Protein AF-0000000072310057 (afdb_homodimer)

pLDDT: mean 86.93, std 17.1, range [19.73, 98.56]

Structure (mmCIF, N/CA/C/O backbone):
data_AF-0000000072310057-model_v1
#
loop_
_entity.id
_entity.type
_entity.pdbx_description
1 polymer 'N-lysine methyltransferase SETD6'
#
loop_
_atom_site.group_PDB
_atom_site.id
_atom_site.type_symbol
_atom_site.label_atom_id
_atom_site.label_alt_id
_atom_site.label_comp_id
_atom_site.label_asym_id
_atom_site.label_entity_id
_atom_site.label_seq_id
_atom_site.pdbx_PDB_ins_code
_atom_site.Cartn_x
_atom_site.Cartn_y
_atom_site.Cartn_z
_atom_site.occupancy
_atom_site.B_iso_or_equiv
_atom_site.auth_seq_id
_atom_site.auth_comp_id
_atom_site.auth_asym_id
_atom_site.auth_atom_id
_atom_site.pdbx_PDB_model_num
ATOM 1 N N . PRO A 1 1 ? -32.375 -7.129 -2.977 1 19.73 1 PRO A N 1
ATOM 2 C CA . PRO A 1 1 ? -31.422 -7.512 -1.944 1 19.73 1 PRO A CA 1
ATOM 3 C C . PRO A 1 1 ? -30.016 -6.977 -2.221 1 19.73 1 PRO A C 1
ATOM 5 O O . PRO A 1 1 ? -29.453 -7.227 -3.291 1 19.73 1 PRO A O 1
ATOM 8 N N . LYS A 1 2 ? -29.766 -5.742 -1.771 1 23.11 2 LYS A N 1
ATOM 9 C CA . LYS A 1 2 ? -28.75 -4.738 -2.084 1 23.11 2 LYS A CA 1
ATOM 10 C C . LYS A 1 2 ? -27.344 -5.254 -1.766 1 23.11 2 LYS A C 1
ATOM 12 O O . LYS A 1 2 ? -27.062 -5.641 -0.629 1 23.11 2 LYS A O 1
ATOM 17 N N . PRO A 1 3 ? -26.797 -5.988 -2.811 1 21.7 3 PRO A N 1
ATOM 18 C CA . PRO A 1 3 ? -25.578 -6.797 -2.672 1 21.7 3 PRO A CA 1
ATOM 19 C C . PRO A 1 3 ? -24.406 -6.012 -2.1 1 21.7 3 PRO A C 1
ATOM 21 O O . PRO A 1 3 ? -24.125 -4.902 -2.557 1 21.7 3 PRO A O 1
ATOM 24 N N . ASN A 1 4 ? -24.469 -6.02 -0.766 1 23.2 4 ASN A N 1
ATOM 25 C CA . ASN A 1 4 ? -23.516 -5.461 0.189 1 23.2 4 ASN A CA 1
ATOM 26 C C . ASN A 1 4 ? -22.078 -5.633 -0.288 1 23.2 4 ASN A C 1
ATOM 28 O O . ASN A 1 4 ? -21.594 -6.758 -0.411 1 23.2 4 ASN A O 1
ATOM 32 N N . GLU A 1 5 ? -21.828 -4.902 -1.228 1 26.34 5 GLU A N 1
ATOM 33 C CA . GLU A 1 5 ? -20.656 -4.809 -2.09 1 26.34 5 GLU A CA 1
ATOM 34 C C . GLU A 1 5 ? -19.375 -4.664 -1.27 1 26.34 5 GLU A C 1
ATOM 36 O O . GLU A 1 5 ? -18.969 -3.547 -0.944 1 26.34 5 GLU A O 1
ATOM 41 N N . CYS A 1 6 ? -19.391 -5.441 -0.151 1 25.72 6 CYS A N 1
ATOM 42 C CA . CYS A 1 6 ? -18.203 -5.359 0.691 1 25.72 6 CYS A CA 1
ATOM 43 C C . CYS A 1 6 ? -16.953 -5.738 -0.093 1 25.72 6 CYS A C 1
ATOM 45 O O . CYS A 1 6 ? -16.797 -6.887 -0.506 1 25.72 6 CYS A O 1
ATOM 47 N N . LYS A 1 7 ? -16.531 -4.906 -0.886 1 30.92 7 LYS A N 1
ATOM 48 C CA . LYS A 1 7 ? -15.305 -4.988 -1.668 1 30.92 7 LYS A CA 1
ATOM 49 C C . LYS A 1 7 ? -14.125 -5.422 -0.799 1 30.92 7 LYS A C 1
ATOM 51 O O . LYS A 1 7 ? -13.68 -4.672 0.072 1 30.92 7 LYS A O 1
ATOM 56 N N . GLN A 1 8 ? -14.172 -6.715 -0.368 1 29.89 8 GLN A N 1
ATOM 57 C CA . GLN A 1 8 ? -13.25 -7.246 0.624 1 29.89 8 GLN A CA 1
ATOM 58 C C . GLN A 1 8 ? -11.812 -7.234 0.098 1 29.89 8 GLN A C 1
ATOM 60 O O . GLN A 1 8 ? -11.523 -7.832 -0.938 1 29.89 8 GLN A O 1
ATOM 65 N N . THR A 1 9 ? -11.117 -6.129 0.197 1 35.19 9 THR A N 1
ATOM 66 C CA . THR A 1 9 ? -9.68 -5.918 0.135 1 35.19 9 THR A CA 1
ATOM 67 C C . THR A 1 9 ? -8.93 -7.156 0.617 1 35.19 9 THR A C 1
ATOM 69 O O . THR A 1 9 ? -9.469 -7.961 1.378 1 35.19 9 THR A O 1
ATOM 72 N N . ARG A 1 10 ? -7.859 -7.48 0.001 1 41.72 10 ARG A N 1
ATOM 73 C CA . ARG A 1 10 ? -6.941 -8.484 0.532 1 41.72 10 ARG A CA 1
ATOM 74 C C . ARG A 1 10 ? -6.953 -8.484 2.057 1 41.72 10 ARG A C 1
ATOM 76 O O . ARG A 1 10 ? -6.555 -7.496 2.684 1 41.72 10 ARG A O 1
ATOM 83 N N . ILE A 1 11 ? -7.938 -9.125 2.596 1 43.62 11 ILE A N 1
ATOM 84 C CA . ILE A 1 11 ? -8.016 -9.141 4.051 1 43.62 11 ILE A CA 1
ATOM 85 C C . ILE A 1 11 ? -6.777 -9.812 4.629 1 43.62 11 ILE A C 1
ATOM 87 O O . ILE A 1 11 ? -6.633 -11.039 4.551 1 43.62 11 ILE A O 1
ATOM 91 N N . LYS A 1 12 ? -5.477 -9.164 4.367 1 53.28 12 LYS A N 1
ATOM 92 C CA . LYS A 1 12 ? -4.383 -9.68 5.188 1 53.28 12 LYS A CA 1
ATOM 93 C C . LYS A 1 12 ? -4.781 -9.734 6.66 1 53.28 12 LYS A C 1
ATOM 95 O O . LYS A 1 12 ? -5.57 -8.914 7.125 1 53.28 12 LYS A O 1
ATOM 100 N N . HIS A 1 13 ? -4.57 -10.922 7.105 1 62.12 13 HIS A N 1
ATOM 101 C CA . HIS A 1 13 ? -4.832 -11.055 8.539 1 62.12 13 HIS A CA 1
ATOM 102 C C . HIS A 1 13 ? -4.164 -9.938 9.328 1 62.12 13 HIS A C 1
ATOM 104 O O . HIS A 1 13 ? -3.045 -9.531 9.008 1 62.12 13 HIS A O 1
ATOM 110 N N . PRO A 1 14 ? -4.941 -9.328 10.055 1 66.06 14 PRO A N 1
ATOM 111 C CA . PRO A 1 14 ? -4.32 -8.32 10.922 1 66.06 14 PRO A CA 1
ATOM 112 C C . PRO A 1 14 ? -3.08 -8.844 11.641 1 66.06 14 PRO A C 1
ATOM 114 O O . PRO A 1 14 ? -3.055 -10 12.078 1 66.06 14 PRO A O 1
ATOM 117 N N . GLY A 1 15 ? -2.045 -8.156 11.5 1 71.12 15 GLY A N 1
ATOM 118 C CA . GLY A 1 15 ? -0.821 -8.477 12.219 1 71.12 15 GLY A CA 1
ATOM 119 C C . GLY A 1 15 ? 0.2 -9.203 11.359 1 71.12 15 GLY A C 1
ATOM 120 O O . GLY A 1 15 ? 1.272 -9.57 11.844 1 71.12 15 GLY A O 1
ATOM 121 N N . GLU A 1 16 ? -0.183 -9.336 10.164 1 75.12 16 GLU A N 1
ATOM 122 C CA . GLU A 1 16 ? 0.761 -10.008 9.273 1 75.12 16 GLU A CA 1
ATOM 123 C C . GLU A 1 16 ? 1.939 -9.094 8.938 1 75.12 16 GLU A C 1
ATOM 125 O O . GLU A 1 16 ? 1.753 -7.918 8.633 1 75.12 16 GLU A O 1
ATOM 130 N N . LEU A 1 17 ? 3.152 -9.766 9.102 1 79.81 17 LEU A N 1
ATOM 131 C CA . LEU A 1 17 ? 4.359 -9 8.812 1 79.81 17 LEU A CA 1
ATOM 132 C C . LEU A 1 17 ? 4.523 -8.789 7.309 1 79.81 17 LEU A C 1
ATOM 134 O O . LEU A 1 17 ? 4.5 -9.758 6.539 1 79.81 17 LEU A O 1
ATOM 138 N N . LEU A 1 18 ? 4.641 -7.523 6.938 1 79 18 LEU A N 1
ATOM 139 C CA . LEU A 1 18 ? 4.914 -7.184 5.543 1 79 18 LEU A CA 1
ATOM 140 C C . LEU A 1 18 ? 6.414 -7.133 5.281 1 79 18 LEU A C 1
ATOM 142 O O . LEU A 1 18 ? 6.91 -7.766 4.348 1 79 18 LEU A O 1
ATOM 146 N N . PHE A 1 19 ? 7.094 -6.395 6.129 1 83.75 19 PHE A N 1
ATOM 147 C CA . PHE A 1 19 ? 8.547 -6.305 6.074 1 83.75 19 PHE A CA 1
ATOM 148 C C . PHE A 1 19 ? 9.102 -5.746 7.379 1 83.75 19 PHE A C 1
ATOM 150 O O . PHE A 1 19 ? 8.344 -5.273 8.227 1 83.75 19 PHE A O 1
ATOM 157 N N . SER A 1 20 ? 10.328 -5.906 7.52 1 86.75 20 SER A N 1
ATOM 158 C CA . SER A 1 20 ? 11.016 -5.34 8.68 1 86.75 20 SER A CA 1
ATOM 159 C C . SER A 1 20 ? 12.25 -4.555 8.258 1 86.75 20 SER A C 1
ATOM 161 O O . SER A 1 20 ? 12.891 -4.887 7.262 1 86.75 20 SER A O 1
ATOM 163 N N . VAL A 1 21 ? 12.477 -3.471 9.031 1 89.56 21 VAL A N 1
ATOM 164 C CA . VAL A 1 21 ? 13.648 -2.641 8.797 1 89.56 21 VAL A CA 1
ATOM 165 C C . VAL A 1 21 ? 14.547 -2.666 10.031 1 89.56 21 VAL A C 1
ATOM 167 O O . VAL A 1 21 ? 14.172 -2.166 11.094 1 89.56 21 VAL A O 1
ATOM 170 N N . PRO A 1 22 ? 15.758 -3.252 9.875 1 90.19 22 PRO A N 1
ATOM 171 C CA . PRO A 1 22 ? 16.672 -3.178 11.016 1 90.19 22 PRO A CA 1
ATOM 172 C C . PRO A 1 22 ? 16.984 -1.742 11.43 1 90.19 22 PRO A C 1
ATOM 174 O O . PRO A 1 22 ? 17.094 -0.86 10.57 1 90.19 22 PRO A O 1
ATOM 177 N N . ARG A 1 23 ? 17.094 -1.488 12.664 1 92.12 23 ARG A N 1
ATOM 178 C CA . ARG A 1 23 ? 17.328 -0.134 13.156 1 92.12 23 ARG A CA 1
ATOM 179 C C . ARG A 1 23 ? 18.609 0.458 12.562 1 92.12 23 ARG A C 1
ATOM 181 O O . ARG A 1 23 ? 18.719 1.676 12.406 1 92.12 23 ARG A O 1
ATOM 188 N N . SER A 1 24 ? 19.547 -0.391 12.195 1 88.94 24 SER A N 1
ATOM 189 C CA . SER A 1 24 ? 20.781 0.069 11.562 1 88.94 24 SER A CA 1
ATOM 190 C C . SER A 1 24 ? 20.516 0.61 10.164 1 88.94 24 SER A C 1
ATOM 192 O O . SER A 1 24 ? 21.359 1.312 9.594 1 88.94 24 SER A O 1
ATOM 194 N N . ALA A 1 25 ? 19.344 0.285 9.625 1 89 25 ALA A N 1
ATOM 195 C CA . ALA A 1 25 ? 19.016 0.704 8.266 1 89 25 ALA A CA 1
ATOM 196 C C . ALA A 1 25 ? 18.094 1.919 8.273 1 89 25 ALA A C 1
ATOM 198 O O . ALA A 1 25 ? 17.656 2.377 7.219 1 89 25 ALA A O 1
ATOM 199 N N . LEU A 1 26 ? 17.875 2.482 9.469 1 93.75 26 LEU A N 1
ATOM 200 C CA . LEU A 1 26 ? 17.125 3.732 9.586 1 93.75 26 LEU A CA 1
ATOM 201 C C . LEU A 1 26 ? 18.031 4.93 9.32 1 93.75 26 LEU A C 1
ATOM 203 O O . LEU A 1 26 ? 19.25 4.863 9.547 1 93.75 26 LEU A O 1
ATOM 207 N N . LEU A 1 27 ? 17.469 5.934 8.727 1 96.19 27 LEU A N 1
ATOM 208 C CA . LEU A 1 27 ? 18.234 7.16 8.547 1 96.19 27 LEU A CA 1
ATOM 209 C C . LEU A 1 27 ? 17.844 8.195 9.602 1 96.19 27 LEU A C 1
ATOM 211 O O . LEU A 1 27 ? 16.719 8.688 9.625 1 96.19 27 LEU A O 1
ATOM 215 N N . SER A 1 28 ? 18.734 8.406 10.5 1 96.69 28 SER A N 1
ATOM 216 C CA . SER A 1 28 ? 18.594 9.336 11.609 1 96.69 28 SER A CA 1
ATOM 217 C C . SER A 1 28 ? 19.922 9.992 11.969 1 96.69 28 SER A C 1
ATOM 219 O O . SER A 1 28 ? 20.953 9.664 11.391 1 96.69 28 SER A O 1
ATOM 221 N N . GLN A 1 29 ? 19.844 10.906 12.93 1 96.81 29 GLN A N 1
ATOM 222 C CA . GLN A 1 29 ? 21.062 11.562 13.406 1 96.81 29 GLN A CA 1
ATOM 223 C C . GLN A 1 29 ? 22 10.57 14.086 1 96.81 29 GLN A C 1
ATOM 225 O O . GLN A 1 29 ? 23.188 10.836 14.258 1 96.81 29 GLN A O 1
ATOM 230 N N . HIS A 1 30 ? 21.469 9.359 14.352 1 95.38 30 HIS A N 1
ATOM 231 C CA . HIS A 1 30 ? 22.25 8.383 15.102 1 95.38 30 HIS A CA 1
ATOM 232 C C . HIS A 1 30 ? 22.828 7.316 14.172 1 95.38 30 HIS A C 1
ATOM 234 O O . HIS A 1 30 ? 23.688 6.531 14.586 1 95.38 30 HIS A O 1
ATOM 240 N N . THR A 1 31 ? 22.359 7.266 12.945 1 95.25 31 THR A N 1
ATOM 241 C CA . THR A 1 31 ? 22.766 6.176 12.062 1 95.25 31 THR A CA 1
ATOM 242 C C . THR A 1 31 ? 23.453 6.719 10.812 1 95.25 31 THR A C 1
ATOM 244 O O . THR A 1 31 ? 23.953 5.945 9.992 1 95.25 31 THR A O 1
ATOM 247 N N . CYS A 1 32 ? 23.562 8.008 10.672 1 96.12 32 CYS A N 1
ATOM 248 C CA . CYS A 1 32 ? 24.172 8.617 9.5 1 96.12 32 CYS A CA 1
ATOM 249 C C . CYS A 1 32 ? 25.703 8.625 9.625 1 96.12 32 CYS A C 1
ATOM 251 O O . CYS A 1 32 ? 26.234 8.281 10.68 1 96.12 32 CYS A O 1
ATOM 253 N N . ALA A 1 33 ? 26.406 9.008 8.594 1 96.25 33 ALA A N 1
ATOM 254 C CA . ALA A 1 33 ? 27.859 8.969 8.539 1 96.25 33 ALA A CA 1
ATOM 255 C C . ALA A 1 33 ? 28.484 10 9.484 1 96.25 33 ALA A C 1
ATOM 257 O O . ALA A 1 33 ? 29.578 9.789 10.008 1 96.25 33 ALA A O 1
ATOM 258 N N . ILE A 1 34 ? 27.797 11.109 9.758 1 97.69 34 ILE A N 1
ATOM 259 C CA . ILE A 1 34 ? 28.359 12.18 10.57 1 97.69 34 ILE A CA 1
ATOM 260 C C . ILE A 1 34 ? 27.75 12.148 11.969 1 97.69 34 ILE A C 1
ATOM 262 O O . ILE A 1 34 ? 27.609 13.188 12.617 1 97.69 34 ILE A O 1
ATOM 266 N N . ARG A 1 35 ? 27.328 11.016 12.398 1 97.5 35 ARG A N 1
ATOM 267 C CA . ARG A 1 35 ? 26.625 10.867 13.672 1 97.5 35 ARG A CA 1
ATOM 268 C C . ARG A 1 35 ? 27.484 11.383 14.82 1 97.5 35 ARG A C 1
ATOM 270 O O . ARG A 1 35 ? 26.969 11.977 15.773 1 97.5 35 ARG A O 1
ATOM 277 N N . ALA A 1 36 ? 28.812 11.164 14.773 1 97.69 36 ALA A N 1
ATOM 278 C CA . ALA A 1 36 ? 29.703 11.625 15.836 1 97.69 36 ALA A CA 1
ATOM 279 C C . ALA A 1 36 ? 29.719 13.148 15.914 1 97.69 36 ALA A C 1
ATOM 281 O O . ALA A 1 36 ? 29.672 13.727 17 1 97.69 36 ALA A O 1
ATOM 282 N N . LEU A 1 37 ? 29.781 13.711 14.781 1 97.94 37 LEU A N 1
ATOM 283 C CA . LEU A 1 37 ? 29.781 15.172 14.711 1 97.94 37 LEU A CA 1
ATOM 284 C C . LEU A 1 37 ? 28.484 15.742 15.273 1 97.94 37 LEU A C 1
ATOM 286 O O . LEU A 1 37 ? 28.516 16.719 16.031 1 97.94 37 LEU A O 1
ATOM 290 N N . LEU A 1 38 ? 27.375 15.18 14.922 1 97.88 38 LEU A N 1
ATOM 291 C CA . LEU A 1 38 ? 26.062 15.648 15.383 1 97.88 38 LEU A CA 1
ATOM 292 C C . LEU A 1 38 ? 25.922 15.445 16.891 1 97.88 38 LEU A C 1
ATOM 294 O O . LEU A 1 38 ? 25.328 16.281 17.578 1 97.88 38 LEU A O 1
ATOM 298 N N . HIS A 1 39 ? 26.484 14.359 17.328 1 96.81 39 HIS A N 1
ATOM 299 C CA . HIS A 1 39 ? 26.453 14.094 18.75 1 96.81 39 HIS A CA 1
ATOM 300 C C . HIS A 1 39 ? 27.234 15.148 19.531 1 96.81 39 HIS A C 1
ATOM 302 O O . HIS A 1 39 ? 26.75 15.664 20.547 1 96.81 39 HIS A O 1
ATOM 308 N N . ASP A 1 40 ? 28.328 15.438 19.109 1 97.06 40 ASP A N 1
ATOM 309 C CA . ASP A 1 40 ? 29.188 16.406 19.766 1 97.06 40 ASP A CA 1
ATOM 310 C C . ASP A 1 40 ? 28.578 17.797 19.734 1 97.06 40 ASP A C 1
ATOM 312 O O . ASP A 1 40 ? 28.781 18.594 20.656 1 97.06 40 ASP A O 1
ATOM 316 N N . ALA A 1 41 ? 27.797 18.094 18.734 1 96.88 41 ALA A N 1
ATOM 317 C CA . ALA A 1 41 ? 27.25 19.438 18.531 1 96.88 41 ALA A CA 1
ATOM 318 C C . ALA A 1 41 ? 25.812 19.531 19.031 1 96.88 41 ALA A C 1
ATOM 320 O O . ALA A 1 41 ? 25.078 20.453 18.656 1 96.88 41 ALA A O 1
ATOM 321 N N . GLN A 1 42 ? 25.359 18.656 19.781 1 94.25 42 GLN A N 1
ATOM 322 C CA . GLN A 1 42 ? 23.953 18.516 20.172 1 94.25 42 GLN A CA 1
ATOM 323 C C . GLN A 1 42 ? 23.422 19.797 20.781 1 94.25 42 GLN A C 1
ATOM 325 O O . GLN A 1 42 ? 22.297 20.203 20.5 1 94.25 42 GLN A O 1
ATOM 330 N N . GLU A 1 43 ? 24.172 20.469 21.578 1 93.69 43 GLU A N 1
ATOM 331 C CA . GLU A 1 43 ? 23.75 21.688 22.25 1 93.69 43 GLU A CA 1
ATOM 332 C C . GLU A 1 43 ? 23.578 22.844 21.266 1 93.69 43 GLU A C 1
ATOM 334 O O . GLU A 1 43 ? 22.609 23.594 21.344 1 93.69 43 GLU A O 1
ATOM 339 N N . SER A 1 44 ? 24.5 22.938 20.375 1 94.56 44 SER A N 1
ATOM 340 C CA . SER A 1 44 ? 24.484 24.031 19.422 1 94.56 44 SER A CA 1
ATOM 341 C C . SER A 1 44 ? 23.406 23.828 18.359 1 94.56 44 SER A C 1
ATOM 343 O O . SER A 1 44 ? 23 24.766 17.672 1 94.56 44 SER A O 1
ATOM 345 N N . LEU A 1 45 ? 22.922 22.625 18.25 1 96.06 45 LEU A N 1
ATOM 346 C CA . LEU A 1 45 ? 21.969 22.297 17.188 1 96.06 45 LEU A CA 1
ATOM 347 C C . LEU A 1 45 ? 20.531 22.297 17.734 1 96.06 45 LEU A C 1
ATOM 349 O O . LEU A 1 45 ? 19.594 21.969 17.016 1 96.06 45 LEU A O 1
ATOM 353 N N . GLN A 1 46 ? 20.391 22.688 18.922 1 93.5 46 GLN A N 1
ATOM 354 C CA . GLN A 1 46 ? 19.047 22.766 19.5 1 93.5 46 GLN A CA 1
ATOM 355 C C . GLN A 1 46 ? 18.188 23.781 18.766 1 93.5 46 GLN A C 1
ATOM 357 O O . GLN A 1 46 ? 18.656 24.875 18.422 1 93.5 46 GLN A O 1
ATOM 362 N N . SER A 1 47 ? 17.031 23.391 18.422 1 92.88 47 SER A N 1
ATOM 363 C CA . SER A 1 47 ? 16.062 24.234 17.75 1 92.88 47 SER A CA 1
ATOM 364 C C . SER A 1 47 ? 14.648 23.953 18.234 1 92.88 47 SER A C 1
ATOM 366 O O . SER A 1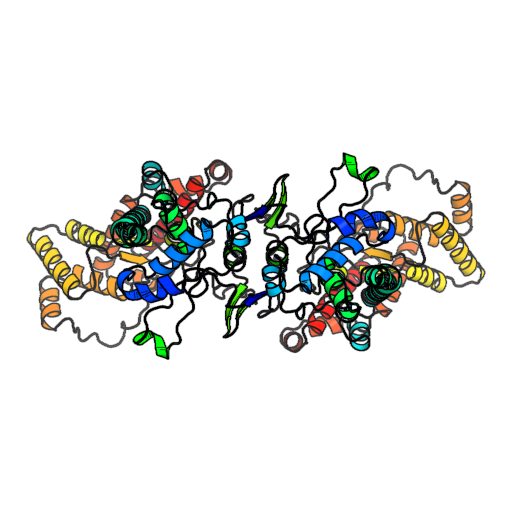 47 ? 14.398 22.938 18.891 1 92.88 47 SER A O 1
ATOM 368 N N . GLN A 1 48 ? 13.719 24.875 17.906 1 88.38 48 GLN A N 1
ATOM 369 C CA . GLN A 1 48 ? 12.32 24.719 18.297 1 88.38 48 GLN A CA 1
ATOM 370 C C . GLN A 1 48 ? 11.688 23.5 17.641 1 88.38 48 GLN A C 1
ATOM 372 O O . GLN A 1 48 ? 10.883 22.797 18.25 1 88.38 48 GLN A O 1
ATOM 377 N N . SER A 1 49 ? 12.031 23.188 16.438 1 91.31 49 SER A N 1
ATOM 378 C CA . SER A 1 49 ? 11.461 22.062 15.711 1 91.31 49 SER A CA 1
ATOM 379 C C . SER A 1 49 ? 12.016 20.734 16.219 1 91.31 49 SER A C 1
ATOM 381 O O . SER A 1 49 ? 11.352 19.703 16.109 1 91.31 49 SER A O 1
ATOM 383 N N . GLY A 1 50 ? 13.203 20.75 16.672 1 93.44 50 GLY A N 1
ATOM 384 C CA . GLY A 1 50 ? 13.898 19.531 17.047 1 93.44 50 GLY A CA 1
ATOM 385 C C . GLY A 1 50 ? 14.359 18.719 15.867 1 93.44 50 GLY A C 1
ATOM 386 O O . GLY A 1 50 ? 14.812 17.578 16.031 1 93.44 50 GLY A O 1
ATOM 387 N N . TRP A 1 51 ? 14.344 19.234 14.609 1 96.56 51 TRP A N 1
ATOM 388 C CA . TRP A 1 51 ? 14.578 18.469 13.398 1 96.56 51 TRP A CA 1
ATOM 389 C C . TRP A 1 51 ? 15.984 18.703 12.867 1 96.56 51 TRP A C 1
ATOM 391 O O . TRP A 1 51 ? 16.469 17.953 12.008 1 96.56 51 TRP A O 1
ATOM 401 N N . VAL A 1 52 ? 16.672 19.688 13.406 1 97.81 52 VAL A N 1
ATOM 402 C CA . VAL A 1 52 ? 17.891 20.188 12.805 1 97.81 52 VAL A CA 1
ATOM 403 C C . VAL A 1 52 ? 18.906 19.062 12.68 1 97.81 52 VAL A C 1
ATOM 405 O O . VAL A 1 52 ? 19.516 18.875 11.625 1 97.81 52 VAL A O 1
ATOM 408 N N . PRO A 1 53 ? 19.109 18.203 13.695 1 97.81 53 PRO A N 1
ATOM 409 C CA . PRO A 1 53 ? 20.094 17.141 13.555 1 97.81 53 PRO A CA 1
ATOM 410 C C . PRO A 1 53 ? 19.75 16.172 12.414 1 97.81 53 PRO A C 1
ATOM 412 O O . PRO A 1 53 ? 20.625 15.797 11.641 1 97.81 53 PRO A O 1
ATOM 415 N N . LEU A 1 54 ? 18.5 15.781 12.312 1 98.06 54 LEU A N 1
ATOM 416 C CA . LEU A 1 54 ? 18.094 14.906 11.219 1 98.06 54 LEU A CA 1
ATOM 417 C C . LEU A 1 54 ? 18.281 15.594 9.867 1 98.06 54 LEU A C 1
ATOM 419 O O . LEU A 1 54 ? 18.75 14.984 8.914 1 98.06 54 LEU A O 1
ATOM 423 N N . LEU A 1 55 ? 17.953 16.844 9.812 1 98.56 55 LEU A N 1
ATOM 424 C CA . LEU A 1 55 ? 18.047 17.578 8.555 1 98.56 55 LEU A CA 1
ATOM 425 C C . LEU A 1 55 ? 19.5 17.703 8.109 1 98.56 55 LEU A C 1
ATOM 427 O O . LEU A 1 55 ? 19.797 17.625 6.918 1 98.56 55 LEU A O 1
ATOM 431 N N . LEU A 1 56 ? 20.391 17.891 9.07 1 98.56 56 LEU A N 1
ATOM 432 C CA . LEU A 1 56 ? 21.812 17.906 8.75 1 98.56 56 LEU A CA 1
ATOM 433 C C . LEU A 1 56 ? 22.297 16.547 8.25 1 98.56 56 LEU A C 1
ATOM 435 O O . LEU A 1 56 ? 23.078 16.469 7.301 1 98.56 56 LEU A O 1
ATOM 439 N N . ALA A 1 57 ? 21.828 15.539 8.898 1 98.38 57 ALA A N 1
ATOM 440 C CA . ALA A 1 57 ? 22.125 14.188 8.438 1 98.38 57 ALA A CA 1
ATOM 441 C C . ALA A 1 57 ? 21.672 13.984 6.992 1 98.38 57 ALA A C 1
ATOM 443 O O . ALA A 1 57 ? 22.422 13.453 6.168 1 98.38 57 ALA A O 1
ATOM 444 N N . LEU A 1 58 ? 20.469 14.438 6.684 1 98.12 58 LEU A N 1
ATOM 445 C CA . LEU A 1 58 ? 19.891 14.289 5.352 1 98.12 58 LEU A CA 1
ATOM 446 C C . LEU A 1 58 ? 20.672 15.102 4.328 1 98.12 58 LEU A C 1
ATOM 448 O O . LEU A 1 58 ? 20.938 14.633 3.221 1 98.12 58 LEU A O 1
ATOM 452 N N . LEU A 1 59 ? 21.031 16.328 4.699 1 98.06 59 LEU A N 1
ATOM 453 C CA . LEU A 1 59 ? 21.828 17.172 3.809 1 98.06 59 LEU A CA 1
ATOM 454 C C . LEU A 1 59 ? 23.125 16.469 3.416 1 98.06 59 LEU A C 1
ATOM 456 O O . LEU A 1 59 ? 23.484 16.422 2.236 1 98.06 59 LEU A O 1
ATOM 460 N N . HIS A 1 60 ? 23.734 15.922 4.395 1 98.19 60 HIS A N 1
ATOM 461 C CA . HIS A 1 60 ? 25.031 15.273 4.164 1 98.19 60 HIS A CA 1
ATOM 462 C C . HIS A 1 60 ? 24.859 14.008 3.324 1 98.19 60 HIS A C 1
ATOM 464 O O . HIS A 1 60 ? 25.547 13.844 2.311 1 98.19 60 HIS A O 1
ATOM 470 N N . GLU A 1 61 ? 23.938 13.133 3.723 1 97 61 GLU A N 1
ATOM 471 C CA . GLU A 1 61 ? 23.766 11.844 3.055 1 97 61 GLU A CA 1
ATOM 472 C C . GLU A 1 61 ? 23.281 12.023 1.621 1 97 61 GLU A C 1
ATOM 474 O O . GLU A 1 61 ? 23.719 11.312 0.716 1 97 61 GLU A O 1
ATOM 479 N N . TYR A 1 62 ? 22.438 13 1.432 1 95.81 62 TYR A N 1
ATOM 480 C CA . TYR A 1 62 ? 21.828 13.219 0.121 1 95.81 62 TYR A CA 1
ATOM 481 C C . TYR A 1 62 ? 22.875 13.703 -0.882 1 95.81 62 TYR A C 1
ATOM 483 O O . TYR A 1 62 ? 22.812 13.367 -2.066 1 95.81 62 TYR A O 1
ATOM 491 N N . THR A 1 63 ? 23.859 14.438 -0.442 1 95.56 63 THR A N 1
ATOM 492 C CA . THR A 1 63 ? 24.797 15.062 -1.364 1 95.56 63 THR A CA 1
ATOM 493 C C . THR A 1 63 ? 26.109 14.273 -1.415 1 95.56 63 THR A C 1
ATOM 495 O O . THR A 1 63 ? 27.062 14.672 -2.1 1 95.56 63 THR A O 1
ATOM 498 N N . THR A 1 64 ? 26.172 13.211 -0.692 1 94 64 THR A N 1
ATOM 499 C CA . THR A 1 64 ? 27.344 12.359 -0.707 1 94 64 THR A CA 1
ATOM 500 C C . THR A 1 64 ? 27.156 11.18 -1.658 1 94 64 THR A C 1
ATOM 502 O O . THR A 1 64 ? 26.312 10.312 -1.419 1 94 64 THR A O 1
ATOM 505 N N . SER A 1 65 ? 27.922 11.102 -2.646 1 88.31 65 SER A N 1
ATOM 506 C CA . SER A 1 65 ? 27.766 10.117 -3.711 1 88.31 65 SER A CA 1
ATOM 507 C C . SER A 1 65 ? 28 8.703 -3.186 1 88.31 65 SER A C 1
ATOM 509 O O . SER A 1 65 ? 27.422 7.742 -3.705 1 88.31 65 SER A O 1
ATOM 511 N N . THR A 1 66 ? 28.797 8.562 -2.148 1 87.56 66 THR A N 1
ATOM 512 C CA . THR A 1 66 ? 29.141 7.242 -1.631 1 87.56 66 THR A CA 1
ATOM 513 C C . THR A 1 66 ? 28.234 6.871 -0.454 1 87.56 66 THR A C 1
ATOM 515 O O . THR A 1 66 ? 28.5 5.891 0.243 1 87.56 66 THR A O 1
ATOM 518 N N . SER A 1 67 ? 27.234 7.711 -0.303 1 90.38 67 SER A N 1
ATOM 519 C CA . SER A 1 67 ? 26.328 7.441 0.82 1 90.38 67 SER A CA 1
ATOM 520 C C . SER A 1 67 ? 25.656 6.082 0.679 1 90.38 67 SER A C 1
ATOM 522 O O . SER A 1 67 ? 25.219 5.711 -0.412 1 90.38 67 SER A O 1
ATOM 524 N N . ARG A 1 68 ? 25.578 5.352 1.803 1 86.5 68 ARG A N 1
ATOM 525 C CA . ARG A 1 68 ? 24.875 4.074 1.798 1 86.5 68 ARG A CA 1
ATOM 526 C C . ARG A 1 68 ? 23.375 4.273 1.559 1 86.5 68 ARG A C 1
ATOM 528 O O . ARG A 1 68 ? 22.656 3.316 1.261 1 86.5 68 ARG A O 1
ATOM 535 N N . TRP A 1 69 ? 22.922 5.559 1.641 1 90.19 69 TRP A N 1
ATOM 536 C CA . TRP A 1 69 ? 21.5 5.844 1.482 1 90.19 69 TRP A CA 1
ATOM 537 C C . TRP A 1 69 ? 21.188 6.332 0.07 1 90.19 69 TRP A C 1
ATOM 539 O O . TRP A 1 69 ? 20.062 6.746 -0.222 1 90.19 69 TRP A O 1
ATOM 549 N N . GLN A 1 70 ? 22.125 6.211 -0.818 1 86.31 70 GLN A N 1
ATOM 550 C CA . GLN A 1 70 ? 21.906 6.66 -2.191 1 86.31 70 GLN A CA 1
ATOM 551 C C . GLN A 1 70 ? 20.75 5.922 -2.846 1 86.31 70 GLN A C 1
ATOM 553 O O . GLN A 1 70 ? 19.906 6.535 -3.494 1 86.31 70 GLN A O 1
ATOM 558 N N . PRO A 1 71 ? 20.641 4.617 -2.639 1 82.25 71 PRO A N 1
ATOM 559 C CA . PRO A 1 71 ? 19.484 3.922 -3.225 1 82.25 71 PRO A CA 1
ATOM 560 C C . PRO A 1 71 ? 18.156 4.406 -2.658 1 82.25 71 PRO A C 1
ATOM 562 O O . PRO A 1 71 ? 17.172 4.492 -3.389 1 82.25 71 PRO A O 1
ATOM 565 N N . TYR A 1 72 ? 18.203 4.734 -1.455 1 88.5 72 TYR A N 1
ATOM 566 C CA . TYR A 1 72 ? 17 5.254 -0.808 1 88.5 72 TYR A CA 1
ATOM 567 C C . TYR A 1 72 ? 16.578 6.59 -1.414 1 88.5 72 TYR A C 1
ATOM 569 O O . TYR A 1 72 ? 15.422 6.773 -1.795 1 88.5 72 TYR A O 1
ATOM 577 N N . PHE A 1 73 ? 17.547 7.453 -1.631 1 89.81 73 PHE A N 1
ATOM 578 C CA . PHE A 1 73 ? 17.25 8.789 -2.137 1 89.81 73 PHE A CA 1
ATOM 579 C C . PHE A 1 73 ? 16.875 8.734 -3.611 1 89.81 73 PHE A C 1
ATOM 581 O O . PHE A 1 73 ? 16.109 9.578 -4.09 1 89.81 73 PHE A O 1
ATOM 588 N N . SER A 1 74 ? 17.344 7.723 -4.266 1 83.5 74 SER A N 1
ATOM 589 C CA . SER A 1 74 ? 17.062 7.594 -5.691 1 83.5 74 SER A CA 1
ATOM 590 C C . SER A 1 74 ? 15.586 7.301 -5.941 1 83.5 74 SER A C 1
ATOM 592 O O . SER A 1 74 ? 15.078 7.516 -7.047 1 83.5 74 SER A O 1
ATOM 594 N N . LEU A 1 75 ? 14.914 6.832 -4.914 1 84.12 75 LEU A N 1
ATOM 595 C CA . LEU A 1 75 ? 13.492 6.539 -5.035 1 84.12 75 LEU A CA 1
ATOM 596 C C . LEU A 1 75 ? 12.68 7.824 -5.145 1 84.12 75 LEU A C 1
ATOM 598 O O . LEU A 1 75 ? 11.547 7.812 -5.637 1 84.12 75 LEU A O 1
ATOM 602 N N . TRP A 1 76 ? 13.141 9 -4.691 1 83.06 76 TRP A N 1
ATOM 603 C CA . TRP A 1 76 ? 12.383 10.234 -4.539 1 83.06 76 TRP A CA 1
ATOM 604 C C . TRP A 1 76 ? 12.703 11.219 -5.656 1 83.06 76 TRP A C 1
ATOM 606 O O . TRP A 1 76 ? 12.266 12.367 -5.625 1 83.06 76 TRP A O 1
ATOM 616 N N . GLN A 1 77 ? 13.023 10.891 -6.781 1 75.56 77 GLN A N 1
ATOM 617 C CA . GLN A 1 77 ? 13.297 11.68 -7.977 1 75.56 77 GLN A CA 1
ATOM 618 C C . GLN A 1 77 ? 13.664 13.117 -7.609 1 75.56 77 GLN A C 1
ATOM 620 O O . GLN A 1 77 ? 13.031 14.062 -8.086 1 75.56 77 GLN A O 1
ATOM 625 N N . ASP A 1 78 ? 14.633 13.469 -6.84 1 77.5 78 ASP A N 1
ATOM 626 C CA . ASP A 1 78 ? 15.133 14.781 -6.445 1 77.5 78 ASP A CA 1
ATOM 627 C C . ASP A 1 78 ? 14.055 15.594 -5.738 1 77.5 78 ASP A C 1
ATOM 629 O O . ASP A 1 78 ? 13.945 16.812 -5.945 1 77.5 78 ASP A O 1
ATOM 633 N N . PHE A 1 79 ? 13.117 15 -5.18 1 80.81 79 PHE A N 1
ATOM 634 C CA . PHE A 1 79 ? 12.055 15.562 -4.355 1 80.81 79 PHE A CA 1
ATOM 635 C C . PHE A 1 79 ? 11.102 16.406 -5.195 1 80.81 79 PHE A C 1
ATOM 637 O O . PHE A 1 79 ? 10.391 17.266 -4.668 1 80.81 79 PHE A O 1
ATOM 644 N N . SER A 1 80 ? 11.117 16.203 -6.516 1 76.5 80 SER A N 1
ATOM 645 C CA . SER A 1 80 ? 10.305 17 -7.43 1 76.5 80 SER A CA 1
ATOM 646 C C . SER A 1 80 ? 8.828 16.672 -7.277 1 76.5 80 SER A C 1
ATOM 648 O O . SER A 1 80 ? 7.969 17.453 -7.68 1 76.5 80 SER A O 1
ATOM 650 N N . SER A 1 81 ? 8.547 15.602 -6.66 1 75.44 81 SER A N 1
ATOM 651 C CA . SER A 1 81 ? 7.152 15.172 -6.543 1 75.44 81 SER A CA 1
ATOM 652 C C . SER A 1 81 ? 6.48 15.805 -5.328 1 75.44 81 SER A C 1
ATOM 654 O O . SER A 1 81 ? 5.254 15.773 -5.207 1 75.44 81 SER A O 1
ATOM 656 N N . LEU A 1 82 ? 7.289 16.391 -4.473 1 83.19 82 LEU A N 1
ATOM 657 C CA . LEU A 1 82 ? 6.719 17.078 -3.312 1 83.19 82 LEU A CA 1
ATOM 658 C C . LEU A 1 82 ? 6.027 18.359 -3.725 1 83.19 82 LEU A C 1
ATOM 660 O O . LEU A 1 82 ? 6.656 19.25 -4.297 1 83.19 82 LEU A O 1
ATOM 664 N N . ASP A 1 83 ? 4.707 18.406 -3.498 1 87.31 83 ASP A N 1
ATOM 665 C CA . ASP A 1 83 ? 3.994 19.625 -3.902 1 87.31 83 ASP A CA 1
ATOM 666 C C . ASP A 1 83 ? 3.17 20.188 -2.746 1 87.31 83 ASP A C 1
ATOM 668 O O . ASP A 1 83 ? 1.967 20.406 -2.889 1 87.31 83 ASP A O 1
ATOM 672 N N . HIS A 1 84 ? 3.887 20.359 -1.668 1 94.44 84 HIS A N 1
ATOM 673 C CA . HIS A 1 84 ? 3.301 21.078 -0.537 1 94.44 84 HIS A CA 1
ATOM 674 C C . HIS A 1 84 ? 2.971 22.516 -0.904 1 94.44 84 HIS A C 1
ATOM 676 O O . HIS A 1 84 ? 3.635 23.109 -1.755 1 94.44 84 HIS A O 1
ATOM 682 N N . PRO A 1 85 ? 2.012 23.078 -0.183 1 97.88 85 PRO A N 1
ATOM 683 C CA . PRO A 1 85 ? 1.667 24.484 -0.449 1 97.88 85 PRO A CA 1
ATOM 684 C C . PRO A 1 85 ? 2.859 25.422 -0.296 1 97.88 85 PRO A C 1
ATOM 686 O O . PRO A 1 85 ? 2.898 26.484 -0.922 1 97.88 85 PRO A O 1
ATOM 689 N N . MET A 1 86 ? 3.838 25.078 0.456 1 97.5 86 MET A N 1
ATOM 690 C CA . MET A 1 86 ? 5.004 25.938 0.632 1 97.5 86 MET A CA 1
ATOM 691 C C . MET A 1 86 ? 5.785 26.062 -0.67 1 97.5 86 MET A C 1
ATOM 693 O O . MET A 1 86 ? 6.582 27 -0.831 1 97.5 86 MET A O 1
ATOM 697 N N . PHE A 1 87 ? 5.574 25.188 -1.609 1 96.5 87 PHE A N 1
ATOM 698 C CA . PHE A 1 87 ? 6.285 25.234 -2.881 1 96.5 87 PHE A CA 1
ATOM 699 C C . PHE A 1 87 ? 5.445 25.922 -3.947 1 96.5 87 PHE A C 1
ATOM 701 O O . PHE A 1 87 ? 5.922 26.172 -5.059 1 96.5 87 PHE A O 1
ATOM 708 N N . TRP A 1 88 ? 4.188 26.219 -3.652 1 97.06 88 TRP A N 1
ATOM 709 C CA . TRP A 1 88 ? 3.338 26.938 -4.598 1 97.06 88 TRP A CA 1
ATOM 710 C C . TRP A 1 88 ? 3.771 28.391 -4.723 1 97.06 88 TRP A C 1
ATOM 712 O O . TRP A 1 88 ? 4.215 29 -3.746 1 97.06 88 TRP A O 1
ATOM 722 N N . PRO A 1 89 ? 3.6 28.906 -5.957 1 96.5 89 PRO A N 1
ATOM 723 C CA . PRO A 1 89 ? 3.748 30.359 -6.008 1 96.5 89 PRO A CA 1
ATOM 724 C C . PRO A 1 89 ? 2.814 31.094 -5.039 1 96.5 89 PRO A C 1
ATOM 726 O O . PRO A 1 89 ? 1.65 30.703 -4.898 1 96.5 89 PRO A O 1
ATOM 729 N N . GLU A 1 90 ? 3.318 32.094 -4.391 1 96.31 90 GLU A N 1
ATOM 730 C CA . GLU A 1 90 ? 2.584 32.781 -3.332 1 96.31 90 GLU A CA 1
ATOM 731 C C . GLU A 1 90 ? 1.213 33.25 -3.822 1 96.31 90 GLU A C 1
ATOM 733 O O . GLU A 1 90 ? 0.215 33.094 -3.113 1 96.31 90 GLU A O 1
ATOM 738 N N . GLU A 1 91 ? 1.146 33.781 -4.98 1 96.88 91 GLU A N 1
ATOM 739 C CA . GLU A 1 91 ? -0.109 34.281 -5.531 1 96.88 91 GLU A CA 1
ATOM 740 C C . GLU A 1 91 ? -1.123 33.156 -5.703 1 96.88 91 GLU A C 1
ATOM 742 O O . GLU A 1 91 ? -2.301 33.312 -5.383 1 96.88 91 GLU A O 1
ATOM 747 N N . GLU A 1 92 ? -0.643 32.094 -6.191 1 97.31 92 GLU A N 1
ATOM 748 C CA . GLU A 1 92 ? -1.511 30.922 -6.387 1 97.31 92 GLU A CA 1
ATOM 749 C C . GLU A 1 92 ? -1.991 30.359 -5.051 1 97.31 92 GLU A C 1
ATOM 751 O O . GLU A 1 92 ? -3.172 30.031 -4.895 1 97.31 92 GLU A O 1
ATOM 756 N N . ARG A 1 93 ? -1.123 30.281 -4.125 1 97.81 93 ARG A N 1
ATOM 757 C CA . ARG A 1 93 ? -1.439 29.781 -2.793 1 97.81 93 ARG A CA 1
ATOM 758 C C . ARG A 1 93 ? -2.512 30.625 -2.121 1 97.81 93 ARG A C 1
ATOM 760 O O . ARG A 1 93 ? -3.484 30.094 -1.583 1 97.81 93 ARG A O 1
ATOM 767 N N . THR A 1 94 ? -2.355 31.938 -2.209 1 96.5 94 THR A N 1
ATOM 768 C CA . THR A 1 94 ? -3.299 32.875 -1.596 1 96.5 94 THR A CA 1
ATOM 769 C C . THR A 1 94 ? -4.656 32.781 -2.289 1 96.5 94 THR A C 1
ATOM 771 O O . THR A 1 94 ? -5.695 32.781 -1.628 1 96.5 94 THR A O 1
ATOM 774 N N . LYS A 1 95 ? -4.59 32.719 -3.537 1 96.62 95 LYS A N 1
ATOM 775 C CA . LYS A 1 95 ? -5.82 32.656 -4.316 1 96.62 95 LYS A CA 1
ATOM 776 C C . LYS A 1 95 ? -6.605 31.391 -4.031 1 96.62 95 LYS A C 1
ATOM 778 O O . LYS A 1 95 ? -7.816 31.422 -3.82 1 96.62 95 LYS A O 1
ATOM 783 N N . LEU A 1 96 ? -5.934 30.312 -4.004 1 97.69 96 LEU A N 1
ATOM 784 C CA . LEU A 1 96 ? -6.602 29.016 -3.939 1 97.69 96 LEU A CA 1
ATOM 785 C C . LEU A 1 96 ? -6.941 28.656 -2.5 1 97.69 96 LEU A C 1
ATOM 787 O O . LEU A 1 96 ? -7.891 27.906 -2.252 1 97.69 96 LEU A O 1
ATOM 791 N N . LEU A 1 97 ? -6.184 29.234 -1.501 1 98.5 97 LEU A N 1
ATOM 792 C CA . LEU A 1 97 ? -6.32 28.703 -0.151 1 98.5 97 LEU A CA 1
ATOM 793 C C . LEU A 1 97 ? -6.711 29.797 0.833 1 98.5 97 LEU A C 1
ATOM 795 O O . LEU A 1 97 ? -6.613 29.609 2.049 1 98.5 97 LEU A O 1
ATOM 799 N N . GLN A 1 98 ? -7.199 30.906 0.315 1 97.75 98 GLN A N 1
ATOM 800 C CA . GLN A 1 98 ? -7.633 32 1.173 1 97.75 98 GLN A CA 1
ATOM 801 C C . GLN A 1 98 ? -8.711 31.547 2.152 1 97.75 98 GLN A C 1
ATOM 803 O O . GLN A 1 98 ? -9.664 30.875 1.761 1 97.75 98 GLN A O 1
ATOM 808 N N . GLY A 1 99 ? -8.484 31.891 3.404 1 96.88 99 GLY A N 1
ATOM 809 C CA . GLY A 1 99 ? -9.5 31.594 4.41 1 96.88 99 GLY A CA 1
ATOM 810 C C . GLY A 1 99 ? -9.328 30.234 5.062 1 96.88 99 GLY A C 1
ATOM 811 O O . GLY A 1 99 ? -9.945 29.953 6.09 1 96.88 99 GLY A O 1
ATOM 812 N N . THR A 1 100 ? -8.43 29.375 4.578 1 98.06 100 THR A N 1
ATOM 813 C CA . THR A 1 100 ? -8.336 27.984 5.027 1 98.06 100 THR A CA 1
ATOM 814 C C . THR A 1 100 ? -7.387 27.859 6.219 1 98.06 100 THR A C 1
ATOM 816 O O . THR A 1 100 ? -7.363 26.828 6.895 1 98.06 100 THR A O 1
ATOM 819 N N . GLY A 1 101 ? -6.633 28.875 6.477 1 96.94 101 GLY A N 1
ATOM 820 C CA . GLY A 1 101 ? -5.613 28.828 7.516 1 96.94 101 GLY A CA 1
ATOM 821 C C . GLY A 1 101 ? -4.277 28.312 7.016 1 96.94 101 GLY A C 1
ATOM 822 O O . GLY A 1 101 ? -3.26 28.453 7.691 1 96.94 101 GLY A O 1
ATOM 823 N N . ILE A 1 102 ? -4.219 27.766 5.754 1 98.25 102 ILE A N 1
ATOM 824 C CA . ILE A 1 102 ? -3.012 27.141 5.23 1 98.25 102 ILE A CA 1
ATOM 825 C C . ILE A 1 102 ? -1.989 28.219 4.863 1 98.25 102 ILE A C 1
ATOM 827 O O . ILE A 1 102 ? -0.806 28.094 5.188 1 98.25 102 ILE A O 1
ATOM 831 N N . PRO A 1 103 ? -2.432 29.359 4.219 1 97.94 103 PRO A N 1
ATOM 832 C CA . PRO A 1 103 ? -1.442 30.391 3.883 1 97.94 103 PRO A CA 1
ATOM 833 C C . PRO A 1 103 ? -0.689 30.906 5.105 1 97.94 103 PRO A C 1
ATOM 835 O O . PRO A 1 103 ? 0.533 31.062 5.062 1 97.94 103 PRO A O 1
ATOM 838 N N . GLU A 1 104 ? -1.395 31.094 6.215 1 96.19 104 GLU A N 1
ATOM 839 C CA . GLU A 1 104 ? -0.768 31.562 7.445 1 96.19 104 GLU A CA 1
ATOM 840 C C . GLU A 1 104 ? 0.202 30.531 8 1 96.19 104 GLU A C 1
ATOM 842 O O . GLU A 1 104 ? 1.291 30.875 8.469 1 96.19 104 GLU A O 1
ATOM 847 N N . ALA A 1 105 ? -0.213 29.328 7.961 1 96.88 105 ALA A N 1
ATOM 848 C CA . ALA A 1 105 ? 0.646 28.25 8.438 1 96.88 105 ALA A CA 1
ATOM 849 C C . ALA A 1 105 ? 1.919 28.141 7.602 1 96.88 105 ALA A C 1
ATOM 851 O O . ALA A 1 105 ? 3.014 27.984 8.148 1 96.88 105 ALA A O 1
ATOM 852 N N . VAL A 1 106 ? 1.757 28.25 6.305 1 98.12 106 VAL A N 1
ATOM 853 C CA . VAL A 1 106 ? 2.885 28.172 5.379 1 98.12 106 VAL A CA 1
ATOM 854 C C . VAL A 1 106 ? 3.85 29.312 5.637 1 98.12 106 VAL A C 1
ATOM 856 O O . VAL A 1 106 ? 5.066 29.125 5.668 1 98.12 106 VAL A O 1
ATOM 859 N N . ASP A 1 107 ? 3.301 30.484 5.836 1 97.56 107 ASP A N 1
ATOM 860 C CA . ASP A 1 107 ? 4.137 31.656 6.113 1 97.56 107 ASP A CA 1
ATOM 861 C C . ASP A 1 107 ? 4.977 31.438 7.371 1 97.56 107 ASP A C 1
ATOM 863 O O . ASP A 1 107 ? 6.164 31.766 7.398 1 97.56 107 ASP A O 1
ATOM 867 N N . LYS A 1 108 ? 4.32 30.938 8.328 1 96.19 108 LYS A N 1
ATOM 868 C CA . LYS A 1 108 ? 5.027 30.656 9.578 1 96.19 108 LYS A CA 1
ATOM 869 C C . LYS A 1 108 ? 6.133 29.625 9.359 1 96.19 108 LYS A C 1
ATOM 871 O O . LYS A 1 108 ? 7.246 29.781 9.859 1 96.19 108 LYS A O 1
ATOM 876 N N . ASP A 1 109 ? 5.867 28.594 8.641 1 97.31 109 ASP A N 1
ATOM 877 C CA . ASP A 1 109 ? 6.848 27.562 8.336 1 97.31 109 ASP A CA 1
ATOM 878 C C . ASP A 1 109 ? 8.047 28.141 7.586 1 97.31 109 ASP A C 1
ATOM 880 O O . ASP A 1 109 ? 9.195 27.859 7.926 1 97.31 109 ASP A O 1
ATOM 884 N N . LEU A 1 110 ? 7.723 28.922 6.555 1 98 110 LEU A N 1
ATOM 885 C CA . LEU A 1 110 ? 8.781 29.484 5.723 1 98 110 LEU A CA 1
ATOM 886 C C . LEU A 1 110 ? 9.688 30.391 6.543 1 98 110 LEU A C 1
ATOM 888 O O . LEU A 1 110 ? 10.906 30.375 6.383 1 98 110 LEU A O 1
ATOM 892 N N . ALA A 1 111 ? 9.078 31.141 7.422 1 97.69 111 ALA A N 1
ATOM 893 C CA . ALA A 1 111 ? 9.852 32.031 8.297 1 97.69 111 ALA A CA 1
ATOM 894 C C . ALA A 1 111 ? 10.742 31.203 9.234 1 97.69 111 ALA A C 1
ATOM 896 O O . ALA A 1 111 ? 11.922 31.531 9.422 1 97.69 111 ALA A O 1
ATOM 897 N N . ASN A 1 112 ? 10.203 30.203 9.789 1 97.19 112 ASN A N 1
ATOM 898 C CA . ASN A 1 112 ? 10.953 29.344 10.695 1 97.19 112 ASN A CA 1
ATOM 899 C C . ASN A 1 112 ? 12.094 28.641 9.977 1 97.19 112 ASN A C 1
ATOM 901 O O . ASN A 1 112 ? 13.195 28.5 10.516 1 97.19 112 ASN A O 1
ATOM 905 N N . ILE A 1 113 ? 11.82 28.156 8.805 1 98.06 113 ILE A N 1
ATOM 906 C CA . ILE A 1 113 ? 12.812 27.453 7.992 1 98.06 113 ILE A CA 1
ATOM 907 C C . ILE A 1 113 ? 13.977 28.406 7.688 1 98.06 113 ILE A C 1
ATOM 909 O O . ILE A 1 113 ? 15.141 28.031 7.855 1 98.06 113 ILE A O 1
ATOM 913 N N . GLN A 1 114 ? 13.641 29.625 7.277 1 98 114 GLN A N 1
ATOM 914 C CA . GLN A 1 114 ? 14.656 30.625 6.98 1 98 114 GLN A CA 1
ATOM 915 C C . GLN A 1 114 ? 15.492 30.953 8.219 1 98 114 GLN A C 1
ATOM 917 O O . GLN A 1 114 ? 16.719 31.031 8.141 1 98 114 GLN A O 1
ATOM 922 N N . LEU A 1 115 ? 14.82 31.094 9.281 1 97.56 115 LEU A N 1
ATOM 923 C CA . LEU A 1 115 ? 15.5 31.438 10.531 1 97.56 115 LEU A CA 1
ATOM 924 C C . LEU A 1 115 ? 16.438 30.312 10.969 1 97.56 115 LEU A C 1
ATOM 926 O O . LEU A 1 115 ? 17.578 30.562 11.328 1 97.56 115 LEU A O 1
ATOM 930 N N . GLU A 1 116 ? 15.961 29.109 10.93 1 97.38 116 GLU A N 1
ATOM 931 C CA . GLU A 1 116 ? 16.766 27.969 11.344 1 97.38 116 GLU A CA 1
ATOM 932 C C . GLU A 1 116 ? 17.969 27.781 10.422 1 97.38 11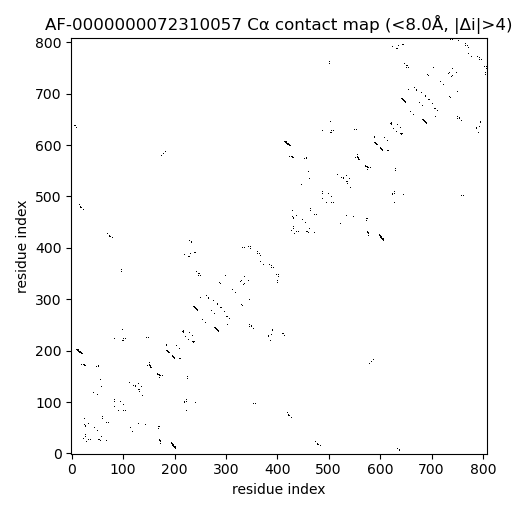6 GLU A C 1
ATOM 934 O O . GLU A 1 116 ? 19.078 27.5 10.883 1 97.38 116 GLU A O 1
ATOM 939 N N . TYR A 1 117 ? 17.734 27.953 9.156 1 98.19 117 TYR A N 1
ATOM 940 C CA . TYR A 1 117 ? 18.828 27.812 8.195 1 98.19 117 TYR A CA 1
ATOM 941 C C . TYR A 1 117 ? 19.906 28.859 8.43 1 98.19 117 TYR A C 1
ATOM 943 O O . TYR A 1 117 ? 21.094 28.531 8.5 1 98.19 117 TYR A O 1
ATOM 951 N N . SER A 1 118 ? 19.516 30.109 8.648 1 97.94 118 SER A N 1
ATOM 952 C CA . SER A 1 118 ? 20.453 31.219 8.742 1 97.94 118 SER A CA 1
ATOM 953 C C . SER A 1 118 ? 21.141 31.25 10.109 1 97.94 118 SER A C 1
ATOM 955 O O . SER A 1 118 ? 22.297 31.641 10.227 1 97.94 118 SER A O 1
ATOM 957 N N . SER A 1 119 ? 20.438 30.766 11.133 1 97.69 119 SER A N 1
ATOM 958 C CA . SER A 1 119 ? 20.953 30.969 12.484 1 97.69 119 SER A CA 1
ATOM 959 C C . SER A 1 119 ? 21.656 29.719 13.008 1 97.69 119 SER A C 1
ATOM 961 O O . SER A 1 119 ? 22.484 29.812 13.914 1 97.69 119 SER A O 1
ATOM 963 N N . ILE A 1 120 ? 21.297 28.609 12.453 1 98.06 120 ILE A N 1
ATOM 964 C CA . ILE A 1 120 ? 21.859 27.391 13.008 1 98.06 120 ILE A CA 1
ATOM 965 C C . ILE A 1 120 ? 22.609 26.625 11.93 1 98.06 120 ILE A C 1
ATOM 967 O O . ILE A 1 120 ? 23.812 26.375 12.07 1 98.06 120 ILE A O 1
ATOM 971 N N . ILE A 1 121 ? 22 26.344 10.797 1 98.19 121 ILE A N 1
ATOM 972 C CA . ILE A 1 121 ? 22.531 25.438 9.766 1 98.19 121 ILE A CA 1
ATOM 973 C C . ILE A 1 121 ? 23.75 26.078 9.109 1 98.19 121 ILE A C 1
ATOM 975 O O . ILE A 1 121 ? 24.828 25.469 9.078 1 98.19 121 ILE A O 1
ATOM 979 N N . LEU A 1 122 ? 23.547 27.297 8.664 1 97.88 122 LEU A N 1
ATOM 980 C CA . LEU A 1 122 ? 24.594 27.969 7.906 1 97.88 122 LEU A CA 1
ATOM 981 C C . LEU A 1 122 ? 25.828 28.172 8.766 1 97.88 122 LEU A C 1
ATOM 983 O O . LEU A 1 122 ? 26.953 27.844 8.344 1 97.88 122 LEU A O 1
ATOM 987 N N . PRO A 1 123 ? 25.703 28.688 9.992 1 97.62 123 PRO A N 1
ATOM 988 C CA . PRO A 1 123 ? 26.875 28.812 10.852 1 97.62 123 PRO A CA 1
ATOM 989 C C . PRO A 1 123 ? 27.562 27.469 11.117 1 97.62 123 PRO A C 1
ATOM 991 O O . PRO A 1 123 ? 28.781 27.391 11.141 1 97.62 123 PRO A O 1
ATOM 994 N N . PHE A 1 124 ? 26.781 26.453 11.312 1 98.06 124 PHE A N 1
ATOM 995 C CA . PHE A 1 124 ? 27.328 25.125 11.547 1 98.06 124 PHE A CA 1
ATOM 996 C C . PHE A 1 124 ? 28.125 24.641 10.336 1 98.06 124 PHE A C 1
ATOM 998 O O . PHE A 1 124 ? 29.203 24.078 10.484 1 98.06 124 PHE A O 1
ATOM 1005 N N . MET A 1 125 ? 27.594 24.844 9.164 1 97.62 125 MET A N 1
ATOM 1006 C CA . MET A 1 125 ? 28.266 24.453 7.93 1 97.62 125 MET A CA 1
ATOM 1007 C C . MET A 1 125 ? 29.609 25.188 7.785 1 97.62 125 MET A C 1
ATOM 1009 O O . MET A 1 125 ? 30.609 24.578 7.422 1 97.62 125 MET A O 1
ATOM 1013 N N . LYS A 1 126 ? 29.562 26.438 8.07 1 97.12 126 LYS A N 1
ATOM 1014 C CA . LYS A 1 126 ? 30.766 27.25 7.934 1 97.12 126 LYS A CA 1
ATOM 1015 C C . LYS A 1 126 ? 31.859 26.797 8.906 1 97.12 126 LYS A C 1
ATOM 1017 O O . LYS A 1 126 ? 33.031 26.906 8.602 1 97.12 126 LYS A O 1
ATOM 1022 N N . SER A 1 127 ? 31.438 26.266 9.969 1 97.12 127 SER A N 1
ATOM 1023 C CA . SER A 1 127 ? 32.375 25.781 10.969 1 97.12 127 SER A CA 1
ATOM 1024 C C . SER A 1 127 ? 32.906 24.406 10.594 1 97.12 127 SER A C 1
ATOM 1026 O O . SER A 1 127 ? 33.906 23.938 11.156 1 97.12 127 SER A O 1
ATOM 1028 N N . HIS A 1 128 ? 32.281 23.734 9.68 1 97.75 128 HIS A N 1
ATOM 1029 C CA . HIS A 1 128 ? 32.688 22.406 9.242 1 97.75 128 HIS A CA 1
ATOM 1030 C C . HIS A 1 128 ? 32.75 22.328 7.723 1 97.75 128 HIS A C 1
ATOM 1032 O O . HIS A 1 128 ? 32.094 21.5 7.109 1 97.75 128 HIS A O 1
ATOM 1038 N N . PRO A 1 129 ? 33.688 23.047 7.125 1 96.88 129 PRO A N 1
ATOM 1039 C CA . PRO A 1 129 ? 33.781 23.156 5.664 1 96.88 129 PRO A CA 1
ATOM 1040 C C . PRO A 1 129 ? 34.219 21.844 4.996 1 96.88 129 PRO A C 1
ATOM 1042 O O . PRO A 1 129 ? 34.031 21.688 3.787 1 96.88 129 PRO A O 1
ATOM 1045 N N . ASP A 1 130 ? 34.719 20.922 5.73 1 96.62 130 ASP A N 1
ATOM 1046 C CA . ASP A 1 130 ? 35.156 19.641 5.18 1 96.62 130 ASP A CA 1
ATOM 1047 C C . ASP A 1 130 ? 33.938 18.703 4.977 1 96.62 130 ASP A C 1
ATOM 1049 O O . ASP A 1 130 ? 34.031 17.734 4.227 1 96.62 130 ASP A O 1
ATOM 1053 N N . ILE A 1 131 ? 32.844 19.062 5.574 1 97.12 131 ILE A N 1
ATOM 1054 C CA . ILE A 1 131 ? 31.688 18.172 5.578 1 97.12 131 ILE A CA 1
ATOM 1055 C C . ILE A 1 131 ? 30.547 18.797 4.77 1 97.12 131 ILE A C 1
ATOM 1057 O O . ILE A 1 131 ? 29.844 18.094 4.039 1 97.12 131 ILE A O 1
ATOM 1061 N N . PHE A 1 132 ? 30.453 20.062 4.926 1 97.94 132 PHE A N 1
ATOM 1062 C CA . PHE A 1 132 ? 29.328 20.75 4.305 1 97.94 132 PHE A CA 1
ATOM 1063 C C . PHE A 1 132 ? 29.812 21.844 3.361 1 97.94 132 PHE A C 1
ATOM 1065 O O . PHE A 1 132 ? 30.891 22.406 3.549 1 97.94 132 PHE A O 1
ATOM 1072 N N . ASP A 1 133 ? 29.047 22.078 2.336 1 97.69 133 ASP A N 1
ATOM 1073 C CA . ASP A 1 133 ? 29.266 23.125 1.349 1 97.69 133 ASP A CA 1
ATOM 1074 C C . ASP A 1 133 ? 28 23.969 1.152 1 97.69 133 ASP A C 1
ATOM 1076 O O . ASP A 1 133 ? 27.031 23.516 0.527 1 97.69 133 ASP A O 1
ATOM 1080 N N . PRO A 1 134 ? 28.016 25.188 1.605 1 96.19 134 PRO A N 1
ATOM 1081 C CA . PRO A 1 134 ? 26.828 26.047 1.506 1 96.19 134 PRO A CA 1
ATOM 1082 C C . PRO A 1 134 ? 26.359 26.234 0.066 1 96.19 134 PRO A C 1
ATOM 1084 O O . PRO A 1 134 ? 25.203 26.578 -0.167 1 96.19 134 PRO A O 1
ATOM 1087 N N . GLU A 1 135 ? 27.203 26.016 -0.882 1 96.69 135 GLU A N 1
ATOM 1088 C CA . GLU A 1 135 ? 26.812 26.125 -2.283 1 96.69 135 GLU A CA 1
ATOM 1089 C C . GLU A 1 135 ? 25.969 24.922 -2.709 1 96.69 135 GLU A C 1
ATOM 1091 O O . GLU A 1 135 ? 25.141 25.031 -3.617 1 96.69 135 GLU A O 1
ATOM 1096 N N . LEU A 1 136 ? 26.219 23.828 -2.078 1 96.5 136 LEU A N 1
ATOM 1097 C CA . LEU A 1 136 ? 25.469 22.594 -2.342 1 96.5 136 LEU A CA 1
ATOM 1098 C C . LEU A 1 136 ? 24.266 22.484 -1.411 1 96.5 136 LEU A C 1
ATOM 1100 O O . LEU A 1 136 ? 23.203 22.031 -1.826 1 96.5 136 LEU A O 1
ATOM 1104 N N . HIS A 1 137 ? 24.547 22.828 -0.193 1 97.94 137 HIS A N 1
ATOM 1105 C CA . HIS A 1 137 ? 23.547 22.719 0.853 1 97.94 137 HIS A CA 1
ATOM 1106 C C . HIS A 1 137 ? 22.797 24.031 1.05 1 97.94 137 HIS A C 1
ATOM 1108 O O . HIS A 1 137 ? 22.859 24.625 2.125 1 97.94 137 HIS A O 1
ATOM 1114 N N . THR A 1 138 ? 21.969 24.344 0.03 1 97.62 138 THR A N 1
ATOM 1115 C CA . THR A 1 138 ? 21.297 25.641 -0.06 1 97.62 138 THR A CA 1
ATOM 1116 C C . THR A 1 138 ? 20.031 25.641 0.791 1 97.62 138 THR A C 1
ATOM 1118 O O . THR A 1 138 ? 19.578 24.594 1.253 1 97.62 138 THR A O 1
ATOM 1121 N N . LEU A 1 139 ? 19.531 26.859 0.968 1 97.88 139 LEU A N 1
ATOM 1122 C CA . LEU A 1 139 ? 18.25 27.031 1.639 1 97.88 139 LEU A CA 1
ATOM 1123 C C . LEU A 1 139 ? 17.141 26.281 0.901 1 97.88 139 LEU A C 1
ATOM 1125 O O . LEU A 1 139 ? 16.25 25.703 1.529 1 97.88 139 LEU A O 1
ATOM 1129 N N . GLU A 1 140 ? 17.219 26.25 -0.405 1 96.19 140 GLU A N 1
ATOM 1130 C CA . GLU A 1 140 ? 16.219 25.562 -1.217 1 96.19 140 GLU A CA 1
ATOM 1131 C C . GLU A 1 140 ? 16.234 24.062 -0.958 1 96.19 140 GLU A C 1
ATOM 1133 O O . GLU A 1 140 ? 15.18 23.453 -0.789 1 96.19 140 GLU A O 1
ATOM 1138 N N . LEU A 1 141 ? 17.422 23.516 -0.932 1 96.62 141 LEU A N 1
ATOM 1139 C CA . LEU A 1 141 ? 17.516 22.094 -0.624 1 96.62 141 LEU A CA 1
ATOM 1140 C C . LEU A 1 141 ? 17.031 21.797 0.794 1 96.62 141 LEU A C 1
ATOM 1142 O O . LEU A 1 141 ? 16.328 20.812 1.027 1 96.62 141 LEU A O 1
ATOM 1146 N N . TYR A 1 142 ? 17.438 22.703 1.716 1 97.62 142 TYR A N 1
ATOM 1147 C CA . TYR A 1 142 ? 17 22.562 3.1 1 97.62 142 TYR A CA 1
ATOM 1148 C C . TYR A 1 142 ? 15.484 22.547 3.195 1 97.62 142 TYR A C 1
ATOM 1150 O O . TYR A 1 142 ? 14.906 21.703 3.887 1 97.62 142 TYR A O 1
ATOM 1158 N N . LYS A 1 143 ? 14.82 23.422 2.5 1 97 143 LYS A N 1
ATOM 1159 C CA . LYS A 1 143 ? 13.367 23.5 2.469 1 97 143 LYS A CA 1
ATOM 1160 C C . LYS A 1 143 ? 12.758 22.203 1.938 1 97 143 LYS A C 1
ATOM 1162 O O . LYS A 1 143 ? 11.773 21.703 2.49 1 97 143 LYS A O 1
ATOM 1167 N N . GLN A 1 144 ? 13.32 21.656 0.944 1 96.31 144 GLN A N 1
ATOM 1168 C CA . GLN A 1 144 ? 12.859 20.406 0.375 1 96.31 144 GLN A CA 1
ATOM 1169 C C . GLN A 1 144 ? 12.977 19.266 1.387 1 96.31 144 GLN A C 1
ATOM 1171 O O . GLN A 1 144 ? 12.07 18.438 1.515 1 96.31 144 GLN A O 1
ATOM 1176 N N . LEU A 1 145 ? 14.062 19.266 2.074 1 97.31 145 LEU A N 1
ATOM 1177 C CA . LEU A 1 145 ? 14.297 18.203 3.051 1 97.31 145 LEU A CA 1
ATOM 1178 C C . LEU A 1 145 ? 13.359 18.359 4.246 1 97.31 145 LEU A C 1
ATOM 1180 O O . LEU A 1 145 ? 12.93 17.359 4.832 1 97.31 145 LEU A O 1
ATOM 1184 N N . VAL A 1 146 ? 13.047 19.609 4.594 1 97.19 146 VAL A N 1
ATOM 1185 C CA . VAL A 1 146 ? 12.062 19.844 5.645 1 97.19 146 VAL A CA 1
ATOM 1186 C C . VAL A 1 146 ? 10.711 19.266 5.227 1 97.19 146 VAL A C 1
ATOM 1188 O O . VAL A 1 146 ? 10.062 18.562 6.008 1 97.19 146 VAL A O 1
ATOM 1191 N N . ALA A 1 147 ? 10.281 19.547 4.031 1 95.5 147 ALA A N 1
ATOM 1192 C CA . ALA A 1 147 ? 9.023 19.016 3.52 1 95.5 147 ALA A CA 1
ATOM 1193 C C . ALA A 1 147 ? 9.039 17.484 3.492 1 95.5 147 ALA A C 1
ATOM 1195 O O . ALA A 1 147 ? 8.039 16.844 3.801 1 95.5 147 ALA A O 1
ATOM 1196 N N . PHE A 1 148 ? 10.18 16.938 3.148 1 94.44 148 PHE A N 1
ATOM 1197 C CA . PHE A 1 148 ? 10.375 15.492 3.107 1 94.44 148 PHE A CA 1
ATOM 1198 C C . PHE A 1 148 ? 10.195 14.883 4.492 1 94.44 148 PHE A C 1
ATOM 1200 O O . PHE A 1 148 ? 9.477 13.898 4.652 1 94.44 148 PHE A O 1
ATOM 1207 N N . VAL A 1 149 ? 10.82 15.484 5.441 1 95 149 VAL A N 1
ATOM 1208 C CA . VAL A 1 149 ? 10.711 15.008 6.816 1 95 149 VAL A CA 1
ATOM 1209 C C . VAL A 1 149 ? 9.273 15.172 7.312 1 95 149 VAL A C 1
ATOM 1211 O O . VAL A 1 149 ? 8.727 14.258 7.941 1 95 149 VAL A O 1
ATOM 1214 N N . MET A 1 150 ? 8.727 16.234 6.965 1 92.62 150 MET A N 1
ATOM 1215 C CA . MET A 1 150 ? 7.355 16.516 7.395 1 92.62 150 MET A CA 1
ATOM 1216 C C . MET A 1 150 ? 6.398 15.445 6.891 1 92.62 150 MET A C 1
ATOM 1218 O O . MET A 1 150 ? 5.551 14.961 7.645 1 92.62 150 MET A O 1
ATOM 1222 N N . ALA A 1 151 ? 6.57 15.047 5.73 1 89.69 151 ALA A N 1
ATOM 1223 C CA . ALA A 1 151 ? 5.594 14.188 5.066 1 89.69 151 ALA A CA 1
ATOM 1224 C C . ALA A 1 151 ? 5.91 12.711 5.293 1 89.69 151 ALA A C 1
ATOM 1226 O O . ALA A 1 151 ? 5.008 11.875 5.328 1 89.69 151 ALA A O 1
ATOM 1227 N N . TYR A 1 152 ? 7.215 12.422 5.547 1 89.25 152 TYR A N 1
ATOM 1228 C CA . TYR A 1 152 ? 7.547 11.016 5.348 1 89.25 152 TYR A CA 1
ATOM 1229 C C . TYR A 1 152 ? 8.305 10.461 6.547 1 89.25 152 TYR A C 1
ATOM 1231 O O . TYR A 1 152 ? 8.609 9.273 6.602 1 89.25 152 TYR A O 1
ATOM 1239 N N . SER A 1 153 ? 8.594 11.25 7.504 1 92.88 153 SER A N 1
ATOM 1240 C CA . SER A 1 153 ? 9.328 10.758 8.664 1 92.88 153 SER A CA 1
ATOM 1241 C C . SER A 1 153 ? 8.398 10.062 9.648 1 92.88 153 SER A C 1
ATOM 1243 O O . SER A 1 153 ? 7.172 10.156 9.531 1 92.88 153 SER A O 1
ATOM 1245 N N . PHE A 1 154 ? 9.008 9.297 10.555 1 90.5 154 PHE A N 1
ATOM 1246 C CA . PHE A 1 154 ? 8.305 8.633 11.648 1 90.5 154 PHE A CA 1
ATOM 1247 C C . PHE A 1 154 ? 8.883 9.055 13 1 90.5 154 PHE A C 1
ATOM 1249 O O . PHE A 1 154 ? 10.07 9.383 13.094 1 90.5 154 PHE A O 1
ATOM 1256 N N . GLN A 1 155 ? 7.98 9.078 13.898 1 90.06 155 GLN A N 1
ATOM 1257 C CA . GLN A 1 155 ? 8.398 9.398 15.258 1 90.06 155 GLN A CA 1
ATOM 1258 C C . GLN A 1 155 ? 7.988 8.289 16.234 1 90.06 155 GLN A C 1
ATOM 1260 O O . GLN A 1 155 ? 6.801 7.992 16.375 1 90.06 155 GLN A O 1
ATOM 1265 N N . GLU A 1 156 ? 8.977 7.766 16.859 1 88.69 156 GLU A N 1
ATOM 1266 C CA . GLU A 1 156 ? 8.695 6.715 17.828 1 88.69 156 GLU A CA 1
ATOM 1267 C C . GLU A 1 156 ? 7.977 7.273 19.062 1 88.69 156 GLU A C 1
ATOM 1269 O O . GLU A 1 156 ? 8.43 8.258 19.656 1 88.69 156 GLU A O 1
ATOM 1274 N N . PRO A 1 157 ? 6.871 6.668 19.406 1 85.75 157 PRO A N 1
ATOM 1275 C CA . PRO A 1 157 ? 6.145 7.152 20.594 1 85.75 157 PRO A CA 1
ATOM 1276 C C . PRO A 1 157 ? 6.902 6.906 21.891 1 85.75 157 PRO A C 1
ATOM 1278 O O . PRO A 1 157 ? 7.66 5.938 22 1 85.75 157 PRO A O 1
ATOM 1281 N N . LEU A 1 158 ? 6.691 7.863 22.75 1 82.69 158 LEU A N 1
ATOM 1282 C CA . LEU A 1 158 ? 7.262 7.691 24.078 1 82.69 158 LEU A CA 1
ATOM 1283 C C . LEU A 1 158 ? 6.367 6.809 24.938 1 82.69 158 LEU A C 1
ATOM 1285 O O . LEU A 1 158 ? 5.145 6.832 24.797 1 82.69 158 LEU A O 1
ATOM 1289 N N . GLU A 1 159 ? 7.141 6 25.672 1 75.88 159 GLU A N 1
ATOM 1290 C CA . GLU A 1 159 ? 6.348 5.305 26.688 1 75.88 159 GLU A CA 1
ATOM 1291 C C . GLU A 1 159 ? 5.703 6.289 27.656 1 75.88 159 GLU A C 1
ATOM 1293 O O . GLU A 1 159 ? 6.254 7.359 27.922 1 75.88 159 GLU A O 1
ATOM 1298 N N . GLU A 1 160 ? 4.484 5.973 28.031 1 69.12 160 GLU A N 1
ATOM 1299 C CA . GLU A 1 160 ? 3.701 6.848 28.891 1 69.12 160 GLU A CA 1
ATOM 1300 C C . GLU A 1 160 ? 4.531 7.336 30.078 1 69.12 160 GLU A C 1
ATOM 1302 O O . GLU A 1 160 ? 4.449 8.508 30.453 1 69.12 160 GLU A O 1
ATOM 1307 N N . GLU A 1 161 ? 5.34 6.488 30.562 1 70.69 161 GLU A N 1
ATOM 1308 C CA . GLU A 1 161 ? 6.105 6.84 31.766 1 70.69 161 GLU A CA 1
ATOM 1309 C C . GLU A 1 161 ? 7.16 7.895 31.453 1 70.69 161 GLU A C 1
ATOM 1311 O O . GLU A 1 161 ? 7.535 8.688 32.312 1 70.69 161 GLU A O 1
ATOM 1316 N N . ASP A 1 162 ? 7.535 7.992 30.266 1 71.31 162 ASP A N 1
ATOM 1317 C CA . ASP A 1 162 ? 8.664 8.844 29.891 1 71.31 162 ASP A CA 1
ATOM 1318 C C . ASP A 1 162 ? 8.18 10.18 29.328 1 71.31 162 ASP A C 1
ATOM 1320 O O . ASP A 1 162 ? 8.977 11.102 29.141 1 71.31 162 ASP A O 1
ATOM 1324 N N . GLU A 1 163 ? 6.926 10.375 29.078 1 68.81 163 GLU A N 1
ATOM 1325 C CA . GLU A 1 163 ? 6.379 11.531 28.375 1 68.81 163 GLU A CA 1
ATOM 1326 C C . GLU A 1 163 ? 6.625 12.812 29.156 1 68.81 163 GLU A C 1
ATOM 1328 O O . GLU A 1 163 ? 6.84 13.875 28.578 1 68.81 163 GLU A O 1
ATOM 1333 N N . ASP A 1 164 ? 6.715 12.695 30.438 1 68.19 164 ASP A N 1
ATOM 1334 C CA . ASP A 1 164 ? 6.812 13.906 31.25 1 68.19 164 ASP A CA 1
ATOM 1335 C C . ASP A 1 164 ? 8.266 14.367 31.375 1 68.19 164 ASP A C 1
ATOM 1337 O O . ASP A 1 164 ? 8.539 15.562 31.484 1 68.19 164 ASP A O 1
ATOM 1341 N N . GLU A 1 165 ? 9.242 13.438 31.297 1 69.69 165 GLU A N 1
ATOM 1342 C CA . GLU A 1 165 ? 10.633 13.773 31.594 1 69.69 165 GLU A CA 1
ATOM 1343 C C . GLU A 1 165 ? 11.438 13.969 30.312 1 69.69 165 GLU A C 1
ATOM 1345 O O . GLU A 1 165 ? 12.359 14.781 30.266 1 69.69 165 GLU A O 1
ATOM 1350 N N . LYS A 1 166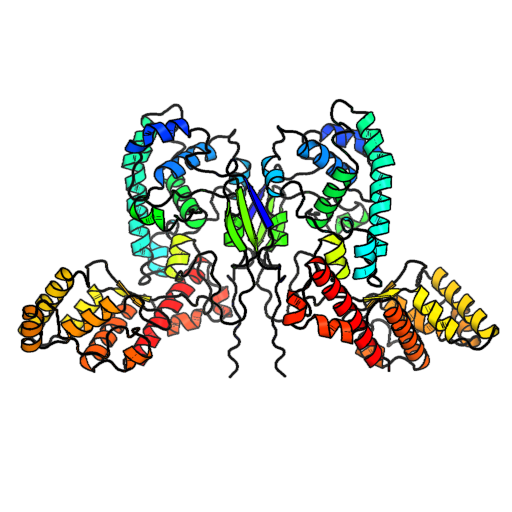 ? 10.883 13.219 29.391 1 73.12 166 LYS A N 1
ATOM 1351 C CA . LYS A 1 166 ? 11.703 13.227 28.188 1 73.12 166 LYS A CA 1
ATOM 1352 C C . LYS A 1 166 ? 10.984 13.914 27.031 1 73.12 166 LYS A C 1
ATOM 1354 O O . LYS A 1 166 ? 9.773 13.766 26.875 1 73.12 166 LYS A O 1
ATOM 1359 N N . GLY A 1 167 ? 11.5 14.883 26.406 1 76.25 167 GLY A N 1
ATOM 1360 C CA . GLY A 1 167 ? 10.938 15.445 25.188 1 76.25 167 GLY A CA 1
ATOM 1361 C C . GLY A 1 167 ? 10.68 14.406 24.109 1 76.25 167 GLY A C 1
ATOM 1362 O O . GLY A 1 167 ? 11.047 13.242 24.266 1 76.25 167 GLY A O 1
ATOM 1363 N N . PRO A 1 168 ? 9.945 14.797 23.109 1 82.06 168 PRO A N 1
ATOM 1364 C CA . PRO A 1 168 ? 9.633 13.844 22.047 1 82.06 168 PRO A CA 1
ATOM 1365 C C . PRO A 1 168 ? 10.883 13.289 21.359 1 82.06 168 PRO A C 1
ATOM 1367 O O . PRO A 1 168 ? 11.898 13.984 21.281 1 82.06 168 PRO A O 1
ATOM 1370 N N . ASN A 1 169 ? 10.781 12.078 20.984 1 87.19 169 ASN A N 1
ATOM 1371 C CA . ASN A 1 169 ? 11.852 11.484 20.188 1 87.19 169 ASN A CA 1
ATOM 1372 C C . ASN A 1 169 ? 12.008 12.188 18.844 1 87.19 169 ASN A C 1
ATOM 1374 O O . ASN A 1 169 ? 11.031 12.656 18.266 1 87.19 169 ASN A O 1
ATOM 1378 N N . PRO A 1 170 ? 13.219 12.305 18.422 1 90.81 170 PRO A N 1
ATOM 1379 C CA . PRO A 1 170 ? 13.414 12.898 17.094 1 90.81 170 PRO A CA 1
ATOM 1380 C C . PRO A 1 170 ? 12.82 12.055 15.977 1 90.81 170 PRO A C 1
ATOM 1382 O O . PRO A 1 170 ? 12.703 10.828 16.125 1 90.81 170 PRO A O 1
ATOM 1385 N N . PRO A 1 171 ? 12.469 12.711 14.945 1 94.38 171 PRO A N 1
ATOM 1386 C CA . PRO A 1 171 ? 11.977 11.961 13.789 1 94.38 171 PRO A CA 1
ATOM 1387 C C . PRO A 1 171 ? 13.07 11.172 13.078 1 94.38 171 PRO A C 1
ATOM 1389 O O . PRO A 1 171 ? 14.258 11.469 13.25 1 94.38 171 PRO A O 1
ATOM 1392 N N . MET A 1 172 ? 12.703 10.172 12.383 1 95.81 172 MET A N 1
ATOM 1393 C CA . MET A 1 172 ? 13.617 9.344 11.594 1 95.81 172 MET A CA 1
ATOM 1394 C C . MET A 1 172 ? 12.984 8.945 10.266 1 95.81 172 MET A C 1
ATOM 1396 O O . MET A 1 172 ? 11.758 8.883 10.156 1 95.81 172 MET A O 1
ATOM 1400 N N . MET A 1 173 ? 13.82 8.773 9.242 1 95 173 MET A N 1
ATOM 1401 C CA . MET A 1 173 ? 13.359 8.219 7.973 1 95 173 MET A CA 1
ATOM 1402 C C . MET A 1 173 ? 13.406 6.699 7.992 1 95 173 MET A C 1
ATOM 1404 O O . MET A 1 173 ? 14.406 6.109 8.414 1 95 173 MET A O 1
ATOM 1408 N N . VAL A 1 174 ? 12.305 6.133 7.625 1 91.75 174 VAL A N 1
ATOM 1409 C CA . VAL A 1 174 ? 12.211 4.68 7.594 1 91.75 174 VAL A CA 1
ATOM 1410 C C . VAL A 1 174 ? 12.016 4.207 6.152 1 91.75 174 VAL A C 1
ATOM 1412 O O . VAL A 1 174 ? 10.883 4.125 5.672 1 91.75 174 VAL A O 1
ATOM 1415 N N . PRO A 1 175 ? 13.086 3.807 5.531 1 89 175 PRO A N 1
ATOM 1416 C CA . PRO A 1 175 ? 12.984 3.406 4.125 1 89 175 PRO A CA 1
ATOM 1417 C C . PRO A 1 175 ? 11.875 2.381 3.883 1 89 175 PRO A C 1
ATOM 1419 O O . PRO A 1 175 ? 11.711 1.45 4.676 1 89 175 PRO A O 1
ATOM 1422 N N . VAL A 1 176 ? 11.148 2.572 2.867 1 83.62 176 VAL A N 1
ATOM 1423 C CA . VAL A 1 176 ? 10.062 1.73 2.379 1 83.62 176 VAL A CA 1
ATOM 1424 C C . VAL A 1 176 ? 8.781 2.037 3.152 1 83.62 176 VAL A C 1
ATOM 1426 O O . VAL A 1 176 ? 7.707 2.186 2.561 1 83.62 176 VAL A O 1
ATOM 1429 N N . ALA A 1 177 ? 8.914 2.145 4.477 1 85.06 177 ALA A N 1
ATOM 1430 C CA . ALA A 1 177 ? 7.73 2.447 5.277 1 85.06 177 ALA A CA 1
ATOM 1431 C C . ALA A 1 177 ? 7.16 3.816 4.918 1 85.06 177 ALA A C 1
ATOM 1433 O O . ALA A 1 177 ? 5.941 4.012 4.941 1 85.06 177 ALA A O 1
ATOM 1434 N N . ASP A 1 178 ? 7.988 4.664 4.688 1 84.44 178 ASP A N 1
ATOM 1435 C CA . ASP A 1 178 ? 7.582 6.027 4.367 1 84.44 178 ASP A CA 1
ATOM 1436 C C . ASP A 1 178 ? 6.77 6.07 3.074 1 84.44 178 ASP A C 1
ATOM 1438 O O . ASP A 1 178 ? 5.773 6.785 2.984 1 84.44 178 ASP A O 1
ATOM 1442 N N . ILE A 1 179 ? 7.18 5.27 2.143 1 78.62 179 ILE A N 1
ATOM 1443 C CA . ILE A 1 179 ? 6.477 5.199 0.866 1 78.62 179 ILE A CA 1
ATOM 1444 C C . ILE A 1 179 ? 5.137 4.488 1.052 1 78.62 179 ILE A C 1
ATOM 1446 O O . ILE A 1 179 ? 4.113 4.938 0.533 1 78.62 179 ILE A O 1
ATOM 1450 N N . LEU A 1 180 ? 5.219 3.416 1.78 1 76.06 180 LEU A N 1
ATOM 1451 C CA . LEU A 1 180 ? 4.023 2.611 1.996 1 76.06 180 LEU A CA 1
ATOM 1452 C C . LEU A 1 180 ? 2.953 3.412 2.729 1 76.06 180 LEU A C 1
ATOM 1454 O O . LEU A 1 180 ? 1.761 3.271 2.441 1 76.06 180 LEU A O 1
ATOM 1458 N N . ASN A 1 181 ? 3.352 4.125 3.686 1 69.38 181 ASN A N 1
ATOM 1459 C CA . ASN A 1 181 ? 2.418 4.934 4.461 1 69.38 181 ASN A CA 1
ATOM 1460 C C . ASN A 1 181 ? 1.638 5.898 3.568 1 69.38 181 ASN A C 1
ATOM 1462 O O . ASN A 1 181 ? 0.481 6.215 3.854 1 69.38 181 ASN A O 1
ATOM 1466 N N . HIS A 1 182 ? 2.232 6.246 2.658 1 66.31 182 HIS A N 1
ATOM 1467 C CA . HIS A 1 182 ? 1.617 7.195 1.739 1 66.31 182 HIS A CA 1
ATOM 1468 C C . HIS A 1 182 ? 0.614 6.504 0.822 1 66.31 182 HIS A C 1
ATOM 1470 O O . HIS A 1 182 ? -0.361 7.121 0.385 1 66.31 182 HIS A O 1
ATOM 1476 N N . VAL A 1 183 ? 0.805 5.223 0.61 1 63.28 183 VAL A N 1
ATOM 1477 C CA . VAL A 1 183 ? 0.014 4.527 -0.4 1 63.28 183 VAL A CA 1
ATOM 1478 C C . VAL A 1 183 ? -1.047 3.664 0.279 1 63.28 183 VAL A C 1
ATOM 1480 O O . VAL A 1 183 ? -2.154 3.506 -0.242 1 63.28 183 VAL A O 1
ATOM 1483 N N . ALA A 1 184 ? -0.687 2.928 1.38 1 58.28 184 ALA A N 1
ATOM 1484 C CA . ALA A 1 184 ? -1.453 1.813 1.932 1 58.28 184 ALA A CA 1
ATOM 1485 C C . ALA A 1 184 ? -2.707 2.311 2.645 1 58.28 184 ALA A C 1
ATOM 1487 O O . ALA A 1 184 ? -3.582 1.518 3.002 1 58.28 184 ALA A O 1
ATOM 1488 N N . ASN A 1 185 ? -3.41 3.029 2.145 1 57.34 185 ASN A N 1
ATOM 1489 C CA . ASN A 1 185 ? -4.711 3.461 2.643 1 57.34 185 ASN A CA 1
ATOM 1490 C C . ASN A 1 185 ? -4.977 2.932 4.047 1 57.34 185 ASN A C 1
ATOM 1492 O O . ASN A 1 185 ? -6.02 2.318 4.297 1 57.34 185 ASN A O 1
ATOM 1496 N N . HIS A 1 186 ? -4.164 2.916 4.965 1 56.28 186 HIS A N 1
ATOM 1497 C CA . HIS A 1 186 ? -4.434 2.631 6.371 1 56.28 186 HIS A CA 1
ATOM 1498 C C . HIS A 1 186 ? -4.391 1.131 6.645 1 56.28 186 HIS A C 1
ATOM 1500 O O . HIS A 1 186 ? -4.855 0.674 7.691 1 56.28 186 HIS A O 1
ATOM 1506 N N . ASN A 1 187 ? -3.92 0.402 5.816 1 62.78 187 ASN A N 1
ATOM 1507 C CA . ASN A 1 187 ? -3.959 -1.044 6.008 1 62.78 187 ASN A CA 1
ATOM 1508 C C . ASN A 1 187 ? -2.641 -1.572 6.566 1 62.78 187 ASN A C 1
ATOM 1510 O O . ASN A 1 187 ? -2.41 -2.781 6.586 1 62.78 187 ASN A O 1
ATOM 1514 N N . ALA A 1 188 ? -1.88 -0.651 7.043 1 72.38 188 ALA A N 1
ATOM 1515 C CA . ALA A 1 188 ? -0.602 -1.083 7.602 1 72.38 188 ALA A CA 1
ATOM 1516 C C . ALA A 1 188 ? -0.149 -0.148 8.719 1 72.38 188 ALA A C 1
ATOM 1518 O O . ALA A 1 188 ? -0.529 1.024 8.75 1 72.38 188 ALA A O 1
ATOM 1519 N N . SER A 1 189 ? 0.532 -0.685 9.703 1 79.44 189 SER A N 1
ATOM 1520 C CA . SER A 1 189 ? 1.076 0.091 10.812 1 79.44 189 SER A CA 1
ATOM 1521 C C . SER A 1 189 ? 2.529 -0.282 11.086 1 79.44 189 SER A C 1
ATOM 1523 O O . SER A 1 189 ? 2.941 -1.417 10.836 1 79.44 189 SER A O 1
ATOM 1525 N N . LEU A 1 190 ? 3.217 0.683 11.586 1 86 190 LEU A N 1
ATOM 1526 C CA . LEU A 1 190 ? 4.625 0.477 11.914 1 86 190 LEU A CA 1
ATOM 1527 C C . LEU A 1 190 ? 4.801 0.194 13.406 1 86 190 LEU A C 1
ATOM 1529 O O . LEU A 1 190 ? 4.379 0.992 14.242 1 86 190 LEU A O 1
ATOM 1533 N N . GLU A 1 191 ? 5.32 -0.907 13.719 1 88.5 191 GLU A N 1
ATOM 1534 C CA . GLU A 1 191 ? 5.645 -1.273 15.094 1 88.5 191 GLU A CA 1
ATOM 1535 C C . GLU A 1 191 ? 7.125 -1.043 15.391 1 88.5 191 GLU A C 1
ATOM 1537 O O . GLU A 1 191 ? 7.984 -1.355 14.562 1 88.5 191 GLU A O 1
ATOM 1542 N N . TYR A 1 192 ? 7.352 -0.554 16.594 1 91.56 192 TYR A N 1
ATOM 1543 C CA . TYR A 1 192 ? 8.711 -0.226 17 1 91.56 192 TYR A CA 1
ATOM 1544 C C . TYR A 1 192 ? 9.273 -1.29 17.938 1 91.56 192 TYR A C 1
ATOM 1546 O O . TYR A 1 192 ? 9.148 -1.183 19.156 1 91.56 192 TYR A O 1
ATOM 1554 N N . ALA A 1 193 ? 9.961 -2.229 17.328 1 89.94 193 ALA A N 1
ATOM 1555 C CA . ALA A 1 193 ? 10.617 -3.271 18.109 1 89.94 193 ALA A CA 1
ATOM 1556 C C . ALA A 1 193 ? 12.055 -2.885 18.453 1 89.94 193 ALA A C 1
ATOM 1558 O O . ALA A 1 193 ? 12.625 -1.99 17.812 1 89.94 193 ALA A O 1
ATOM 1559 N N . PRO A 1 194 ? 12.688 -3.494 19.406 1 90.56 194 PRO A N 1
ATOM 1560 C CA . PRO A 1 194 ? 14.023 -3.113 19.875 1 90.56 194 PRO A CA 1
ATOM 1561 C C . PRO A 1 194 ? 15.086 -3.229 18.781 1 90.56 194 PRO A C 1
ATOM 1563 O O . PRO A 1 194 ? 15.977 -2.379 18.703 1 90.56 194 PRO A O 1
ATOM 1566 N N . ARG A 1 195 ? 15.016 -4.199 17.906 1 90 195 ARG A N 1
ATOM 1567 C CA . ARG A 1 195 ? 16.094 -4.426 16.953 1 90 195 ARG A CA 1
ATOM 1568 C C . ARG A 1 195 ? 15.664 -4.004 15.547 1 90 195 ARG A C 1
ATOM 1570 O O . ARG A 1 195 ? 16.5 -3.855 14.656 1 90 195 ARG A O 1
ATOM 1577 N N . CYS A 1 196 ? 14.398 -3.83 15.391 1 90.94 196 CYS A N 1
ATOM 1578 C CA . CYS A 1 196 ? 13.898 -3.486 14.062 1 90.94 196 CYS A CA 1
ATOM 1579 C C . CYS A 1 196 ? 12.531 -2.828 14.156 1 90.94 196 CYS A C 1
ATOM 1581 O O . CYS A 1 196 ? 11.914 -2.812 15.219 1 90.94 196 CYS A O 1
ATOM 1583 N N . LEU A 1 197 ? 12.172 -2.154 13.094 1 91.75 197 LEU A N 1
ATOM 1584 C CA . LEU A 1 197 ? 10.797 -1.697 12.906 1 91.75 197 LEU A CA 1
ATOM 1585 C C . LEU A 1 197 ? 10.023 -2.648 12 1 91.75 197 LEU A C 1
ATOM 1587 O O . LEU A 1 197 ? 10.531 -3.062 10.953 1 91.75 197 LEU A O 1
ATOM 1591 N N . ARG A 1 198 ? 8.844 -2.965 12.461 1 88 198 ARG A N 1
ATOM 1592 C CA . ARG A 1 198 ? 8.055 -3.969 11.758 1 88 198 ARG A CA 1
ATOM 1593 C C . ARG A 1 198 ? 6.801 -3.352 11.141 1 88 198 ARG A C 1
ATOM 1595 O O . ARG A 1 198 ? 5.988 -2.756 11.852 1 88 198 ARG A O 1
ATOM 1602 N N . MET A 1 199 ? 6.715 -3.459 9.789 1 85 199 MET A N 1
ATOM 1603 C CA . MET A 1 199 ? 5.477 -3.07 9.117 1 85 199 MET A CA 1
ATOM 1604 C C . MET A 1 199 ? 4.492 -4.234 9.078 1 85 199 MET A C 1
ATOM 1606 O O . MET A 1 199 ? 4.801 -5.297 8.539 1 85 199 MET A O 1
ATOM 1610 N N . VAL A 1 200 ? 3.348 -3.994 9.703 1 81.06 200 VAL A N 1
ATOM 1611 C CA . VAL A 1 200 ? 2.385 -5.086 9.812 1 81.06 200 VAL A CA 1
ATOM 1612 C C . VAL A 1 200 ? 1.028 -4.633 9.281 1 81.06 200 VAL A C 1
ATOM 1614 O O . VAL A 1 200 ? 0.715 -3.439 9.289 1 81.06 200 VAL A O 1
ATOM 1617 N N . THR A 1 201 ? 0.288 -5.629 8.727 1 75.5 201 THR A N 1
ATOM 1618 C CA . THR A 1 201 ? -1.054 -5.32 8.242 1 75.5 201 THR A CA 1
ATOM 1619 C C . THR A 1 201 ? -2.002 -5.062 9.414 1 75.5 201 THR A C 1
ATOM 1621 O O . THR A 1 201 ? -1.827 -5.629 10.5 1 75.5 201 THR A O 1
ATOM 1624 N N . THR A 1 202 ? -2.822 -4.145 9.172 1 69.19 202 THR A N 1
ATOM 1625 C CA . THR A 1 202 ? -3.84 -3.869 10.18 1 69.19 202 THR A CA 1
ATOM 1626 C C . THR A 1 202 ? -5.223 -4.266 9.672 1 69.19 202 THR A C 1
ATOM 1628 O O . THR A 1 202 ? -5.41 -4.484 8.477 1 69.19 202 THR A O 1
ATOM 1631 N N . GLN A 1 203 ? -6.082 -4.902 10.555 1 56.81 203 GLN A N 1
ATOM 1632 C CA . GLN A 1 203 ? -7.438 -5.32 10.219 1 56.81 203 GLN A CA 1
ATOM 1633 C C . GLN A 1 203 ? -8.211 -4.195 9.539 1 56.81 203 GLN A C 1
ATOM 1635 O O . GLN A 1 203 ? -8.078 -3.029 9.914 1 56.81 203 GLN A O 1
ATOM 1640 N N . PRO A 1 204 ? -8.742 -4.684 8.227 1 50.28 204 PRO A N 1
ATOM 1641 C CA . PRO A 1 204 ? -9.719 -3.703 7.75 1 50.28 204 PRO A CA 1
ATOM 1642 C C . PRO A 1 204 ? -10.766 -3.346 8.805 1 50.28 204 PRO A C 1
ATOM 1644 O O . PRO A 1 204 ? -11.195 -4.211 9.562 1 50.28 204 PRO A O 1
ATOM 1647 N N . ILE A 1 205 ? -10.648 -2.287 9.445 1 43.81 205 ILE A N 1
ATOM 1648 C CA . ILE A 1 205 ? -11.672 -1.907 10.406 1 43.81 205 ILE A CA 1
ATOM 1649 C C . ILE A 1 205 ? -13.055 -2.074 9.781 1 43.81 205 ILE A C 1
ATOM 1651 O O . ILE A 1 205 ? -13.273 -1.68 8.633 1 43.81 205 ILE A O 1
ATOM 1655 N N . SER A 1 206 ? -13.773 -3.051 10.172 1 38.91 206 SER A N 1
ATOM 1656 C CA . SER A 1 206 ? -15.18 -3.131 9.812 1 38.91 206 SER A CA 1
ATOM 1657 C C . SER A 1 206 ? -15.766 -1.748 9.547 1 38.91 206 SER A C 1
ATOM 1659 O O . SER A 1 206 ? -15.234 -0.741 10.016 1 38.91 206 SER A O 1
ATOM 1661 N N . LYS A 1 207 ? -16.797 -1.659 8.781 1 35.31 207 LYS A N 1
ATOM 1662 C CA . LYS A 1 207 ? -17.75 -0.566 8.648 1 35.31 207 LYS A CA 1
ATOM 1663 C C . LYS A 1 207 ? -18.125 0.018 10.008 1 35.31 207 LYS A C 1
ATOM 1665 O O . LYS A 1 207 ? -18.562 -0.707 10.898 1 35.31 207 LYS A O 1
ATOM 1670 N N . GLY A 1 208 ? -17.656 1.347 10.43 1 37.53 208 GLY A N 1
ATOM 1671 C CA . GLY A 1 208 ? -17.891 2.17 11.602 1 37.53 208 GLY A CA 1
ATOM 1672 C C . GLY A 1 208 ? -16.656 2.367 12.461 1 37.53 208 GLY A C 1
ATOM 1673 O O . GLY A 1 208 ? -16.672 3.135 13.422 1 37.53 208 GLY A O 1
ATOM 1674 N N . GLN A 1 209 ? -15.93 1.321 12.492 1 38.91 209 GLN A N 1
ATOM 1675 C CA . GLN A 1 209 ? -14.797 1.532 13.391 1 38.91 209 GLN A CA 1
ATOM 1676 C C . GLN A 1 209 ? -13.727 2.393 12.727 1 38.91 209 GLN A C 1
ATOM 1678 O O . GLN A 1 209 ? -13.508 2.307 11.516 1 38.91 209 GLN A O 1
ATOM 1683 N N . GLU A 1 210 ? -13.258 3.396 13.406 1 36.72 210 GLU A N 1
ATOM 1684 C CA . GLU A 1 210 ? -12.32 4.48 13.117 1 36.72 210 GLU A CA 1
ATOM 1685 C C . GLU A 1 210 ? -11.109 3.969 12.344 1 36.72 210 GLU A C 1
ATOM 1687 O O . GLU A 1 210 ? -10.477 2.996 12.75 1 36.72 210 GLU A O 1
ATOM 1692 N N . ILE A 1 211 ? -11.266 4 11.172 1 40.56 211 ILE A N 1
ATOM 1693 C CA . ILE A 1 211 ? -10.102 3.756 10.328 1 40.56 211 ILE A CA 1
ATOM 1694 C C . ILE A 1 211 ? -8.914 4.566 10.836 1 40.56 211 ILE A C 1
ATOM 1696 O O . ILE A 1 211 ? -8.992 5.793 10.945 1 40.56 211 ILE A O 1
ATOM 1700 N N . PHE A 1 212 ? -8.188 4.074 11.742 1 40 212 PHE A N 1
ATOM 1701 C CA . PHE A 1 212 ? -6.984 4.832 12.062 1 40 212 PHE A CA 1
ATOM 1702 C C . PHE A 1 212 ? -6.168 5.105 10.812 1 40 212 PHE A C 1
ATOM 1704 O O . PHE A 1 212 ? -5.863 4.184 10.047 1 40 212 PHE A O 1
ATOM 1711 N N . ASN A 1 213 ? -6.461 6.195 10.211 1 46.12 213 ASN A N 1
ATOM 1712 C CA . ASN A 1 213 ? -5.566 6.684 9.172 1 46.12 213 ASN A CA 1
ATOM 1713 C C . ASN A 1 213 ? -4.117 6.723 9.648 1 46.12 213 ASN A C 1
ATOM 1715 O O . ASN A 1 213 ? -3.859 6.898 10.844 1 46.12 213 ASN A O 1
ATOM 1719 N N . THR A 1 214 ? -3.254 6.117 8.922 1 53.81 214 THR A N 1
ATOM 1720 C CA . THR A 1 214 ? -1.826 6.172 9.219 1 53.81 214 THR A CA 1
ATOM 1721 C C . THR A 1 214 ? -1.43 7.559 9.711 1 53.81 214 THR A C 1
ATOM 1723 O O . THR A 1 214 ? -0.507 7.691 10.523 1 53.81 214 THR A O 1
ATOM 1726 N N . TYR A 1 215 ? -2.232 8.625 9.195 1 61.44 215 TYR A N 1
ATOM 1727 C CA . TYR A 1 215 ? -1.816 9.969 9.562 1 61.44 215 TYR A CA 1
ATOM 1728 C C . TYR A 1 215 ? -2.5 10.422 10.852 1 61.44 215 TYR A C 1
ATOM 1730 O O . TYR A 1 215 ? -2.279 11.547 11.312 1 61.44 215 TYR A O 1
ATOM 1738 N N . GLY A 1 216 ? -3.32 9.57 11.391 1 67.19 216 GLY A N 1
ATOM 1739 C CA . GLY A 1 216 ? -4.074 9.984 12.562 1 67.19 216 GLY A CA 1
ATOM 1740 C C . GLY A 1 216 ? -5.363 10.703 12.219 1 67.19 216 GLY A C 1
ATOM 1741 O O . GLY A 1 216 ? -6 10.398 11.211 1 67.19 216 GLY A O 1
ATOM 1742 N N . GLN A 1 217 ? -5.816 11.578 13.133 1 80.56 217 GLN A N 1
ATOM 1743 C CA . GLN A 1 217 ? -7.055 12.328 12.961 1 80.56 217 GLN A CA 1
ATOM 1744 C C . GLN A 1 217 ? -6.773 13.734 12.445 1 80.56 217 GLN A C 1
ATOM 1746 O O . GLN A 1 217 ? -6.918 14.711 13.18 1 80.56 217 GLN A O 1
ATOM 1751 N N . MET A 1 218 ? -6.434 13.75 11.125 1 87.75 218 MET A N 1
ATOM 1752 C CA . MET A 1 218 ? -6.051 15.039 10.57 1 87.75 218 MET A CA 1
ATOM 1753 C C . MET A 1 218 ? -7.133 15.578 9.633 1 87.75 218 MET A C 1
ATOM 1755 O O . MET A 1 218 ? -7.738 14.812 8.875 1 87.75 218 MET A O 1
ATOM 1759 N N . ALA A 1 219 ? -7.363 16.859 9.766 1 94 219 ALA A N 1
ATOM 1760 C CA . ALA A 1 219 ? -8.25 17.547 8.836 1 94 219 ALA A CA 1
ATOM 1761 C C . ALA A 1 219 ? -7.566 17.781 7.488 1 94 219 ALA A C 1
ATOM 1763 O O . ALA A 1 219 ? -6.336 17.719 7.395 1 94 219 ALA A O 1
ATOM 1764 N N . ASN A 1 220 ? -8.344 18.078 6.449 1 94.19 220 ASN A N 1
ATOM 1765 C CA . ASN A 1 220 ? -7.809 18.266 5.105 1 94.19 220 ASN A CA 1
ATOM 1766 C C . ASN A 1 220 ? -6.816 19.422 5.047 1 94.19 220 ASN A C 1
ATOM 1768 O O . ASN A 1 220 ? -5.848 19.375 4.289 1 94.19 220 ASN A O 1
ATOM 1772 N N . TRP A 1 221 ? -7.098 20.484 5.832 1 97 221 TRP A N 1
ATOM 1773 C CA . TRP A 1 221 ? -6.141 21.594 5.773 1 97 221 TRP A CA 1
ATOM 1774 C C . TRP A 1 221 ? -4.785 21.156 6.32 1 97 221 TRP A C 1
ATOM 1776 O O . TRP A 1 221 ? -3.742 21.578 5.812 1 97 221 TRP A O 1
ATOM 1786 N N . GLN A 1 222 ? -4.777 20.281 7.27 1 95.44 222 GLN A N 1
ATOM 1787 C CA . GLN A 1 222 ? -3.527 19.75 7.816 1 95.44 222 GLN A CA 1
ATOM 1788 C C . GLN A 1 222 ? -2.85 18.812 6.832 1 95.44 222 GLN A C 1
ATOM 1790 O O . GLN A 1 222 ? -1.634 18.875 6.637 1 95.44 222 GLN A O 1
ATOM 1795 N N . LEU A 1 223 ? -3.652 17.922 6.262 1 91.44 223 LEU A N 1
ATOM 1796 C CA . LEU A 1 223 ? -3.125 16.969 5.293 1 91.44 223 LEU A CA 1
ATOM 1797 C C . LEU A 1 223 ? -2.449 17.703 4.133 1 91.44 223 LEU A C 1
ATOM 1799 O O . LEU A 1 223 ? -1.325 17.359 3.752 1 91.44 223 LEU A O 1
ATOM 1803 N N . LEU A 1 224 ? -3.146 18.703 3.639 1 95.06 224 LEU A N 1
ATOM 1804 C CA . LEU A 1 224 ? -2.578 19.438 2.51 1 95.06 224 LEU A CA 1
ATOM 1805 C C . LEU A 1 224 ? -1.321 20.188 2.928 1 95.06 224 LEU A C 1
ATOM 1807 O O . LEU A 1 224 ? -0.318 20.172 2.209 1 95.06 224 LEU A O 1
ATOM 1811 N N . HIS A 1 225 ? -1.38 20.75 4.062 1 96.81 225 HIS A N 1
ATOM 1812 C CA . HIS A 1 225 ? -0.272 21.547 4.578 1 96.81 225 HIS A CA 1
ATOM 1813 C C . HIS A 1 225 ? 0.955 20.688 4.84 1 96.81 225 HIS A C 1
ATOM 1815 O O . HIS A 1 225 ? 2.062 21.031 4.426 1 96.81 225 HIS A O 1
ATOM 1821 N N . MET A 1 226 ? 0.736 19.562 5.453 1 92.5 226 MET A N 1
ATOM 1822 C CA . MET A 1 226 ? 1.848 18.781 5.992 1 92.5 226 MET A CA 1
ATOM 1823 C C . MET A 1 226 ? 2.291 17.719 4.996 1 92.5 226 MET A C 1
ATOM 1825 O O . MET A 1 226 ? 3.469 17.359 4.949 1 92.5 226 MET A O 1
ATOM 1829 N N . TYR A 1 227 ? 1.364 17.281 4.156 1 87.44 227 TYR A N 1
ATOM 1830 C CA . TYR A 1 227 ? 1.667 16.109 3.338 1 87.44 227 TYR A CA 1
ATOM 1831 C C . TYR A 1 227 ? 1.496 16.422 1.857 1 87.44 227 TYR A C 1
ATOM 1833 O O . TYR A 1 227 ? 1.938 15.656 1 1 87.44 227 TYR A O 1
ATOM 1841 N N . GLY A 1 228 ? 0.815 17.484 1.527 1 89.44 228 GLY A N 1
ATOM 1842 C CA . GLY A 1 228 ? 0.718 17.922 0.141 1 89.44 228 GLY A CA 1
ATOM 1843 C C . GLY A 1 228 ? -0.498 17.359 -0.573 1 89.44 228 GLY A C 1
ATOM 1844 O O . GLY A 1 228 ? -0.588 17.422 -1.801 1 89.44 228 GLY A O 1
ATOM 1845 N N . PHE A 1 229 ? -1.46 16.812 0.212 1 86.88 229 PHE A N 1
ATOM 1846 C CA . PHE A 1 229 ? -2.674 16.312 -0.418 1 86.88 229 PHE A CA 1
ATOM 1847 C C . PHE A 1 229 ? -3.877 16.484 0.5 1 86.88 229 PHE A C 1
ATOM 1849 O O . PHE A 1 229 ? -3.719 16.75 1.692 1 86.88 229 PHE A O 1
ATOM 1856 N N . ALA A 1 230 ? -5.047 16.422 -0.15 1 90.56 230 ALA A N 1
ATOM 1857 C CA . ALA A 1 230 ? -6.312 16.406 0.584 1 90.56 230 ALA A CA 1
ATOM 1858 C C . ALA A 1 230 ? -7.172 15.219 0.179 1 90.56 230 ALA A C 1
ATOM 1860 O O . ALA A 1 230 ? -7.105 14.75 -0.962 1 90.56 230 ALA A O 1
ATOM 1861 N N . GLU A 1 231 ? -7.914 14.727 1.107 1 84.94 231 GLU A N 1
ATOM 1862 C CA . GLU A 1 231 ? -8.859 13.656 0.792 1 84.94 231 GLU A CA 1
ATOM 1863 C C . GLU A 1 231 ? -10.109 14.211 0.114 1 84.94 231 GLU A C 1
ATOM 1865 O O . GLU A 1 231 ? -10.695 15.195 0.579 1 84.94 231 GLU A O 1
ATOM 1870 N N . PRO A 1 232 ? -10.492 13.555 -0.916 1 85.38 232 PRO A N 1
ATOM 1871 C CA . PRO A 1 232 ? -11.711 14.016 -1.586 1 85.38 232 PRO A CA 1
ATOM 1872 C C . PRO A 1 232 ? -12.945 13.938 -0.689 1 85.38 232 PRO A C 1
ATOM 1874 O O . PRO A 1 232 ? -13.078 13 0.1 1 85.38 232 PRO A O 1
ATOM 1877 N N . TYR A 1 233 ? -13.797 14.969 -0.827 1 85.12 233 TYR A N 1
ATOM 1878 C CA . TYR A 1 233 ? -15.062 14.961 -0.106 1 85.12 233 TYR A CA 1
ATOM 1879 C C . TYR A 1 233 ? -15.945 13.812 -0.568 1 85.12 233 TYR A C 1
ATOM 1881 O O . TYR A 1 233 ? -16.062 13.555 -1.769 1 85.12 233 TYR A O 1
ATOM 1889 N N . PRO A 1 234 ? -16.625 13.094 0.334 1 82.94 234 PRO A N 1
ATOM 1890 C CA . PRO A 1 234 ? -16.703 13.258 1.787 1 82.94 234 PRO A CA 1
ATOM 1891 C C . PRO A 1 234 ? -15.812 12.266 2.541 1 82.94 234 PRO A C 1
ATOM 1893 O O . PRO A 1 234 ? -16.188 11.773 3.604 1 82.94 234 PRO A O 1
ATOM 1896 N N . GLY A 1 235 ? -14.703 12.023 1.972 1 76.56 235 GLY A N 1
ATOM 1897 C CA . GLY A 1 235 ? -13.883 10.922 2.443 1 76.56 235 GLY A CA 1
ATOM 1898 C C . GLY A 1 235 ? -13.203 11.203 3.773 1 76.56 235 GLY A C 1
ATOM 1899 O O . GLY A 1 235 ? -12.875 10.281 4.52 1 76.56 235 GLY A O 1
ATOM 1900 N N . ASN A 1 236 ? -12.992 12.445 4.199 1 84.88 236 ASN A N 1
ATOM 1901 C CA . ASN A 1 236 ? -12.305 12.766 5.445 1 84.88 236 ASN A CA 1
ATOM 1902 C C . ASN A 1 236 ? -13.289 12.969 6.594 1 84.88 236 ASN A C 1
ATOM 1904 O O . ASN A 1 236 ? -13.844 14.062 6.754 1 84.88 236 ASN A O 1
ATOM 1908 N N . THR A 1 237 ? -13.391 12.055 7.445 1 85.25 237 THR A N 1
ATOM 1909 C CA . THR A 1 237 ? -14.336 12.117 8.555 1 85.25 237 THR A CA 1
ATOM 1910 C C . THR A 1 237 ? -13.766 12.938 9.703 1 85.25 237 THR A C 1
ATOM 1912 O O . THR A 1 237 ? -14.492 13.305 10.633 1 85.25 237 THR A O 1
ATOM 1915 N N . ASN A 1 238 ? -12.516 13.273 9.609 1 89 238 ASN A N 1
ATOM 1916 C CA . ASN A 1 238 ? -11.867 14.039 10.672 1 89 238 ASN A CA 1
ATOM 1917 C C . ASN A 1 238 ? -11.727 15.508 10.297 1 89 238 ASN A C 1
ATOM 1919 O O . ASN A 1 238 ? -11.023 16.266 10.969 1 89 238 ASN A O 1
ATOM 1923 N N . ASP A 1 239 ? -12.359 15.844 9.281 1 93.5 239 ASP A N 1
ATOM 1924 C CA . ASP A 1 239 ? -12.219 17.219 8.797 1 93.5 239 ASP A CA 1
ATOM 1925 C C . ASP A 1 239 ? -12.727 18.219 9.828 1 93.5 239 ASP A C 1
ATOM 1927 O O . ASP A 1 239 ? -13.594 17.891 10.641 1 93.5 239 ASP A O 1
ATOM 1931 N N . THR A 1 240 ? -12.094 19.391 9.828 1 96.94 240 THR A N 1
ATOM 1932 C CA . THR A 1 240 ? -12.453 20.453 10.766 1 96.94 240 THR A CA 1
ATOM 1933 C C . THR A 1 240 ? -12.453 21.812 10.078 1 96.94 240 THR A C 1
ATOM 1935 O O . THR A 1 240 ? -11.891 21.953 8.992 1 96.94 240 THR A O 1
ATOM 1938 N N . ALA A 1 241 ? -13.156 22.703 10.633 1 97.94 241 ALA A N 1
ATOM 1939 C CA . ALA A 1 241 ? -13.102 24.125 10.281 1 97.94 241 ALA A CA 1
ATOM 1940 C C . ALA A 1 241 ? -12.781 24.984 11.5 1 97.94 241 ALA A C 1
ATOM 1942 O O . ALA A 1 241 ? -13.273 24.719 12.602 1 97.94 241 ALA A O 1
ATOM 1943 N N . ASP A 1 242 ? -12 26 11.258 1 97.75 242 ASP A N 1
ATOM 1944 C CA . ASP A 1 242 ? -11.586 26.875 12.359 1 97.75 242 ASP A CA 1
ATOM 1945 C C . ASP A 1 242 ? -12.344 28.203 12.32 1 97.75 242 ASP A C 1
ATOM 1947 O O . ASP A 1 242 ? -12.57 28.766 11.25 1 97.75 242 ASP A O 1
ATOM 1951 N N . ILE A 1 243 ? -12.805 28.625 13.43 1 98.12 243 ILE A N 1
ATOM 1952 C CA . ILE A 1 243 ? -13.203 30 13.641 1 98.12 243 ILE A CA 1
ATOM 1953 C C . ILE A 1 243 ? -12.156 30.719 14.484 1 98.12 243 ILE A C 1
ATOM 1955 O O . ILE A 1 243 ? -11.961 30.391 15.656 1 98.12 243 ILE A O 1
ATOM 1959 N N . GLN A 1 244 ? -11.578 31.672 13.891 1 97.88 244 GLN A N 1
ATOM 1960 C CA . GLN A 1 244 ? -10.578 32.406 14.664 1 97.88 244 GLN A CA 1
ATOM 1961 C C . GLN A 1 244 ? -11.203 33.062 15.891 1 97.88 244 GLN A C 1
ATOM 1963 O O . GLN A 1 244 ? -12.297 33.625 15.812 1 97.88 244 GLN A O 1
ATOM 1968 N N . MET A 1 245 ? -10.531 32.969 17 1 98.12 245 MET A N 1
ATOM 1969 C CA . MET A 1 245 ? -11.062 33.531 18.234 1 98.12 245 MET A CA 1
ATOM 1970 C C . MET A 1 245 ? -11.289 35.031 18.094 1 98.12 245 MET A C 1
ATOM 1972 O O . MET A 1 245 ? -12.297 35.562 18.578 1 98.12 245 MET A O 1
ATOM 1976 N N . VAL A 1 246 ? -10.445 35.719 17.391 1 97.69 246 VAL A N 1
ATOM 1977 C CA . VAL A 1 246 ? -10.562 37.156 17.188 1 97.69 246 VAL A CA 1
ATOM 1978 C C . VAL A 1 246 ? -11.805 37.469 16.359 1 97.69 246 VAL A C 1
ATOM 1980 O O . VAL A 1 246 ? -12.367 38.562 16.469 1 97.69 246 VAL A O 1
ATOM 1983 N N . THR A 1 247 ? -12.18 36.562 15.531 1 98.06 247 THR A N 1
ATOM 1984 C CA . THR A 1 247 ? -13.391 36.75 14.742 1 98.06 247 THR A CA 1
ATOM 1985 C C . THR A 1 247 ? -14.625 36.781 15.641 1 98.06 247 THR A C 1
ATOM 1987 O O . THR A 1 247 ? -15.57 37.531 15.383 1 98.06 247 THR A O 1
ATOM 1990 N N . VAL A 1 248 ? -14.648 35.969 16.672 1 98.25 248 VAL A N 1
ATOM 1991 C CA . VAL A 1 248 ? -15.742 35.969 17.625 1 98.25 248 VAL A CA 1
ATOM 1992 C C . VAL A 1 248 ? -15.773 37.312 18.375 1 98.25 248 VAL A C 1
ATOM 1994 O O . VAL A 1 248 ? -16.844 37.844 18.625 1 98.25 248 VAL A O 1
ATOM 1997 N N . ARG A 1 249 ? -14.641 37.812 18.703 1 98.19 249 ARG A N 1
ATOM 1998 C CA . ARG A 1 249 ? -14.555 39.125 19.328 1 98.19 249 ARG A CA 1
ATOM 1999 C C . ARG A 1 249 ? -15.148 40.188 18.406 1 98.19 249 ARG A C 1
ATOM 2001 O O . ARG A 1 249 ? -15.914 41.062 18.859 1 98.19 249 ARG A O 1
ATOM 2008 N N . LYS A 1 250 ? -14.719 40.125 17.172 1 97.88 250 LYS A N 1
ATOM 2009 C CA . LYS A 1 250 ? -15.211 41.062 16.188 1 97.88 250 LYS A CA 1
ATOM 2010 C C . LYS A 1 250 ? -16.734 41 16.094 1 97.88 250 LYS A C 1
ATOM 2012 O O . LYS A 1 250 ? -17.391 42.031 16.016 1 97.88 250 LYS A O 1
ATOM 2017 N N . ALA A 1 251 ? -17.25 39.812 16.016 1 98 251 ALA A N 1
ATOM 2018 C CA . ALA A 1 251 ? -18.703 39.656 15.961 1 98 251 ALA A CA 1
ATOM 2019 C C . ALA A 1 251 ? -19.375 40.25 17.188 1 98 251 ALA A C 1
ATOM 2021 O O . ALA A 1 251 ? -20.406 40.906 17.078 1 98 251 ALA A O 1
ATOM 2022 N N . ALA A 1 252 ? -18.844 40.031 18.391 1 98.06 252 ALA A N 1
ATOM 2023 C CA . ALA A 1 252 ? -19.391 40.562 19.625 1 98.06 252 ALA A CA 1
ATOM 2024 C C . ALA A 1 252 ? -19.375 42.094 19.609 1 98.06 252 ALA A C 1
ATOM 2026 O O . ALA A 1 252 ? -20.344 42.719 20.047 1 98.06 252 ALA A O 1
ATOM 2027 N N . LEU A 1 253 ? -18.328 42.625 19.109 1 97.69 253 LEU A N 1
ATOM 2028 C CA . LEU A 1 253 ? -18.188 44.094 19.031 1 97.69 253 LEU A CA 1
ATOM 2029 C C . LEU A 1 253 ? -19.203 44.688 18.047 1 97.69 253 LEU A C 1
ATOM 2031 O O . LEU A 1 253 ? -19.75 45.75 18.281 1 97.69 253 LEU A O 1
ATOM 2035 N N . GLN A 1 254 ? -19.359 43.969 16.984 1 96.12 254 GLN A N 1
ATOM 2036 C CA . GLN A 1 254 ? -20.312 44.406 15.984 1 96.12 254 GLN A CA 1
ATOM 2037 C C . GLN A 1 254 ? -21.75 44.375 16.531 1 96.12 254 GLN A C 1
ATOM 2039 O O . GLN A 1 254 ? -22.578 45.188 16.125 1 96.12 254 GLN A O 1
ATOM 2044 N N . ARG A 1 255 ? -22.031 43.469 17.375 1 94.25 255 ARG A N 1
ATOM 2045 C CA . ARG A 1 255 ? -23.359 43.344 17.953 1 94.25 255 ARG A CA 1
ATOM 2046 C C . ARG A 1 255 ? -23.594 44.375 19.031 1 94.25 255 ARG A C 1
ATOM 2048 O O . ARG A 1 255 ? -24.75 44.719 19.344 1 94.25 255 ARG A O 1
ATOM 2055 N N . ALA A 1 256 ? -22.484 44.938 19.562 1 94.06 256 ALA A N 1
ATOM 2056 C CA . ALA A 1 256 ? -22.594 46 20.578 1 94.06 256 ALA A CA 1
ATOM 2057 C C . ALA A 1 256 ? -23.109 47.281 19.969 1 94.06 256 ALA A C 1
ATOM 2059 O O . ALA A 1 256 ? -22.5 47.844 19.047 1 94.06 256 ALA A O 1
ATOM 2060 N N . LYS A 1 257 ? -24.188 47.812 20.438 1 90.44 257 LYS A N 1
ATOM 2061 C CA . LYS A 1 257 ? -24.875 48.969 19.844 1 90.44 257 LYS A CA 1
ATOM 2062 C C . LYS A 1 257 ? -24.406 50.25 20.484 1 90.44 257 LYS A C 1
ATOM 2064 O O . LYS A 1 257 ? -24.625 51.344 19.938 1 90.44 257 LYS A O 1
ATOM 2069 N N . SER A 1 258 ? -23.875 50.25 21.719 1 94.19 258 SER A N 1
ATOM 2070 C CA . SER A 1 258 ? -23.438 51.438 22.438 1 94.19 258 SER A CA 1
ATOM 2071 C C . SER A 1 258 ? -21.953 51.344 22.797 1 94.19 258 SER A C 1
ATOM 2073 O O . SER A 1 258 ? -21.375 50.281 22.766 1 94.19 258 SER A O 1
ATOM 2075 N N . LYS A 1 259 ? -21.406 52.531 23.062 1 94.5 259 LYS A N 1
ATOM 2076 C CA . LYS A 1 259 ? -20.016 52.594 23.5 1 94.5 259 LYS A CA 1
ATOM 2077 C C . LYS A 1 259 ? -19.812 51.812 24.797 1 94.5 259 LYS A C 1
ATOM 2079 O O . LYS A 1 259 ? -18.766 51.219 25 1 94.5 259 LYS A O 1
ATOM 2084 N N . ALA A 1 260 ? -20.812 51.906 25.594 1 93.44 260 ALA A N 1
ATOM 2085 C CA . ALA A 1 260 ? -20.75 51.188 26.875 1 93.44 260 ALA A CA 1
ATOM 2086 C C . ALA A 1 260 ? -20.688 49.688 26.672 1 93.44 260 ALA A C 1
ATOM 2088 O O . ALA A 1 260 ? -19.953 49 27.359 1 93.44 260 ALA A O 1
ATOM 2089 N N . GLN A 1 261 ? -21.484 49.25 25.719 1 94.62 261 GLN A N 1
ATOM 2090 C CA . GLN A 1 261 ? -21.5 47.844 25.406 1 94.62 261 GLN A CA 1
ATOM 2091 C C . GLN A 1 261 ? -20.188 47.375 24.781 1 94.62 261 GLN A C 1
ATOM 2093 O O . GLN A 1 261 ? -19.703 46.281 25.047 1 94.62 261 GLN A O 1
ATOM 2098 N N . GLN A 1 262 ? -19.594 48.188 23.953 1 96.94 262 GLN A N 1
ATOM 2099 C CA . GLN A 1 262 ? -18.312 47.906 23.344 1 96.94 262 GLN A CA 1
ATOM 2100 C C . GLN A 1 262 ? -17.203 47.812 24.406 1 96.94 262 GLN A C 1
ATOM 2102 O O . GLN A 1 262 ? -16.344 46.938 24.312 1 96.94 262 GLN A O 1
ATOM 2107 N N . GLN A 1 263 ? -17.328 48.688 25.328 1 96.75 263 GLN A N 1
ATOM 2108 C CA . GLN A 1 263 ? -16.359 48.656 26.422 1 96.75 263 GLN A CA 1
ATOM 2109 C C . GLN A 1 263 ? -16.516 47.375 27.25 1 96.75 263 GLN A C 1
ATOM 2111 O O . GLN A 1 263 ? -15.523 46.812 27.703 1 96.75 263 GLN A O 1
ATOM 2116 N N . LEU A 1 264 ? -17.734 46.969 27.438 1 97 264 LEU A N 1
ATOM 2117 C CA . LEU A 1 264 ? -17.984 45.75 28.172 1 97 264 LEU A CA 1
ATOM 2118 C C . LEU A 1 264 ? -17.391 44.562 27.453 1 97 264 LEU A C 1
ATOM 2120 O O . LEU A 1 264 ? -16.75 43.688 28.078 1 97 264 LEU A O 1
ATOM 2124 N N . VAL A 1 265 ? -17.594 44.469 26.141 1 97.69 265 VAL A N 1
ATOM 2125 C CA . VAL A 1 265 ? -17.047 43.375 25.328 1 97.69 265 VAL A CA 1
ATOM 2126 C C . VAL A 1 265 ? -15.523 43.375 25.469 1 97.69 265 VAL A C 1
ATOM 2128 O O . VAL A 1 265 ? -14.922 42.281 25.594 1 97.69 265 VAL A O 1
ATOM 2131 N N . ALA A 1 266 ? -14.883 44.5 25.438 1 97.31 266 ALA A N 1
ATOM 2132 C CA . ALA A 1 266 ? -13.43 44.625 25.562 1 97.31 266 ALA A CA 1
ATOM 2133 C C . ALA A 1 266 ? -12.961 44.062 26.906 1 97.31 266 ALA A C 1
ATOM 2135 O O . ALA A 1 266 ? -11.953 43.375 26.984 1 97.31 266 ALA A O 1
ATOM 2136 N N . GLU A 1 267 ? -13.695 44.438 27.938 1 96.75 267 GLU A N 1
ATOM 2137 C CA . GLU A 1 267 ? -13.352 43.969 29.281 1 96.75 267 GLU A CA 1
ATOM 2138 C C . GLU A 1 267 ? -13.539 42.469 29.406 1 96.75 267 GLU A C 1
ATOM 2140 O O . GLU A 1 267 ? -12.719 41.781 30.031 1 96.75 267 GLU A O 1
ATOM 2145 N N . GLN A 1 268 ? -14.625 42 28.875 1 97.38 268 GLN A N 1
ATOM 2146 C CA . GLN A 1 268 ? -14.898 40.594 28.875 1 97.38 268 GLN A CA 1
ATOM 2147 C C . GLN A 1 268 ? -13.82 39.812 28.125 1 97.38 268 GLN A C 1
ATOM 2149 O O . GLN A 1 268 ? -13.367 38.75 28.594 1 97.38 268 GLN A O 1
ATOM 2154 N N . TRP A 1 269 ? -13.414 40.312 26.969 1 97.44 269 TRP A N 1
ATOM 2155 C CA . TRP A 1 269 ? -12.367 39.688 26.188 1 97.44 269 TRP A CA 1
ATOM 2156 C C . TRP A 1 269 ? -11.047 39.625 26.953 1 97.44 269 TRP A C 1
ATOM 2158 O O . TRP A 1 269 ? -10.344 38.625 26.938 1 97.44 269 TRP A O 1
ATOM 2168 N N . ASP A 1 270 ? -10.719 40.719 27.562 1 96.81 270 ASP A N 1
ATOM 2169 C CA . ASP A 1 270 ? -9.5 40.781 28.359 1 96.81 270 ASP A CA 1
ATOM 2170 C C . ASP A 1 270 ? -9.516 39.719 29.469 1 96.81 270 ASP A C 1
ATOM 2172 O O . ASP A 1 270 ? -8.5 39.094 29.766 1 96.81 270 ASP A O 1
ATOM 2176 N N . PHE A 1 271 ? -10.641 39.656 30.078 1 95.88 271 PHE A N 1
ATOM 2177 C CA . PHE A 1 271 ? -10.812 38.656 31.125 1 95.88 271 PHE A CA 1
ATOM 2178 C C . PHE A 1 271 ? -10.594 37.25 30.578 1 95.88 271 PHE A C 1
ATOM 2180 O O . PHE A 1 271 ? -9.914 36.438 31.203 1 95.88 271 PHE A O 1
ATOM 2187 N N . LEU A 1 272 ? -11.164 36.969 29.453 1 97.38 272 LEU A N 1
ATOM 2188 C CA . LEU A 1 272 ? -11.008 35.688 28.797 1 97.38 272 LEU A CA 1
ATOM 2189 C C . LEU A 1 272 ? -9.539 35.406 28.469 1 97.38 272 LEU A C 1
ATOM 2191 O O . LEU A 1 272 ? -9.07 34.281 28.594 1 97.38 272 LEU A O 1
ATOM 2195 N N . CYS A 1 273 ? -8.805 36.375 28.016 1 96.88 273 CYS A N 1
ATOM 2196 C CA . CYS A 1 273 ? -7.375 36.25 27.734 1 96.88 273 CYS A CA 1
ATOM 2197 C C . CYS A 1 273 ? -6.609 35.875 29.016 1 96.88 273 CYS A C 1
ATOM 2199 O O . CYS A 1 273 ? -5.715 35.031 28.969 1 96.88 273 CYS A O 1
ATOM 2201 N N . GLN A 1 274 ? -6.969 36.5 30.078 1 94.81 274 GLN A N 1
ATOM 2202 C CA . GLN A 1 274 ? -6.328 36.25 31.359 1 94.81 274 GLN A CA 1
ATOM 2203 C C . GLN A 1 274 ? -6.555 34.781 31.797 1 94.81 274 GLN A C 1
ATOM 2205 O O . GLN A 1 274 ? -5.672 34.156 32.375 1 94.81 274 GLN A O 1
ATOM 2210 N N . LEU A 1 275 ? -7.781 34.344 31.469 1 94.06 275 LEU A N 1
ATOM 2211 C CA . LEU A 1 275 ? -8.109 32.969 31.797 1 94.06 275 LEU A CA 1
ATOM 2212 C C . LEU A 1 275 ? -7.453 32 30.812 1 94.06 275 LEU A C 1
ATOM 2214 O O . LEU A 1 275 ? -7.57 30.781 30.953 1 94.06 275 LEU A O 1
ATOM 2218 N N . GLU A 1 276 ? -6.863 32.5 29.734 1 94.88 276 GLU A N 1
ATOM 2219 C CA . GLU A 1 276 ? -6.199 31.719 28.688 1 94.88 276 GLU A CA 1
ATOM 2220 C C . GLU A 1 276 ? -7.203 30.875 27.891 1 94.88 276 GLU A C 1
ATOM 2222 O O . GLU A 1 276 ? -6.898 29.75 27.5 1 94.88 276 GLU A O 1
ATOM 2227 N N . MET A 1 277 ? -8.43 31.406 27.812 1 94.81 277 MET A N 1
ATOM 2228 C CA . MET A 1 277 ? -9.469 30.75 27.031 1 94.81 277 MET A CA 1
ATOM 2229 C C . MET A 1 277 ? -9.414 31.188 25.562 1 94.81 277 MET A C 1
ATOM 2231 O O . MET A 1 277 ? -9.836 30.453 24.672 1 94.81 277 MET A O 1
ATOM 2235 N N . VAL A 1 278 ? -8.93 32.375 25.375 1 96.94 278 VAL A N 1
ATOM 2236 C CA . VAL A 1 278 ? -8.805 32.906 24.031 1 96.94 278 VAL A CA 1
ATOM 2237 C C . VAL A 1 278 ? -7.434 33.562 23.859 1 96.94 278 VAL A C 1
ATOM 2239 O O . VAL A 1 278 ? -6.715 33.781 24.828 1 96.94 278 VAL A O 1
ATOM 2242 N N . GLY A 1 279 ? -7.078 33.719 22.625 1 94.88 279 GLY A N 1
ATOM 2243 C CA . GLY A 1 279 ? -5.84 34.406 22.266 1 94.88 279 GLY A CA 1
ATOM 2244 C C . GLY A 1 279 ? -5.875 34.969 20.859 1 94.88 279 GLY A C 1
ATOM 2245 O O . GLY A 1 279 ? -6.777 34.688 20.078 1 94.88 279 GLY A O 1
ATOM 2246 N N . GLU A 1 280 ? -4.848 35.75 20.594 1 92.38 280 GLU A N 1
ATOM 2247 C CA . GLU A 1 280 ? -4.793 36.469 19.312 1 92.38 280 GLU A CA 1
ATOM 2248 C C . GLU A 1 280 ? -4.609 35.469 18.156 1 92.38 280 GLU A C 1
ATOM 2250 O O . GLU A 1 280 ? -5.105 35.719 17.047 1 92.38 280 GLU A O 1
ATOM 2255 N N . GLU A 1 281 ? -3.953 34.406 18.406 1 91.81 281 GLU A N 1
ATOM 2256 C CA . GLU A 1 281 ? -3.664 33.438 17.344 1 91.81 281 GLU A CA 1
ATOM 2257 C C . GLU A 1 281 ? -4.473 32.156 17.516 1 91.81 281 GLU A C 1
ATOM 2259 O O . GLU A 1 281 ? -4.262 31.203 16.781 1 91.81 281 GLU A O 1
ATOM 2264 N N . GLY A 1 282 ? -5.371 32.188 18.391 1 95.06 282 GLY A N 1
ATOM 2265 C CA . GLY A 1 282 ? -6.129 30.969 18.672 1 95.06 282 GLY A CA 1
ATOM 2266 C C . GLY A 1 282 ? -7.328 30.797 17.766 1 95.06 282 GLY A C 1
ATOM 2267 O O . GLY A 1 282 ? -7.789 31.75 17.141 1 95.06 282 GLY A O 1
ATOM 2268 N N . ALA A 1 283 ? -7.777 29.531 17.719 1 97.31 283 ALA A N 1
ATOM 2269 C CA . ALA A 1 283 ? -8.961 29.219 16.938 1 97.31 283 ALA A CA 1
ATOM 2270 C C . ALA A 1 283 ? -9.867 28.234 17.672 1 97.31 283 ALA A C 1
ATOM 2272 O O . ALA A 1 283 ? -9.391 27.438 18.484 1 97.31 283 ALA A O 1
ATOM 2273 N N . PHE A 1 284 ? -11.148 28.406 17.531 1 97.69 284 PHE A N 1
ATOM 2274 C CA . PHE A 1 284 ? -12.094 27.359 17.891 1 97.69 284 PHE A CA 1
ATOM 2275 C C . PHE A 1 284 ? -12.227 26.328 16.781 1 97.69 284 PHE A C 1
ATOM 2277 O O . PHE A 1 284 ? -12.531 26.688 15.641 1 97.69 284 PHE A O 1
ATOM 2284 N N . VAL A 1 285 ? -11.984 25.078 17.094 1 97.56 285 VAL A N 1
ATOM 2285 C CA . VAL A 1 285 ? -11.93 24.031 16.094 1 97.56 285 VAL A CA 1
ATOM 2286 C C . VAL A 1 285 ? -13.242 23.25 16.078 1 97.56 285 VAL A C 1
ATOM 2288 O O . VAL A 1 285 ? -13.617 22.625 17.078 1 97.56 285 VAL A O 1
ATOM 2291 N N . LEU A 1 286 ? -13.891 23.312 14.891 1 97.06 286 LEU A N 1
ATOM 2292 C CA . LEU A 1 286 ? -15.188 22.672 14.727 1 97.06 286 LEU A CA 1
ATOM 2293 C C . LEU A 1 286 ? -15.086 21.422 13.859 1 97.06 286 LEU A C 1
ATOM 2295 O O . LEU A 1 286 ? -14.578 21.484 12.734 1 97.06 286 LEU A O 1
ATOM 2299 N N . GLY A 1 287 ? -15.555 20.312 14.352 1 94.69 287 GLY A N 1
ATOM 2300 C CA . GLY A 1 287 ? -15.656 19.094 13.57 1 94.69 287 GLY A CA 1
ATOM 2301 C C . GLY A 1 287 ? -17.062 18.844 13.047 1 94.69 287 GLY A C 1
ATOM 2302 O O . GLY A 1 287 ? -17.938 19.688 13.18 1 94.69 287 GLY A O 1
ATOM 2303 N N . TRP A 1 288 ? -17.25 17.703 12.453 1 91.56 288 TRP A N 1
ATOM 2304 C CA . TRP A 1 288 ? -18.531 17.344 11.883 1 91.56 288 TRP A CA 1
ATOM 2305 C C . TRP A 1 288 ? -19.578 17.156 12.977 1 91.56 288 TRP A C 1
ATOM 2307 O O . TRP A 1 288 ? -20.734 17.562 12.82 1 91.56 288 TRP A O 1
ATOM 2317 N N . ASP A 1 289 ? -19.078 16.562 14.039 1 90.62 289 ASP A N 1
ATOM 2318 C CA . ASP A 1 289 ? -20.094 16.125 15.008 1 90.62 289 ASP A CA 1
ATOM 2319 C C . ASP A 1 289 ? -19.953 16.875 16.328 1 90.62 289 ASP A C 1
ATOM 2321 O O . ASP A 1 289 ? -20.859 16.875 17.156 1 90.62 289 ASP A O 1
ATOM 2325 N N . GLU A 1 290 ? -18.797 17.484 16.453 1 91.25 290 GLU A N 1
ATOM 2326 C CA . GLU A 1 290 ? -18.547 18.141 17.734 1 91.25 290 GLU A CA 1
ATOM 2327 C C . GLU A 1 290 ? -17.5 19.25 17.594 1 91.25 290 GLU A C 1
ATOM 2329 O O . GLU A 1 290 ? -16.797 19.328 16.578 1 91.25 290 GLU A O 1
ATOM 2334 N N . VAL A 1 291 ? -17.562 20.109 18.625 1 94.19 291 VAL A N 1
ATOM 2335 C CA . VAL A 1 291 ? -16.484 21.094 18.75 1 94.19 291 VAL A CA 1
ATOM 2336 C C . VAL A 1 291 ? -15.312 20.484 19.516 1 94.19 291 VAL A C 1
ATOM 2338 O O . VAL A 1 291 ? -15.484 19.969 20.625 1 94.19 291 VAL A O 1
ATOM 2341 N N . LEU A 1 292 ? -14.164 20.594 18.938 1 93.75 292 LEU A N 1
ATOM 2342 C CA . LEU A 1 292 ? -13 19.984 19.547 1 93.75 292 LEU A CA 1
ATOM 2343 C C . LEU A 1 292 ? -12.461 20.859 20.672 1 93.75 292 LEU A C 1
ATOM 2345 O O . LEU A 1 292 ? -11.906 20.344 21.656 1 93.75 292 LEU A O 1
ATOM 2349 N N . THR A 1 293 ? -12.625 22.156 20.531 1 95.44 293 THR A N 1
ATOM 2350 C CA . THR A 1 293 ? -12.305 23.109 21.594 1 95.44 293 THR A CA 1
ATOM 2351 C C . THR A 1 293 ? -13.555 23.484 22.375 1 95.44 293 THR A C 1
ATOM 2353 O O . THR A 1 293 ? -13.883 24.672 22.5 1 95.44 293 THR A O 1
ATOM 2356 N N . GLU A 1 294 ? -14.117 22.609 23 1 93.62 294 GLU A N 1
ATOM 2357 C CA . GLU A 1 294 ? -15.453 22.766 23.578 1 93.62 294 GLU A CA 1
ATOM 2358 C C . GLU A 1 294 ? -15.43 23.703 24.766 1 93.62 294 GLU A C 1
ATOM 2360 O O . GLU A 1 294 ? -16.297 24.578 24.891 1 93.62 294 GLU A O 1
ATOM 2365 N N . GLU A 1 295 ? -14.453 23.5 25.625 1 93.56 295 GLU A N 1
ATOM 2366 C CA . GLU A 1 295 ? -14.383 24.328 26.828 1 93.56 295 GLU A CA 1
ATOM 2367 C C . GLU A 1 295 ? -14.148 25.797 26.469 1 93.56 295 GLU A C 1
ATOM 2369 O O . GLU A 1 295 ? -14.844 26.688 26.984 1 93.56 295 GLU A O 1
ATOM 2374 N N . GLU A 1 296 ? -13.25 25.969 25.609 1 96.31 296 GLU A N 1
ATOM 2375 C CA . GLU A 1 296 ? -12.891 27.328 25.203 1 96.31 296 GLU A CA 1
ATOM 2376 C C . GLU A 1 296 ? -14.078 28.047 24.562 1 96.31 296 GLU A C 1
ATOM 2378 O O . GLU A 1 296 ? -14.375 29.203 24.906 1 96.31 296 GLU A O 1
ATOM 2383 N N . LEU A 1 297 ? -14.727 27.328 23.719 1 96.94 297 LEU A N 1
ATOM 2384 C CA . LEU A 1 297 ? -15.844 27.953 23.031 1 96.94 297 LEU A CA 1
ATOM 2385 C C . LEU A 1 297 ? -17 28.234 23.984 1 96.94 297 LEU A C 1
ATOM 2387 O O . LEU A 1 297 ? -17.578 29.312 23.969 1 96.94 297 LEU A O 1
ATOM 2391 N N . SER A 1 298 ? -17.312 27.297 24.797 1 94.81 298 SER A N 1
ATOM 2392 C CA . SER A 1 298 ? -18.422 27.422 25.719 1 94.81 298 SER A CA 1
ATOM 2393 C C . SER A 1 298 ? -18.219 28.594 26.672 1 94.81 298 SER A C 1
ATOM 2395 O O . SER A 1 298 ? -19.125 29.406 26.875 1 94.81 298 SER A O 1
ATOM 2397 N N . VAL A 1 299 ? -17.062 28.656 27.234 1 95.19 299 VAL A N 1
ATOM 2398 C CA . VAL A 1 299 ? -16.75 29.719 28.188 1 95.19 299 VAL A CA 1
ATOM 2399 C C . VAL A 1 299 ? -16.766 31.062 27.484 1 95.19 299 VAL A C 1
ATOM 2401 O O . VAL A 1 299 ? -17.266 32.062 28.031 1 95.19 299 VAL A O 1
ATOM 2404 N N . THR A 1 300 ? -16.234 31.109 26.312 1 97.56 300 THR A N 1
ATOM 2405 C CA . THR A 1 300 ? -16.172 32.344 25.562 1 97.56 300 THR A CA 1
ATOM 2406 C C . THR A 1 300 ? -17.578 32.875 25.25 1 97.56 300 THR A C 1
ATOM 2408 O O . THR A 1 300 ? -17.859 34.062 25.469 1 97.56 300 THR A O 1
ATOM 2411 N N . LEU A 1 301 ? -18.406 32 24.781 1 96.88 301 LEU A N 1
ATOM 2412 C CA . LEU A 1 301 ? -19.781 32.406 24.484 1 96.88 301 LEU A CA 1
ATOM 2413 C C . LEU A 1 301 ? -20.5 32.844 25.75 1 96.88 301 LEU A C 1
ATOM 2415 O O . LEU A 1 301 ? -21.188 33.875 25.734 1 96.88 301 LEU A O 1
ATOM 2419 N N . LYS A 1 302 ? -20.344 32.156 26.766 1 94.69 302 LYS A N 1
ATOM 2420 C CA . LYS A 1 302 ? -21 32.469 28.031 1 94.69 302 LYS A CA 1
ATOM 2421 C C . LYS A 1 302 ? -20.594 33.844 28.516 1 94.69 302 LYS A C 1
ATOM 2423 O O . LYS A 1 302 ? -21.453 34.688 28.844 1 94.69 302 LYS A O 1
ATOM 2428 N N . VAL A 1 303 ? -19.359 34.094 28.5 1 96.56 303 VAL A N 1
ATOM 2429 C CA . VAL A 1 303 ? -18.828 35.344 29.062 1 96.56 303 VAL A CA 1
ATOM 2430 C C . VAL A 1 303 ? -19.203 36.5 28.172 1 96.56 303 VAL A C 1
ATOM 2432 O O . VAL A 1 303 ? -19.625 37.562 28.656 1 96.56 303 VAL A O 1
ATOM 2435 N N . LEU A 1 304 ? -19.078 36.375 26.875 1 97.44 304 LEU A N 1
ATOM 2436 C CA . LEU A 1 304 ? -19.328 37.469 25.953 1 97.44 304 LEU A CA 1
ATOM 2437 C C . LEU A 1 304 ? -20.812 37.812 25.906 1 97.44 304 LEU A C 1
ATOM 2439 O O . LEU A 1 304 ? -21.188 38.906 25.453 1 97.44 304 LEU A O 1
ATOM 2443 N N . CYS A 1 305 ? -21.609 36.906 26.391 1 95.38 305 CYS A N 1
ATOM 2444 C CA . CYS A 1 305 ? -23.047 37.125 26.328 1 95.38 305 CYS A CA 1
ATOM 2445 C C . CYS A 1 305 ? -23.594 37.531 27.703 1 95.38 305 CYS A C 1
ATOM 2447 O O . CYS A 1 305 ? -24.797 37.688 27.875 1 95.38 305 CYS A O 1
ATOM 2449 N N . MET A 1 306 ? -22.781 37.75 28.625 1 94.62 306 MET A N 1
ATOM 2450 C CA . MET A 1 306 ? -23.188 38.219 29.953 1 94.62 306 MET A CA 1
ATOM 2451 C C . MET A 1 306 ? -23.484 39.719 29.953 1 94.62 306 MET A C 1
ATOM 2453 O O . MET A 1 306 ? -22.812 40.469 29.266 1 94.62 306 MET A O 1
ATOM 2457 N N . SER A 1 307 ? -24.453 40.031 30.844 1 93.69 307 SER A N 1
ATOM 2458 C CA . SER A 1 307 ? -24.672 41.438 31.141 1 93.69 307 SER A CA 1
ATOM 2459 C C . SER A 1 307 ? -23.547 42 32.031 1 93.69 307 SER A C 1
ATOM 2461 O O . SER A 1 307 ? -22.734 41.219 32.562 1 93.69 307 SER A O 1
ATOM 2463 N N . GLU A 1 308 ? -23.531 43.312 32.062 1 94.44 308 GLU A N 1
ATOM 2464 C CA . GLU A 1 308 ? -22.516 43.969 32.906 1 94.44 308 GLU A CA 1
ATOM 2465 C C . GLU A 1 308 ? -22.594 43.438 34.344 1 94.44 308 GLU A C 1
ATOM 2467 O O . GLU A 1 308 ? -21.562 43.188 34.938 1 94.44 308 GLU A O 1
ATOM 2472 N N . GLU A 1 309 ? -23.812 43.312 34.875 1 94.5 309 GLU A N 1
ATOM 2473 C CA . GLU A 1 309 ? -24.031 42.844 36.25 1 94.5 309 GLU A CA 1
ATOM 2474 C C . GLU A 1 309 ? -23.578 41.406 36.406 1 94.5 309 GLU A C 1
ATOM 2476 O O . GLU A 1 309 ? -22.891 41.062 37.375 1 94.5 309 GLU A O 1
ATOM 2481 N N . GLU A 1 310 ? -23.969 40.656 35.469 1 93.88 310 GLU A N 1
ATOM 2482 C CA . GLU A 1 310 ? -23.609 39.219 35.531 1 93.88 310 GLU A CA 1
ATOM 2483 C C . GLU A 1 310 ? -22.094 39.062 35.469 1 93.88 310 GLU A C 1
ATOM 2485 O O . GLU A 1 310 ? -21.531 38.188 36.156 1 93.88 310 GLU A O 1
ATOM 2490 N N . PHE A 1 311 ? -21.453 39.812 34.594 1 95.25 311 PHE A N 1
ATOM 2491 C CA . PHE A 1 311 ? -20 39.719 34.406 1 95.25 311 PHE A CA 1
ATOM 2492 C C . PHE A 1 311 ? -19.266 40.125 35.688 1 95.25 311 PHE A C 1
ATOM 2494 O O . PHE A 1 311 ? -18.281 39.5 36.062 1 95.25 311 PHE A O 1
ATOM 2501 N N . LYS A 1 312 ? -19.703 41.188 36.344 1 93.06 312 LYS A N 1
ATOM 2502 C CA . LYS A 1 312 ? -19.109 41.625 37.594 1 93.06 312 LYS A CA 1
ATOM 2503 C C . LYS A 1 312 ? -19.188 40.5 38.656 1 93.06 312 LYS A C 1
ATOM 2505 O O . LYS A 1 312 ? -18.203 40.281 39.344 1 93.06 312 LYS A O 1
ATOM 2510 N N . GLU A 1 313 ? -20.344 39.906 38.719 1 92.19 313 GLU A N 1
ATOM 2511 C CA . GLU A 1 313 ? -20.516 38.781 39.656 1 92.19 313 GLU A CA 1
ATOM 2512 C C . GLU A 1 313 ? -19.609 37.625 39.344 1 92.19 313 GLU A C 1
ATOM 2514 O O . GLU A 1 313 ? -19.062 36.969 40.219 1 92.19 313 GLU A O 1
ATOM 2519 N N . TYR A 1 314 ? -19.562 37.375 38.031 1 90.94 314 TYR A N 1
ATOM 2520 C CA . TYR A 1 314 ? -18.75 36.25 37.562 1 90.94 314 TYR A CA 1
ATOM 2521 C C . TYR A 1 314 ? -17.281 36.469 37.906 1 90.94 314 TYR A C 1
ATOM 2523 O O . TYR A 1 314 ? -16.578 35.562 38.281 1 90.94 314 TYR A O 1
ATOM 2531 N N . LYS A 1 315 ? -16.734 37.625 37.719 1 89.12 315 LYS A N 1
ATOM 2532 C CA . LYS A 1 315 ? -15.352 38 37.969 1 89.12 315 LYS A CA 1
ATOM 2533 C C . LYS A 1 315 ? -15.023 37.875 39.469 1 89.12 315 LYS A C 1
ATOM 2535 O O . LYS A 1 315 ? -13.922 37.469 39.844 1 89.12 315 LYS A O 1
ATOM 2540 N N . GLU A 1 316 ? -15.961 38.344 40.312 1 85 316 GLU A N 1
ATOM 2541 C CA . GLU A 1 316 ? -15.766 38.312 41.75 1 85 316 GLU A CA 1
ATOM 2542 C C . GLU A 1 316 ? -15.695 36.906 42.281 1 85 316 GLU A C 1
ATOM 2544 O O . GLU A 1 316 ? -15.016 36.656 43.281 1 85 316 GLU A O 1
ATOM 2549 N N . GLN A 1 317 ? -16.438 36.062 41.781 1 78.12 317 GLN A N 1
ATOM 2550 C CA . GLN A 1 317 ? -16.453 34.688 42.25 1 78.12 317 GLN A CA 1
ATOM 2551 C C . GLN A 1 317 ? -15.266 33.906 41.656 1 78.12 317 GLN A C 1
ATOM 2553 O O . GLN A 1 317 ? -15.172 32.688 41.844 1 78.12 317 GLN A O 1
ATOM 2558 N N . ASP A 1 318 ? -14.188 34.594 41.312 1 65.88 318 ASP A N 1
ATOM 2559 C CA . ASP A 1 318 ? -12.961 34.094 40.719 1 65.88 318 ASP A CA 1
ATOM 2560 C C . ASP A 1 318 ? -13.258 33.094 39.594 1 65.88 318 ASP A C 1
ATOM 2562 O O . ASP A 1 318 ? -12.594 32.062 39.5 1 65.88 318 ASP A O 1
ATOM 2566 N N . GLY A 1 319 ? -14.289 33.438 38.844 1 58.69 319 GLY A N 1
ATOM 2567 C CA . GLY A 1 319 ? -14.633 32.594 37.688 1 58.69 319 GLY A CA 1
ATOM 2568 C C . GLY A 1 319 ? -15.273 31.281 38.094 1 58.69 319 GLY A C 1
ATOM 2569 O O . GLY A 1 319 ? -15.547 30.438 37.219 1 58.69 319 GLY A O 1
ATOM 2570 N N . TRP A 1 320 ? -15.203 31 39.5 1 50.97 320 TRP A N 1
ATOM 2571 C CA . TRP A 1 320 ? -15.734 29.75 40.062 1 50.97 320 TRP A CA 1
ATOM 2572 C C . TRP A 1 320 ? -17.266 29.766 40.062 1 50.97 320 TRP A C 1
ATOM 2574 O O . TRP A 1 320 ? -17.875 30.688 40.594 1 50.97 320 TRP A O 1
ATOM 2584 N N . GLU A 1 321 ? -17.891 29.922 39.125 1 50.94 321 GLU A N 1
ATOM 2585 C CA . GLU A 1 321 ? -19.344 29.766 39.219 1 50.94 321 GLU A CA 1
ATOM 2586 C C . GLU A 1 321 ? -19.703 28.422 39.844 1 50.94 321 GLU A C 1
ATOM 2588 O O . GLU A 1 321 ? -19.031 27.422 39.625 1 50.94 321 GLU A O 1
ATOM 2593 N N . ASP A 1 322 ? -20.281 28.422 41.125 1 44 322 ASP A N 1
ATOM 2594 C CA . ASP A 1 322 ? -21.031 27.281 41.656 1 44 322 ASP A CA 1
ATOM 2595 C C . ASP A 1 322 ? -21.734 26.531 40.531 1 44 322 ASP A C 1
ATOM 2597 O O . ASP A 1 322 ? -22.812 26.938 40.062 1 44 322 ASP A O 1
ATOM 2601 N N . ASP A 1 323 ? -21.141 26.391 39.5 1 43.06 323 ASP A N 1
ATOM 2602 C CA . ASP A 1 323 ? -21.75 25.562 38.469 1 43.06 323 ASP A CA 1
ATOM 2603 C C . ASP A 1 323 ? -22.484 24.375 39.062 1 43.06 323 ASP A C 1
ATOM 2605 O O . ASP A 1 323 ? -21.875 23.484 39.656 1 43.06 323 ASP A O 1
ATOM 2609 N N . SER A 1 324 ? -23.594 24.484 39.719 1 38.38 324 SER A N 1
ATOM 2610 C CA . SER A 1 324 ? -24.484 23.344 39.906 1 38.38 324 SER A CA 1
ATOM 2611 C C . SER A 1 324 ? -24.172 22.219 38.938 1 38.38 324 SER A C 1
ATOM 2613 O O . SER A 1 324 ? -23.484 22.438 37.938 1 38.38 324 SER A O 1
ATOM 2615 N N . GLU A 1 325 ? -24.812 20.875 39.219 1 37.91 325 GLU A N 1
ATOM 2616 C CA . GLU A 1 325 ? -24.594 19.5 38.781 1 37.91 325 GLU A CA 1
ATOM 2617 C C . GLU A 1 325 ? -24.312 19.438 37.312 1 37.91 325 GLU A C 1
ATOM 2619 O O . GLU A 1 325 ? -23.516 18.609 36.844 1 37.91 325 GLU A O 1
ATOM 2624 N N . GLU A 1 326 ? -25.328 19.688 36.438 1 38.31 326 GLU A N 1
ATOM 2625 C CA . GLU A 1 326 ? -25.641 18.922 35.25 1 38.31 326 GLU A CA 1
ATOM 2626 C C . GLU A 1 326 ? -24.641 19.203 34.125 1 38.31 326 GLU A C 1
ATOM 2628 O O . GLU A 1 326 ? -24.469 18.391 33.219 1 38.31 326 GLU A O 1
ATOM 2633 N N . GLU A 1 327 ? -24.188 20.516 33.719 1 40.25 327 GLU A N 1
ATOM 2634 C CA . GLU A 1 327 ? -23.703 20.703 32.344 1 40.25 327 GLU A CA 1
ATOM 2635 C C . GLU A 1 327 ? -22.203 20.469 32.25 1 40.25 327 GLU A C 1
ATOM 2637 O O . GLU A 1 327 ? -21.5 21.234 31.594 1 40.25 327 GLU A O 1
ATOM 2642 N N . GLU A 1 328 ? -21.516 20.109 33.219 1 41.75 328 GLU A N 1
ATOM 2643 C CA . GLU A 1 328 ? -20.078 19.875 33.219 1 41.75 328 GLU A CA 1
ATOM 2644 C C . GLU A 1 328 ? -19.625 19.359 31.844 1 41.75 328 GLU A C 1
ATOM 2646 O O . GLU A 1 328 ? -18.672 19.875 31.266 1 41.75 328 GLU A O 1
ATOM 2651 N N . ASN A 1 329 ? -19.594 17.891 31.812 1 45.44 329 ASN A N 1
ATOM 2652 C CA . ASN A 1 329 ? -18.891 17.078 30.828 1 45.44 329 ASN A CA 1
ATOM 2653 C C . ASN A 1 329 ? -19.562 17.125 29.453 1 45.44 329 ASN A C 1
ATOM 2655 O O . ASN A 1 329 ? -19.641 16.125 28.766 1 45.44 329 ASN A O 1
ATOM 2659 N N . SER A 1 330 ? -20.453 18.078 29.188 1 49.03 330 SER A N 1
ATOM 2660 C CA . SER A 1 330 ? -21.234 17.875 27.969 1 49.03 330 SER A CA 1
ATOM 2661 C C . SER A 1 330 ? -20.406 18.172 26.719 1 49.03 330 SER A C 1
ATOM 2663 O O . SER A 1 330 ? -19.844 19.266 26.594 1 49.03 330 SER A O 1
ATOM 2665 N N . THR A 1 331 ? -19.828 17.25 26.031 1 65.81 331 THR A N 1
ATOM 2666 C CA . THR A 1 331 ? -19.406 17.344 24.641 1 65.81 331 THR A CA 1
ATOM 2667 C C . THR A 1 331 ? -20.297 18.328 23.875 1 65.81 331 THR A C 1
ATOM 2669 O O . THR A 1 331 ? -21.516 18.297 24 1 65.81 331 THR A O 1
ATOM 2672 N N . LEU A 1 332 ? -19.578 19.625 23.578 1 81.62 332 LEU A N 1
ATOM 2673 C CA . LEU A 1 332 ? -20.359 20.5 22.719 1 81.62 332 LEU A CA 1
ATOM 2674 C C . LEU A 1 332 ? -20.656 19.828 21.375 1 81.62 332 LEU A C 1
ATOM 2676 O O . LEU A 1 332 ? -20.062 20.172 20.359 1 81.62 332 LEU A O 1
ATOM 2680 N N . SER A 1 333 ? -21.562 18.906 21.5 1 85.81 333 SER A N 1
ATOM 2681 C CA . SER A 1 333 ? -22.078 18.172 20.359 1 85.81 333 SER A CA 1
ATOM 2682 C C . SER A 1 333 ? -23.047 19.047 19.547 1 85.81 333 SER A C 1
ATOM 2684 O O . SER A 1 333 ? -23.391 20.156 19.969 1 85.81 333 SER A O 1
ATOM 2686 N N . ASN A 1 334 ? -23.344 18.578 18.406 1 86.81 334 ASN A N 1
ATOM 2687 C CA . ASN A 1 334 ? -24.312 19.281 17.578 1 86.81 334 ASN A CA 1
ATOM 2688 C C . ASN A 1 334 ? -25.625 19.5 18.344 1 86.81 334 ASN A C 1
ATOM 2690 O O . ASN A 1 334 ? -26.234 20.562 18.234 1 86.81 334 ASN A O 1
ATOM 2694 N N . ALA A 1 335 ? -25.969 18.516 19.109 1 86.31 335 ALA A N 1
ATOM 2695 C CA . ALA A 1 335 ? -27.188 18.625 19.922 1 86.31 335 ALA A CA 1
ATOM 2696 C C . ALA A 1 335 ? -27.062 19.75 20.953 1 86.31 335 ALA A C 1
ATOM 2698 O O . ALA A 1 335 ? -28 20.516 21.156 1 86.31 335 ALA A O 1
ATOM 2699 N N . ALA A 1 336 ? -25.953 19.828 21.594 1 88.5 336 ALA A N 1
ATOM 2700 C CA . ALA A 1 336 ? -25.719 20.859 22.594 1 88.5 336 ALA A CA 1
ATOM 2701 C C . ALA A 1 336 ? -25.703 22.234 21.969 1 88.5 336 ALA A C 1
ATOM 2703 O O . ALA A 1 336 ? -26.188 23.203 22.562 1 88.5 336 ALA A O 1
ATOM 2704 N N . LEU A 1 337 ? -25.156 22.344 20.859 1 91 337 LEU A N 1
ATOM 2705 C CA . LEU A 1 337 ? -25.094 23.609 20.141 1 91 337 LEU A CA 1
ATOM 2706 C C . LEU A 1 337 ? -26.484 24.125 19.797 1 91 337 LEU A C 1
ATOM 2708 O O . LEU A 1 337 ? -26.75 25.328 19.875 1 91 337 LEU A O 1
ATOM 2712 N N . SER A 1 338 ? -27.375 23.203 19.5 1 91.06 338 SER A N 1
ATOM 2713 C CA . SER A 1 338 ? -28.734 23.562 19.141 1 91.06 338 SER A CA 1
ATOM 2714 C C . SER A 1 338 ? -29.516 24.047 20.344 1 91.06 338 SER A C 1
ATOM 2716 O O . SER A 1 338 ? -30.562 24.703 20.203 1 91.06 338 SER A O 1
ATOM 2718 N N . ARG A 1 339 ? -29.031 23.781 21.547 1 90.88 339 ARG A N 1
ATOM 2719 C CA . ARG A 1 339 ? -29.75 24.109 22.766 1 90.88 339 ARG A CA 1
ATOM 2720 C C . ARG A 1 339 ? -29.125 25.328 23.453 1 90.88 339 ARG A C 1
ATOM 2722 O O . ARG A 1 339 ? -29.516 25.672 24.578 1 90.88 339 ARG A O 1
ATOM 2729 N N . LEU A 1 340 ? -28.219 25.922 22.812 1 91.88 340 LEU A N 1
ATOM 2730 C CA . LEU A 1 340 ? -27.594 27.125 23.359 1 91.88 340 LEU A CA 1
ATOM 2731 C C . LEU A 1 340 ? -28.625 28.234 23.547 1 91.88 340 LEU A C 1
ATOM 2733 O O . LEU A 1 340 ? -29.656 28.266 22.859 1 91.88 340 LEU A O 1
ATOM 2737 N N . LYS A 1 341 ? -28.344 29.109 24.5 1 92.12 341 LYS A N 1
ATOM 2738 C CA . LYS A 1 341 ? -29.188 30.266 24.703 1 92.12 341 LYS A CA 1
ATOM 2739 C C . LYS A 1 341 ? -29.172 31.188 23.484 1 92.12 341 LYS A C 1
ATOM 2741 O O . LYS A 1 341 ? -28.188 31.25 22.766 1 92.12 341 LYS A O 1
ATOM 2746 N N . ALA A 1 342 ? -30.172 31.938 23.312 1 93.88 342 ALA A N 1
ATOM 2747 C CA . ALA A 1 342 ? -30.406 32.719 22.109 1 93.88 342 ALA A CA 1
ATOM 2748 C C . ALA A 1 342 ? -29.266 33.719 21.859 1 93.88 342 ALA A C 1
ATOM 2750 O O . ALA A 1 342 ? -28.766 33.812 20.734 1 93.88 342 ALA A O 1
ATOM 2751 N N . PRO A 1 343 ? -28.812 34.438 22.938 1 94.31 343 PRO A N 1
ATOM 2752 C CA . PRO A 1 343 ? -27.719 35.375 22.656 1 94.31 343 PRO A CA 1
ATOM 2753 C C . PRO A 1 343 ? -26.453 34.688 22.203 1 94.31 343 PRO A C 1
ATOM 2755 O O . PRO A 1 343 ? -25.734 35.188 21.328 1 94.31 343 PRO A O 1
ATOM 2758 N N . CYS A 1 344 ? -26.172 33.562 22.766 1 95.69 344 CYS A N 1
ATOM 2759 C CA . CYS A 1 344 ? -25 32.781 22.391 1 95.69 344 CYS A CA 1
ATOM 2760 C C . CYS A 1 344 ? -25.125 32.25 20.969 1 95.69 344 CYS A C 1
ATOM 2762 O O . CYS A 1 344 ? -24.156 32.25 20.219 1 95.69 344 CYS A O 1
ATOM 2764 N N . LYS A 1 345 ? -26.297 31.812 20.578 1 96 345 LYS A N 1
ATOM 2765 C CA . LYS A 1 345 ? -26.562 31.328 19.219 1 96 345 LYS A CA 1
ATOM 2766 C C . LYS A 1 345 ? -26.312 32.438 18.203 1 96 345 LYS A C 1
ATOM 2768 O O . LYS A 1 345 ? -25.688 32.219 17.156 1 96 345 LYS A O 1
ATOM 2773 N N . ARG A 1 346 ? -26.828 33.562 18.562 1 96.62 346 ARG A N 1
ATOM 2774 C CA . ARG A 1 346 ? -26.703 34.688 17.641 1 96.62 346 ARG A CA 1
ATOM 2775 C C . ARG A 1 346 ? -25.25 35.094 17.453 1 96.62 346 ARG A C 1
ATOM 2777 O O . ARG A 1 346 ? -24.812 35.375 16.344 1 96.62 346 ARG A O 1
ATOM 2784 N N . LEU A 1 347 ? -24.531 35.156 18.578 1 97.75 347 LEU A N 1
ATOM 2785 C CA . LEU A 1 347 ? -23.125 35.5 18.5 1 97.75 347 LEU A CA 1
ATOM 2786 C C . LEU A 1 347 ? -22.359 34.5 17.656 1 97.75 347 LEU A C 1
ATOM 2788 O O . LEU A 1 347 ? -21.547 34.875 16.812 1 97.75 347 LEU A O 1
ATOM 2792 N N . LEU A 1 348 ? -22.625 33.219 17.922 1 97.56 348 LEU A N 1
ATOM 2793 C CA . LEU A 1 348 ? -21.969 32.156 17.156 1 97.56 348 LEU A CA 1
ATOM 2794 C C . LEU A 1 348 ? -22.344 32.25 15.68 1 97.56 348 LEU A C 1
ATOM 2796 O O . LEU A 1 348 ? -21.5 32.094 14.805 1 97.56 348 LEU A O 1
ATOM 2800 N N . TYR A 1 349 ? -23.594 32.5 15.391 1 97.88 349 TYR A N 1
ATOM 2801 C CA . TYR A 1 349 ? -24.094 32.656 14.031 1 97.88 349 TYR A CA 1
ATOM 2802 C C . TYR A 1 349 ? -23.328 33.75 13.297 1 97.88 349 TYR A C 1
ATOM 2804 O O . TYR A 1 349 ? -22.828 33.562 12.188 1 97.88 349 TYR A O 1
ATOM 2812 N N . ASP A 1 350 ? -23.203 34.875 13.938 1 98 350 ASP A N 1
ATOM 2813 C CA . ASP A 1 350 ? -22.5 36 13.344 1 98 350 ASP A CA 1
ATOM 2814 C C . ASP A 1 350 ? -21.016 35.688 13.133 1 98 350 ASP A C 1
ATOM 2816 O O . ASP A 1 350 ? -20.406 36.125 12.156 1 98 350 ASP A O 1
ATOM 2820 N N . SER A 1 351 ? -20.453 35 14.07 1 98.31 351 SER A N 1
ATOM 2821 C CA . SER A 1 351 ? -19.047 34.625 13.969 1 98.31 351 SER A CA 1
ATOM 2822 C C . SER A 1 351 ? -18.812 33.719 12.766 1 98.31 351 SER A C 1
ATOM 2824 O O . SER A 1 351 ? -17.812 33.844 12.07 1 98.31 351 SER A O 1
ATOM 2826 N N . VAL A 1 352 ? -19.719 32.75 12.539 1 98.31 352 VAL A N 1
ATOM 2827 C CA . VAL A 1 352 ? -19.609 31.828 11.406 1 98.31 352 VAL A CA 1
ATOM 2828 C C . VAL A 1 352 ? -19.734 32.625 10.102 1 98.31 352 VAL A C 1
ATOM 2830 O O . VAL A 1 352 ? -18.984 32.375 9.156 1 98.31 352 VAL A O 1
ATOM 2833 N N . LEU A 1 353 ? -20.672 33.531 10.07 1 97.94 353 LEU A N 1
ATOM 2834 C CA . LEU A 1 353 ? -20.875 34.344 8.875 1 97.94 353 LEU A CA 1
ATOM 2835 C C . LEU A 1 353 ? -19.609 35.125 8.539 1 97.94 353 LEU A C 1
ATOM 2837 O O . LEU A 1 353 ? -19.203 35.188 7.383 1 97.94 353 LEU A O 1
ATOM 2841 N N . LEU A 1 354 ? -19.047 35.75 9.555 1 98.06 354 LEU A N 1
ATOM 2842 C CA . LEU A 1 354 ? -17.812 36.5 9.367 1 98.06 354 LEU A CA 1
ATOM 2843 C C . LEU A 1 354 ? -16.688 35.594 8.875 1 98.06 354 LEU A C 1
ATOM 2845 O O . LEU A 1 354 ? -15.875 36 8.031 1 98.06 354 LEU A O 1
ATOM 2849 N N . THR A 1 355 ? -16.609 34.406 9.422 1 98.38 355 THR A N 1
ATOM 2850 C CA . THR A 1 355 ? -15.594 33.438 8.992 1 98.38 355 THR A CA 1
ATOM 2851 C C . THR A 1 355 ? -15.789 33.094 7.527 1 98.38 355 THR A C 1
ATOM 2853 O O . THR A 1 355 ? -14.82 33.031 6.762 1 98.38 355 THR A O 1
ATOM 2856 N N . LEU A 1 356 ? -17.016 32.812 7.105 1 98.12 356 LEU A N 1
ATOM 2857 C CA . LEU A 1 356 ? -17.328 32.438 5.734 1 98.12 356 LEU A CA 1
ATOM 2858 C C . LEU A 1 356 ? -16.953 33.562 4.762 1 98.12 356 LEU A C 1
ATOM 2860 O O . LEU A 1 356 ? -16.578 33.281 3.619 1 98.12 356 LEU A O 1
ATOM 2864 N N . GLU A 1 357 ? -16.922 34.75 5.25 1 97.06 357 GLU A N 1
ATOM 2865 C CA . GLU A 1 357 ? -16.562 35.906 4.418 1 97.06 357 GLU A CA 1
ATOM 2866 C C . GLU A 1 357 ? -15.07 35.938 4.117 1 97.06 357 GLU A C 1
ATOM 2868 O O . GLU A 1 357 ? -14.633 36.594 3.191 1 97.06 357 GLU A O 1
ATOM 2873 N N . SER A 1 358 ? -14.352 35.25 4.891 1 96.19 358 SER A N 1
ATOM 2874 C CA . SER A 1 358 ? -12.898 35.25 4.707 1 96.19 358 SER A CA 1
ATOM 2875 C C . SER A 1 358 ? -12.492 34.406 3.516 1 96.19 358 SER A C 1
ATOM 2877 O O . SER A 1 358 ? -11.375 34.5 3.02 1 96.19 358 SER A O 1
ATOM 2879 N N . TYR A 1 359 ? -13.398 33.562 3.049 1 97 359 TYR A N 1
ATOM 2880 C CA . TYR A 1 359 ? -13.133 32.75 1.87 1 97 359 TYR A CA 1
ATOM 2881 C C . TYR A 1 359 ? -13.391 33.531 0.591 1 97 359 TYR A C 1
ATOM 2883 O O . TYR A 1 359 ? -14.18 34.5 0.586 1 97 359 TYR A O 1
ATOM 2891 N N . ARG A 1 360 ? -12.797 33.094 -0.426 1 92.06 360 ARG A N 1
ATOM 2892 C CA . ARG A 1 360 ? -12.922 33.781 -1.702 1 92.06 360 ARG A CA 1
ATOM 2893 C C . ARG A 1 360 ? -14.25 33.438 -2.381 1 92.06 360 ARG A C 1
ATOM 2895 O O . ARG A 1 360 ? -14.844 34.281 -3.051 1 92.06 360 ARG A O 1
ATOM 2902 N N . SER A 1 361 ? -14.648 32.219 -2.24 1 93.06 361 SER A N 1
ATOM 2903 C CA . SER A 1 361 ? -15.859 31.75 -2.908 1 93.06 361 SER A CA 1
ATOM 2904 C C . SER A 1 361 ? -16.875 31.219 -1.901 1 93.06 361 SER A C 1
ATOM 2906 O O . SER A 1 361 ? -16.547 31 -0.732 1 93.06 361 SER A O 1
ATOM 2908 N N . ASP A 1 362 ? -18.141 31.047 -2.404 1 94.75 362 ASP A N 1
ATOM 2909 C CA . ASP A 1 362 ? -19.188 30.531 -1.518 1 94.75 362 ASP A CA 1
ATOM 2910 C C . ASP A 1 362 ? -19.391 29.031 -1.742 1 94.75 362 ASP A C 1
ATOM 2912 O O . ASP A 1 362 ? -18.766 28.438 -2.635 1 94.75 362 ASP A O 1
ATOM 2916 N N . LEU A 1 363 ? -20.141 28.469 -0.858 1 96.12 363 LEU A N 1
ATOM 2917 C CA . LEU A 1 363 ? -20.328 27.016 -0.843 1 96.12 363 LEU A CA 1
ATOM 2918 C C . LEU A 1 363 ? -20.938 26.531 -2.156 1 96.12 363 LEU A C 1
ATOM 2920 O O . LEU A 1 363 ? -20.562 25.484 -2.67 1 96.12 363 LEU A O 1
ATOM 2924 N N . ARG A 1 364 ? -21.891 27.234 -2.699 1 94.81 364 ARG A N 1
ATOM 2925 C CA . ARG A 1 364 ? -22.562 26.859 -3.939 1 94.81 364 ARG A CA 1
ATOM 2926 C C . ARG A 1 364 ? -21.578 26.812 -5.102 1 94.81 364 ARG A C 1
ATOM 2928 O O . ARG A 1 364 ? -21.594 25.875 -5.906 1 94.81 364 ARG A O 1
ATOM 2935 N N . ALA A 1 365 ? -20.781 27.797 -5.191 1 94.25 365 ALA A N 1
ATOM 2936 C CA . ALA A 1 365 ? -19.766 27.844 -6.23 1 94.25 365 ALA A CA 1
ATOM 2937 C C . ALA A 1 365 ? -18.828 26.641 -6.137 1 94.25 365 ALA A C 1
ATOM 2939 O O . ALA A 1 365 ? -18.438 26.078 -7.16 1 94.25 365 ALA A O 1
ATOM 2940 N N . GLU A 1 366 ? -18.453 26.312 -4.926 1 95.25 366 GLU A N 1
ATOM 2941 C CA . GLU A 1 366 ? -17.594 25.156 -4.707 1 95.25 366 GLU A CA 1
ATOM 2942 C C . GLU A 1 366 ? -18.281 23.859 -5.148 1 95.25 366 GLU A C 1
ATOM 2944 O O . GLU A 1 366 ? -17.641 23 -5.758 1 95.25 366 GLU A O 1
ATOM 2949 N N . GLN A 1 367 ? -19.516 23.734 -4.797 1 94.19 367 GLN A N 1
ATOM 2950 C CA . GLN A 1 367 ? -20.297 22.562 -5.164 1 94.19 367 GLN A CA 1
ATOM 2951 C C . GLN A 1 367 ? -20.344 22.375 -6.68 1 94.19 367 GLN A C 1
ATOM 2953 O O . GLN A 1 367 ? -20.266 21.266 -7.18 1 94.19 367 GLN A O 1
ATOM 2958 N N . ASP A 1 368 ? -20.438 23.438 -7.355 1 94.75 368 ASP A N 1
ATOM 2959 C CA . ASP A 1 368 ? -20.469 23.406 -8.812 1 94.75 368 ASP A CA 1
ATOM 2960 C C . ASP A 1 368 ? -19.156 22.875 -9.375 1 94.75 368 ASP A C 1
ATOM 2962 O O . ASP A 1 368 ? -19.156 22.172 -10.391 1 94.75 368 ASP A O 1
ATOM 2966 N N . LEU A 1 369 ? -18.109 23.156 -8.781 1 94.19 369 LEU A N 1
ATOM 2967 C CA . LEU A 1 369 ? -16.797 22.734 -9.242 1 94.19 369 LEU A CA 1
ATOM 2968 C C . LEU A 1 369 ? -16.609 21.234 -9.016 1 94.19 369 LEU A C 1
ATOM 2970 O O . LEU A 1 369 ? -15.742 20.609 -9.641 1 94.19 369 LEU A O 1
ATOM 2974 N N . LEU A 1 370 ? -17.328 20.641 -8.117 1 92.5 370 LEU A N 1
ATOM 2975 C CA . LEU A 1 370 ? -17.203 19.234 -7.789 1 92.5 370 LEU A CA 1
ATOM 2976 C C . LEU A 1 370 ? -17.891 18.359 -8.836 1 92.5 370 LEU A C 1
ATOM 2978 O O . LEU A 1 370 ? -17.688 17.141 -8.859 1 92.5 370 LEU A O 1
ATOM 2982 N N . ASN A 1 371 ? -18.641 19.062 -9.672 1 90 371 ASN A N 1
ATOM 2983 C CA . ASN A 1 371 ? -19.219 18.312 -10.789 1 90 371 ASN A CA 1
ATOM 2984 C C . ASN A 1 371 ? -18.125 17.688 -11.656 1 90 371 ASN A C 1
ATOM 2986 O O . ASN A 1 371 ? -17.109 18.344 -11.961 1 90 371 ASN A O 1
ATOM 2990 N N . LYS A 1 372 ? -18.359 16.453 -12.086 1 84.06 372 LYS A N 1
ATOM 2991 C CA . LYS A 1 372 ? -17.328 15.648 -12.727 1 84.06 372 LYS A CA 1
ATOM 2992 C C . LYS A 1 372 ? -16.719 16.375 -13.922 1 84.06 372 LYS A C 1
ATOM 2994 O O . LYS A 1 372 ? -15.5 16.422 -14.07 1 84.06 372 LYS A O 1
ATOM 2999 N N . GLU A 1 373 ? -17.547 16.953 -14.805 1 86.94 373 GLU A N 1
ATOM 3000 C CA . GLU A 1 373 ? -17.078 17.594 -16.031 1 86.94 373 GLU A CA 1
ATOM 3001 C C . GLU A 1 373 ? -16.172 18.781 -15.719 1 86.94 373 GLU A C 1
ATOM 3003 O O . GLU A 1 373 ? -15.148 18.984 -16.375 1 86.94 373 GLU A O 1
ATOM 3008 N N . VAL A 1 374 ? -16.531 19.5 -14.758 1 90.25 374 VAL A N 1
ATOM 3009 C CA . VAL A 1 374 ? -15.758 20.672 -14.383 1 90.25 374 VAL A CA 1
ATOM 3010 C C . VAL A 1 374 ? -14.547 20.266 -13.547 1 90.25 374 VAL A C 1
ATOM 3012 O O . VAL A 1 374 ? -13.445 20.781 -13.758 1 90.25 374 VAL A O 1
ATOM 3015 N N . TYR A 1 375 ? -14.734 19.391 -12.703 1 90.94 375 TYR A N 1
ATOM 3016 C CA . TYR A 1 375 ? -13.719 18.922 -11.766 1 90.94 375 TYR A CA 1
ATOM 3017 C C . TYR A 1 375 ? -12.508 18.359 -12.508 1 90.94 375 TYR A C 1
ATOM 3019 O O . TYR A 1 375 ? -11.367 18.625 -12.141 1 90.94 375 TYR A O 1
ATOM 3027 N N . GLU A 1 376 ? -12.766 17.656 -13.547 1 87.31 376 GLU A N 1
ATOM 3028 C CA . GLU A 1 376 ? -11.711 16.984 -14.297 1 87.31 376 GLU A CA 1
ATOM 3029 C C . GLU A 1 376 ? -10.836 18 -15.031 1 87.31 376 GLU A C 1
ATOM 3031 O O . GLU A 1 376 ? -9.703 17.688 -15.406 1 87.31 376 GLU A O 1
ATOM 3036 N N . LYS A 1 377 ? -11.312 19.156 -15.203 1 92.5 377 LYS A N 1
ATOM 3037 C CA . LYS A 1 377 ? -10.57 20.188 -15.914 1 92.5 377 LYS A CA 1
ATOM 3038 C C . LYS A 1 377 ? -9.68 20.969 -14.961 1 92.5 377 LYS A C 1
ATOM 3040 O O . LYS A 1 377 ? -8.789 21.703 -15.398 1 92.5 377 LYS A O 1
ATOM 3045 N N . LEU A 1 378 ? -9.875 20.797 -13.703 1 93.62 378 LEU A N 1
ATOM 3046 C CA . LEU A 1 378 ? -9.078 21.5 -12.703 1 93.62 378 LEU A CA 1
ATOM 3047 C C . LEU A 1 378 ? -7.684 20.906 -12.594 1 93.62 378 LEU A C 1
ATOM 3049 O O . LEU A 1 378 ? -7.504 19.703 -12.797 1 93.62 378 LEU A O 1
ATOM 3053 N N . SER A 1 379 ? -6.754 21.828 -12.32 1 92.19 379 SER A N 1
ATOM 3054 C CA . SER A 1 379 ? -5.414 21.328 -12.016 1 92.19 379 SER A CA 1
ATOM 3055 C C . SER A 1 379 ? -5.398 20.562 -10.695 1 92.19 379 SER A C 1
ATOM 3057 O O . SER A 1 379 ? -6.348 20.656 -9.914 1 92.19 379 SER A O 1
ATOM 3059 N N . ARG A 1 380 ? -4.359 19.891 -10.414 1 88.62 380 ARG A N 1
ATOM 3060 C CA . ARG A 1 380 ? -4.227 19.109 -9.188 1 88.62 380 ARG A CA 1
ATOM 3061 C C . ARG A 1 380 ? -4.293 20.016 -7.961 1 88.62 380 ARG A C 1
ATOM 3063 O O . ARG A 1 380 ? -4.973 19.688 -6.984 1 88.62 380 ARG A O 1
ATOM 3070 N N . ARG A 1 381 ? -3.582 21.125 -8.023 1 94.81 381 ARG A N 1
ATOM 3071 C CA . ARG A 1 381 ? -3.588 22.062 -6.91 1 94.81 381 ARG A CA 1
ATOM 3072 C C . ARG A 1 381 ? -4.984 22.625 -6.68 1 94.81 381 ARG A C 1
ATOM 3074 O O . ARG A 1 381 ? -5.418 22.781 -5.535 1 94.81 381 ARG A O 1
ATOM 3081 N N . GLU A 1 382 ? -5.645 22.844 -7.773 1 96.31 382 GLU A N 1
ATOM 3082 C CA . GLU A 1 382 ? -7.012 23.359 -7.676 1 96.31 382 GLU A CA 1
ATOM 3083 C C . GLU A 1 382 ? -7.938 22.328 -7.035 1 96.31 382 GLU A C 1
ATOM 3085 O O . GLU A 1 382 ? -8.797 22.672 -6.223 1 96.31 382 GLU A O 1
ATOM 3090 N N . GLN A 1 383 ? -7.738 21.141 -7.395 1 93.94 383 GLN A N 1
ATOM 3091 C CA . GLN A 1 383 ? -8.555 20.078 -6.828 1 93.94 383 GLN A CA 1
ATOM 3092 C C . GLN A 1 383 ? -8.305 19.922 -5.332 1 93.94 383 GLN A C 1
ATOM 3094 O O . GLN A 1 383 ? -9.25 19.828 -4.547 1 93.94 383 GLN A O 1
ATOM 3099 N N . GLN A 1 384 ? -7.055 19.953 -4.953 1 94.5 384 GLN A N 1
ATOM 3100 C CA . GLN A 1 384 ? -6.695 19.828 -3.545 1 94.5 384 GLN A CA 1
ATOM 3101 C C . GLN A 1 384 ? -7.285 20.969 -2.727 1 94.5 384 GLN A C 1
ATOM 3103 O O . GLN A 1 384 ? -7.883 20.75 -1.672 1 94.5 384 GLN A O 1
ATOM 3108 N N . ALA A 1 385 ? -7.117 22.109 -3.258 1 97.56 385 ALA A N 1
ATOM 3109 C CA . ALA A 1 385 ? -7.621 23.297 -2.572 1 97.56 385 ALA A CA 1
ATOM 3110 C C . ALA A 1 385 ? -9.141 23.25 -2.453 1 97.56 385 ALA A C 1
ATOM 3112 O O . ALA A 1 385 ? -9.703 23.641 -1.42 1 97.56 385 ALA A O 1
ATOM 3113 N N . LEU A 1 386 ? -9.766 22.781 -3.488 1 97.19 386 LEU A N 1
ATOM 3114 C CA . LEU A 1 386 ? -11.227 22.688 -3.514 1 97.19 386 LEU A CA 1
ATOM 3115 C C . LEU A 1 386 ? -11.734 21.797 -2.393 1 97.19 386 LEU A C 1
ATOM 3117 O O . LEU A 1 386 ? -12.688 22.141 -1.693 1 97.19 386 LEU A O 1
ATOM 3121 N N . HIS A 1 387 ? -11.086 20.703 -2.184 1 95.56 387 HIS A N 1
ATOM 3122 C CA . HIS A 1 387 ? -11.523 19.75 -1.159 1 95.56 387 HIS A CA 1
ATOM 3123 C C . HIS A 1 387 ? -11.367 20.344 0.237 1 95.56 387 HIS A C 1
ATOM 3125 O O . HIS A 1 387 ? -12.188 20.094 1.121 1 95.56 387 HIS A O 1
ATOM 3131 N N . VAL A 1 388 ? -10.328 21.125 0.404 1 97.56 388 VAL A N 1
ATOM 3132 C CA . VAL A 1 388 ? -10.125 21.766 1.7 1 97.56 388 VAL A CA 1
ATOM 3133 C C . VAL A 1 388 ? -11.211 22.797 1.942 1 97.56 388 VAL A C 1
ATOM 3135 O O . VAL A 1 388 ? -11.906 22.766 2.963 1 97.56 388 VAL A O 1
ATOM 3138 N N . ARG A 1 389 ? -11.398 23.688 1.007 1 98.12 389 ARG A N 1
ATOM 3139 C CA . ARG A 1 389 ? -12.375 24.75 1.154 1 98.12 389 ARG A CA 1
ATOM 3140 C C . ARG A 1 389 ? -13.789 24.188 1.316 1 98.12 389 ARG A C 1
ATOM 3142 O O . ARG A 1 389 ? -14.531 24.625 2.195 1 98.12 389 ARG A O 1
ATOM 3149 N N . TYR A 1 390 ? -14.125 23.266 0.475 1 97.69 390 TYR A N 1
ATOM 3150 C CA . TYR A 1 390 ? -15.469 22.703 0.491 1 97.69 390 TYR A CA 1
ATOM 3151 C C . TYR A 1 390 ? -15.766 22.031 1.829 1 97.69 390 TYR A C 1
ATOM 3153 O O . TYR A 1 390 ? -16.828 22.234 2.41 1 97.69 390 TYR A O 1
ATOM 3161 N N . GLY A 1 391 ? -14.812 21.25 2.262 1 97.06 391 GLY A N 1
ATOM 3162 C CA . GLY A 1 391 ? -14.992 20.594 3.545 1 97.06 391 GLY A CA 1
ATOM 3163 C C . GLY A 1 391 ? -15.195 21.562 4.691 1 97.06 391 GLY A C 1
ATOM 3164 O O . GLY A 1 391 ? -16.109 21.406 5.496 1 97.06 391 GLY A O 1
ATOM 3165 N N . GLN A 1 392 ? -14.375 22.547 4.766 1 98.06 392 GLN A N 1
ATOM 3166 C CA . GLN A 1 392 ? -14.477 23.562 5.82 1 98.06 392 GLN A CA 1
ATOM 3167 C C . GLN A 1 392 ? -15.805 24.312 5.734 1 98.06 392 GLN A C 1
ATOM 3169 O O . GLN A 1 392 ? -16.5 24.484 6.738 1 98.06 392 GLN A O 1
ATOM 3174 N N . LYS A 1 393 ? -16.188 24.734 4.551 1 98.19 393 LYS A N 1
ATOM 3175 C CA . LYS A 1 393 ? -17.422 25.484 4.375 1 98.19 393 LYS A CA 1
ATOM 3176 C C . LYS A 1 393 ? -18.641 24.641 4.727 1 98.19 393 LYS A C 1
ATOM 3178 O O . LYS A 1 393 ? -19.609 25.141 5.289 1 98.19 393 LYS A O 1
ATOM 3183 N N . ARG A 1 394 ? -18.594 23.391 4.391 1 97.38 394 ARG A N 1
ATOM 3184 C CA . ARG A 1 394 ? -19.703 22.5 4.723 1 97.38 394 ARG A CA 1
ATOM 3185 C C . ARG A 1 394 ? -19.891 22.406 6.234 1 97.38 394 ARG A C 1
ATOM 3187 O O . ARG A 1 394 ? -21.016 22.391 6.723 1 97.38 394 ARG A O 1
ATOM 3194 N N . ILE A 1 395 ? -18.859 22.312 6.926 1 97.44 395 ILE A N 1
ATOM 3195 C CA . ILE A 1 395 ? -18.906 22.234 8.383 1 97.44 395 ILE A CA 1
ATOM 3196 C C . ILE A 1 395 ? -19.484 23.531 8.945 1 97.44 395 ILE A C 1
ATOM 3198 O O . ILE A 1 395 ? -20.328 23.5 9.836 1 97.44 395 ILE A O 1
ATOM 3202 N N . LEU A 1 396 ? -19.047 24.672 8.445 1 98 396 LEU A N 1
ATOM 3203 C CA . LEU A 1 396 ? -19.516 25.969 8.898 1 98 396 LEU A CA 1
ATOM 3204 C C . LEU A 1 396 ? -21 26.156 8.609 1 98 396 LEU A C 1
ATOM 3206 O O . LEU A 1 396 ? -21.75 26.672 9.445 1 98 396 LEU A O 1
ATOM 3210 N N . HIS A 1 397 ? -21.422 25.703 7.438 1 97.56 397 HIS A N 1
ATOM 3211 C CA . HIS A 1 397 ? -22.844 25.812 7.086 1 97.56 397 HIS A CA 1
ATOM 3212 C C . HIS A 1 397 ? -23.703 24.906 7.965 1 97.56 397 HIS A C 1
ATOM 3214 O O . HIS A 1 397 ? -24.828 25.25 8.297 1 97.56 397 HIS A O 1
ATOM 3220 N N . GLN A 1 398 ? -23.172 23.781 8.258 1 96.31 398 GLN A N 1
ATOM 3221 C CA . GLN A 1 398 ? -23.875 22.906 9.195 1 96.31 398 GLN A CA 1
ATOM 3222 C C . GLN A 1 398 ? -24.078 23.609 10.539 1 96.31 398 GLN A C 1
ATOM 3224 O O . GLN A 1 398 ? -25.156 23.516 11.133 1 96.31 398 GLN A O 1
ATOM 3229 N N . LEU A 1 399 ? -23.062 24.234 10.961 1 96.19 399 LEU A N 1
ATOM 3230 C CA . LEU A 1 399 ? -23.156 24.969 12.219 1 96.19 399 LEU A CA 1
ATOM 3231 C C . LEU A 1 399 ? -24.203 26.078 12.117 1 96.19 399 LEU A C 1
ATOM 3233 O O . LEU A 1 399 ? -24.969 26.312 13.055 1 96.19 399 LEU A O 1
ATOM 3237 N N . LEU A 1 400 ? -24.297 26.781 11.008 1 96.69 400 LEU A N 1
ATOM 3238 C CA . LEU A 1 400 ? -25.297 27.828 10.789 1 96.69 400 LEU A CA 1
ATOM 3239 C C . LEU A 1 400 ? -26.703 27.266 10.93 1 96.69 400 LEU A C 1
ATOM 3241 O O . LEU A 1 400 ? -27.562 27.891 11.539 1 96.69 400 LEU A O 1
ATOM 3245 N N . GLU A 1 401 ? -26.859 26.109 10.414 1 95.62 401 GLU A N 1
ATOM 3246 C CA . GLU A 1 401 ? -28.156 25.469 10.484 1 95.62 401 GLU A CA 1
ATOM 3247 C C . GLU A 1 401 ? -28.516 25.078 11.914 1 95.62 401 GLU A C 1
ATOM 3249 O O . GLU A 1 401 ? -29.688 25.156 12.312 1 95.62 401 GLU A O 1
ATOM 3254 N N . LEU A 1 402 ? -27.547 24.734 12.617 1 93.88 402 LEU A N 1
ATOM 3255 C CA . LEU A 1 402 ? -27.75 24.297 13.992 1 93.88 402 LEU A CA 1
ATOM 3256 C C . LEU A 1 402 ? -28.109 25.469 14.891 1 93.88 402 LEU A C 1
ATOM 3258 O O . LEU A 1 402 ? -28.875 25.328 15.844 1 93.88 402 LEU A O 1
ATOM 3262 N N . VAL A 1 403 ? -27.531 26.625 14.617 1 93.31 403 VAL A N 1
ATOM 3263 C CA . VAL A 1 403 ? -27.656 27.734 15.562 1 93.31 403 VAL A CA 1
ATOM 3264 C C . VAL A 1 403 ? -28.625 28.781 15.008 1 93.31 403 VAL A C 1
ATOM 3266 O O . VAL A 1 403 ? -28.781 29.859 15.578 1 93.31 403 VAL A O 1
ATOM 3269 N N . GLN A 1 404 ? -29.297 28.438 13.906 1 87.31 404 GLN A N 1
ATOM 3270 C CA . GLN A 1 404 ? -30.297 29.344 13.359 1 87.31 404 GLN A CA 1
ATOM 3271 C C . GLN A 1 404 ? -31.531 29.406 14.25 1 87.31 404 GLN A C 1
ATOM 3273 O O . GLN A 1 404 ? -31.938 28.391 14.82 1 87.31 404 GLN A O 1
ATOM 3278 N N . PRO B 1 1 ? -33 5.781 2.596 1 20.23 1 PRO B N 1
ATOM 3279 C CA . PRO B 1 1 ? -32.062 6.195 1.529 1 20.23 1 PRO B CA 1
ATOM 3280 C C . PRO B 1 1 ? -30.609 5.875 1.847 1 20.23 1 PRO B C 1
ATOM 3282 O O . PRO B 1 1 ? -30.094 6.312 2.875 1 20.23 1 PRO B O 1
ATOM 3285 N N . LYS B 1 2 ? -30.188 4.641 1.536 1 23.25 2 LYS B N 1
ATOM 3286 C CA . LYS B 1 2 ? -29.094 3.781 1.998 1 23.25 2 LYS B CA 1
ATOM 3287 C C . LYS B 1 2 ? -27.734 4.352 1.604 1 23.25 2 LYS B C 1
ATOM 3289 O O . LYS B 1 2 ? -27.469 4.57 0.419 1 23.25 2 LYS B O 1
ATOM 3294 N N . PRO B 1 3 ? -27.234 5.281 2.512 1 21.86 3 PRO B N 1
ATOM 3295 C CA . PRO B 1 3 ? -26.094 6.18 2.258 1 21.86 3 PRO B CA 1
ATOM 3296 C C . PRO B 1 3 ? -24.844 5.438 1.83 1 21.86 3 PRO B C 1
ATOM 3298 O O . PRO B 1 3 ? -24.484 4.418 2.426 1 21.86 3 PRO B O 1
ATOM 3301 N N . ASN B 1 4 ? -24.797 5.32 0.496 1 23.31 4 ASN B N 1
ATOM 3302 C CA . ASN B 1 4 ? -23.781 4.754 -0.39 1 23.31 4 ASN B CA 1
ATOM 3303 C C . ASN B 1 4 ? -22.375 5.078 0.089 1 23.31 4 ASN B C 1
ATOM 3305 O O . ASN B 1 4 ? -21.953 6.234 0.048 1 23.31 4 ASN B O 1
ATOM 3309 N N . GLU B 1 5 ? -22.141 4.574 1.177 1 25.94 5 GLU B N 1
ATOM 3310 C CA . GLU B 1 5 ? -20.969 4.73 2.033 1 25.94 5 GLU B CA 1
ATOM 3311 C C . GLU B 1 5 ? -19.688 4.426 1.272 1 25.94 5 GLU B C 1
ATOM 3313 O O . GLU B 1 5 ? -19.266 3.271 1.202 1 25.94 5 GLU B O 1
ATOM 3318 N N . CYS B 1 6 ? -19.656 4.953 0.045 1 25.55 6 CYS B N 1
ATOM 3319 C CA . CYS B 1 6 ? -18.453 4.746 -0.753 1 25.55 6 CYS B CA 1
ATOM 3320 C C . CYS B 1 6 ? -17.219 5.254 -0.019 1 25.55 6 CYS B C 1
ATOM 3322 O O . CYS B 1 6 ? -17.094 6.453 0.233 1 25.55 6 CYS B O 1
ATOM 3324 N N . LYS B 1 7 ? -16.781 4.535 0.856 1 30.75 7 LYS B N 1
ATOM 3325 C CA . LYS B 1 7 ? -15.555 4.746 1.627 1 30.75 7 LYS B CA 1
ATOM 3326 C C . LYS B 1 7 ? -14.391 5.137 0.718 1 30.75 7 LYS B C 1
ATOM 3328 O O . LYS B 1 7 ? -13.93 4.328 -0.092 1 30.75 7 LYS B O 1
ATOM 3333 N N . GLN B 1 8 ? -14.469 6.395 0.195 1 29.8 8 GLN B N 1
ATOM 3334 C CA . GLN B 1 8 ? -13.539 6.891 -0.815 1 29.8 8 GLN B CA 1
ATOM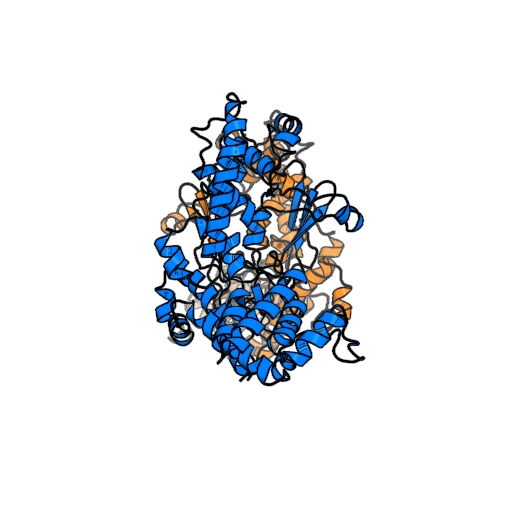 3335 C C . GLN B 1 8 ? -12.109 6.941 -0.273 1 29.8 8 GLN B C 1
ATOM 3337 O O . GLN B 1 8 ? -11.852 7.605 0.732 1 29.8 8 GLN B O 1
ATOM 3342 N N . THR B 1 9 ? -11.398 5.859 -0.324 1 35.16 9 THR B N 1
ATOM 3343 C CA . THR B 1 9 ? -9.953 5.691 -0.206 1 35.16 9 THR B CA 1
ATOM 3344 C C . THR B 1 9 ? -9.219 6.918 -0.733 1 35.16 9 THR B C 1
ATOM 3346 O O . THR B 1 9 ? -9.766 7.676 -1.542 1 35.16 9 THR B O 1
ATOM 3349 N N . ARG B 1 10 ? -8.148 7.262 -0.144 1 41.5 10 ARG B N 1
ATOM 3350 C CA . ARG B 1 10 ? -7.242 8.281 -0.673 1 41.5 10 ARG B CA 1
ATOM 3351 C C . ARG B 1 10 ? -7.25 8.273 -2.197 1 41.5 10 ARG B C 1
ATOM 3353 O O . ARG B 1 10 ? -6.828 7.301 -2.824 1 41.5 10 ARG B O 1
ATOM 3360 N N . ILE B 1 11 ? -8.25 8.898 -2.758 1 43.69 11 ILE B N 1
ATOM 3361 C CA . ILE B 1 11 ? -8.328 8.914 -4.215 1 43.69 11 ILE B CA 1
ATOM 3362 C C . ILE B 1 11 ? -7.113 9.633 -4.793 1 43.69 11 ILE B C 1
ATOM 3364 O O . ILE B 1 11 ? -6.996 10.852 -4.688 1 43.69 11 ILE B O 1
ATOM 3368 N N . LYS B 1 12 ? -5.797 9.016 -4.562 1 53.12 12 LYS B N 1
ATOM 3369 C CA . LYS B 1 12 ? -4.719 9.562 -5.379 1 53.12 12 LYS B CA 1
A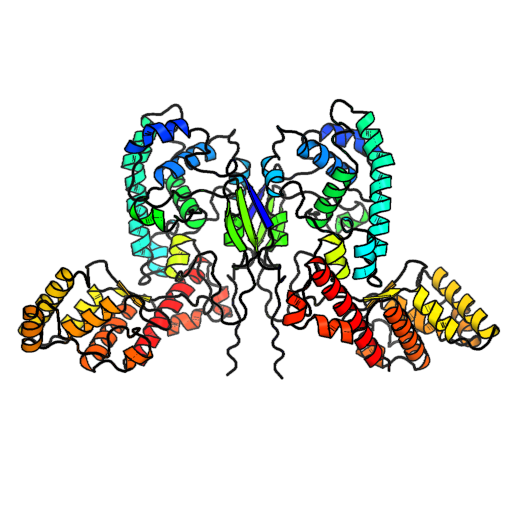TOM 3370 C C . LYS B 1 12 ? -5.121 9.625 -6.852 1 53.12 12 LYS B C 1
ATOM 3372 O O . LYS B 1 12 ? -5.898 8.797 -7.324 1 53.12 12 LYS B O 1
ATOM 3377 N N . HIS B 1 13 ? -4.938 10.828 -7.289 1 62.03 13 HIS B N 1
ATOM 3378 C CA . HIS B 1 13 ? -5.211 10.977 -8.719 1 62.03 13 HIS B CA 1
ATOM 3379 C C . HIS B 1 13 ? -4.527 9.875 -9.523 1 62.03 13 HIS B C 1
ATOM 3381 O O . HIS B 1 13 ? -3.395 9.492 -9.219 1 62.03 13 HIS B O 1
ATOM 3387 N N . PRO B 1 14 ? -5.285 9.258 -10.266 1 66.06 14 PRO B N 1
ATOM 3388 C CA . PRO B 1 14 ? -4.652 8.273 -11.148 1 66.06 14 PRO B CA 1
ATOM 3389 C C . PRO B 1 14 ? -3.432 8.828 -11.875 1 66.06 14 PRO B C 1
ATOM 3391 O O . PRO B 1 14 ? -3.438 9.984 -12.305 1 66.06 14 PRO B O 1
ATOM 3394 N N . GLY B 1 15 ? -2.377 8.164 -11.742 1 71.25 15 GLY B N 1
ATOM 3395 C CA . GLY B 1 15 ? -1.172 8.516 -12.477 1 71.25 15 GLY B CA 1
ATOM 3396 C C . GLY B 1 15 ? -0.154 9.258 -11.633 1 71.25 15 GLY B C 1
ATOM 3397 O O . GLY B 1 15 ? 0.904 9.648 -12.133 1 71.25 15 GLY B O 1
ATOM 3398 N N . GLU B 1 16 ? -0.521 9.375 -10.43 1 75.19 16 GLU B N 1
ATOM 3399 C CA . GLU B 1 16 ? 0.421 10.062 -9.555 1 75.19 16 GLU B CA 1
ATOM 3400 C C . GLU B 1 16 ? 1.623 9.18 -9.234 1 75.19 16 GLU B C 1
ATOM 3402 O O . GLU B 1 16 ? 1.465 7.992 -8.938 1 75.19 16 GLU B O 1
ATOM 3407 N N . LEU B 1 17 ? 2.818 9.875 -9.422 1 79.94 17 LEU B N 1
ATOM 3408 C CA . LEU B 1 17 ? 4.047 9.133 -9.148 1 79.94 17 LEU B CA 1
ATOM 3409 C C . LEU B 1 17 ? 4.234 8.93 -7.648 1 79.94 17 LEU B C 1
ATOM 3411 O O . LEU B 1 17 ? 4.203 9.891 -6.879 1 79.94 17 LEU B O 1
ATOM 3415 N N . LEU B 1 18 ? 4.391 7.66 -7.281 1 79.06 18 LEU B N 1
ATOM 3416 C CA . LEU B 1 18 ? 4.688 7.324 -5.891 1 79.06 18 LEU B CA 1
ATOM 3417 C C . LEU B 1 18 ? 6.191 7.305 -5.648 1 79.06 18 LEU B C 1
ATOM 3419 O O . LEU B 1 18 ? 6.68 7.945 -4.715 1 79.06 18 LEU B O 1
ATOM 3423 N N . PHE B 1 19 ? 6.863 6.586 -6.5 1 83.81 19 PHE B N 1
ATOM 3424 C CA . PHE B 1 19 ? 8.32 6.527 -6.465 1 83.81 19 PHE B CA 1
ATOM 3425 C C . PHE B 1 19 ? 8.867 5.977 -7.773 1 83.81 19 PHE B C 1
ATOM 3427 O O . PHE B 1 19 ? 8.109 5.488 -8.617 1 83.81 19 PHE B O 1
ATOM 3434 N N . SER B 1 20 ? 10.102 6.176 -7.93 1 86.81 20 SER B N 1
ATOM 3435 C CA . SER B 1 20 ? 10.781 5.625 -9.094 1 86.81 20 SER B CA 1
ATOM 3436 C C . SER B 1 20 ? 12.039 4.863 -8.695 1 86.81 20 SER B C 1
ATOM 3438 O O . SER B 1 20 ? 12.688 5.199 -7.699 1 86.81 20 SER B O 1
ATOM 3440 N N . VAL B 1 21 ? 12.281 3.77 -9.477 1 89.62 21 VAL B N 1
ATOM 3441 C CA . VAL B 1 21 ? 13.477 2.963 -9.266 1 89.62 21 VAL B CA 1
ATOM 3442 C C . VAL B 1 21 ? 14.359 3.01 -10.508 1 89.62 21 VAL B C 1
ATOM 3444 O O . VAL B 1 21 ? 13.977 2.502 -11.57 1 89.62 21 VAL B O 1
ATOM 3447 N N . PRO B 1 22 ? 15.562 3.639 -10.359 1 90.19 22 PRO B N 1
ATOM 3448 C CA . PRO B 1 22 ? 16.469 3.588 -11.508 1 90.19 22 PRO B CA 1
ATOM 3449 C C . PRO B 1 22 ? 16.812 2.16 -11.922 1 90.19 22 PRO B C 1
ATOM 3451 O O . PRO B 1 22 ? 16.953 1.28 -11.07 1 90.19 22 PRO B O 1
ATOM 3454 N N . ARG B 1 23 ? 16.906 1.902 -13.172 1 92.06 23 ARG B N 1
ATOM 3455 C CA . ARG B 1 23 ? 17.156 0.555 -13.672 1 92.06 23 ARG B CA 1
ATOM 3456 C C . ARG B 1 23 ? 18.453 -0.01 -13.094 1 92.06 23 ARG B C 1
ATOM 3458 O O . ARG B 1 23 ? 18.594 -1.226 -12.945 1 92.06 23 ARG B O 1
ATOM 3465 N N . SER B 1 24 ? 19.375 0.863 -12.727 1 88.94 24 SER B N 1
ATOM 3466 C CA . SER B 1 24 ? 20.625 0.428 -12.109 1 88.94 24 SER B CA 1
ATOM 3467 C C . SER B 1 24 ? 20.406 -0.12 -10.711 1 88.94 24 SER B C 1
ATOM 3469 O O . SER B 1 24 ? 21.266 -0.802 -10.156 1 88.94 24 SER B O 1
ATOM 3471 N N . ALA B 1 25 ? 19.234 0.168 -10.164 1 89.06 25 ALA B N 1
ATOM 3472 C CA . ALA B 1 25 ? 18.922 -0.262 -8.805 1 89.06 25 ALA B CA 1
ATOM 3473 C C . ALA B 1 25 ? 18.031 -1.499 -8.805 1 89.06 25 ALA B C 1
ATOM 3475 O O . ALA B 1 25 ? 17.625 -1.972 -7.746 1 89.06 25 ALA B O 1
ATOM 3476 N N . LEU B 1 26 ? 17.812 -2.057 -10 1 93.75 26 LEU B N 1
ATOM 3477 C CA . LEU B 1 26 ? 17.094 -3.324 -10.109 1 93.75 26 LEU B CA 1
ATOM 3478 C C . LEU B 1 26 ? 18.031 -4.5 -9.859 1 93.75 26 LEU B C 1
ATOM 3480 O O . LEU B 1 26 ? 19.234 -4.41 -10.125 1 93.75 26 LEU B O 1
ATOM 3484 N N . LEU B 1 27 ? 17.484 -5.512 -9.242 1 96.12 27 LEU B N 1
ATOM 3485 C CA . LEU B 1 27 ? 18.281 -6.719 -9.078 1 96.12 27 LEU B CA 1
ATOM 3486 C C . LEU B 1 27 ? 17.922 -7.762 -10.133 1 96.12 27 LEU B C 1
ATOM 3488 O O . LEU B 1 27 ? 16.797 -8.281 -10.133 1 96.12 27 LEU B O 1
ATOM 3492 N N . SER B 1 28 ? 18.797 -7.949 -11.039 1 96.62 28 SER B N 1
ATOM 3493 C CA . SER B 1 28 ? 18.656 -8.891 -12.148 1 96.62 28 SER B CA 1
ATOM 3494 C C . SER B 1 28 ? 20 -9.508 -12.516 1 96.62 28 SER B C 1
ATOM 3496 O O . SER B 1 28 ? 21.047 -9.148 -11.945 1 96.62 28 SER B O 1
ATOM 3498 N N . GLN B 1 29 ? 19.953 -10.43 -13.477 1 96.75 29 GLN B N 1
ATOM 3499 C CA . GLN B 1 29 ? 21.172 -11.055 -13.969 1 96.75 29 GLN B CA 1
ATOM 3500 C C . GLN B 1 29 ? 22.078 -10.039 -14.664 1 96.75 29 GLN B C 1
ATOM 3502 O O . GLN B 1 29 ? 23.266 -10.289 -14.844 1 96.75 29 GLN B O 1
ATOM 3507 N N . HIS B 1 30 ? 21.516 -8.836 -14.922 1 95.38 30 HIS B N 1
ATOM 3508 C CA . HIS B 1 30 ? 22.281 -7.84 -15.68 1 95.38 30 HIS B CA 1
ATOM 3509 C C . HIS B 1 30 ? 22.844 -6.762 -14.758 1 95.38 30 HIS B C 1
ATOM 3511 O O . HIS B 1 30 ? 23.672 -5.957 -15.18 1 95.38 30 HIS B O 1
ATOM 3517 N N . THR B 1 31 ? 22.375 -6.719 -13.516 1 95.12 31 THR B N 1
ATOM 3518 C CA . THR B 1 31 ? 22.766 -5.617 -12.641 1 95.12 31 THR B CA 1
ATOM 3519 C C . THR B 1 31 ? 23.484 -6.145 -11.398 1 95.12 31 THR B C 1
ATOM 3521 O O . THR B 1 31 ? 23.969 -5.363 -10.586 1 95.12 31 THR B O 1
ATOM 3524 N N . CYS B 1 32 ? 23.625 -7.445 -11.266 1 96.06 32 CYS B N 1
ATOM 3525 C CA . CYS B 1 32 ? 24.266 -8.047 -10.102 1 96.06 32 CYS B CA 1
ATOM 3526 C C . CYS B 1 32 ? 25.781 -8.023 -10.242 1 96.06 32 CYS B C 1
ATOM 3528 O O . CYS B 1 32 ? 26.312 -7.664 -11.305 1 96.06 32 CYS B O 1
ATOM 3530 N N . ALA B 1 33 ? 26.516 -8.391 -9.211 1 96.19 33 ALA B N 1
ATOM 3531 C CA . ALA B 1 33 ? 27.969 -8.32 -9.172 1 96.19 33 ALA B CA 1
ATOM 3532 C C . ALA B 1 33 ? 28.594 -9.336 -10.125 1 96.19 33 ALA B C 1
ATOM 3534 O O . ALA B 1 33 ? 29.688 -9.109 -10.656 1 96.19 33 ALA B O 1
ATOM 3535 N N . ILE B 1 34 ? 27.922 -10.453 -10.391 1 97.69 34 ILE B N 1
ATOM 3536 C CA . ILE B 1 34 ? 28.5 -11.516 -11.211 1 97.69 34 ILE B CA 1
ATOM 3537 C C . ILE B 1 34 ? 27.875 -11.492 -12.602 1 97.69 34 ILE B C 1
ATOM 3539 O O . ILE B 1 34 ? 27.75 -12.539 -13.25 1 97.69 34 ILE B O 1
ATOM 3543 N N . ARG B 1 35 ? 27.438 -10.375 -13.031 1 97.44 35 ARG B N 1
ATOM 3544 C CA . ARG B 1 35 ? 26.719 -10.234 -14.297 1 97.44 35 ARG B CA 1
ATOM 3545 C C . ARG B 1 35 ? 27.578 -10.742 -15.461 1 97.44 35 ARG B C 1
ATOM 3547 O O . ARG B 1 35 ? 27.047 -11.336 -16.406 1 97.44 35 ARG B O 1
ATOM 3554 N N . ALA B 1 36 ? 28.891 -10.484 -15.43 1 97.69 36 ALA B N 1
ATOM 3555 C CA . ALA B 1 36 ? 29.781 -10.93 -16.5 1 97.69 36 ALA B CA 1
ATOM 3556 C C . ALA B 1 36 ? 29.828 -12.453 -16.578 1 97.69 36 ALA B C 1
ATOM 3558 O O . ALA B 1 36 ? 29.781 -13.023 -17.656 1 97.69 36 ALA B O 1
ATOM 3559 N N . LEU B 1 37 ? 29.922 -13.016 -15.445 1 97.88 37 LEU B N 1
ATOM 3560 C CA . LEU B 1 37 ? 29.953 -14.477 -15.367 1 97.88 37 LEU B CA 1
ATOM 3561 C C . LEU B 1 37 ? 28.656 -15.07 -15.914 1 97.88 37 LEU B C 1
ATOM 3563 O O . LEU B 1 37 ? 28.688 -16.047 -16.672 1 97.88 37 LEU B O 1
ATOM 3567 N N . LEU B 1 38 ? 27.531 -14.531 -15.562 1 97.88 38 LEU B N 1
ATOM 3568 C CA . LEU B 1 38 ? 26.234 -15.031 -16 1 97.88 38 LEU B CA 1
ATOM 3569 C C . LEU B 1 38 ? 26.062 -14.828 -17.5 1 97.88 38 LEU B C 1
ATOM 3571 O O . LEU B 1 38 ? 25.484 -15.688 -18.188 1 97.88 38 LEU B O 1
ATOM 3575 N N . HIS B 1 39 ? 26.609 -13.734 -17.953 1 96.75 39 HIS B N 1
ATOM 3576 C CA . HIS B 1 39 ? 26.547 -13.469 -19.375 1 96.75 39 HIS B CA 1
ATOM 3577 C C . HIS B 1 39 ? 27.344 -14.508 -20.172 1 96.75 39 HIS B C 1
ATOM 3579 O O . HIS B 1 39 ? 26.844 -15.031 -21.172 1 96.75 39 HIS B O 1
ATOM 3585 N N . ASP B 1 40 ? 28.453 -14.773 -19.734 1 97 40 ASP B N 1
ATOM 3586 C CA . ASP B 1 40 ? 29.328 -15.727 -20.406 1 97 40 ASP B CA 1
ATOM 3587 C C . ASP B 1 40 ? 28.734 -17.141 -20.375 1 97 40 ASP B C 1
ATOM 3589 O O . ASP B 1 40 ? 28.953 -17.938 -21.297 1 97 40 ASP B O 1
ATOM 3593 N N . ALA B 1 41 ? 27.984 -17.453 -19.375 1 96.75 41 ALA B N 1
ATOM 3594 C CA . ALA B 1 41 ? 27.469 -18.797 -19.156 1 96.75 41 ALA B CA 1
ATOM 3595 C C . ALA B 1 41 ? 26.016 -18.922 -19.625 1 96.75 41 ALA B C 1
ATOM 3597 O O . ALA B 1 41 ? 25.312 -19.859 -19.25 1 96.75 41 ALA B O 1
ATOM 3598 N N . GLN B 1 42 ? 25.547 -18.047 -20.375 1 94.19 42 GLN B N 1
ATOM 3599 C CA . GLN B 1 42 ? 24.141 -17.938 -20.766 1 94.19 42 GLN B CA 1
ATOM 3600 C C . GLN B 1 42 ? 23.625 -19.25 -21.359 1 94.19 42 GLN B C 1
ATOM 3602 O O . GLN B 1 42 ? 22.516 -19.672 -21.078 1 94.19 42 GLN B O 1
ATOM 3607 N N . GLU B 1 43 ? 24.391 -19.875 -22.172 1 93.56 43 GLU B N 1
ATOM 3608 C CA . GLU B 1 43 ? 23.984 -21.109 -22.844 1 93.56 43 GLU B CA 1
ATOM 3609 C C . GLU B 1 43 ? 23.859 -22.266 -21.859 1 93.56 43 GLU B C 1
ATOM 3611 O O . GLU B 1 43 ? 22.906 -23.031 -21.922 1 93.56 43 GLU B O 1
ATOM 3616 N N . SER B 1 44 ? 24.797 -22.344 -20.969 1 94.5 44 SER B N 1
ATOM 3617 C CA . SER B 1 44 ? 24.812 -23.438 -20.016 1 94.5 44 SER B CA 1
ATOM 3618 C C . SER B 1 44 ? 23.734 -23.25 -18.953 1 94.5 44 SER B C 1
ATOM 3620 O O . SER B 1 44 ? 23.375 -24.203 -18.25 1 94.5 44 SER B O 1
ATOM 3622 N N . LEU B 1 45 ? 23.219 -22.062 -18.828 1 96.06 45 LEU B N 1
ATOM 3623 C CA . LEU B 1 45 ? 22.266 -21.781 -17.766 1 96.06 45 LEU B CA 1
ATOM 3624 C C . LEU B 1 45 ? 20.844 -21.812 -18.297 1 96.06 45 LEU B C 1
ATOM 3626 O O . LEU B 1 45 ? 19.891 -21.5 -17.562 1 96.06 45 LEU B O 1
ATOM 3630 N N . GLN B 1 46 ? 20.688 -22.203 -19.469 1 93.5 46 GLN B N 1
ATOM 3631 C CA . GLN B 1 46 ? 19.344 -22.312 -20.047 1 93.5 46 GLN B CA 1
ATOM 3632 C C . GLN B 1 46 ? 18.5 -23.344 -19.297 1 93.5 46 GLN B C 1
ATOM 3634 O O . GLN B 1 46 ? 19 -24.422 -18.953 1 93.5 46 GLN B O 1
ATOM 3639 N N . SER B 1 47 ? 17.344 -22.984 -18.938 1 92.81 47 SER B N 1
ATOM 3640 C CA . SER B 1 47 ? 16.406 -23.844 -18.25 1 92.81 47 SER B CA 1
ATOM 3641 C C . SER B 1 47 ? 14.977 -23.594 -18.719 1 92.81 47 SER B C 1
ATOM 3643 O O . SER B 1 47 ? 14.703 -22.594 -19.375 1 92.81 47 SER B O 1
ATOM 3645 N N . GLN B 1 48 ? 14.078 -24.531 -18.359 1 88.25 48 GLN B N 1
ATOM 3646 C CA . GLN B 1 48 ? 12.672 -24.406 -18.75 1 88.25 48 GLN B CA 1
ATOM 3647 C C . GLN B 1 48 ? 12.023 -23.203 -18.078 1 88.25 48 GLN B C 1
ATOM 3649 O O . GLN B 1 48 ? 11.195 -22.516 -18.688 1 88.25 48 GLN B O 1
ATOM 3654 N N . SER B 1 49 ? 12.391 -22.891 -16.891 1 91.19 49 SER B N 1
ATOM 3655 C CA . SER B 1 49 ? 11.797 -21.781 -16.156 1 91.19 49 SER B CA 1
ATOM 3656 C C . SER B 1 49 ? 12.312 -20.438 -16.672 1 91.19 49 SER B C 1
ATOM 3658 O O . SER B 1 49 ? 11.625 -19.406 -16.547 1 91.19 49 SER B O 1
ATOM 3660 N N . GLY B 1 50 ? 13.492 -20.438 -17.141 1 93.31 50 GLY B N 1
ATOM 3661 C CA . GLY B 1 50 ? 14.148 -19.188 -17.531 1 93.31 50 GLY B CA 1
ATOM 3662 C C . GLY B 1 50 ? 14.609 -18.359 -16.359 1 93.31 50 GLY B C 1
ATOM 3663 O O . GLY B 1 50 ? 15.039 -17.219 -16.531 1 93.31 50 GLY B O 1
ATOM 3664 N N . TRP B 1 51 ? 14.617 -18.891 -15.094 1 96.5 51 TRP B N 1
ATOM 3665 C CA . TRP B 1 51 ? 14.844 -18.109 -13.883 1 96.5 51 TRP B CA 1
ATOM 3666 C C . TRP B 1 51 ? 16.266 -18.312 -13.375 1 96.5 51 TRP B C 1
ATOM 3668 O O . TRP B 1 51 ? 16.734 -17.547 -12.523 1 96.5 51 TRP B O 1
ATOM 3678 N N . VAL B 1 52 ? 16.969 -19.266 -13.922 1 97.75 52 VAL B N 1
ATOM 3679 C CA . VAL B 1 52 ? 18.203 -19.75 -13.328 1 97.75 52 VAL B CA 1
ATOM 3680 C C . VAL B 1 52 ? 19.203 -18.594 -13.219 1 97.75 52 VAL B C 1
ATOM 3682 O O . VAL B 1 52 ? 19.812 -18.391 -12.164 1 97.75 52 VAL B O 1
ATOM 3685 N N . PRO B 1 53 ? 19.359 -17.75 -14.234 1 97.75 53 PRO B N 1
ATOM 3686 C CA . PRO B 1 53 ? 20.328 -16.656 -14.109 1 97.75 53 PRO B CA 1
ATOM 3687 C C . PRO B 1 53 ? 19.984 -15.695 -12.969 1 97.75 53 PRO B C 1
ATOM 3689 O O . PRO B 1 53 ? 20.859 -15.305 -12.195 1 97.75 53 PRO B O 1
ATOM 3692 N N . LEU B 1 54 ? 18.719 -15.336 -12.844 1 98.06 54 LEU B N 1
ATOM 3693 C CA . LEU B 1 54 ? 18.312 -14.469 -11.742 1 98.06 54 LEU B CA 1
ATOM 3694 C C . LEU B 1 54 ? 18.516 -15.148 -10.398 1 98.06 54 LEU B C 1
ATOM 3696 O O . LEU B 1 54 ? 18.984 -14.523 -9.445 1 98.06 54 LEU B O 1
ATOM 3700 N N . LEU B 1 55 ? 18.219 -16.406 -10.344 1 98.5 55 LEU B N 1
ATOM 3701 C CA . LEU B 1 55 ? 18.359 -17.141 -9.086 1 98.5 55 LEU B CA 1
ATOM 3702 C C . LEU B 1 55 ? 19.812 -17.234 -8.656 1 98.5 55 LEU B C 1
ATOM 3704 O O . LEU B 1 55 ? 20.125 -17.141 -7.469 1 98.5 55 LEU B O 1
ATOM 3708 N N . LEU B 1 56 ? 20.703 -17.391 -9.617 1 98.56 56 LEU B N 1
ATOM 3709 C CA . LEU B 1 56 ? 22.125 -17.391 -9.312 1 98.56 56 LEU B CA 1
ATOM 3710 C C . LEU B 1 56 ? 22.578 -16.016 -8.82 1 98.56 56 LEU B C 1
ATOM 3712 O O . LEU B 1 56 ? 23.359 -15.914 -7.879 1 98.56 56 LEU B O 1
ATOM 3716 N N . ALA B 1 57 ? 22.078 -15.016 -9.461 1 98.38 57 ALA B N 1
ATOM 3717 C CA . ALA B 1 57 ? 22.344 -13.656 -9 1 98.38 57 ALA B CA 1
ATOM 3718 C C . ALA B 1 57 ? 21.906 -13.469 -7.555 1 98.38 57 ALA B C 1
ATOM 3720 O O . ALA B 1 57 ? 22.641 -12.914 -6.738 1 98.38 57 ALA B O 1
ATOM 3721 N N . LEU B 1 58 ? 20.719 -13.953 -7.238 1 98.12 58 LEU B N 1
ATOM 3722 C CA . LEU B 1 58 ? 20.141 -13.812 -5.898 1 98.12 58 LEU B CA 1
ATOM 3723 C C . LEU B 1 58 ? 20.953 -14.609 -4.883 1 98.12 58 LEU B C 1
ATOM 3725 O O . LEU B 1 58 ? 21.219 -14.125 -3.777 1 98.12 58 LEU B O 1
ATOM 3729 N N . LEU B 1 59 ? 21.359 -15.82 -5.258 1 98.06 59 LEU B N 1
ATOM 3730 C CA . LEU B 1 59 ? 22.172 -16.641 -4.371 1 98.06 59 LEU B CA 1
ATOM 3731 C C . LEU B 1 59 ? 23.453 -15.914 -3.994 1 98.06 59 LEU B C 1
ATOM 3733 O O . LEU B 1 59 ? 23.828 -15.852 -2.816 1 98.06 59 LEU B O 1
ATOM 3737 N N . HIS B 1 60 ? 24.047 -15.359 -4.98 1 98.19 60 HIS B N 1
ATOM 3738 C CA . HIS B 1 60 ? 25.312 -14.68 -4.766 1 98.19 60 HIS B CA 1
ATOM 3739 C C . HIS B 1 60 ? 25.141 -13.422 -3.922 1 98.19 60 HIS B C 1
ATOM 3741 O O . HIS B 1 60 ? 25.828 -13.242 -2.914 1 98.19 60 HIS B O 1
ATOM 3747 N N . GLU B 1 61 ? 24.188 -12.562 -4.309 1 97 61 GLU B N 1
ATOM 3748 C CA . GLU B 1 61 ? 24 -11.281 -3.639 1 97 61 GLU B CA 1
ATOM 3749 C C . GLU B 1 61 ? 23.531 -11.477 -2.199 1 97 61 GLU B C 1
ATOM 3751 O O . GLU B 1 61 ? 23.953 -10.75 -1.299 1 97 61 GLU B O 1
ATOM 3756 N N . TYR B 1 62 ? 22.703 -12.461 -2.004 1 95.81 62 TYR B N 1
ATOM 3757 C CA . TYR B 1 62 ? 22.125 -12.703 -0.688 1 95.81 62 TYR B CA 1
ATOM 3758 C C . TYR B 1 62 ? 23.188 -13.164 0.303 1 95.81 62 TYR B C 1
ATOM 3760 O O . TYR B 1 62 ? 23.125 -12.828 1.488 1 95.81 62 TYR B O 1
ATOM 3768 N N . THR B 1 63 ? 24.188 -13.859 -0.15 1 95.56 63 THR B N 1
ATOM 3769 C CA . THR B 1 63 ? 25.141 -14.469 0.762 1 95.56 63 THR B CA 1
ATOM 3770 C C . THR B 1 63 ? 26.438 -13.656 0.799 1 95.56 63 THR B C 1
ATOM 3772 O O . THR B 1 63 ? 27.406 -14.039 1.469 1 95.56 63 THR B O 1
ATOM 3775 N N . THR B 1 64 ? 26.469 -12.586 0.082 1 93.94 64 THR B N 1
ATOM 3776 C CA . THR B 1 64 ? 27.641 -11.711 0.086 1 93.94 64 THR B CA 1
ATOM 3777 C C . THR B 1 64 ? 27.422 -10.539 1.039 1 93.94 64 THR B C 1
ATOM 3779 O O . THR B 1 64 ? 26.562 -9.695 0.811 1 93.94 64 THR B O 1
ATOM 3782 N N . SER B 1 65 ? 28.203 -10.438 2.02 1 88.25 65 SER B N 1
ATOM 3783 C CA . SER B 1 65 ? 28.031 -9.453 3.086 1 88.25 65 SER B CA 1
ATOM 3784 C C . SER B 1 65 ? 28.234 -8.031 2.559 1 88.25 65 SER B C 1
ATOM 3786 O O . SER B 1 65 ? 27.641 -7.086 3.086 1 88.25 65 SER B O 1
ATOM 3788 N N . THR B 1 66 ? 29.016 -7.875 1.516 1 87.44 66 THR B N 1
ATOM 3789 C CA . THR B 1 66 ? 29.312 -6.547 0.994 1 87.44 66 THR B CA 1
ATOM 3790 C C . THR B 1 66 ? 28.406 -6.199 -0.174 1 87.44 66 THR B C 1
ATOM 3792 O O . THR B 1 66 ? 28.625 -5.211 -0.875 1 87.44 66 THR B O 1
ATOM 3795 N N . SER B 1 67 ? 27.391 -7.066 -0.326 1 90.31 67 SER B N 1
ATOM 3796 C CA . SER B 1 67 ? 26.484 -6.82 -1.439 1 90.31 67 SER B CA 1
ATOM 3797 C C . SER B 1 67 ? 25.781 -5.477 -1.291 1 90.31 67 SER B C 1
ATOM 3799 O O . SER B 1 67 ? 25.344 -5.117 -0.196 1 90.31 67 SER B O 1
ATOM 3801 N N . ARG B 1 68 ? 25.672 -4.742 -2.404 1 86.44 68 ARG B N 1
ATOM 3802 C CA . ARG B 1 68 ? 24.938 -3.479 -2.389 1 86.44 68 ARG B CA 1
ATOM 3803 C C . ARG B 1 68 ? 23.453 -3.715 -2.137 1 86.44 68 ARG B C 1
ATOM 3805 O O . ARG B 1 68 ? 22.703 -2.775 -1.835 1 86.44 68 ARG B O 1
ATOM 3812 N N . TRP B 1 69 ? 23.031 -5.02 -2.215 1 90.19 69 TRP B N 1
ATOM 3813 C CA . TRP B 1 69 ? 21.609 -5.336 -2.045 1 90.19 69 TRP B CA 1
ATOM 3814 C C . TRP B 1 69 ? 21.344 -5.832 -0.628 1 90.19 69 TRP B C 1
ATOM 3816 O O . TRP B 1 69 ? 20.219 -6.262 -0.323 1 90.19 69 TRP B O 1
ATOM 3826 N N . GLN B 1 70 ? 22.266 -5.688 0.249 1 86.25 70 GLN B N 1
ATOM 3827 C CA . GLN B 1 70 ? 22.094 -6.141 1.624 1 86.25 70 GLN B CA 1
ATOM 3828 C C . GLN B 1 70 ? 20.922 -5.426 2.291 1 86.25 70 GLN B C 1
ATOM 3830 O O . GLN B 1 70 ? 20.078 -6.062 2.943 1 86.25 70 GLN B O 1
ATOM 3835 N N . PRO B 1 71 ? 20.781 -4.121 2.086 1 82.06 71 PRO B N 1
ATOM 3836 C CA . PRO B 1 71 ? 19.625 -3.453 2.686 1 82.06 71 PRO B CA 1
ATOM 3837 C C . PRO B 1 71 ? 18.297 -3.967 2.133 1 82.06 71 PRO B C 1
ATOM 3839 O O . PRO B 1 71 ? 17.312 -4.074 2.875 1 82.06 71 PRO B O 1
ATOM 3842 N N . TYR B 1 72 ? 18.312 -4.309 0.921 1 88.38 72 TYR B N 1
ATOM 3843 C CA . TYR B 1 72 ? 17.125 -4.852 0.289 1 88.38 72 TYR B CA 1
ATOM 3844 C C . TYR B 1 72 ? 16.75 -6.199 0.898 1 88.38 72 TYR B C 1
ATOM 3846 O O . TYR B 1 72 ? 15.602 -6.41 1.295 1 88.38 72 TYR B O 1
ATOM 3854 N N . PHE B 1 73 ? 17.734 -7.031 1.111 1 89.81 73 PHE B N 1
ATOM 3855 C CA . PHE B 1 73 ? 17.469 -8.375 1.62 1 89.81 73 PHE B CA 1
ATOM 3856 C C . PHE B 1 73 ? 17.109 -8.328 3.1 1 89.81 73 PHE B C 1
ATOM 3858 O O . PHE B 1 73 ? 16.359 -9.188 3.584 1 89.81 73 PHE B O 1
ATOM 3865 N N . SER B 1 74 ? 17.562 -7.309 3.738 1 83.44 74 SER B N 1
ATOM 3866 C CA . SER B 1 74 ? 17.297 -7.188 5.168 1 83.44 74 SER B CA 1
ATOM 3867 C C . SER B 1 74 ? 15.812 -6.926 5.434 1 83.44 74 SER B C 1
ATOM 3869 O O . SER B 1 74 ? 15.328 -7.156 6.543 1 83.44 74 SER B O 1
ATOM 3871 N N . LEU B 1 75 ? 15.117 -6.469 4.426 1 84 75 LEU B N 1
ATOM 3872 C CA . LEU B 1 75 ? 13.688 -6.207 4.562 1 84 75 LEU B CA 1
ATOM 3873 C C . LEU B 1 75 ? 12.906 -7.512 4.68 1 84 75 LEU B C 1
ATOM 3875 O O . LEU B 1 75 ? 11.781 -7.523 5.184 1 84 75 LEU B O 1
ATOM 3879 N N . TRP B 1 76 ? 13.406 -8.664 4.211 1 82.88 76 TRP B N 1
ATOM 3880 C CA . TRP B 1 76 ? 12.664 -9.914 4.059 1 82.88 76 TRP B CA 1
ATOM 3881 C C . TRP B 1 76 ? 13.016 -10.898 5.172 1 82.88 76 TRP B C 1
ATOM 3883 O O . TRP B 1 76 ? 12.586 -12.055 5.152 1 82.88 76 TRP B O 1
ATOM 3893 N N . GLN B 1 77 ? 13.359 -10.57 6.289 1 75.38 77 GLN B N 1
ATOM 3894 C CA . GLN B 1 77 ? 13.664 -11.359 7.48 1 75.38 77 GLN B CA 1
ATOM 3895 C C . GLN B 1 77 ? 14.055 -12.789 7.109 1 75.38 77 GLN B C 1
ATOM 3897 O O . GLN B 1 77 ? 13.453 -13.75 7.586 1 75.38 77 GLN B O 1
ATOM 3902 N N . ASP B 1 78 ? 15.016 -13.109 6.332 1 77.75 78 ASP B N 1
ATOM 3903 C CA . ASP B 1 78 ? 15.547 -14.414 5.934 1 77.75 78 ASP B CA 1
ATOM 3904 C C . ASP B 1 78 ? 14.477 -15.25 5.238 1 77.75 78 ASP B C 1
ATOM 3906 O O . ASP B 1 78 ? 14.398 -16.469 5.441 1 77.75 78 ASP B O 1
ATOM 3910 N N . PHE B 1 79 ? 13.508 -14.664 4.703 1 80.81 79 PHE B N 1
ATOM 3911 C CA . PHE B 1 79 ? 12.453 -15.25 3.889 1 80.81 79 PHE B CA 1
ATOM 3912 C C . PHE B 1 79 ? 11.531 -16.125 4.738 1 80.81 79 PHE B C 1
ATOM 3914 O O . PHE B 1 79 ? 10.844 -17 4.219 1 80.81 79 PHE B O 1
ATOM 3921 N N . SER B 1 80 ? 11.562 -15.914 6.059 1 76.38 80 SER B N 1
ATOM 3922 C CA . SER B 1 80 ? 10.781 -16.734 6.984 1 76.38 80 SER B CA 1
ATOM 3923 C C . SER B 1 80 ? 9.289 -16.438 6.852 1 76.38 80 SER B C 1
ATOM 3925 O O . SER B 1 80 ? 8.461 -17.25 7.266 1 76.38 80 SER B O 1
ATOM 3927 N N . SER B 1 81 ? 8.969 -15.391 6.23 1 75.31 81 SER B N 1
ATOM 3928 C CA . SER B 1 81 ? 7.566 -15 6.129 1 75.31 81 SER B CA 1
ATOM 3929 C C . SER B 1 81 ? 6.891 -15.648 4.926 1 75.31 81 SER B C 1
ATOM 3931 O O . SER B 1 81 ? 5.664 -15.648 4.82 1 75.31 81 SER B O 1
ATOM 3933 N N . LEU B 1 82 ? 7.703 -16.219 4.062 1 83.06 82 LEU B N 1
ATOM 3934 C CA . LEU B 1 82 ? 7.133 -16.906 2.908 1 83.06 82 LEU B CA 1
ATOM 3935 C C . LEU B 1 82 ? 6.469 -18.203 3.33 1 83.06 82 LEU B C 1
ATOM 3937 O O . LEU B 1 82 ? 7.117 -19.094 3.9 1 83.06 82 LEU B O 1
ATOM 3941 N N . ASP B 1 83 ? 5.148 -18.281 3.104 1 87.25 83 ASP B N 1
ATOM 3942 C CA . ASP B 1 83 ? 4.457 -19.5 3.516 1 87.25 83 ASP B CA 1
ATOM 3943 C C . ASP B 1 83 ? 3.641 -20.078 2.365 1 87.25 83 ASP B C 1
ATOM 3945 O O . ASP B 1 83 ? 2.445 -20.328 2.512 1 87.25 83 ASP B O 1
ATOM 3949 N N . HIS B 1 84 ? 4.355 -20.25 1.291 1 94.44 84 HIS B N 1
ATOM 3950 C CA . HIS B 1 84 ? 3.779 -20.969 0.163 1 94.44 84 HIS B CA 1
ATOM 3951 C C . HIS B 1 84 ? 3.486 -22.422 0.529 1 94.44 84 HIS B C 1
ATOM 3953 O O . HIS B 1 84 ? 4.176 -23.016 1.37 1 94.44 84 HIS B O 1
ATOM 3959 N N . PRO B 1 85 ? 2.541 -23.016 -0.18 1 97.88 85 PRO B N 1
ATOM 3960 C CA . PRO B 1 85 ? 2.23 -24.422 0.086 1 97.88 85 PRO B CA 1
ATOM 3961 C C . PRO B 1 85 ? 3.443 -25.328 -0.08 1 97.88 85 PRO B C 1
ATOM 3963 O O . PRO B 1 85 ? 3.514 -26.391 0.547 1 97.88 85 PRO B O 1
ATOM 3966 N N . MET B 1 86 ? 4.398 -24.969 -0.843 1 97.5 86 MET B N 1
ATOM 3967 C CA . MET B 1 86 ? 5.578 -25.812 -1.031 1 97.5 86 MET B CA 1
ATOM 3968 C C . MET B 1 86 ? 6.375 -25.922 0.263 1 97.5 86 MET B C 1
ATOM 3970 O O . MET B 1 86 ? 7.191 -26.828 0.415 1 97.5 86 MET B O 1
ATOM 3974 N N . PHE B 1 87 ? 6.16 -25.031 1.205 1 96.56 87 PHE B N 1
ATOM 3975 C CA . PHE B 1 87 ? 6.887 -25.062 2.469 1 96.56 87 PHE B CA 1
ATOM 3976 C C . PHE B 1 87 ? 6.074 -25.781 3.543 1 96.56 87 PHE B C 1
ATOM 3978 O O . PHE B 1 87 ? 6.57 -26.016 4.648 1 96.56 87 PHE B O 1
ATOM 3985 N N . TRP B 1 88 ? 4.816 -26.109 3.26 1 97.06 88 TRP B N 1
ATOM 3986 C CA . TRP B 1 88 ? 3.992 -26.844 4.215 1 97.06 88 TRP B CA 1
ATOM 3987 C C . TRP B 1 88 ? 4.461 -28.281 4.328 1 97.06 88 TRP B C 1
ATOM 3989 O O . TRP B 1 88 ? 4.902 -28.891 3.346 1 97.06 88 TRP B O 1
ATOM 3999 N N . PRO B 1 89 ? 4.32 -28.812 5.57 1 96.44 89 PRO B N 1
ATOM 4000 C CA . PRO B 1 89 ? 4.504 -30.266 5.617 1 96.44 89 PRO B CA 1
ATOM 4001 C C . PRO B 1 89 ? 3.576 -31 4.66 1 96.44 89 PRO B C 1
ATOM 4003 O O . PRO B 1 89 ? 2.402 -30.656 4.531 1 96.44 89 PRO B O 1
ATOM 4006 N N . GLU B 1 90 ? 4.094 -32 4 1 96.31 90 GLU B N 1
ATOM 4007 C CA . GLU B 1 90 ? 3.363 -32.719 2.951 1 96.31 90 GLU B CA 1
ATOM 4008 C C . GLU B 1 90 ? 2.008 -33.188 3.453 1 96.31 90 GLU B C 1
ATOM 4010 O O . GLU B 1 90 ? 1 -33.062 2.756 1 96.31 90 GLU B O 1
ATOM 4015 N N . GLU B 1 91 ? 1.97 -33.75 4.605 1 96.88 91 GLU B N 1
ATOM 4016 C CA . GLU B 1 91 ? 0.731 -34.281 5.168 1 96.88 91 GLU B CA 1
ATOM 4017 C C . GLU B 1 91 ? -0.307 -33.156 5.352 1 96.88 91 GLU B C 1
ATOM 4019 O O . GLU B 1 91 ? -1.482 -33.344 5.031 1 96.88 91 GLU B O 1
ATOM 4024 N N . GLU B 1 92 ? 0.158 -32.062 5.836 1 97.31 92 GLU B N 1
ATOM 4025 C CA . GLU B 1 92 ? -0.734 -30.938 6.043 1 97.31 92 GLU B CA 1
ATOM 4026 C C . GLU B 1 92 ? -1.239 -30.391 4.711 1 97.31 92 GLU B C 1
ATOM 4028 O O . GLU B 1 92 ? -2.428 -30.094 4.566 1 97.31 92 GLU B O 1
ATOM 4033 N N . ARG B 1 93 ? -0.39 -30.281 3.775 1 97.81 93 ARG B N 1
ATOM 4034 C CA . ARG B 1 93 ? -0.729 -29.781 2.447 1 97.81 93 ARG B CA 1
ATOM 4035 C C . ARG B 1 93 ? -1.789 -30.656 1.785 1 97.81 93 ARG B C 1
ATOM 4037 O O . ARG B 1 93 ? -2.781 -30.156 1.259 1 97.81 93 ARG B O 1
ATOM 4044 N N . THR B 1 94 ? -1.6 -31.953 1.867 1 96.56 94 THR B N 1
ATOM 4045 C CA . THR B 1 94 ? -2.527 -32.906 1.259 1 96.56 94 THR B CA 1
ATOM 4046 C C . THR B 1 94 ? -3.881 -32.875 1.966 1 96.56 94 THR B C 1
ATOM 4048 O O . THR B 1 94 ? -4.926 -32.875 1.314 1 96.56 94 THR B O 1
ATOM 4051 N N . LYS B 1 95 ? -3.803 -32.781 3.213 1 96.62 95 LYS B N 1
ATOM 4052 C CA . LYS B 1 95 ? -5.027 -32.781 4.004 1 96.62 95 LYS B CA 1
ATOM 4053 C C . LYS B 1 95 ? -5.84 -31.516 3.73 1 96.62 95 LYS B C 1
ATOM 4055 O O . LYS B 1 95 ? -7.055 -31.578 3.527 1 96.62 95 LYS B O 1
ATOM 4060 N N . LEU B 1 96 ? -5.195 -30.422 3.699 1 97.69 96 LEU B N 1
ATOM 4061 C CA . LEU B 1 96 ? -5.891 -29.141 3.645 1 97.69 96 LEU B CA 1
ATOM 4062 C C . LEU B 1 96 ? -6.25 -28.781 2.207 1 97.69 96 LEU B C 1
ATOM 4064 O O . LEU B 1 96 ? -7.215 -28.047 1.968 1 97.69 96 LEU B O 1
ATOM 4068 N N . LEU B 1 97 ? -5.496 -29.359 1.201 1 98.5 97 LEU B N 1
ATOM 4069 C CA . LEU B 1 97 ? -5.652 -28.812 -0.147 1 98.5 97 LEU B CA 1
ATOM 4070 C C . LEU B 1 97 ? -6.031 -29.922 -1.129 1 98.5 97 LEU B C 1
ATOM 4072 O O . LEU B 1 97 ? -5.941 -29.734 -2.344 1 98.5 97 LEU B O 1
ATOM 4076 N N . GLN B 1 98 ? -6.488 -31.031 -0.6 1 97.75 98 GLN B N 1
ATOM 4077 C CA . GLN B 1 98 ? -6.906 -32.156 -1.457 1 97.75 98 GLN B CA 1
ATOM 4078 C C . GLN B 1 98 ? -8 -31.703 -2.424 1 97.75 98 GLN B C 1
ATOM 4080 O O . GLN B 1 98 ? -8.969 -31.047 -2.02 1 97.75 98 GLN B O 1
ATOM 4085 N N . GLY B 1 99 ? -7.785 -32.031 -3.684 1 96.88 99 GLY B N 1
ATOM 4086 C CA . GLY B 1 99 ? -8.812 -31.766 -4.676 1 96.88 99 GLY B CA 1
ATOM 4087 C C . GLY B 1 99 ? -8.68 -30.406 -5.328 1 96.88 99 GLY B C 1
ATOM 4088 O O . GLY B 1 99 ? -9.312 -30.141 -6.352 1 96.88 99 GLY B O 1
ATOM 4089 N N . THR B 1 100 ? -7.805 -29.516 -4.848 1 98.12 100 THR B N 1
ATOM 4090 C CA . THR B 1 100 ? -7.75 -28.125 -5.293 1 98.12 100 THR B CA 1
ATOM 4091 C C . THR B 1 100 ? -6.816 -27.984 -6.492 1 98.12 100 THR B C 1
ATOM 4093 O O . THR B 1 100 ? -6.82 -26.953 -7.168 1 98.12 100 THR B O 1
ATOM 4096 N N . GLY B 1 101 ? -6.039 -28.969 -6.762 1 96.94 101 GLY B N 1
ATOM 4097 C CA . GLY B 1 101 ? -5.035 -28.906 -7.809 1 96.94 101 GLY B CA 1
ATOM 4098 C C . GLY B 1 101 ? -3.703 -28.359 -7.32 1 96.94 101 GLY B C 1
ATOM 4099 O O . GLY B 1 101 ? -2.688 -28.469 -8.008 1 96.94 101 GLY B O 1
ATOM 4100 N N . ILE B 1 102 ? -3.645 -27.828 -6.059 1 98.31 102 ILE B N 1
ATOM 4101 C CA . ILE B 1 102 ? -2.445 -27.172 -5.543 1 98.31 102 ILE B CA 1
ATOM 4102 C C . ILE B 1 102 ? -1.397 -28.219 -5.191 1 98.31 102 ILE B C 1
ATOM 4104 O O . ILE B 1 102 ? -0.219 -28.062 -5.523 1 98.31 102 ILE B O 1
ATOM 4108 N N . PRO B 1 103 ? -1.812 -29.375 -4.551 1 97.94 103 PRO B N 1
ATOM 4109 C CA . PRO B 1 103 ? -0.799 -30.391 -4.227 1 97.94 103 PRO B CA 1
ATOM 4110 C C . PRO B 1 103 ? -0.045 -30.891 -5.457 1 97.94 103 PRO B C 1
ATOM 4112 O O . PRO B 1 103 ? 1.181 -31.016 -5.422 1 97.94 103 PRO B O 1
ATOM 4115 N N . GLU B 1 104 ? -0.753 -31.078 -6.559 1 96.19 104 GLU B N 1
ATOM 4116 C CA . GLU B 1 104 ? -0.126 -31.531 -7.793 1 96.19 104 GLU B CA 1
ATOM 4117 C C . GLU B 1 104 ? 0.815 -30.484 -8.359 1 96.19 104 GLU B C 1
ATOM 4119 O O . GLU B 1 104 ? 1.908 -30.797 -8.828 1 96.19 104 GLU B O 1
ATOM 4124 N N . ALA B 1 105 ? 0.367 -29.281 -8.305 1 96.88 105 ALA B N 1
ATOM 4125 C CA . ALA B 1 105 ? 1.198 -28.188 -8.789 1 96.88 105 ALA B CA 1
ATOM 4126 C C . ALA B 1 105 ? 2.475 -28.062 -7.965 1 96.88 105 ALA B C 1
ATOM 4128 O O . ALA B 1 105 ? 3.562 -27.875 -8.516 1 96.88 105 ALA B O 1
ATOM 4129 N N . VAL B 1 106 ? 2.326 -28.172 -6.66 1 98.12 106 VAL B N 1
ATOM 4130 C CA . VAL B 1 106 ? 3.461 -28.062 -5.75 1 98.12 106 VAL B CA 1
ATOM 4131 C C . VAL B 1 106 ? 4.449 -29.203 -6.016 1 98.12 106 VAL B C 1
ATOM 4133 O O . VAL B 1 106 ? 5.66 -28.984 -6.059 1 98.12 106 VAL B O 1
ATOM 4136 N N . ASP B 1 107 ? 3.928 -30.375 -6.215 1 97.5 107 ASP B N 1
ATOM 4137 C CA . ASP B 1 107 ? 4.785 -31.516 -6.5 1 97.5 107 ASP B CA 1
ATOM 4138 C C . ASP B 1 107 ? 5.609 -31.297 -7.766 1 97.5 107 ASP B C 1
ATOM 4140 O O . ASP B 1 107 ? 6.805 -31.594 -7.801 1 97.5 107 ASP B O 1
ATOM 4144 N N . LYS B 1 108 ? 4.926 -30.812 -8.719 1 96.19 108 LYS B N 1
ATOM 4145 C CA . LYS B 1 108 ? 5.617 -30.5 -9.969 1 96.19 108 LYS B CA 1
ATOM 4146 C C . LYS B 1 108 ? 6.699 -29.453 -9.758 1 96.19 108 LYS B C 1
ATOM 4148 O O . LYS B 1 108 ? 7.816 -29.594 -10.258 1 96.19 108 LYS B O 1
ATOM 4153 N N . ASP B 1 109 ? 6.414 -28.422 -9.039 1 97.25 109 ASP B N 1
ATOM 4154 C CA . ASP B 1 109 ? 7.379 -27.375 -8.742 1 97.25 109 ASP B CA 1
ATOM 4155 C C . ASP B 1 109 ? 8.594 -27.922 -8 1 97.25 109 ASP B C 1
ATOM 4157 O O . ASP B 1 109 ? 9.734 -27.625 -8.359 1 97.25 109 ASP B O 1
ATOM 4161 N N . LEU B 1 110 ? 8.305 -28.703 -6.973 1 98 110 LEU B N 1
ATOM 4162 C CA . LEU B 1 110 ? 9.383 -29.25 -6.148 1 98 110 LEU B CA 1
ATOM 4163 C C . LEU B 1 110 ? 10.305 -30.141 -6.98 1 98 110 LEU B C 1
ATOM 4165 O O . LEU B 1 110 ? 11.523 -30.094 -6.832 1 98 110 LEU B O 1
ATOM 4169 N N . ALA B 1 111 ? 9.695 -30.906 -7.852 1 97.69 111 ALA B N 1
ATOM 4170 C CA . ALA B 1 111 ? 10.484 -31.766 -8.742 1 97.69 111 ALA B CA 1
ATOM 4171 C C . ALA B 1 111 ? 11.344 -30.922 -9.68 1 97.69 111 ALA B C 1
ATOM 4173 O O . ALA B 1 111 ? 12.531 -31.219 -9.875 1 97.69 111 ALA B O 1
ATOM 4174 N N . ASN B 1 112 ? 10.773 -29.938 -10.227 1 97.12 112 ASN B N 1
ATOM 4175 C CA . ASN B 1 112 ? 11.5 -29.062 -11.141 1 97.12 112 ASN B CA 1
ATOM 4176 C C . ASN B 1 112 ? 12.625 -28.328 -10.43 1 97.12 112 ASN B C 1
ATOM 4178 O O . ASN B 1 112 ? 13.719 -28.172 -10.984 1 97.12 112 ASN B O 1
ATOM 4182 N N . ILE B 1 113 ? 12.359 -27.844 -9.258 1 98.06 113 ILE B N 1
ATOM 4183 C CA . ILE B 1 113 ? 13.352 -27.141 -8.453 1 98.06 113 ILE B CA 1
ATOM 4184 C C . ILE B 1 113 ? 14.531 -28.047 -8.164 1 98.06 113 ILE B C 1
ATOM 4186 O O . ILE B 1 113 ? 15.688 -27.656 -8.344 1 98.06 113 ILE B O 1
ATOM 4190 N N . GLN B 1 114 ? 14.227 -29.281 -7.758 1 98 114 GLN B N 1
ATOM 4191 C CA . GLN B 1 114 ? 15.273 -30.266 -7.469 1 98 114 GLN B CA 1
ATOM 4192 C C . GLN B 1 114 ? 16.094 -30.562 -8.719 1 98 114 GLN B C 1
ATOM 4194 O O . GLN B 1 114 ? 17.328 -30.625 -8.648 1 98 114 GLN B O 1
ATOM 4199 N N . LEU B 1 115 ? 15.422 -30.719 -9.773 1 97.5 115 LEU B N 1
ATOM 4200 C CA . LEU B 1 115 ? 16.094 -31.047 -11.031 1 97.5 115 LEU B CA 1
ATOM 4201 C C . LEU B 1 115 ? 17 -29.906 -11.477 1 97.5 115 LEU B C 1
ATOM 4203 O O . LEU B 1 115 ? 18.156 -30.125 -11.844 1 97.5 115 LEU B O 1
ATOM 4207 N N . GLU B 1 116 ? 16.5 -28.719 -11.43 1 97.31 116 GLU B N 1
ATOM 4208 C CA . GLU B 1 116 ? 17.266 -27.562 -11.852 1 97.31 116 GLU B CA 1
ATOM 4209 C C . GLU B 1 116 ? 18.484 -27.344 -10.938 1 97.31 116 GLU B C 1
ATOM 4211 O O . GLU B 1 116 ? 19.578 -27.047 -11.414 1 97.31 116 GLU B O 1
ATOM 4216 N N . TYR B 1 117 ? 18.266 -27.531 -9.672 1 98.19 117 TYR B N 1
ATOM 4217 C CA . TYR B 1 117 ? 19.359 -27.344 -8.727 1 98.19 117 TYR B CA 1
ATOM 4218 C C . TYR B 1 117 ? 20.469 -28.375 -8.977 1 98.19 117 TYR B C 1
ATOM 4220 O O . TYR B 1 117 ? 21.641 -28.016 -9.055 1 98.19 117 TYR B O 1
ATOM 4228 N N . SER B 1 118 ? 20.094 -29.625 -9.18 1 97.94 118 SER B N 1
ATOM 4229 C CA . SER B 1 118 ? 21.062 -30.719 -9.289 1 97.94 118 SER B CA 1
ATOM 4230 C C . SER B 1 118 ? 21.719 -30.734 -10.656 1 97.94 118 SER B C 1
ATOM 4232 O O . SER B 1 118 ? 22.906 -31.094 -10.781 1 97.94 118 SER B O 1
ATOM 4234 N N . SER B 1 119 ? 21.016 -30.266 -11.68 1 97.62 119 SER B N 1
ATOM 4235 C CA . SER B 1 119 ? 21.516 -30.469 -13.031 1 97.62 119 SER B CA 1
ATOM 4236 C C . SER B 1 119 ? 22.188 -29.203 -13.562 1 97.62 119 SER B C 1
ATOM 4238 O O . SER B 1 119 ? 23.016 -29.266 -14.477 1 97.62 119 SER B O 1
ATOM 4240 N N . ILE B 1 120 ? 21.797 -28.109 -13 1 98.06 120 ILE B N 1
ATOM 4241 C CA . ILE B 1 120 ? 22.328 -26.875 -13.57 1 98.06 120 ILE B CA 1
ATOM 4242 C C . ILE B 1 120 ? 23.078 -26.094 -12.492 1 98.06 120 ILE B C 1
ATOM 4244 O O . ILE B 1 120 ? 24.266 -25.797 -12.648 1 98.06 120 ILE B O 1
ATOM 4248 N N . ILE B 1 121 ? 22.484 -25.812 -11.359 1 98.12 121 ILE B N 1
ATOM 4249 C CA . ILE B 1 121 ? 23 -24.906 -10.336 1 98.12 121 ILE B CA 1
ATOM 4250 C C . ILE B 1 121 ? 24.234 -25.516 -9.688 1 98.12 121 ILE B C 1
ATOM 4252 O O . ILE B 1 121 ? 25.297 -24.891 -9.672 1 98.12 121 ILE B O 1
ATOM 4256 N N . LEU B 1 122 ? 24.062 -26.734 -9.25 1 97.88 122 LEU B N 1
ATOM 4257 C CA . LEU B 1 122 ? 25.141 -27.391 -8.5 1 97.88 122 LEU B CA 1
ATOM 4258 C C . LEU B 1 122 ? 26.375 -27.562 -9.375 1 97.88 122 LEU B C 1
ATOM 4260 O O . LEU B 1 122 ? 27.484 -27.203 -8.977 1 97.88 122 LEU B O 1
ATOM 4264 N N . PRO B 1 123 ? 26.234 -28.078 -10.602 1 97.56 123 PRO B N 1
ATOM 4265 C CA . PRO B 1 123 ? 27.406 -28.172 -11.469 1 97.56 123 PRO B CA 1
ATOM 4266 C C . PRO B 1 123 ? 28.047 -26.812 -11.742 1 97.56 123 PRO B C 1
ATOM 4268 O O . PRO B 1 123 ? 29.281 -26.703 -11.773 1 97.56 123 PRO B O 1
ATOM 4271 N N . PHE B 1 124 ? 27.266 -25.812 -11.93 1 98 124 PHE B N 1
ATOM 4272 C CA . PHE B 1 124 ? 27.781 -24.469 -12.172 1 98 124 PHE B CA 1
ATOM 4273 C C . PHE B 1 124 ? 28.562 -23.969 -10.969 1 98 124 PHE B C 1
ATOM 4275 O O . PHE B 1 124 ? 29.641 -23.391 -11.117 1 98 124 PHE B O 1
ATOM 4282 N N . MET B 1 125 ? 28.062 -24.188 -9.789 1 97.62 125 MET B N 1
ATOM 4283 C CA . MET B 1 125 ? 28.734 -23.781 -8.555 1 97.62 125 MET B CA 1
ATOM 4284 C C . MET B 1 125 ? 30.094 -24.484 -8.422 1 97.62 125 MET B C 1
ATOM 4286 O O . MET B 1 125 ? 31.094 -23.844 -8.078 1 97.62 125 MET B O 1
ATOM 4290 N N . LYS B 1 126 ? 30.062 -25.734 -8.727 1 97.12 126 LYS B N 1
ATOM 4291 C CA . LYS B 1 126 ? 31.297 -26.516 -8.609 1 97.12 126 LYS B CA 1
ATOM 4292 C C . LYS B 1 126 ? 32.344 -26.047 -9.586 1 97.12 126 LYS B C 1
ATOM 4294 O O . LYS B 1 126 ? 33.562 -26.125 -9.305 1 97.12 126 LYS B O 1
ATOM 4299 N N . SER B 1 127 ? 31.906 -25.516 -10.648 1 97.12 127 SER B N 1
ATOM 4300 C CA . SER B 1 127 ? 32.844 -25 -11.656 1 97.12 127 SER B CA 1
ATOM 4301 C C . SER B 1 127 ? 33.344 -23.609 -11.289 1 97.12 127 SER B C 1
ATOM 4303 O O . SER B 1 127 ? 34.312 -23.125 -11.859 1 97.12 127 SER B O 1
ATOM 4305 N N . HIS B 1 128 ? 32.688 -22.969 -10.359 1 97.75 128 HIS B N 1
ATOM 4306 C CA . HIS B 1 128 ? 33.094 -21.625 -9.93 1 97.75 128 HIS B CA 1
ATOM 4307 C C . HIS B 1 128 ? 33.188 -21.547 -8.406 1 97.75 128 HIS B C 1
ATOM 4309 O O . HIS B 1 128 ? 32.5 -20.734 -7.781 1 97.75 128 HIS B O 1
ATOM 4315 N N . PRO B 1 129 ? 34.156 -22.25 -7.816 1 96.81 129 PRO B N 1
ATOM 4316 C CA . PRO B 1 129 ? 34.219 -22.344 -6.359 1 96.81 129 PRO B CA 1
ATOM 4317 C C . PRO B 1 129 ? 34.656 -21.031 -5.695 1 96.81 129 PRO B C 1
ATOM 4319 O O . PRO B 1 129 ? 34.469 -20.875 -4.484 1 96.81 129 PRO B O 1
ATOM 4322 N N . ASP B 1 130 ? 35.125 -20.094 -6.449 1 96.56 130 ASP B N 1
ATOM 4323 C CA . ASP B 1 130 ? 35.531 -18.797 -5.906 1 96.56 130 ASP B CA 1
ATOM 4324 C C . ASP B 1 130 ? 34.312 -17.891 -5.684 1 96.56 130 ASP B C 1
ATOM 4326 O O . ASP B 1 130 ? 34.406 -16.922 -4.93 1 96.56 130 ASP B O 1
ATOM 4330 N N . ILE B 1 131 ? 33.219 -18.281 -6.266 1 97.06 131 ILE B N 1
ATOM 4331 C CA . ILE B 1 131 ? 32.031 -17.422 -6.25 1 97.06 131 ILE B CA 1
ATOM 4332 C C . ILE B 1 131 ? 30.922 -18.062 -5.426 1 97.06 131 ILE B C 1
ATOM 4334 O O . ILE B 1 131 ? 30.203 -17.391 -4.688 1 97.06 131 ILE B O 1
ATOM 4338 N N . PHE B 1 132 ? 30.844 -19.344 -5.586 1 97.94 132 PHE B N 1
ATOM 4339 C CA . PHE B 1 132 ? 29.734 -20.047 -4.953 1 97.94 132 PHE B CA 1
ATOM 4340 C C . PHE B 1 132 ? 30.25 -21.125 -4.012 1 97.94 132 PHE B C 1
ATOM 4342 O O . PHE B 1 132 ? 31.359 -21.656 -4.203 1 97.94 132 PHE B O 1
ATOM 4349 N N . ASP B 1 133 ? 29.5 -21.375 -2.982 1 97.69 133 ASP B N 1
ATOM 4350 C CA . ASP B 1 133 ? 29.75 -22.422 -1.997 1 97.69 133 ASP B CA 1
ATOM 4351 C C . ASP B 1 133 ? 28.516 -23.297 -1.789 1 97.69 133 ASP B C 1
ATOM 4353 O O . ASP B 1 133 ? 27.547 -22.859 -1.152 1 97.69 133 ASP B O 1
ATOM 4357 N N . PRO B 1 134 ? 28.562 -24.531 -2.246 1 96.25 134 PRO B N 1
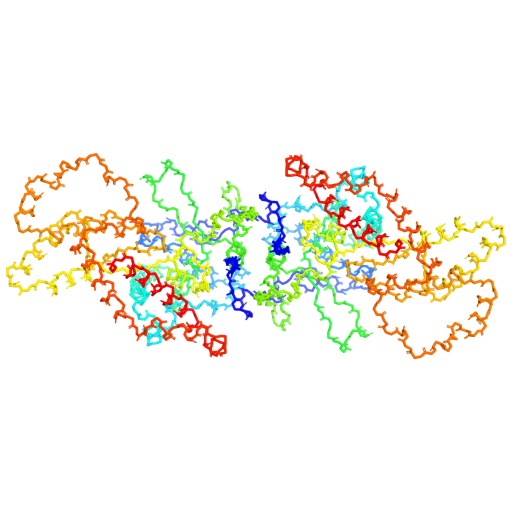ATOM 4358 C CA . PRO B 1 134 ? 27.391 -25.406 -2.135 1 96.25 134 PRO B CA 1
ATOM 4359 C C . PRO B 1 134 ? 26.938 -25.609 -0.689 1 96.25 134 PRO B C 1
ATOM 4361 O O . PRO B 1 134 ? 25.797 -25.984 -0.445 1 96.25 134 PRO B O 1
ATOM 4364 N N . GLU B 1 135 ? 27.797 -25.359 0.252 1 96.69 135 GLU B N 1
ATOM 4365 C CA . GLU B 1 135 ? 27.406 -25.484 1.657 1 96.69 135 GLU B CA 1
ATOM 4366 C C . GLU B 1 135 ? 26.547 -24.297 2.092 1 96.69 135 GLU B C 1
ATOM 4368 O O . GLU B 1 135 ? 25.734 -24.422 3.01 1 96.69 135 GLU B O 1
ATOM 4373 N N . LEU B 1 136 ? 26.766 -23.188 1.462 1 96.5 136 LEU B N 1
ATOM 4374 C CA . LEU B 1 136 ? 26 -21.984 1.734 1 96.5 136 LEU B CA 1
ATOM 4375 C C . LEU B 1 136 ? 24.781 -21.891 0.817 1 96.5 136 LEU B C 1
ATOM 4377 O O . LEU B 1 136 ? 23.703 -21.484 1.245 1 96.5 136 LEU B O 1
ATOM 4381 N N . HIS B 1 137 ? 25.062 -22.25 -0.41 1 97.94 137 HIS B N 1
ATOM 4382 C CA . HIS B 1 137 ? 24.047 -22.141 -1.446 1 97.94 137 HIS B CA 1
ATOM 4383 C C . HIS B 1 137 ? 23.328 -23.484 -1.636 1 97.94 137 HIS B C 1
ATOM 4385 O O . HIS B 1 137 ? 23.391 -24.078 -2.713 1 97.94 137 HIS B O 1
ATOM 4391 N N . THR B 1 138 ? 22.516 -23.812 -0.603 1 97.56 138 THR B N 1
ATOM 4392 C CA . THR B 1 138 ? 21.875 -25.125 -0.505 1 97.56 138 THR B CA 1
ATOM 4393 C C . THR B 1 138 ? 20.594 -25.156 -1.341 1 97.56 138 THR B C 1
ATOM 4395 O O . THR B 1 138 ? 20.109 -24.109 -1.798 1 97.56 138 THR B O 1
ATOM 4398 N N . LEU B 1 139 ? 20.125 -26.391 -1.516 1 97.88 139 LEU B N 1
ATOM 4399 C CA . LEU B 1 139 ? 18.828 -26.594 -2.17 1 97.88 139 LEU B CA 1
ATOM 4400 C C . LEU B 1 139 ? 17.719 -25.859 -1.421 1 97.88 139 LEU B C 1
ATOM 4402 O O . LEU B 1 139 ? 16.812 -25.297 -2.039 1 97.88 139 LEU B O 1
ATOM 4406 N N . GLU B 1 140 ? 17.828 -25.828 -0.125 1 96.19 140 GLU B N 1
ATOM 4407 C CA . GLU B 1 140 ? 16.812 -25.156 0.698 1 96.19 140 GLU B CA 1
ATOM 4408 C C . GLU B 1 140 ? 16.797 -23.656 0.439 1 96.19 140 GLU B C 1
ATOM 4410 O O . GLU B 1 140 ? 15.719 -23.062 0.278 1 96.19 140 GLU B O 1
ATOM 4415 N N . LEU B 1 141 ? 17.953 -23.078 0.4 1 96.62 141 LEU B N 1
ATOM 4416 C CA . LEU B 1 141 ? 18.031 -21.656 0.091 1 96.62 141 LEU B CA 1
ATOM 4417 C C . LEU B 1 141 ? 17.531 -21.375 -1.321 1 96.62 141 LEU B C 1
ATOM 4419 O O . LEU B 1 141 ? 16.797 -20.406 -1.548 1 96.62 141 LEU B O 1
ATOM 4423 N N . TYR B 1 142 ? 17.938 -22.281 -2.248 1 97.56 142 TYR B N 1
ATOM 4424 C CA . TYR B 1 142 ? 17.484 -22.141 -3.629 1 97.56 142 TYR B CA 1
ATOM 4425 C C . TYR B 1 142 ? 15.953 -22.156 -3.707 1 97.56 142 TYR B C 1
ATOM 4427 O O . TYR B 1 142 ? 15.352 -21.328 -4.391 1 97.56 142 TYR B O 1
ATOM 4435 N N . LYS B 1 143 ? 15.328 -23.047 -3.004 1 97.06 143 LYS B N 1
ATOM 4436 C CA . LYS B 1 143 ? 13.875 -23.172 -2.955 1 97.06 143 LYS B CA 1
ATOM 4437 C C . LYS B 1 143 ? 13.242 -21.891 -2.416 1 97.06 143 LYS B C 1
ATOM 4439 O O . LYS B 1 143 ? 12.242 -21.406 -2.957 1 97.06 143 LYS B O 1
ATOM 4444 N N . GLN B 1 144 ? 13.797 -21.328 -1.427 1 96.38 144 GLN B N 1
ATOM 4445 C CA . GLN B 1 144 ? 13.312 -20.078 -0.853 1 96.38 144 GLN B CA 1
ATOM 4446 C C . GLN B 1 144 ? 13.398 -18.938 -1.865 1 96.38 144 GLN B C 1
ATOM 4448 O O . GLN B 1 144 ? 12.469 -18.141 -1.983 1 96.38 144 GLN B O 1
ATOM 4453 N N . LEU B 1 145 ? 14.469 -18.922 -2.566 1 97.38 145 LEU B N 1
ATOM 4454 C CA . LEU B 1 145 ? 14.664 -17.844 -3.543 1 97.38 145 LEU B CA 1
ATOM 4455 C C . LEU B 1 145 ? 13.719 -18.031 -4.73 1 97.38 145 LEU B C 1
ATOM 4457 O O . LEU B 1 145 ? 13.258 -17.047 -5.312 1 97.38 145 LEU B O 1
ATOM 4461 N N . VAL B 1 146 ? 13.43 -19.281 -5.074 1 97.19 146 VAL B N 1
ATOM 4462 C CA . VAL B 1 146 ? 12.438 -19.547 -6.113 1 97.19 146 VAL B CA 1
ATOM 4463 C C . VAL B 1 146 ? 11.086 -19 -5.68 1 97.19 146 VAL B C 1
ATOM 4465 O O . VAL B 1 146 ? 10.406 -18.312 -6.453 1 97.19 146 VAL B O 1
ATOM 4468 N N . ALA B 1 147 ? 10.68 -19.281 -4.469 1 95.56 147 ALA B N 1
ATOM 4469 C CA . ALA B 1 147 ? 9.414 -18.781 -3.945 1 95.56 147 ALA B CA 1
ATOM 4470 C C . ALA B 1 147 ? 9.398 -17.266 -3.916 1 95.56 147 ALA B C 1
ATOM 4472 O O . ALA B 1 147 ? 8.375 -16.641 -4.215 1 95.56 147 ALA B O 1
ATOM 4473 N N . PHE B 1 148 ? 10.523 -16.688 -3.596 1 94.44 148 PHE B N 1
ATOM 4474 C CA . PHE B 1 148 ? 10.688 -15.234 -3.557 1 94.44 148 PHE B CA 1
ATOM 4475 C C . PHE B 1 148 ? 10.477 -14.625 -4.938 1 94.44 148 PHE B C 1
ATOM 4477 O O . PHE B 1 148 ? 9.742 -13.656 -5.09 1 94.44 148 PHE B O 1
ATOM 4484 N N . VAL B 1 149 ? 11.102 -15.211 -5.895 1 95 149 VAL B N 1
ATOM 4485 C CA . VAL B 1 149 ? 10.969 -14.742 -7.27 1 95 149 VAL B CA 1
ATOM 4486 C C . VAL B 1 149 ? 9.531 -14.93 -7.75 1 95 149 VAL B C 1
ATOM 4488 O O . VAL B 1 149 ? 8.961 -14.039 -8.375 1 95 149 VAL B O 1
ATOM 4491 N N . MET B 1 150 ? 9 -16.016 -7.391 1 92.56 150 MET B N 1
ATOM 4492 C CA . MET B 1 150 ? 7.637 -16.328 -7.809 1 92.56 150 MET B CA 1
ATOM 4493 C C . MET B 1 150 ? 6.66 -15.273 -7.293 1 92.56 150 MET B C 1
ATOM 4495 O O . MET B 1 150 ? 5.801 -14.805 -8.039 1 92.56 150 MET B O 1
ATOM 4499 N N . ALA B 1 151 ? 6.836 -14.875 -6.137 1 89.62 151 ALA B N 1
ATOM 4500 C CA . ALA B 1 151 ? 5.852 -14.039 -5.457 1 89.62 151 ALA B CA 1
ATOM 4501 C C . ALA B 1 151 ? 6.129 -12.555 -5.691 1 89.62 151 ALA B C 1
ATOM 4503 O O . ALA B 1 151 ? 5.203 -11.742 -5.723 1 89.62 151 ALA B O 1
ATOM 4504 N N . TYR B 1 152 ? 7.414 -12.242 -5.961 1 89.19 152 TYR B N 1
ATOM 4505 C CA . TYR B 1 152 ? 7.715 -10.82 -5.766 1 89.19 152 TYR B CA 1
ATOM 4506 C C . TYR B 1 152 ? 8.453 -10.25 -6.973 1 89.19 152 TYR B C 1
ATOM 4508 O O . TYR B 1 152 ? 8.719 -9.047 -7.031 1 89.19 152 TYR B O 1
ATOM 4516 N N . SER B 1 153 ? 8.75 -11.031 -7.93 1 92.88 153 SER B N 1
ATOM 4517 C CA . SER B 1 153 ? 9.461 -10.523 -9.102 1 92.88 153 SER B CA 1
ATOM 4518 C C . SER B 1 153 ? 8.508 -9.844 -10.078 1 92.88 153 SER B C 1
ATOM 4520 O O . SER B 1 153 ? 7.285 -9.969 -9.945 1 92.88 153 SER B O 1
ATOM 4522 N N . PHE B 1 154 ? 9.086 -9.07 -10.984 1 90.31 154 PHE B N 1
ATOM 4523 C CA . PHE B 1 154 ? 8.359 -8.422 -12.07 1 90.31 154 PHE B CA 1
ATOM 4524 C C . PHE B 1 154 ? 8.93 -8.828 -13.422 1 90.31 154 PHE B C 1
ATOM 4526 O O . PHE B 1 154 ? 10.117 -9.133 -13.531 1 90.31 154 PHE B O 1
ATOM 4533 N N . GLN B 1 155 ? 8.016 -8.867 -14.312 1 89.94 155 GLN B N 1
ATOM 4534 C CA . GLN B 1 155 ? 8.422 -9.172 -15.68 1 89.94 155 GLN B CA 1
ATOM 4535 C C . GLN B 1 155 ? 7.973 -8.078 -16.641 1 89.94 155 GLN B C 1
ATOM 4537 O O . GLN B 1 155 ? 6.777 -7.797 -16.766 1 89.94 155 GLN B O 1
ATOM 4542 N N . GLU B 1 156 ? 8.945 -7.527 -17.281 1 88.62 156 GLU B N 1
ATOM 4543 C CA . GLU B 1 156 ? 8.633 -6.48 -18.25 1 88.62 156 GLU B CA 1
ATOM 4544 C C . GLU B 1 156 ? 7.91 -7.051 -19.469 1 88.62 156 GLU B C 1
ATOM 4546 O O . GLU B 1 156 ? 8.375 -8.023 -20.078 1 88.62 156 GLU B O 1
ATOM 4551 N N . PRO B 1 157 ? 6.781 -6.465 -19.812 1 85.56 157 PRO B N 1
ATOM 4552 C CA . PRO B 1 157 ? 6.051 -6.961 -20.984 1 85.56 157 PRO B CA 1
ATOM 4553 C C . PRO B 1 157 ? 6.781 -6.699 -22.297 1 85.56 157 PRO B C 1
ATOM 4555 O O . PRO B 1 157 ? 7.512 -5.711 -22.406 1 85.56 157 PRO B O 1
ATOM 4558 N N . LEU B 1 158 ? 6.582 -7.672 -23.141 1 82.56 158 LEU B N 1
ATOM 4559 C CA . LEU B 1 158 ? 7.129 -7.484 -24.484 1 82.56 158 LEU B CA 1
ATOM 4560 C C . LEU B 1 158 ? 6.195 -6.633 -25.328 1 82.56 158 LEU B C 1
ATOM 4562 O O . LEU B 1 158 ? 4.973 -6.695 -25.172 1 82.56 158 LEU B O 1
ATOM 4566 N N . GLU B 1 159 ? 6.93 -5.801 -26.078 1 75.44 159 GLU B N 1
ATOM 4567 C CA . GLU B 1 159 ? 6.102 -5.129 -27.062 1 75.44 159 GLU B CA 1
ATOM 4568 C C . GLU B 1 159 ? 5.465 -6.133 -28.031 1 75.44 159 GLU B C 1
ATOM 4570 O O . GLU B 1 159 ? 6.043 -7.191 -28.297 1 75.44 159 GLU B O 1
ATOM 4575 N N . GLU B 1 160 ? 4.242 -5.852 -28.375 1 68.81 160 GLU B N 1
ATOM 4576 C CA . GLU B 1 160 ? 3.471 -6.75 -29.219 1 68.81 160 GLU B CA 1
ATOM 4577 C C . GLU B 1 160 ? 4.297 -7.219 -30.422 1 68.81 160 GLU B C 1
ATOM 4579 O O . GLU B 1 160 ? 4.242 -8.391 -30.797 1 68.81 160 GLU B O 1
ATOM 4584 N N . GLU B 1 161 ? 5.066 -6.336 -30.922 1 70.56 161 GLU B N 1
ATOM 4585 C CA . GLU B 1 161 ? 5.816 -6.664 -32.125 1 70.56 161 GLU B CA 1
ATOM 4586 C C . GLU B 1 161 ? 6.91 -7.688 -31.844 1 70.56 161 GLU B C 1
ATOM 4588 O O . GLU B 1 161 ? 7.285 -8.469 -32.719 1 70.56 161 GLU B O 1
ATOM 4593 N N . ASP B 1 162 ? 7.324 -7.773 -30.656 1 71.06 162 ASP B N 1
ATOM 4594 C CA . ASP B 1 162 ? 8.484 -8.594 -30.312 1 71.06 162 ASP B CA 1
ATOM 4595 C C . ASP B 1 162 ? 8.047 -9.945 -29.75 1 71.06 162 ASP B C 1
ATOM 4597 O O . ASP B 1 162 ? 8.875 -10.844 -29.578 1 71.06 162 ASP B O 1
ATOM 4601 N N . GLU B 1 163 ? 6.805 -10.156 -29.484 1 68.69 163 GLU B N 1
ATOM 4602 C CA . GLU B 1 163 ? 6.305 -11.336 -28.781 1 68.69 163 GLU B CA 1
ATOM 4603 C C . GLU B 1 163 ? 6.574 -12.609 -29.562 1 68.69 163 GLU B C 1
ATOM 4605 O O . GLU B 1 163 ? 6.828 -13.664 -28.984 1 68.69 163 GLU B O 1
ATOM 4610 N N . ASP B 1 164 ? 6.621 -12.484 -30.844 1 67.81 164 ASP B N 1
ATOM 4611 C CA . ASP B 1 164 ? 6.75 -13.688 -31.672 1 67.81 164 ASP B CA 1
ATOM 4612 C C . ASP B 1 164 ? 8.211 -14.094 -31.812 1 67.81 164 ASP B C 1
ATOM 4614 O O . ASP B 1 164 ? 8.516 -15.289 -31.938 1 67.81 164 ASP B O 1
ATOM 4618 N N . GLU B 1 165 ? 9.148 -13.141 -31.734 1 69.19 165 GLU B N 1
ATOM 4619 C CA . GLU B 1 165 ? 10.547 -13.43 -32.031 1 69.19 165 GLU B CA 1
ATOM 4620 C C . GLU B 1 165 ? 11.367 -13.609 -30.766 1 69.19 165 GLU B C 1
ATOM 4622 O O . GLU B 1 165 ? 12.312 -14.398 -30.75 1 69.19 165 GLU B O 1
ATOM 4627 N N . LYS B 1 166 ? 10.82 -12.852 -29.859 1 73.19 166 LYS B N 1
ATOM 4628 C CA . LYS B 1 166 ? 11.648 -12.844 -28.656 1 73.19 166 LYS B CA 1
ATOM 4629 C C . LYS B 1 166 ? 10.961 -13.555 -27.5 1 73.19 166 LYS B C 1
ATOM 4631 O O . LYS B 1 166 ? 9.75 -13.43 -27.328 1 73.19 166 LYS B O 1
ATOM 4636 N N . GLY B 1 167 ? 11.492 -14.539 -26.875 1 76.06 167 GLY B N 1
ATOM 4637 C CA . GLY B 1 167 ? 10.953 -15.117 -25.656 1 76.06 167 GLY B CA 1
ATOM 4638 C C . GLY B 1 167 ? 10.688 -14.094 -24.578 1 76.06 167 GLY B C 1
ATOM 4639 O O . GLY B 1 167 ? 11.031 -12.914 -24.734 1 76.06 167 GLY B O 1
ATOM 4640 N N . PRO B 1 168 ? 9.992 -14.523 -23.562 1 81.75 168 PRO B N 1
ATOM 4641 C CA . PRO B 1 168 ? 9.664 -13.578 -22.484 1 81.75 168 PRO B CA 1
ATOM 4642 C C . PRO B 1 168 ? 10.914 -13.008 -21.812 1 81.75 168 PRO B C 1
ATOM 4644 O O . PRO B 1 168 ? 11.945 -13.672 -21.75 1 81.75 168 PRO B O 1
ATOM 4647 N N . ASN B 1 169 ? 10.797 -11.781 -21.422 1 86.81 169 ASN B N 1
ATOM 4648 C CA . ASN B 1 169 ? 11.875 -11.172 -20.656 1 86.81 169 ASN B CA 1
ATOM 4649 C C . ASN B 1 169 ? 12.062 -11.875 -19.312 1 86.81 169 ASN B C 1
ATOM 4651 O O . ASN B 1 169 ? 11.102 -12.367 -18.719 1 86.81 169 ASN B O 1
ATOM 4655 N N . PRO B 1 170 ? 13.273 -11.977 -18.906 1 90.75 170 PRO B N 1
ATOM 4656 C CA . PRO B 1 170 ? 13.5 -12.562 -17.578 1 90.75 170 PRO B CA 1
ATOM 4657 C C . PRO B 1 170 ? 12.906 -11.727 -16.453 1 90.75 170 PRO B C 1
ATOM 4659 O O . PRO B 1 170 ? 12.758 -10.516 -16.594 1 90.75 170 PRO B O 1
ATOM 4662 N N . PRO B 1 171 ? 12.578 -12.398 -15.414 1 94.31 171 PRO B N 1
ATOM 4663 C CA . PRO B 1 171 ? 12.078 -11.664 -14.25 1 94.31 171 PRO B CA 1
ATOM 4664 C C . PRO B 1 171 ? 13.164 -10.852 -13.555 1 94.31 171 PRO B C 1
ATOM 4666 O O . PRO B 1 171 ? 14.352 -11.117 -13.742 1 94.31 171 PRO B O 1
ATOM 4669 N N . MET B 1 172 ? 12.789 -9.852 -12.852 1 95.75 172 MET B N 1
ATOM 4670 C CA . MET B 1 172 ? 13.695 -9.016 -12.07 1 95.75 172 MET B CA 1
ATOM 4671 C C . MET B 1 172 ? 13.062 -8.625 -10.734 1 95.75 172 MET B C 1
ATOM 4673 O O . MET B 1 172 ? 11.836 -8.586 -10.617 1 95.75 172 MET B O 1
ATOM 4677 N N . MET B 1 173 ? 13.898 -8.445 -9.719 1 95 173 MET B N 1
ATOM 4678 C CA . MET B 1 173 ? 13.445 -7.902 -8.445 1 95 173 MET B CA 1
ATOM 4679 C C . MET B 1 173 ? 13.461 -6.379 -8.461 1 95 173 MET B C 1
ATOM 4681 O O . MET B 1 173 ? 14.445 -5.766 -8.891 1 95 173 MET B O 1
ATOM 4685 N N . VAL B 1 174 ? 12.352 -5.832 -8.078 1 91.69 174 VAL B N 1
ATOM 4686 C CA . VAL B 1 174 ? 12.227 -4.379 -8.047 1 91.69 174 VAL B CA 1
ATOM 4687 C C . VAL B 1 174 ? 12.039 -3.912 -6.602 1 91.69 174 VAL B C 1
ATOM 4689 O O . VAL B 1 174 ? 10.914 -3.863 -6.102 1 91.69 174 VAL B O 1
ATOM 4692 N N . PRO B 1 175 ? 13.109 -3.486 -5.996 1 89 175 PRO B N 1
ATOM 4693 C CA . PRO B 1 17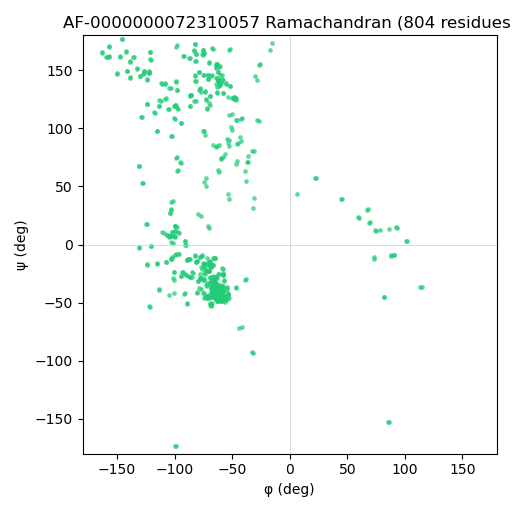5 ? 13.016 -3.088 -4.59 1 89 175 PRO B CA 1
ATOM 4694 C C . PRO B 1 175 ? 11.891 -2.088 -4.332 1 89 175 PRO B C 1
ATOM 4696 O O . PRO B 1 175 ? 11.688 -1.166 -5.125 1 89 175 PRO B O 1
ATOM 4699 N N . VAL B 1 176 ? 11.18 -2.287 -3.301 1 83.5 176 VAL B N 1
ATOM 4700 C CA . VAL B 1 176 ? 10.086 -1.468 -2.797 1 83.5 176 VAL B CA 1
ATOM 4701 C C . VAL B 1 176 ? 8.797 -1.802 -3.555 1 83.5 176 VAL B C 1
ATOM 4703 O O . VAL B 1 176 ? 7.738 -1.973 -2.949 1 83.5 176 VAL B O 1
ATOM 4706 N N . ALA B 1 177 ? 8.914 -1.902 -4.883 1 84.94 177 ALA B N 1
ATOM 4707 C CA . ALA B 1 177 ? 7.727 -2.227 -5.668 1 84.94 177 ALA B CA 1
ATOM 4708 C C . ALA B 1 177 ? 7.188 -3.607 -5.301 1 84.94 177 ALA B C 1
ATOM 4710 O O . ALA B 1 177 ? 5.977 -3.828 -5.305 1 84.94 177 ALA B O 1
ATOM 4711 N N . ASP B 1 178 ? 8.047 -4.445 -5.086 1 84.19 178 ASP B N 1
ATOM 4712 C CA . ASP B 1 178 ? 7.668 -5.816 -4.762 1 84.19 178 ASP B CA 1
ATOM 4713 C C . ASP B 1 178 ? 6.879 -5.875 -3.457 1 84.19 178 ASP B C 1
ATOM 4715 O O . ASP B 1 178 ? 5.895 -6.613 -3.354 1 84.19 178 ASP B O 1
ATOM 4719 N N . ILE B 1 179 ? 7.277 -5.066 -2.531 1 78.44 179 ILE B N 1
ATOM 4720 C CA . ILE B 1 179 ? 6.594 -5.012 -1.244 1 78.44 179 ILE B CA 1
ATOM 4721 C C . ILE B 1 179 ? 5.238 -4.328 -1.411 1 78.44 179 ILE B C 1
ATOM 4723 O O . ILE B 1 179 ? 4.23 -4.801 -0.88 1 78.44 179 ILE B O 1
ATOM 4727 N N . LEU B 1 180 ? 5.293 -3.246 -2.139 1 75.94 180 LEU B N 1
ATOM 4728 C CA . LEU B 1 180 ? 4.074 -2.465 -2.338 1 75.94 180 LEU B CA 1
ATOM 4729 C C . LEU B 1 180 ? 3.012 -3.287 -3.059 1 75.94 180 LEU B C 1
ATOM 4731 O O . LEU B 1 180 ? 1.823 -3.18 -2.75 1 75.94 180 LEU B O 1
ATOM 4735 N N . ASN B 1 181 ? 3.412 -3.99 -4.016 1 69.38 181 ASN B N 1
ATOM 4736 C CA . ASN B 1 181 ? 2.484 -4.816 -4.781 1 69.38 181 ASN B CA 1
ATOM 4737 C C . ASN B 1 181 ? 1.746 -5.805 -3.885 1 69.38 181 ASN B C 1
ATOM 4739 O O . ASN B 1 181 ? 0.594 -6.152 -4.152 1 69.38 181 ASN B O 1
ATOM 4743 N N . HIS B 1 182 ? 2.361 -6.145 -2.982 1 66.44 182 HIS B N 1
ATOM 4744 C CA . HIS B 1 182 ? 1.788 -7.117 -2.059 1 66.44 182 HIS B CA 1
ATOM 4745 C C . HIS B 1 182 ? 0.784 -6.457 -1.119 1 66.44 182 HIS B C 1
ATOM 4747 O O . HIS B 1 182 ? -0.166 -7.102 -0.669 1 66.44 182 HIS B O 1
ATOM 4753 N N . VAL B 1 183 ? 0.993 -5.223 -0.854 1 63.16 183 VAL B N 1
ATOM 4754 C CA . VAL B 1 183 ? 0.193 -4.551 0.164 1 63.16 183 VAL B CA 1
ATOM 4755 C C . VAL B 1 183 ? -0.901 -3.719 -0.503 1 63.16 183 VAL B C 1
ATOM 4757 O O . VAL B 1 183 ? -2.016 -3.617 0.014 1 63.16 183 VAL B O 1
ATOM 4760 N N . ALA B 1 184 ? -0.485 -3.023 -1.626 1 57.78 184 ALA B N 1
ATOM 4761 C CA . ALA B 1 184 ? -1.352 -2.002 -2.209 1 57.78 184 ALA B CA 1
ATOM 4762 C C . ALA B 1 184 ? -2.531 -2.635 -2.941 1 57.78 184 ALA B C 1
ATOM 4764 O O . ALA B 1 184 ? -2.359 -3.6 -3.689 1 57.78 184 ALA B O 1
ATOM 4765 N N . ASN B 1 185 ? -3.572 -2.76 -2.295 1 57.09 185 ASN B N 1
ATOM 4766 C CA . ASN B 1 185 ? -4.848 -3.232 -2.82 1 57.09 185 ASN B CA 1
ATOM 4767 C C . ASN B 1 185 ? -5.105 -2.707 -4.227 1 57.09 185 ASN B C 1
ATOM 4769 O O . ASN B 1 185 ? -6.117 -2.047 -4.477 1 57.09 185 ASN B O 1
ATOM 4773 N N . HIS B 1 186 ? -4.246 -2.896 -5.145 1 55.16 186 HIS B N 1
ATOM 4774 C CA . HIS B 1 186 ? -4.555 -2.635 -6.543 1 55.16 186 HIS B CA 1
ATOM 4775 C C . HIS B 1 186 ? -4.492 -1.144 -6.855 1 55.16 186 HIS B C 1
ATOM 4777 O O . HIS B 1 186 ? -4.91 -0.71 -7.93 1 55.16 186 HIS B O 1
ATOM 4783 N N . ASN B 1 187 ? -3.994 -0.381 -6.039 1 62.53 187 ASN B N 1
ATOM 4784 C CA . ASN B 1 187 ? -4.062 1.059 -6.266 1 62.53 187 ASN B CA 1
ATOM 4785 C C . ASN B 1 187 ? -2.754 1.6 -6.836 1 62.53 187 ASN B C 1
ATOM 4787 O O . ASN B 1 187 ? -2.539 2.812 -6.863 1 62.53 187 ASN B O 1
ATOM 4791 N N . ALA B 1 188 ? -1.979 0.666 -7.316 1 72.19 188 ALA B N 1
ATOM 4792 C CA . ALA B 1 188 ? -0.714 1.116 -7.887 1 72.19 188 ALA B CA 1
ATOM 4793 C C . ALA B 1 188 ? -0.26 0.19 -9.016 1 72.19 188 ALA B C 1
ATOM 4795 O O . ALA B 1 188 ? -0.617 -0.99 -9.039 1 72.19 188 ALA B O 1
ATOM 4796 N N . SER B 1 189 ? 0.385 0.752 -10 1 79.25 189 SER B N 1
ATOM 4797 C CA . SER B 1 189 ? 0.929 -0.013 -11.117 1 79.25 189 SER B CA 1
ATOM 4798 C C . SER B 1 189 ? 2.371 0.386 -11.406 1 79.25 189 SER B C 1
ATOM 4800 O O . SER B 1 189 ? 2.768 1.528 -11.164 1 79.25 189 SER B O 1
ATOM 4802 N N . LEU B 1 190 ? 3.08 -0.573 -11.93 1 85.88 190 LEU B N 1
ATOM 4803 C CA . LEU B 1 190 ? 4.48 -0.339 -12.273 1 85.88 190 LEU B CA 1
ATOM 4804 C C . LEU B 1 190 ? 4.629 -0.053 -13.766 1 85.88 190 LEU B C 1
ATOM 4806 O O . LEU B 1 190 ? 4.215 -0.859 -14.602 1 85.88 190 LEU B O 1
ATOM 4810 N N . GLU B 1 191 ? 5.125 1.069 -14.086 1 88.38 191 GLU B N 1
ATOM 4811 C CA . GLU B 1 191 ? 5.422 1.443 -15.461 1 88.38 191 GLU B CA 1
ATOM 4812 C C . GLU B 1 191 ? 6.902 1.245 -15.781 1 88.38 191 GLU B C 1
ATOM 4814 O O . GLU B 1 191 ? 7.77 1.582 -14.969 1 88.38 191 GLU B O 1
ATOM 4819 N N . TYR B 1 192 ? 7.121 0.745 -16.984 1 91.56 192 TYR B N 1
ATOM 4820 C CA . TYR B 1 192 ? 8.484 0.446 -17.406 1 91.56 192 TYR B CA 1
ATOM 4821 C C . TYR B 1 192 ? 9.016 1.523 -18.344 1 91.56 192 TYR B C 1
ATOM 4823 O O . TYR B 1 192 ? 8.883 1.41 -19.562 1 91.56 192 TYR B O 1
ATOM 4831 N N . ALA B 1 193 ? 9.695 2.496 -17.75 1 89.94 193 ALA B N 1
ATOM 4832 C CA . ALA B 1 193 ? 10.32 3.555 -18.547 1 89.94 193 ALA B CA 1
ATOM 4833 C C . ALA B 1 193 ? 11.766 3.203 -18.891 1 89.94 193 ALA B C 1
ATOM 4835 O O . ALA B 1 193 ? 12.359 2.32 -18.266 1 89.94 193 ALA B O 1
ATOM 4836 N N . PRO B 1 194 ? 12.367 3.822 -19.844 1 90.56 194 PRO B N 1
ATOM 4837 C CA . PRO B 1 194 ? 13.703 3.475 -20.344 1 90.56 194 PRO B CA 1
ATOM 4838 C C . PRO B 1 194 ? 14.781 3.609 -19.266 1 90.56 194 PRO B C 1
ATOM 4840 O O . PRO B 1 194 ? 15.688 2.779 -19.188 1 90.56 194 PRO B O 1
ATOM 4843 N N . ARG B 1 195 ? 14.695 4.586 -18.375 1 90 195 ARG B N 1
ATOM 4844 C CA . ARG B 1 195 ? 15.773 4.836 -17.422 1 90 195 ARG B CA 1
ATOM 4845 C C . ARG B 1 195 ? 15.383 4.402 -16.016 1 90 195 ARG B C 1
ATOM 4847 O O . ARG B 1 195 ? 16.234 4.273 -15.141 1 90 195 ARG B O 1
ATOM 4854 N N . CYS B 1 196 ? 14.125 4.191 -15.859 1 91 196 CYS B N 1
ATOM 4855 C CA . CYS B 1 196 ? 13.648 3.83 -14.523 1 91 196 CYS B CA 1
ATOM 4856 C C . CYS B 1 196 ? 12.289 3.146 -14.602 1 91 196 CYS B C 1
ATOM 4858 O O . CYS B 1 196 ? 11.656 3.125 -15.656 1 91 196 CYS B O 1
ATOM 4860 N N . LEU B 1 197 ? 11.953 2.461 -13.539 1 91.81 197 LEU B N 1
ATOM 4861 C CA . LEU B 1 197 ? 10.594 1.977 -13.336 1 91.81 197 LEU B CA 1
ATOM 4862 C C . LEU B 1 197 ? 9.812 2.914 -12.43 1 91.81 197 LEU B C 1
ATOM 4864 O O . LEU B 1 197 ? 10.32 3.346 -11.391 1 91.81 197 LEU B O 1
ATOM 4868 N N . ARG B 1 198 ? 8.617 3.205 -12.875 1 87.94 198 ARG B N 1
ATOM 4869 C CA . ARG B 1 198 ? 7.812 4.195 -12.156 1 87.94 198 ARG B CA 1
ATOM 4870 C C . ARG B 1 198 ? 6.582 3.549 -11.531 1 87.94 198 ARG B C 1
ATOM 4872 O O . ARG B 1 198 ? 5.77 2.938 -12.227 1 87.94 198 ARG B O 1
ATOM 4879 N N . MET B 1 199 ? 6.508 3.645 -10.164 1 85.06 199 MET B N 1
ATOM 4880 C CA . MET B 1 199 ? 5.289 3.229 -9.484 1 85.06 199 MET B CA 1
ATOM 4881 C C . MET B 1 199 ? 4.277 4.371 -9.43 1 85.06 199 MET B C 1
ATOM 4883 O O . MET B 1 199 ? 4.57 5.438 -8.883 1 85.06 199 MET B O 1
ATOM 4887 N N . VAL B 1 200 ? 3.125 4.121 -10.039 1 81.06 200 VAL B N 1
ATOM 4888 C CA . VAL B 1 200 ? 2.139 5.191 -10.141 1 81.06 200 VAL B CA 1
ATOM 4889 C C . VAL B 1 200 ? 0.799 4.711 -9.586 1 81.06 200 VAL B C 1
ATOM 4891 O O . VAL B 1 200 ? 0.507 3.514 -9.594 1 81.06 200 VAL B O 1
ATOM 4894 N N . THR B 1 201 ? 0.057 5.691 -9.023 1 75.62 201 THR B N 1
ATOM 4895 C CA . THR B 1 201 ? -1.272 5.355 -8.523 1 75.62 201 THR B CA 1
ATOM 4896 C C . THR B 1 201 ? -2.229 5.082 -9.68 1 75.62 201 THR B C 1
ATOM 4898 O O . THR B 1 201 ? -2.08 5.648 -10.766 1 75.62 201 THR B O 1
ATOM 4901 N N . THR B 1 202 ? -3.027 4.152 -9.438 1 69.06 202 THR B N 1
ATOM 4902 C CA . THR B 1 202 ? -4.051 3.855 -10.43 1 69.06 202 THR B CA 1
ATOM 4903 C C . THR B 1 202 ? -5.434 4.23 -9.914 1 69.06 202 THR B C 1
ATOM 4905 O O . THR B 1 202 ? -5.617 4.449 -8.711 1 69.06 202 THR B O 1
ATOM 4908 N N . GLN B 1 203 ? -6.301 4.848 -10.805 1 56.66 203 GLN B N 1
ATOM 4909 C CA . GLN B 1 203 ? -7.664 5.242 -10.469 1 56.66 203 GLN B CA 1
ATOM 4910 C C . GLN B 1 203 ? -8.406 4.121 -9.742 1 56.66 203 GLN B C 1
ATOM 4912 O O . GLN B 1 203 ? -8.25 2.949 -10.078 1 56.66 203 GLN B O 1
ATOM 4917 N N . PRO B 1 204 ? -8.906 4.633 -8.445 1 50.22 204 PRO B N 1
ATOM 4918 C CA . PRO B 1 204 ? -9.852 3.643 -7.922 1 50.22 204 PRO B CA 1
ATOM 4919 C C . PRO B 1 204 ? -10.906 3.232 -8.953 1 50.22 204 PRO B C 1
ATOM 4921 O O . PRO B 1 204 ? -11.391 4.074 -9.719 1 50.22 204 PRO B O 1
ATOM 4924 N N . ILE B 1 205 ? -10.75 2.184 -9.594 1 43.72 205 ILE B N 1
ATOM 4925 C CA . ILE B 1 205 ? -11.781 1.76 -10.539 1 43.72 205 ILE B CA 1
ATOM 4926 C C . ILE B 1 205 ? -13.156 1.89 -9.898 1 43.72 205 ILE B C 1
ATOM 4928 O O . ILE B 1 205 ? -13.359 1.487 -8.75 1 43.72 205 ILE B O 1
ATOM 4932 N N . SER B 1 206 ? -13.898 2.838 -10.297 1 38.72 206 SER B N 1
ATOM 4933 C CA . SER B 1 206 ? -15.312 2.902 -9.922 1 38.72 206 SER B CA 1
ATOM 4934 C C . SER B 1 206 ? -15.867 1.514 -9.633 1 38.72 206 SER B C 1
ATOM 4936 O O . SER B 1 206 ? -15.328 0.511 -10.109 1 38.72 206 SER B O 1
ATOM 4938 N N . LYS B 1 207 ? -16.859 1.435 -8.852 1 35.38 207 LYS B N 1
ATOM 4939 C CA . LYS B 1 207 ? -17.812 0.334 -8.695 1 35.38 207 LYS B CA 1
ATOM 4940 C C . LYS B 1 207 ? -18.219 -0.246 -10.047 1 35.38 207 LYS B C 1
ATOM 4942 O O . LYS B 1 207 ? -18.688 0.48 -10.922 1 35.38 207 LYS B O 1
ATOM 4947 N N . GLY B 1 208 ? -17.75 -1.564 -10.5 1 37.72 208 GLY B N 1
ATOM 4948 C CA . GLY B 1 208 ? -18.016 -2.377 -11.672 1 37.72 208 GLY B CA 1
ATOM 4949 C C . GLY B 1 208 ? -16.781 -2.568 -12.547 1 37.72 208 GLY B C 1
ATOM 4950 O O . GLY B 1 208 ? -16.812 -3.332 -13.516 1 37.72 208 GLY B O 1
ATOM 4951 N N . GLN B 1 209 ? -16.047 -1.533 -12.578 1 38.81 209 GLN B N 1
ATOM 4952 C CA . GLN B 1 209 ? -14.922 -1.738 -13.492 1 38.81 209 GLN B CA 1
ATOM 4953 C C . GLN B 1 209 ? -13.828 -2.586 -12.844 1 38.81 209 GLN B C 1
ATOM 4955 O O . GLN B 1 209 ? -13.617 -2.512 -11.633 1 38.81 209 GLN B O 1
ATOM 4960 N N . GLU B 1 210 ? -13.344 -3.576 -13.547 1 37.12 210 GLU B N 1
ATOM 4961 C CA . GLU B 1 210 ? -12.391 -4.645 -13.258 1 37.12 210 GLU B CA 1
ATOM 4962 C C . GLU B 1 210 ? -11.188 -4.117 -12.484 1 37.12 210 GLU B C 1
ATOM 4964 O O . GLU B 1 210 ? -10.578 -3.115 -12.875 1 37.12 210 GLU B O 1
ATOM 4969 N N . ILE B 1 211 ? -11.32 -4.199 -11.305 1 40.62 211 ILE B N 1
ATOM 4970 C CA . ILE B 1 211 ? -10.164 -3.941 -10.453 1 40.62 211 ILE B CA 1
ATOM 4971 C C . ILE B 1 211 ? -8.938 -4.652 -11.016 1 40.62 211 ILE B C 1
ATOM 4973 O O . ILE B 1 211 ? -8.945 -5.871 -11.195 1 40.62 211 ILE B O 1
ATOM 4977 N N . PHE B 1 212 ? -8.234 -4.07 -11.883 1 39.97 212 PHE B N 1
ATOM 4978 C CA . PHE B 1 212 ? -6.992 -4.73 -12.266 1 39.97 212 PHE B CA 1
ATOM 4979 C C . PHE B 1 212 ? -6.148 -5.047 -11.039 1 39.97 212 PHE B C 1
ATOM 4981 O O . PHE B 1 212 ? -5.875 -4.164 -10.219 1 39.97 212 PHE B O 1
ATOM 4988 N N . ASN B 1 213 ? -6.406 -6.176 -10.484 1 46.53 213 ASN B N 1
ATOM 4989 C CA . ASN B 1 213 ? -5.496 -6.68 -9.461 1 46.53 213 ASN B CA 1
ATOM 4990 C C . ASN B 1 213 ? -4.059 -6.73 -9.969 1 46.53 213 ASN B C 1
ATOM 4992 O O . ASN B 1 213 ? -3.818 -6.926 -11.156 1 46.53 213 ASN B O 1
ATOM 4996 N N . THR B 1 214 ? -3.176 -6.129 -9.242 1 53.84 214 THR B N 1
ATOM 4997 C CA . THR B 1 214 ? -1.752 -6.176 -9.555 1 53.84 214 THR B CA 1
ATOM 4998 C C . THR B 1 214 ? -1.352 -7.562 -10.055 1 53.84 214 THR B C 1
ATOM 5000 O O . THR B 1 214 ? -0.444 -7.695 -10.875 1 53.84 214 THR B O 1
ATOM 5003 N N . TYR B 1 215 ? -2.129 -8.617 -9.508 1 61.31 215 TYR B N 1
ATOM 5004 C CA . TYR B 1 215 ? -1.697 -9.969 -9.867 1 61.31 215 TYR B CA 1
ATOM 5005 C C . TYR B 1 215 ? -2.389 -10.43 -11.141 1 61.31 215 TYR B C 1
ATOM 5007 O O . TYR B 1 215 ? -2.158 -11.555 -11.609 1 61.31 215 TYR B O 1
ATOM 5015 N N . GLY B 1 216 ? -3.225 -9.594 -11.68 1 66.75 216 GLY B N 1
ATOM 5016 C CA . GLY B 1 216 ? -3.98 -10.023 -12.844 1 66.75 216 GLY B CA 1
ATOM 5017 C C . GLY B 1 216 ? -5.25 -10.773 -12.492 1 66.75 216 GLY B C 1
ATOM 5018 O O . GLY B 1 216 ? -5.883 -10.492 -11.469 1 66.75 216 GLY B O 1
ATOM 5019 N N . GLN B 1 217 ? -5.684 -11.648 -13.406 1 80.5 217 GLN B N 1
ATOM 5020 C CA . GLN B 1 217 ? -6.902 -12.43 -13.219 1 80.5 217 GLN B CA 1
ATOM 5021 C C . GLN B 1 217 ? -6.582 -13.836 -12.711 1 80.5 217 GLN B C 1
ATOM 5023 O O . GLN B 1 217 ? -6.688 -14.812 -13.453 1 80.5 217 GLN B O 1
ATOM 5028 N N . MET B 1 218 ? -6.238 -13.844 -11.383 1 87.75 218 MET B N 1
ATOM 5029 C CA . MET B 1 218 ? -5.816 -15.125 -10.828 1 87.75 218 MET B CA 1
ATOM 5030 C C . MET B 1 218 ? -6.879 -15.688 -9.891 1 87.75 218 MET B C 1
ATOM 5032 O O . MET B 1 218 ? -7.492 -14.945 -9.125 1 87.75 218 MET B O 1
ATOM 5036 N N . ALA B 1 219 ? -7.066 -16.984 -10.016 1 94.12 219 ALA B N 1
ATOM 5037 C CA . ALA B 1 219 ? -7.93 -17.688 -9.078 1 94.12 219 ALA B CA 1
ATOM 5038 C C . ALA B 1 219 ? -7.227 -17.906 -7.746 1 94.12 219 ALA B C 1
ATOM 5040 O O . ALA B 1 219 ? -5.996 -17.828 -7.66 1 94.12 219 ALA B O 1
ATOM 5041 N N . ASN B 1 220 ? -7.988 -18.234 -6.699 1 94.12 220 ASN B N 1
ATOM 5042 C CA . ASN B 1 220 ? -7.434 -18.406 -5.359 1 94.12 220 ASN B CA 1
ATOM 5043 C C . ASN B 1 220 ? -6.418 -19.547 -5.316 1 94.12 220 ASN B C 1
ATOM 5045 O O . ASN B 1 220 ? -5.441 -19.484 -4.566 1 94.12 220 ASN B O 1
ATOM 5049 N N . TRP B 1 221 ? -6.684 -20.609 -6.094 1 97 221 TRP B N 1
ATOM 5050 C CA . TRP B 1 221 ? -5.703 -21.688 -6.047 1 97 221 TRP B CA 1
ATOM 5051 C C . TRP B 1 221 ? -4.363 -21.234 -6.605 1 97 221 TRP B C 1
ATOM 5053 O O . TRP B 1 221 ? -3.307 -21.625 -6.105 1 97 221 TRP B O 1
ATOM 5063 N N . GLN B 1 222 ? -4.383 -20.359 -7.559 1 95.44 222 GLN B N 1
ATOM 5064 C CA . GLN B 1 222 ? -3.152 -19.797 -8.117 1 95.44 222 GLN B CA 1
ATOM 5065 C C . GLN B 1 222 ? -2.486 -18.844 -7.133 1 95.44 222 GLN B C 1
ATOM 5067 O O . GLN B 1 222 ? -1.269 -18.875 -6.949 1 95.44 222 GLN B O 1
ATOM 5072 N N . LEU B 1 223 ? -3.305 -17.984 -6.551 1 91.44 223 LEU B N 1
ATOM 5073 C CA . LEU B 1 223 ? -2.789 -17.016 -5.586 1 91.44 223 LEU B CA 1
ATOM 5074 C C . LEU B 1 223 ? -2.09 -17.719 -4.43 1 91.44 223 LEU B C 1
ATOM 5076 O O . LEU B 1 223 ? -0.972 -17.359 -4.059 1 91.44 223 LEU B O 1
ATOM 5080 N N . LEU B 1 224 ? -2.752 -18.75 -3.939 1 95.06 224 LEU B N 1
ATOM 5081 C CA . LEU B 1 224 ? -2.16 -19.469 -2.818 1 95.06 224 LEU B CA 1
ATOM 5082 C C . LEU B 1 224 ? -0.891 -20.188 -3.248 1 95.06 224 LEU B C 1
ATOM 5084 O O . LEU B 1 224 ? 0.118 -20.156 -2.539 1 95.06 224 LEU B O 1
ATOM 5088 N N . HIS B 1 225 ? -0.949 -20.75 -4.379 1 96.81 225 HIS B N 1
ATOM 5089 C CA . HIS B 1 225 ? 0.173 -21.531 -4.902 1 96.81 225 HIS B CA 1
ATOM 5090 C C . HIS B 1 225 ? 1.376 -20.625 -5.18 1 96.81 225 HIS B C 1
ATOM 5092 O O . HIS B 1 225 ? 2.494 -20.938 -4.766 1 96.81 225 HIS B O 1
ATOM 5098 N N . MET B 1 226 ? 1.124 -19.516 -5.797 1 92.5 226 MET B N 1
ATOM 5099 C CA . MET B 1 226 ? 2.209 -18.703 -6.348 1 92.5 226 MET B CA 1
ATOM 5100 C C . MET B 1 226 ? 2.641 -17.625 -5.352 1 92.5 226 MET B C 1
ATOM 5102 O O . MET B 1 226 ? 3.809 -17.234 -5.328 1 92.5 226 MET B O 1
ATOM 5106 N N . TYR B 1 227 ? 1.715 -17.219 -4.496 1 87.31 227 TYR B N 1
ATOM 5107 C CA . TYR B 1 227 ? 2.004 -16.047 -3.678 1 87.31 227 TYR B CA 1
ATOM 5108 C C . TYR B 1 227 ? 1.859 -16.375 -2.195 1 87.31 227 TYR B C 1
ATOM 5110 O O . TYR B 1 227 ? 2.307 -15.602 -1.341 1 87.31 227 TYR B O 1
ATOM 5118 N N . GLY B 1 228 ? 1.2 -17.438 -1.855 1 89.44 228 GLY B N 1
ATOM 5119 C CA . GLY B 1 228 ? 1.128 -17.875 -0.469 1 89.44 228 GLY B CA 1
ATOM 5120 C C . GLY B 1 228 ? -0.093 -17.344 0.258 1 89.44 228 GLY B C 1
ATOM 5121 O O . GLY B 1 228 ? -0.167 -17.406 1.487 1 89.44 228 GLY B O 1
ATOM 5122 N N . PHE B 1 229 ? -1.074 -16.812 -0.52 1 86.69 229 PHE B N 1
ATOM 5123 C CA . PHE B 1 229 ? -2.291 -16.344 0.124 1 86.69 229 PHE B CA 1
ATOM 5124 C C . PHE B 1 229 ? -3.5 -16.547 -0.78 1 86.69 229 PHE B C 1
ATOM 5126 O O . PHE B 1 229 ? -3.35 -16.828 -1.973 1 86.69 229 PHE B O 1
ATOM 5133 N N . ALA B 1 230 ? -4.676 -16.5 -0.122 1 90.62 230 ALA B N 1
ATOM 5134 C CA . ALA B 1 230 ? -5.945 -16.531 -0.842 1 90.62 230 ALA B CA 1
ATOM 5135 C C . ALA B 1 230 ? -6.832 -15.359 -0.426 1 90.62 230 ALA B C 1
ATOM 5137 O O . ALA B 1 230 ? -6.77 -14.898 0.718 1 90.62 230 ALA B O 1
ATOM 5138 N N . GLU B 1 231 ? -7.594 -14.883 -1.348 1 85 231 GLU B N 1
ATOM 5139 C CA . GLU B 1 231 ? -8.562 -13.844 -1.022 1 85 231 GLU B CA 1
ATOM 5140 C C . GLU B 1 231 ? -9.789 -14.422 -0.333 1 85 231 GLU B C 1
ATOM 5142 O O . GLU B 1 231 ? -10.359 -15.414 -0.798 1 85 231 GLU B O 1
ATOM 5147 N N . PRO B 1 232 ? -10.172 -13.773 0.711 1 85.44 232 PRO B N 1
ATOM 5148 C CA . PRO B 1 232 ? -11.367 -14.266 1.392 1 85.44 232 PRO B CA 1
ATOM 5149 C C . PRO B 1 232 ? -12.617 -14.211 0.509 1 85.44 232 PRO B C 1
ATOM 5151 O O . PRO B 1 232 ? -12.773 -13.273 -0.278 1 85.44 232 PRO B O 1
ATOM 5154 N N . TYR B 1 233 ? -13.445 -15.266 0.642 1 85.19 233 TYR B N 1
ATOM 5155 C CA . TYR B 1 233 ? -14.719 -15.289 -0.063 1 85.19 233 TYR B CA 1
ATOM 5156 C C . TYR B 1 233 ? -15.625 -14.164 0.415 1 85.19 233 TYR B C 1
ATOM 5158 O O . TYR B 1 233 ? -15.727 -13.906 1.618 1 85.19 233 TYR B O 1
ATOM 5166 N N . PRO B 1 234 ? -16.312 -13.43 -0.485 1 83.25 234 PRO B N 1
ATOM 5167 C CA . PRO B 1 234 ? -16.406 -13.594 -1.938 1 83.25 234 PRO B CA 1
ATOM 5168 C C . PRO B 1 234 ? -15.547 -12.578 -2.699 1 83.25 234 PRO B C 1
ATOM 5170 O O . PRO B 1 234 ? -15.953 -12.086 -3.752 1 83.25 234 PRO B O 1
ATOM 5173 N N . GLY B 1 235 ? -14.438 -12.312 -2.131 1 76.62 235 GLY B N 1
ATOM 5174 C CA . GLY B 1 235 ? -13.641 -11.195 -2.609 1 76.62 235 GLY B CA 1
ATOM 5175 C C . GLY B 1 235 ? -12.977 -11.461 -3.945 1 76.62 235 GLY B C 1
ATOM 5176 O O . GLY B 1 235 ? -12.68 -10.531 -4.695 1 76.62 235 GLY B O 1
ATOM 5177 N N . ASN B 1 236 ? -12.75 -12.695 -4.375 1 85.06 236 ASN B N 1
ATOM 5178 C CA . ASN B 1 236 ? -12.07 -13 -5.629 1 85.06 236 ASN B CA 1
ATOM 5179 C C . ASN B 1 236 ? -13.062 -13.227 -6.766 1 85.06 236 ASN B C 1
ATOM 5181 O O . ASN B 1 236 ? -13.586 -14.328 -6.922 1 85.06 236 ASN B O 1
ATOM 5185 N N . THR B 1 237 ? -13.18 -12.297 -7.617 1 85.31 237 THR B N 1
ATOM 5186 C CA . THR B 1 237 ? -14.133 -12.383 -8.719 1 85.31 237 THR B CA 1
ATOM 5187 C C . THR B 1 237 ? -13.555 -13.188 -9.875 1 85.31 237 THR B C 1
ATOM 5189 O O . THR B 1 237 ? -14.281 -13.57 -10.797 1 85.31 237 THR B O 1
ATOM 5192 N N . ASN B 1 238 ? -12.305 -13.5 -9.797 1 89 238 ASN B N 1
ATOM 5193 C CA . ASN B 1 238 ? -11.641 -14.25 -10.867 1 89 238 ASN B CA 1
ATOM 5194 C C . ASN B 1 238 ? -11.461 -15.719 -10.5 1 89 238 ASN B C 1
ATOM 5196 O O . ASN B 1 238 ? -10.75 -16.453 -11.18 1 89 238 ASN B O 1
ATOM 5200 N N . ASP B 1 239 ? -12.086 -16.062 -9.477 1 93.5 239 ASP B N 1
ATOM 5201 C CA . ASP B 1 239 ? -11.906 -17.438 -9 1 93.5 239 ASP B CA 1
ATOM 5202 C C . ASP B 1 239 ? -12.398 -18.453 -10.031 1 93.5 239 ASP B C 1
ATOM 5204 O O . ASP B 1 239 ? -13.281 -18.141 -10.844 1 93.5 239 ASP B O 1
ATOM 5208 N N . THR B 1 240 ? -11.734 -19.609 -10.047 1 97 240 THR B N 1
ATOM 5209 C CA . THR B 1 240 ? -12.086 -20.672 -10.984 1 97 240 THR B CA 1
ATOM 5210 C C . THR B 1 240 ? -12.047 -22.031 -10.297 1 97 240 THR B C 1
ATOM 5212 O O . THR B 1 240 ? -11.469 -22.172 -9.219 1 97 240 THR B O 1
ATOM 5215 N N . ALA B 1 241 ? -12.734 -22.953 -10.844 1 97.94 241 ALA B N 1
ATOM 5216 C CA . ALA B 1 241 ? -12.648 -24.375 -10.492 1 97.94 241 ALA B CA 1
ATOM 5217 C C . ALA B 1 241 ? -12.32 -25.219 -11.719 1 97.94 241 ALA B C 1
ATOM 5219 O O . ALA B 1 241 ? -12.828 -24.969 -12.812 1 97.94 241 ALA B O 1
ATOM 5220 N N . ASP B 1 242 ? -11.5 -26.203 -11.5 1 97.75 242 ASP B N 1
ATOM 5221 C CA . ASP B 1 242 ? -11.078 -27.062 -12.602 1 97.75 242 ASP B CA 1
ATOM 5222 C C . ASP B 1 242 ? -11.805 -28.406 -12.562 1 97.75 242 ASP B C 1
ATOM 5224 O O . ASP B 1 242 ? -12 -28.984 -11.492 1 97.75 242 ASP B O 1
ATOM 5228 N N . ILE B 1 243 ? -12.266 -28.828 -13.672 1 98.06 243 ILE B N 1
ATOM 5229 C CA . ILE B 1 243 ? -12.641 -30.219 -13.883 1 98.06 243 ILE B CA 1
ATOM 5230 C C . ILE B 1 243 ? -11.586 -30.906 -14.742 1 98.06 243 ILE B C 1
ATOM 5232 O O . ILE B 1 243 ? -11.406 -30.562 -15.914 1 98.06 243 ILE B O 1
ATOM 5236 N N . GLN B 1 244 ? -10.984 -31.859 -14.148 1 97.88 244 GLN B N 1
ATOM 5237 C CA . GLN B 1 244 ? -9.969 -32.562 -14.93 1 97.88 244 GLN B CA 1
ATOM 5238 C C . GLN B 1 244 ? -10.594 -33.219 -16.156 1 97.88 244 GLN B C 1
ATOM 5240 O O . GLN B 1 244 ? -11.672 -33.812 -16.078 1 97.88 244 GLN B O 1
ATOM 5245 N N . MET B 1 245 ? -9.922 -33.125 -17.266 1 98.12 245 MET B N 1
ATOM 5246 C CA . MET B 1 245 ? -10.453 -33.688 -18.5 1 98.12 245 MET B CA 1
ATOM 5247 C C . MET B 1 245 ? -10.641 -35.188 -18.375 1 98.12 245 MET B C 1
ATOM 5249 O O . MET B 1 245 ? -11.641 -35.75 -18.844 1 98.12 245 MET B O 1
ATOM 5253 N N . VAL B 1 246 ? -9.773 -35.844 -17.672 1 97.69 246 VAL B N 1
ATOM 5254 C CA . VAL B 1 246 ? -9.852 -37.312 -17.469 1 97.69 246 VAL B CA 1
ATOM 5255 C C . VAL B 1 246 ? -11.086 -37.656 -16.641 1 97.69 246 VAL B C 1
ATOM 5257 O O . VAL B 1 246 ? -11.617 -38.75 -16.734 1 97.69 246 VAL B O 1
ATOM 5260 N N . THR B 1 247 ? -11.469 -36.75 -15.797 1 98.06 247 THR B N 1
ATOM 5261 C CA . THR B 1 247 ? -12.672 -36.969 -15 1 98.06 247 THR B CA 1
ATOM 5262 C C . THR B 1 247 ? -13.914 -37.031 -15.883 1 98.06 247 THR B C 1
ATOM 5264 O O . THR B 1 247 ? -14.836 -37.812 -15.625 1 98.06 247 THR B O 1
ATOM 5267 N N . VAL B 1 248 ? -13.961 -36.188 -16.906 1 98.19 248 VAL B N 1
ATOM 5268 C CA . VAL B 1 248 ? -15.07 -36.219 -17.859 1 98.19 248 VAL B CA 1
ATOM 5269 C C . VAL B 1 248 ? -15.07 -37.562 -18.609 1 98.19 248 VAL B C 1
ATOM 5271 O O . VAL B 1 248 ? -16.125 -38.125 -18.844 1 98.19 248 VAL B O 1
ATOM 5274 N N . ARG B 1 249 ? -13.922 -38.062 -18.953 1 98.19 249 ARG B N 1
ATOM 5275 C CA . ARG B 1 249 ? -13.812 -39.375 -19.578 1 98.19 249 ARG B CA 1
ATOM 5276 C C . ARG B 1 249 ? -14.367 -40.438 -18.672 1 98.19 249 ARG B C 1
ATOM 5278 O O . ARG B 1 249 ? -15.125 -41.312 -19.109 1 98.19 249 ARG B O 1
ATOM 5285 N N . LYS B 1 250 ? -13.93 -40.344 -17.438 1 97.88 250 LYS B N 1
ATOM 5286 C CA . LYS B 1 250 ? -14.398 -41.312 -16.453 1 97.88 250 LYS B CA 1
ATOM 5287 C C . LYS B 1 250 ? -15.922 -41.312 -16.344 1 97.88 250 LYS B C 1
ATOM 5289 O O . LYS B 1 250 ? -16.562 -42.344 -16.266 1 97.88 250 LYS B O 1
ATOM 5294 N N . ALA B 1 251 ? -16.469 -40.125 -16.266 1 98 251 ALA B N 1
ATOM 5295 C CA . ALA B 1 251 ? -17.922 -40 -16.188 1 98 251 ALA B CA 1
ATOM 5296 C C . ALA B 1 251 ? -18.594 -40.594 -17.406 1 98 251 ALA B C 1
ATOM 5298 O O . ALA B 1 251 ? -19.609 -41.281 -17.281 1 98 251 ALA B O 1
ATOM 5299 N N . ALA B 1 252 ? -18.078 -40.344 -18.609 1 98.06 252 ALA B N 1
ATOM 5300 C CA . ALA B 1 252 ? -18.625 -40.906 -19.844 1 98.06 252 ALA B CA 1
ATOM 5301 C C . ALA B 1 252 ? -18.578 -42.438 -19.828 1 98.06 252 ALA B C 1
ATOM 5303 O O . ALA B 1 252 ? -19.531 -43.094 -20.25 1 98.06 252 ALA B O 1
ATOM 5304 N N . LEU B 1 253 ? -17.5 -42.969 -19.344 1 97.69 253 LEU B N 1
ATOM 5305 C CA . LEU B 1 253 ? -17.344 -44.406 -19.281 1 97.69 253 LEU B CA 1
ATOM 5306 C C . LEU B 1 253 ? -18.328 -45.031 -18.281 1 97.69 253 LEU B C 1
ATOM 5308 O O . LEU B 1 253 ? -18.844 -46.125 -18.516 1 97.69 253 LEU B O 1
ATOM 5312 N N . GLN B 1 254 ? -18.484 -44.312 -17.219 1 96.12 254 GLN B N 1
ATOM 5313 C CA . GLN B 1 254 ? -19.422 -44.812 -16.203 1 96.12 254 GLN B CA 1
ATOM 5314 C C . GLN B 1 254 ? -20.844 -44.812 -16.734 1 96.12 254 GLN B C 1
ATOM 5316 O O . GLN B 1 254 ? -21.672 -45.625 -16.344 1 96.12 254 GLN B O 1
ATOM 5321 N N . ARG B 1 255 ? -21.156 -43.875 -17.594 1 94.25 255 ARG B N 1
ATOM 5322 C CA . ARG B 1 255 ? -22.5 -43.781 -18.156 1 94.25 255 ARG B CA 1
ATOM 5323 C C . ARG B 1 255 ? -22.734 -44.844 -19.234 1 94.25 255 ARG B C 1
ATOM 5325 O O . ARG B 1 255 ? -23.875 -45.156 -19.547 1 94.25 255 ARG B O 1
ATOM 5332 N N . ALA B 1 256 ? -21.625 -45.344 -19.781 1 94.19 256 ALA B N 1
ATOM 5333 C CA . ALA B 1 256 ? -21.703 -46.406 -20.797 1 94.19 256 ALA B CA 1
ATOM 5334 C C . ALA B 1 256 ? -22.172 -47.719 -20.203 1 94.19 256 ALA B C 1
ATOM 5336 O O . ALA B 1 256 ? -21.531 -48.25 -19.297 1 94.19 256 ALA B O 1
ATOM 5337 N N . LYS B 1 257 ? -23.25 -48.25 -20.656 1 90.5 257 LYS B N 1
ATOM 5338 C CA . LYS B 1 257 ? -23.906 -49.406 -20.047 1 90.5 257 LYS B CA 1
ATOM 5339 C C . LYS B 1 257 ? -23.406 -50.688 -20.703 1 90.5 257 LYS B C 1
ATOM 5341 O O . LYS B 1 257 ? -23.578 -51.781 -20.141 1 90.5 257 LYS B O 1
ATOM 5346 N N . SER B 1 258 ? -22.891 -50.688 -21.938 1 94.25 258 SER B N 1
ATOM 5347 C CA . SER B 1 258 ? -22.438 -51.844 -22.672 1 94.25 258 SER B CA 1
ATOM 5348 C C . SER B 1 258 ? -20.969 -51.719 -23.047 1 94.25 258 SER B C 1
ATOM 5350 O O . SER B 1 258 ? -20.391 -50.656 -23 1 94.25 258 SER B O 1
ATOM 5352 N N . LYS B 1 259 ? -20.406 -52.906 -23.312 1 94.5 259 LYS B N 1
ATOM 5353 C CA . LYS B 1 259 ? -19.016 -52.938 -23.766 1 94.5 259 LYS B CA 1
ATOM 5354 C C . LYS B 1 259 ? -18.828 -52.156 -25.078 1 94.5 259 LYS B C 1
ATOM 5356 O O . LYS B 1 259 ? -17.812 -51.5 -25.281 1 94.5 259 LYS B O 1
ATOM 5361 N N . ALA B 1 260 ? -19.844 -52.25 -25.859 1 93.44 260 ALA B N 1
ATOM 5362 C CA . ALA B 1 260 ? -19.797 -51.531 -27.141 1 93.44 260 ALA B CA 1
ATOM 5363 C C . ALA B 1 260 ? -19.781 -50.031 -26.922 1 93.44 260 ALA B C 1
ATOM 5365 O O . ALA B 1 260 ? -19.062 -49.312 -27.609 1 93.44 260 ALA B O 1
ATOM 5366 N N . GLN B 1 261 ? -20.578 -49.625 -25.953 1 94.56 261 GLN B N 1
ATOM 5367 C CA . GLN B 1 261 ? -20.625 -48.188 -25.641 1 94.56 261 GLN B CA 1
ATOM 5368 C C . GLN B 1 261 ? -19.312 -47.719 -25.031 1 94.56 261 GLN B C 1
ATOM 5370 O O . GLN B 1 261 ? -18.859 -46.625 -25.297 1 94.56 261 GLN B O 1
ATOM 5375 N N . GLN B 1 262 ? -18.703 -48.531 -24.203 1 96.88 262 GLN B N 1
ATOM 5376 C CA . GLN B 1 262 ? -17.406 -48.219 -23.609 1 96.88 262 GLN B CA 1
ATOM 5377 C C . GLN B 1 262 ? -16.328 -48.062 -24.672 1 96.88 262 GLN B C 1
ATOM 5379 O O . GLN B 1 262 ? -15.477 -47.188 -24.578 1 96.88 262 GLN B O 1
ATOM 5384 N N . GLN B 1 263 ? -16.422 -48.969 -25.594 1 96.75 263 GLN B N 1
ATOM 5385 C CA . GLN B 1 263 ? -15.469 -48.906 -26.703 1 96.75 263 GLN B CA 1
ATOM 5386 C C . GLN B 1 263 ? -15.656 -47.625 -27.516 1 96.75 263 GLN B C 1
ATOM 5388 O O . GLN B 1 263 ? -14.688 -47.031 -27.984 1 96.75 263 GLN B O 1
ATOM 5393 N N . LEU B 1 264 ? -16.891 -47.25 -27.703 1 96.94 264 LEU B N 1
ATOM 5394 C CA . LEU B 1 264 ? -17.172 -46.031 -28.422 1 96.94 264 LEU B CA 1
ATOM 5395 C C . LEU B 1 264 ? -16.594 -44.812 -27.703 1 96.94 264 LEU B C 1
ATOM 5397 O O . LEU B 1 264 ? -15.977 -43.938 -28.328 1 96.94 264 LEU B O 1
ATOM 5401 N N . VAL B 1 265 ? -16.797 -44.75 -26.375 1 97.69 265 VAL B N 1
ATOM 5402 C CA . VAL B 1 265 ? -16.266 -43.656 -25.578 1 97.69 265 VAL B CA 1
ATOM 5403 C C . VAL B 1 265 ? -14.75 -43.594 -25.719 1 97.69 265 VAL B C 1
ATOM 5405 O O . VAL B 1 265 ? -14.172 -42.531 -25.859 1 97.69 265 VAL B O 1
ATOM 5408 N N . ALA B 1 266 ? -14.078 -44.719 -25.703 1 97.31 266 ALA B N 1
ATOM 5409 C CA . ALA B 1 266 ? -12.625 -44.781 -25.844 1 97.31 266 ALA B CA 1
ATOM 5410 C C . ALA B 1 266 ? -12.18 -44.25 -27.188 1 97.31 266 ALA B C 1
ATOM 5412 O O . ALA B 1 266 ? -11.195 -43.5 -27.266 1 97.31 266 ALA B O 1
ATOM 5413 N N . GLU B 1 267 ? -12.906 -44.625 -28.219 1 96.69 267 GLU B N 1
ATOM 5414 C CA . GLU B 1 267 ? -12.578 -44.125 -29.562 1 96.69 267 GLU B CA 1
ATOM 5415 C C . GLU B 1 267 ? -12.812 -42.625 -29.672 1 96.69 267 GLU B C 1
ATOM 5417 O O . GLU B 1 267 ? -12.016 -41.938 -30.297 1 96.69 267 GLU B O 1
ATOM 5422 N N . GLN B 1 268 ? -13.898 -42.219 -29.125 1 97.31 268 GLN B N 1
ATOM 5423 C CA . GLN B 1 268 ? -14.211 -40.781 -29.125 1 97.31 268 GLN B CA 1
ATOM 5424 C C . GLN B 1 268 ? -13.141 -40 -28.375 1 97.31 268 GLN B C 1
ATOM 5426 O O . GLN B 1 268 ? -12.719 -38.938 -28.844 1 97.31 268 GLN B O 1
ATOM 5431 N N . TRP B 1 269 ? -12.719 -40.5 -27.234 1 97.38 269 TRP B N 1
ATOM 5432 C CA . TRP B 1 269 ? -11.688 -39.844 -26.453 1 97.38 269 TRP B CA 1
ATOM 5433 C C . TRP B 1 269 ? -10.375 -39.781 -27.234 1 97.38 269 TRP B C 1
ATOM 5435 O O . TRP B 1 269 ? -9.695 -38.75 -27.219 1 97.38 269 TRP B O 1
ATOM 5445 N N . ASP B 1 270 ? -10.016 -40.844 -27.844 1 96.75 270 ASP B N 1
ATOM 5446 C CA . ASP B 1 270 ? -8.805 -40.875 -28.672 1 96.75 270 ASP B CA 1
ATOM 5447 C C . ASP B 1 270 ? -8.852 -39.812 -29.766 1 96.75 270 ASP B C 1
ATOM 5449 O O . ASP B 1 270 ? -7.852 -39.156 -30.062 1 96.75 270 ASP B O 1
ATOM 5453 N N . PHE B 1 271 ? -9.984 -39.75 -30.375 1 95.88 271 PHE B N 1
ATOM 5454 C CA . PHE B 1 271 ? -10.195 -38.781 -31.406 1 95.88 271 PHE B CA 1
ATOM 5455 C C . PHE B 1 271 ? -10 -37.344 -30.859 1 95.88 271 PHE B C 1
ATOM 5457 O O . PHE B 1 271 ? -9.336 -36.531 -31.484 1 95.88 271 PHE B O 1
ATOM 5464 N N . LEU B 1 272 ? -10.562 -37.094 -29.719 1 97.31 272 LEU B N 1
ATOM 5465 C CA . LEU B 1 272 ? -10.43 -35.812 -29.062 1 97.31 272 LEU B CA 1
ATOM 5466 C C . LEU B 1 272 ? -8.969 -35.5 -28.75 1 97.31 272 LEU B C 1
ATOM 5468 O O . LEU B 1 272 ? -8.523 -34.344 -28.859 1 97.31 272 LEU B O 1
ATOM 5472 N N . CYS B 1 273 ? -8.211 -36.438 -28.297 1 96.81 273 CYS B N 1
ATOM 5473 C CA . CYS B 1 273 ? -6.785 -36.281 -28.031 1 96.81 273 CYS B CA 1
ATOM 5474 C C . CYS B 1 273 ? -6.039 -35.906 -29.297 1 96.81 273 CYS B C 1
ATOM 5476 O O . CYS B 1 273 ? -5.164 -35.031 -29.266 1 96.81 273 CYS B O 1
ATOM 5478 N N . GLN B 1 274 ? -6.379 -36.531 -30.375 1 94.69 274 GLN B N 1
ATOM 5479 C CA . GLN B 1 274 ? -5.754 -36.25 -31.656 1 94.69 274 GLN B CA 1
ATOM 5480 C C . GLN B 1 274 ? -6.012 -34.812 -32.094 1 94.69 274 GLN B C 1
ATOM 5482 O O . GLN B 1 274 ? -5.148 -34.156 -32.688 1 94.69 274 GLN B O 1
ATOM 5487 N N . LEU B 1 275 ? -7.254 -34.375 -31.75 1 93.94 275 LEU B N 1
ATOM 5488 C CA . LEU B 1 275 ? -7.617 -33 -32.062 1 93.94 275 LEU B CA 1
ATOM 5489 C C . LEU B 1 275 ? -6.977 -32.031 -31.094 1 93.94 275 LEU B C 1
ATOM 5491 O O . LEU B 1 275 ? -7.129 -30.812 -31.234 1 93.94 275 LEU B O 1
ATOM 5495 N N . GLU B 1 276 ? -6.375 -32.5 -30.016 1 94.75 276 GLU B N 1
ATOM 5496 C CA . GLU B 1 276 ? -5.719 -31.719 -28.984 1 94.75 276 GLU B CA 1
ATOM 5497 C C . GLU B 1 276 ? -6.734 -30.906 -28.188 1 94.75 276 GLU B C 1
ATOM 5499 O O . GLU B 1 276 ? -6.453 -29.781 -27.781 1 94.75 276 GLU B O 1
ATOM 5504 N N . MET B 1 277 ? -7.949 -31.469 -28.078 1 94.69 277 MET B N 1
ATOM 5505 C CA . MET B 1 277 ? -9 -30.828 -27.281 1 94.69 277 MET B CA 1
ATOM 5506 C C . MET B 1 277 ? -8.914 -31.281 -25.828 1 94.69 277 MET B C 1
ATOM 5508 O O . MET B 1 277 ? -9.344 -30.547 -24.922 1 94.69 277 MET B O 1
ATOM 5512 N N . VAL B 1 278 ? -8.406 -32.438 -25.656 1 96.88 278 VAL B N 1
ATOM 5513 C CA . VAL B 1 278 ? -8.258 -32.969 -24.297 1 96.88 278 VAL B CA 1
ATOM 5514 C C . VAL B 1 278 ? -6.875 -33.625 -24.141 1 96.88 278 VAL B C 1
ATOM 5516 O O . VAL B 1 278 ? -6.16 -33.812 -25.125 1 96.88 278 VAL B O 1
ATOM 5519 N N . GLY B 1 279 ? -6.508 -33.781 -22.922 1 94.75 279 GLY B N 1
ATOM 5520 C CA . GLY B 1 279 ? -5.254 -34.438 -22.562 1 94.75 279 GLY B CA 1
ATOM 5521 C C . GLY B 1 279 ? -5.262 -35 -21.156 1 94.75 279 GLY B C 1
ATOM 5522 O O . GLY B 1 279 ? -6.16 -34.719 -20.375 1 94.75 279 GLY B O 1
ATOM 5523 N N . GLU B 1 280 ? -4.207 -35.781 -20.906 1 92.31 280 GLU B N 1
ATOM 5524 C CA . GLU B 1 280 ? -4.125 -36.469 -19.625 1 92.31 280 GLU B CA 1
ATOM 5525 C C . GLU B 1 280 ? -3.961 -35.469 -18.469 1 92.31 280 GLU B C 1
ATOM 5527 O O . GLU B 1 280 ? -4.453 -35.719 -17.359 1 92.31 280 GLU B O 1
ATOM 5532 N N . GLU B 1 281 ? -3.336 -34.375 -18.734 1 91.75 281 GLU B N 1
ATOM 5533 C CA . GLU B 1 281 ? -3.064 -33.438 -17.672 1 91.75 281 GLU B CA 1
ATOM 5534 C C . GLU B 1 281 ? -3.9 -32.156 -17.828 1 91.75 281 GLU B C 1
ATOM 5536 O O . GLU B 1 281 ? -3.705 -31.188 -17.109 1 91.75 281 GLU B O 1
ATOM 5541 N N . GLY B 1 282 ? -4.809 -32.219 -18.688 1 94.94 282 GLY B N 1
ATOM 5542 C CA . GLY B 1 282 ? -5.598 -31.016 -18.969 1 94.94 282 GLY B CA 1
ATOM 5543 C C . GLY B 1 282 ? -6.793 -30.875 -18.047 1 94.94 282 GLY B C 1
ATOM 5544 O O . GLY B 1 282 ? -7.238 -31.844 -17.438 1 94.94 282 GLY B O 1
ATOM 5545 N N . ALA B 1 283 ? -7.258 -29.625 -18 1 97.31 283 ALA B N 1
ATOM 5546 C CA . ALA B 1 283 ? -8.445 -29.328 -17.203 1 97.31 283 ALA B CA 1
ATOM 5547 C C . ALA B 1 283 ? -9.375 -28.359 -17.938 1 97.31 283 ALA B C 1
ATOM 5549 O O . ALA B 1 283 ? -8.922 -27.547 -18.734 1 97.31 283 ALA B O 1
ATOM 5550 N N . PHE B 1 284 ? -10.656 -28.562 -17.766 1 97.69 284 PHE B N 1
ATOM 5551 C CA . PHE B 1 284 ? -11.633 -27.547 -18.125 1 97.69 284 PHE B CA 1
ATOM 5552 C C . PHE B 1 284 ? -11.773 -26.516 -17 1 97.69 284 PHE B C 1
ATOM 5554 O O . PHE B 1 284 ? -12.062 -26.875 -15.859 1 97.69 284 PHE B O 1
ATOM 5561 N N . VAL B 1 285 ? -11.562 -25.281 -17.328 1 97.5 285 VAL B N 1
ATOM 5562 C CA . VAL B 1 285 ? -11.516 -24.219 -16.328 1 97.5 285 VAL B CA 1
ATOM 5563 C C . VAL B 1 285 ? -12.852 -23.484 -16.297 1 97.5 285 VAL B C 1
ATOM 5565 O O . VAL B 1 285 ? -13.25 -22.859 -17.297 1 97.5 285 VAL B O 1
ATOM 5568 N N . LEU B 1 286 ? -13.492 -23.547 -15.102 1 97 286 LEU B N 1
ATOM 5569 C CA . LEU B 1 286 ? -14.805 -22.938 -14.922 1 97 286 LEU B CA 1
ATOM 5570 C C . LEU B 1 286 ? -14.719 -21.688 -14.047 1 97 286 LEU B C 1
ATOM 5572 O O . LEU B 1 286 ? -14.195 -21.75 -12.93 1 97 286 LEU B O 1
ATOM 5576 N N . GLY B 1 287 ? -15.203 -20.594 -14.539 1 94.75 287 GLY B N 1
ATOM 5577 C CA . GLY B 1 287 ? -15.328 -19.375 -13.742 1 94.75 287 GLY B CA 1
ATOM 5578 C C . GLY B 1 287 ? -16.734 -19.156 -13.203 1 94.75 287 GLY B C 1
ATOM 5579 O O . GLY B 1 287 ? -17.594 -20.031 -13.344 1 94.75 287 GLY B O 1
ATOM 5580 N N . TRP B 1 288 ? -16.938 -18.031 -12.602 1 91.69 288 TRP B N 1
ATOM 5581 C CA . TRP B 1 288 ? -18.234 -17.688 -12.016 1 91.69 288 TRP B CA 1
ATOM 5582 C C . TRP B 1 288 ? -19.297 -17.531 -13.094 1 91.69 288 TRP B C 1
ATOM 5584 O O . TRP B 1 288 ? -20.422 -17.984 -12.93 1 91.69 288 TRP B O 1
ATOM 5594 N N . ASP B 1 289 ? -18.828 -16.922 -14.172 1 90.75 289 ASP B N 1
ATOM 5595 C CA . ASP B 1 289 ? -19.844 -16.5 -15.125 1 90.75 289 ASP B CA 1
ATOM 5596 C C . ASP B 1 289 ? -19.703 -17.25 -16.453 1 90.75 289 ASP B C 1
ATOM 5598 O O . ASP B 1 289 ? -20.625 -17.266 -17.266 1 90.75 289 ASP B O 1
ATOM 5602 N N . GLU B 1 290 ? -18.531 -17.828 -16.594 1 91.31 290 GLU B N 1
ATOM 5603 C CA . GLU B 1 290 ? -18.281 -18.484 -17.875 1 91.31 290 GLU B CA 1
ATOM 5604 C C . GLU B 1 290 ? -17.203 -19.562 -17.75 1 91.31 290 GLU B C 1
ATOM 5606 O O . GLU B 1 290 ? -16.5 -19.625 -16.734 1 91.31 290 GLU B O 1
ATOM 5611 N N . VAL B 1 291 ? -17.25 -20.406 -18.812 1 94.12 291 VAL B N 1
ATOM 5612 C CA . VAL B 1 291 ? -16.172 -21.375 -18.953 1 94.12 291 VAL B CA 1
ATOM 5613 C C . VAL B 1 291 ? -15.008 -20.734 -19.719 1 94.12 291 VAL B C 1
ATOM 5615 O O . VAL B 1 291 ? -15.203 -20.219 -20.812 1 94.12 291 VAL B O 1
ATOM 5618 N N . LEU B 1 292 ? -13.859 -20.828 -19.125 1 93.75 292 LEU B N 1
ATOM 5619 C CA . LEU B 1 292 ? -12.711 -20.188 -19.75 1 93.75 292 LEU B CA 1
ATOM 5620 C C . LEU B 1 292 ? -12.164 -21.047 -20.891 1 93.75 292 LEU B C 1
ATOM 5622 O O . LEU B 1 292 ? -11.617 -20.516 -21.859 1 93.75 292 LEU B O 1
ATOM 5626 N N . THR B 1 293 ? -12.305 -22.344 -20.75 1 95.38 293 THR B N 1
ATOM 5627 C CA . THR B 1 293 ? -11.969 -23.281 -21.812 1 95.38 293 THR B CA 1
ATOM 5628 C C . THR B 1 293 ? -13.219 -23.688 -22.594 1 95.38 293 THR B C 1
ATOM 5630 O O . THR B 1 293 ? -13.516 -24.875 -22.719 1 95.38 293 THR B O 1
ATOM 5633 N N . GLU B 1 294 ? -13.805 -22.828 -23.188 1 93.56 294 GLU B N 1
ATOM 5634 C CA . GLU B 1 294 ? -15.133 -23 -23.766 1 93.56 294 GLU B CA 1
ATOM 5635 C C . GLU B 1 294 ? -15.102 -23.938 -24.969 1 93.56 294 GLU B C 1
ATOM 5637 O O . GLU B 1 294 ? -15.938 -24.844 -25.078 1 93.56 294 GLU B O 1
ATOM 5642 N N . GLU B 1 295 ? -14.133 -23.703 -25.828 1 93.44 295 GLU B N 1
ATOM 5643 C CA . GLU B 1 295 ? -14.047 -24.531 -27.031 1 93.44 295 GLU B CA 1
ATOM 5644 C C . GLU B 1 295 ? -13.781 -25.984 -26.688 1 93.44 295 GLU B C 1
ATOM 5646 O O . GLU B 1 295 ? -14.461 -26.891 -27.188 1 93.44 295 GLU B O 1
ATOM 5651 N N . GLU B 1 296 ? -12.875 -26.156 -25.812 1 96.25 296 GLU B N 1
ATOM 5652 C CA . GLU B 1 296 ? -12.492 -27.5 -25.438 1 96.25 296 GLU B CA 1
ATOM 5653 C C . GLU B 1 296 ? -13.656 -28.25 -24.781 1 96.25 296 GLU B C 1
ATOM 5655 O O . GLU B 1 296 ? -13.922 -29.406 -25.125 1 96.25 296 GLU B O 1
ATOM 5660 N N . LEU B 1 297 ? -14.312 -27.562 -23.938 1 96.88 297 LEU B N 1
ATOM 5661 C CA . LEU B 1 297 ? -15.406 -28.203 -23.234 1 96.88 297 LEU B CA 1
ATOM 5662 C C . LEU B 1 297 ? -16.562 -28.5 -24.172 1 96.88 297 LEU B C 1
ATOM 5664 O O . LEU B 1 297 ? -17.109 -29.609 -24.172 1 96.88 297 LEU B O 1
ATOM 5668 N N . SER B 1 298 ? -16.906 -27.578 -24.984 1 94.75 298 SER B N 1
ATOM 5669 C CA . SER B 1 298 ? -18.016 -27.719 -25.906 1 94.75 298 SER B CA 1
ATOM 5670 C C . SER B 1 298 ? -17.797 -28.891 -26.859 1 94.75 298 SER B C 1
ATOM 5672 O O . SER B 1 298 ? -18.672 -29.734 -27.047 1 94.75 298 SER B O 1
ATOM 5674 N N . VAL B 1 299 ? -16.625 -28.922 -27.438 1 95.19 299 VAL B N 1
ATOM 5675 C CA . VAL B 1 299 ? -16.312 -29.969 -28.391 1 95.19 299 VAL B CA 1
ATOM 5676 C C . VAL B 1 299 ? -16.281 -31.312 -27.688 1 95.19 299 VAL B C 1
ATOM 5678 O O . VAL B 1 299 ? -16.766 -32.312 -28.234 1 95.19 299 VAL B O 1
ATOM 5681 N N . THR B 1 300 ? -15.758 -31.375 -26.531 1 97.5 300 THR B N 1
ATOM 5682 C CA . THR B 1 300 ? -15.656 -32.594 -25.781 1 97.5 300 THR B CA 1
ATOM 5683 C C . THR B 1 300 ? -17.047 -33.156 -25.469 1 97.5 300 THR B C 1
ATOM 5685 O O . THR B 1 300 ? -17.312 -34.344 -25.688 1 97.5 300 THR B O 1
ATOM 5688 N N . LEU B 1 301 ? -17.891 -32.312 -24.984 1 96.81 301 LEU B N 1
ATOM 5689 C CA . LEU B 1 301 ? -19.25 -32.75 -24.672 1 96.81 301 LEU B CA 1
ATOM 5690 C C . LEU B 1 301 ? -19.969 -33.219 -25.922 1 96.81 301 LEU B C 1
ATOM 5692 O O . LEU B 1 301 ? -20.625 -34.25 -25.922 1 96.81 301 LEU B O 1
ATOM 5696 N N . LYS B 1 302 ? -19.828 -32.469 -26.953 1 94.62 302 LYS B N 1
ATOM 5697 C CA . LYS B 1 302 ? -20.484 -32.812 -28.203 1 94.62 302 LYS B CA 1
ATOM 5698 C C . LYS B 1 302 ? -20.062 -34.188 -28.703 1 94.62 302 LYS B C 1
ATOM 5700 O O . LYS B 1 302 ? -20.906 -35.031 -29.016 1 94.62 302 LYS B O 1
ATOM 5705 N N . VAL B 1 303 ? -18.812 -34.406 -28.688 1 96.56 303 VAL B N 1
ATOM 5706 C CA . VAL B 1 303 ? -18.25 -35.625 -29.266 1 96.56 303 VAL B CA 1
ATOM 5707 C C . VAL B 1 303 ? -18.594 -36.812 -28.375 1 96.56 303 VAL B C 1
ATOM 5709 O O . VAL B 1 303 ? -19.016 -37.875 -28.859 1 96.56 303 VAL B O 1
ATOM 5712 N N . LEU B 1 304 ? -18.469 -36.688 -27.078 1 97.44 304 LEU B N 1
ATOM 5713 C CA . LEU B 1 304 ? -18.688 -37.781 -26.156 1 97.44 304 LEU B CA 1
ATOM 5714 C C . LEU B 1 304 ? -20.156 -38.156 -26.094 1 97.44 304 LEU B C 1
ATOM 5716 O O . LEU B 1 304 ? -20.516 -39.25 -25.656 1 97.44 304 LEU B O 1
ATOM 5720 N N . CYS B 1 305 ? -20.984 -37.281 -26.578 1 95.31 305 CYS B N 1
ATOM 5721 C CA . CYS B 1 305 ? -22.422 -37.531 -26.5 1 95.31 305 CYS B CA 1
ATOM 5722 C C . CYS B 1 305 ? -22.969 -37.938 -27.875 1 95.31 305 CYS B C 1
ATOM 5724 O O . CYS B 1 305 ? -24.172 -38.125 -28.031 1 95.31 305 CYS B O 1
ATOM 5726 N N . MET B 1 306 ? -22.156 -38.125 -28.812 1 94.56 306 MET B N 1
ATOM 5727 C CA . MET B 1 306 ? -22.562 -38.594 -30.125 1 94.56 306 MET B CA 1
ATOM 5728 C C . MET B 1 306 ? -22.812 -40.094 -30.141 1 94.56 306 MET B C 1
ATOM 5730 O O . MET B 1 306 ? -22.125 -40.844 -29.453 1 94.56 306 MET B O 1
ATOM 5734 N N . SER B 1 307 ? -23.781 -40.438 -31.031 1 93.62 307 SER B N 1
ATOM 5735 C CA . SER B 1 307 ? -23.969 -41.875 -31.328 1 93.62 307 SER B CA 1
ATOM 5736 C C . SER B 1 307 ? -22.844 -42.406 -32.219 1 93.62 307 SER B C 1
ATOM 5738 O O . SER B 1 307 ? -22.047 -41.625 -32.75 1 93.62 307 SER B O 1
ATOM 5740 N N . GLU B 1 308 ? -22.797 -43.719 -32.25 1 94.31 308 GLU B N 1
ATOM 5741 C CA . GLU B 1 308 ? -21.781 -44.344 -33.125 1 94.31 308 GLU B CA 1
ATOM 5742 C C . GLU B 1 308 ? -21.875 -43.812 -34.562 1 94.31 308 GLU B C 1
ATOM 5744 O O . GLU B 1 308 ? -20.859 -43.5 -35.156 1 94.31 308 GLU B O 1
ATOM 5749 N N . GLU B 1 309 ? -23.109 -43.688 -35.062 1 94.38 309 GLU B N 1
ATOM 5750 C CA . GLU B 1 309 ? -23.344 -43.25 -36.438 1 94.38 309 GLU B CA 1
ATOM 5751 C C . GLU B 1 309 ? -22.938 -41.781 -36.594 1 94.38 309 GLU B C 1
ATOM 5753 O O . GLU B 1 309 ? -22.25 -41.438 -37.562 1 94.38 309 GLU B O 1
ATOM 5758 N N . GLU B 1 310 ? -23.344 -41.031 -35.656 1 93.75 310 GLU B N 1
ATOM 5759 C CA . GLU B 1 310 ? -23 -39.625 -35.688 1 93.75 310 GLU B CA 1
ATOM 5760 C C . GLU B 1 310 ? -21.5 -39.406 -35.656 1 93.75 310 GLU B C 1
ATOM 5762 O O . GLU B 1 310 ? -20.969 -38.531 -36.344 1 93.75 310 GLU B O 1
ATOM 5767 N N . PHE B 1 311 ? -20.844 -40.156 -34.812 1 95.19 311 PHE B N 1
ATOM 5768 C CA . PHE B 1 311 ? -19.391 -40.031 -34.625 1 95.19 311 PHE B CA 1
ATOM 5769 C C . PHE B 1 311 ? -18.656 -40.406 -35.906 1 95.19 311 PHE B C 1
ATOM 5771 O O . PHE B 1 311 ? -17.688 -39.75 -36.281 1 95.19 311 PHE B O 1
ATOM 5778 N N . LYS B 1 312 ? -19.062 -41.469 -36.562 1 92.88 312 LYS B N 1
ATOM 5779 C CA . LYS B 1 312 ? -18.469 -41.875 -37.812 1 92.88 312 LYS B CA 1
ATOM 5780 C C . LYS B 1 312 ? -18.578 -40.781 -38.875 1 92.88 312 LYS B C 1
ATOM 5782 O O . LYS B 1 312 ? -17.625 -40.5 -39.594 1 92.88 312 LYS B O 1
ATOM 5787 N N . GLU B 1 313 ? -19.75 -40.188 -38.938 1 92.06 313 GLU B N 1
ATOM 5788 C CA . GLU B 1 313 ? -19.969 -39.094 -39.875 1 92.06 313 GLU B CA 1
ATOM 5789 C C . GLU B 1 313 ? -19.094 -37.875 -39.531 1 92.06 313 GLU B C 1
ATOM 5791 O O . GLU B 1 313 ? -18.562 -37.219 -40.438 1 92.06 313 GLU B O 1
ATOM 5796 N N . TYR B 1 314 ? -19.047 -37.625 -38.25 1 90.75 314 TYR B N 1
ATOM 5797 C CA . TYR B 1 314 ? -18.25 -36.5 -37.781 1 90.75 314 TYR B CA 1
ATOM 5798 C C . TYR B 1 314 ? -16.766 -36.688 -38.125 1 90.75 314 TYR B C 1
ATOM 5800 O O . TYR B 1 314 ? -16.094 -35.75 -38.531 1 90.75 314 TYR B O 1
ATOM 5808 N N . LYS B 1 315 ? -16.203 -37.844 -37.938 1 88.88 315 LYS B N 1
ATOM 5809 C CA . LYS B 1 315 ? -14.805 -38.156 -38.219 1 88.88 315 LYS B CA 1
ATOM 5810 C C . LYS B 1 315 ? -14.5 -38.031 -39.719 1 88.88 315 LYS B C 1
ATOM 5812 O O . LYS B 1 315 ? -13.414 -37.562 -40.094 1 88.88 315 LYS B O 1
ATOM 5817 N N . GLU B 1 316 ? -15.414 -38.5 -40.562 1 84.62 316 GLU B N 1
ATOM 5818 C CA . GLU B 1 316 ? -15.234 -38.5 -42 1 84.62 316 GLU B CA 1
ATOM 5819 C C . GLU B 1 316 ? -15.203 -37.062 -42.531 1 84.62 316 GLU B C 1
ATOM 5821 O O . GLU B 1 316 ? -14.547 -36.781 -43.531 1 84.62 316 GLU B O 1
ATOM 5826 N N . GLN B 1 317 ? -15.969 -36.25 -42.031 1 77.56 317 GLN B N 1
ATOM 5827 C CA . GLN B 1 317 ? -16.016 -34.844 -42.469 1 77.56 317 GLN B CA 1
ATOM 5828 C C . GLN B 1 317 ? -14.859 -34.062 -41.906 1 77.56 317 GLN B C 1
ATOM 5830 O O . GLN B 1 317 ? -14.805 -32.812 -42.062 1 77.56 317 GLN B O 1
ATOM 5835 N N . ASP B 1 318 ? -13.75 -34.75 -41.562 1 65.69 318 ASP B N 1
ATOM 5836 C CA . ASP B 1 318 ? -12.531 -34.188 -40.969 1 65.69 318 ASP B CA 1
ATOM 5837 C C . ASP B 1 318 ? -12.844 -33.219 -39.844 1 65.69 318 ASP B C 1
ATOM 5839 O O . ASP B 1 318 ? -12.203 -32.156 -39.719 1 65.69 318 ASP B O 1
ATOM 5843 N N . GLY B 1 319 ? -13.852 -33.594 -39.062 1 58.47 319 GLY B N 1
ATOM 5844 C CA . GLY B 1 319 ? -14.195 -32.75 -37.906 1 58.47 319 GLY B CA 1
ATOM 5845 C C . GLY B 1 319 ? -14.875 -31.453 -38.281 1 58.47 319 GLY B C 1
ATOM 5846 O O . GLY B 1 319 ? -15.156 -30.625 -37.406 1 58.47 319 GLY B O 1
ATOM 5847 N N . TRP B 1 320 ? -14.82 -31.125 -39.719 1 50.91 320 TRP B N 1
ATOM 5848 C CA . TRP B 1 320 ? -15.367 -29.891 -40.25 1 50.91 320 TRP B CA 1
ATOM 5849 C C . TRP B 1 320 ? -16.891 -29.938 -40.281 1 50.91 320 TRP B C 1
ATOM 5851 O O . TRP B 1 320 ? -17.484 -30.844 -40.875 1 50.91 320 TRP B O 1
ATOM 5861 N N . GLU B 1 321 ? -17.531 -30.188 -39.344 1 50.56 321 GLU B N 1
ATOM 5862 C CA . GLU B 1 321 ? -18.984 -30.062 -39.469 1 50.56 321 GLU B CA 1
ATOM 5863 C C . GLU B 1 321 ? -19.359 -28.703 -40.062 1 50.56 321 GLU B C 1
ATOM 5865 O O . GLU B 1 321 ? -18.719 -27.703 -39.781 1 50.56 321 GLU B O 1
ATOM 5870 N N . ASP B 1 322 ? -19.922 -28.672 -41.344 1 43.66 322 ASP B N 1
ATOM 5871 C CA . ASP B 1 322 ? -20.688 -27.547 -41.844 1 43.66 322 ASP B CA 1
ATOM 5872 C C . ASP B 1 322 ? -21.453 -26.859 -40.719 1 43.66 322 ASP B C 1
ATOM 5874 O O . ASP B 1 322 ? -22.562 -27.266 -40.375 1 43.66 322 ASP B O 1
ATOM 5878 N N . ASP B 1 323 ? -20.953 -26.859 -39.594 1 42.72 323 ASP B N 1
ATOM 5879 C CA . ASP B 1 323 ? -21.641 -26.094 -38.562 1 42.72 323 ASP B CA 1
ATOM 5880 C C . ASP B 1 323 ? -22.25 -24.812 -39.125 1 42.72 323 ASP B C 1
ATOM 5882 O O . ASP B 1 323 ? -21.547 -23.922 -39.594 1 42.72 323 ASP B O 1
ATOM 5886 N N . SER B 1 324 ? -23.344 -24.828 -39.844 1 38.59 324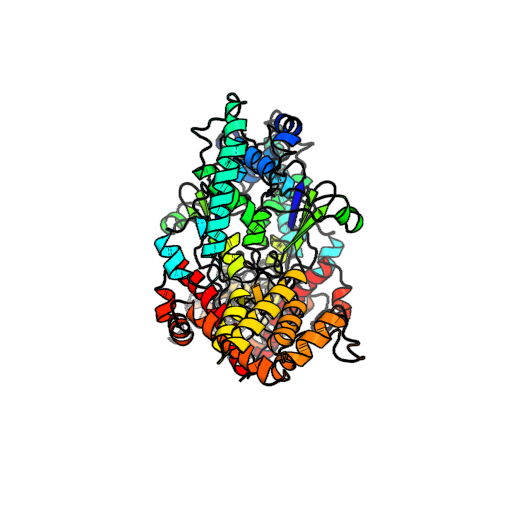 SER B N 1
ATOM 5887 C CA . SER B 1 324 ? -24.172 -23.656 -40.062 1 38.59 324 SER B CA 1
ATOM 5888 C C . SER B 1 324 ? -23.859 -22.531 -39.094 1 38.59 324 SER B C 1
ATOM 5890 O O . SER B 1 324 ? -23.219 -22.781 -38.062 1 38.59 324 SER B O 1
ATOM 5892 N N . GLU B 1 325 ? -24.531 -21.219 -39.312 1 38 325 GLU B N 1
ATOM 5893 C CA . GLU B 1 325 ? -24.344 -19.828 -38.875 1 38 325 GLU B CA 1
ATOM 5894 C C . GLU B 1 325 ? -24.031 -19.766 -37.375 1 38 325 GLU B C 1
ATOM 5896 O O . GLU B 1 325 ? -23.234 -18.922 -36.969 1 38 325 GLU B O 1
ATOM 5901 N N . GLU B 1 326 ? -25.047 -20.047 -36.531 1 38.41 326 GLU B N 1
ATOM 5902 C CA . GLU B 1 326 ? -25.359 -19.281 -35.312 1 38.41 326 GLU B CA 1
ATOM 5903 C C . GLU B 1 326 ? -24.359 -19.562 -34.219 1 38.41 326 GLU B C 1
ATOM 5905 O O . GLU B 1 326 ? -24.203 -18.766 -33.281 1 38.41 326 GLU B O 1
ATOM 5910 N N . GLU B 1 327 ? -23.891 -20.859 -33.844 1 40.22 327 GLU B N 1
ATOM 5911 C CA . GLU B 1 327 ? -23.406 -21.047 -32.469 1 40.22 327 GLU B CA 1
ATOM 5912 C C . GLU B 1 327 ? -21.906 -20.781 -32.375 1 40.22 327 GLU B C 1
ATOM 5914 O O . GLU B 1 327 ? -21.172 -21.531 -31.734 1 40.22 327 GLU B O 1
ATOM 5919 N N . GLU B 1 328 ? -21.234 -20.391 -33.375 1 41.91 328 GLU B N 1
ATOM 5920 C CA . GLU B 1 328 ? -19.797 -20.125 -33.344 1 41.91 328 GLU B CA 1
ATOM 5921 C C . GLU B 1 328 ? -19.375 -19.594 -31.969 1 41.91 328 GLU B C 1
ATOM 5923 O O . GLU B 1 328 ? -18.406 -20.094 -31.391 1 41.91 328 GLU B O 1
ATOM 5928 N N . ASN B 1 329 ? -19.391 -18.141 -31.922 1 45.62 329 ASN B N 1
ATOM 5929 C CA . ASN B 1 329 ? -18.734 -17.312 -30.922 1 45.62 329 ASN B CA 1
ATOM 5930 C C . ASN B 1 329 ? -19.406 -17.406 -29.562 1 45.62 329 ASN B C 1
ATOM 5932 O O . ASN B 1 329 ? -19.516 -16.406 -28.844 1 45.62 329 ASN B O 1
ATOM 5936 N N . SER B 1 330 ? -20.281 -18.391 -29.328 1 49.25 330 SER B N 1
ATOM 5937 C CA . SER B 1 330 ? -21.062 -18.219 -28.094 1 49.25 330 SER B CA 1
ATOM 5938 C C . SER B 1 330 ? -20.219 -18.5 -26.859 1 49.25 330 SER B C 1
ATOM 5940 O O . SER B 1 330 ? -19.609 -19.562 -26.734 1 49.25 330 SER B O 1
ATOM 5942 N N . THR B 1 331 ? -19.656 -17.562 -26.172 1 65.94 331 THR B N 1
ATOM 5943 C CA . THR B 1 331 ? -19.234 -17.641 -24.781 1 65.94 331 THR B CA 1
ATOM 5944 C C . THR B 1 331 ? -20.078 -18.656 -24.016 1 65.94 331 THR B C 1
ATOM 5946 O O . THR B 1 331 ? -21.312 -18.672 -24.141 1 65.94 331 THR B O 1
ATOM 5949 N N . LEU B 1 332 ? -19.328 -19.922 -23.719 1 81.75 332 LEU B N 1
ATOM 5950 C CA . LEU B 1 332 ? -20.078 -20.844 -22.859 1 81.75 332 LEU B CA 1
ATOM 5951 C C . LEU B 1 332 ? -20.391 -20.172 -21.516 1 81.75 332 LEU B C 1
ATOM 5953 O O . LEU B 1 332 ? -19.781 -20.516 -20.5 1 81.75 332 LEU B O 1
ATOM 5957 N N . SER B 1 333 ? -21.312 -19.281 -21.625 1 85.81 333 SER B N 1
ATOM 5958 C CA . SER B 1 333 ? -21.844 -18.578 -20.469 1 85.81 333 SER B CA 1
ATOM 5959 C C . SER B 1 333 ? -22.781 -19.469 -19.656 1 85.81 333 SER B C 1
ATOM 5961 O O . SER B 1 333 ? -23.109 -20.578 -20.078 1 85.81 333 SER B O 1
ATOM 5963 N N . ASN B 1 334 ? -23.078 -19.016 -18.516 1 86.88 334 ASN B N 1
ATOM 5964 C CA . ASN B 1 334 ? -24.031 -19.734 -17.688 1 86.88 334 ASN B CA 1
ATOM 5965 C C . ASN B 1 334 ? -25.344 -19.984 -18.422 1 86.88 334 ASN B C 1
ATOM 5967 O O . ASN B 1 334 ? -25.922 -21.062 -18.328 1 86.88 334 ASN B O 1
ATOM 5971 N N . ALA B 1 335 ? -25.703 -19 -19.203 1 86.25 335 ALA B N 1
ATOM 5972 C CA . ALA B 1 335 ? -26.938 -19.141 -19.984 1 86.25 335 ALA B CA 1
ATOM 5973 C C . ALA B 1 335 ? -26.781 -20.25 -21.031 1 86.25 335 ALA B C 1
ATOM 5975 O O . ALA B 1 335 ? -27.703 -21.047 -21.219 1 86.25 335 ALA B O 1
ATOM 5976 N N . ALA B 1 336 ? -25.688 -20.297 -21.672 1 88.38 336 ALA B N 1
ATOM 5977 C CA . ALA B 1 336 ? -25.438 -21.328 -22.688 1 88.38 336 ALA B CA 1
ATOM 5978 C C . ALA B 1 336 ? -25.375 -22.719 -22.062 1 88.38 336 ALA B C 1
ATOM 5980 O O . ALA B 1 336 ? -25.859 -23.688 -22.656 1 88.38 336 ALA B O 1
ATOM 5981 N N . LEU B 1 337 ? -24.828 -22.812 -20.969 1 90.94 337 LEU B N 1
ATOM 5982 C CA . LEU B 1 337 ? -24.719 -24.078 -20.25 1 90.94 337 LEU B CA 1
ATOM 5983 C C . LEU B 1 337 ? -26.109 -24.625 -19.906 1 90.94 337 LEU B C 1
ATOM 5985 O O . LEU B 1 337 ? -26.344 -25.844 -19.984 1 90.94 337 LEU B O 1
ATOM 5989 N N . SER B 1 338 ? -27 -23.734 -19.578 1 90.94 338 SER B N 1
ATOM 5990 C CA . SER B 1 338 ? -28.359 -24.125 -19.203 1 90.94 338 SER B CA 1
ATOM 5991 C C . SER B 1 338 ? -29.141 -24.625 -20.406 1 90.94 338 SER B C 1
ATOM 5993 O O . SER B 1 338 ? -30.156 -25.297 -20.25 1 90.94 338 SER B O 1
ATOM 5995 N N . ARG B 1 339 ? -28.672 -24.328 -21.625 1 90.75 339 ARG B N 1
ATOM 5996 C CA . ARG B 1 339 ? -29.391 -24.688 -22.844 1 90.75 339 ARG B CA 1
ATOM 5997 C C . ARG B 1 339 ? -28.75 -25.875 -23.531 1 90.75 339 ARG B C 1
ATOM 5999 O O . ARG B 1 339 ? -29.125 -26.234 -24.656 1 90.75 339 ARG B O 1
ATOM 6006 N N . LEU B 1 340 ? -27.812 -26.453 -22.891 1 91.81 340 LEU B N 1
ATOM 6007 C CA . LEU B 1 340 ? -27.172 -27.641 -23.453 1 91.81 340 LEU B CA 1
ATOM 6008 C C . LEU B 1 340 ? -28.172 -28.766 -23.656 1 91.81 340 LEU B C 1
ATOM 6010 O O . LEU B 1 340 ? -29.188 -28.828 -22.953 1 91.81 340 LEU B O 1
ATOM 6014 N N . LYS B 1 341 ? -27.859 -29.625 -24.609 1 92.12 341 LYS B N 1
ATOM 6015 C CA . LYS B 1 341 ? -28.688 -30.812 -24.812 1 92.12 341 LYS B CA 1
ATOM 6016 C C . LYS B 1 341 ? -28.641 -31.734 -23.594 1 92.12 341 LYS B C 1
ATOM 6018 O O . LYS B 1 341 ? -27.641 -31.781 -22.891 1 92.12 341 LYS B O 1
ATOM 6023 N N . ALA B 1 342 ? -29.641 -32.5 -23.422 1 93.88 342 ALA B N 1
ATOM 6024 C CA . ALA B 1 342 ? -29.844 -33.312 -22.219 1 93.88 342 ALA B CA 1
ATOM 6025 C C . ALA B 1 342 ? -28.672 -34.281 -21.984 1 93.88 342 ALA B C 1
ATOM 6027 O O . ALA B 1 342 ? -28.156 -34.375 -20.875 1 93.88 342 ALA B O 1
ATOM 6028 N N . PRO B 1 343 ? -28.219 -35 -23.047 1 94.25 343 PRO B N 1
ATOM 6029 C CA . PRO B 1 343 ? -27.094 -35.906 -22.797 1 94.25 343 PRO B CA 1
ATOM 6030 C C . PRO B 1 343 ? -25.828 -35.188 -22.344 1 94.25 343 PRO B C 1
ATOM 6032 O O . PRO B 1 343 ? -25.109 -35.688 -21.484 1 94.25 343 PRO B O 1
ATOM 6035 N N . CYS B 1 344 ? -25.594 -34.031 -22.922 1 95.62 344 CYS B N 1
ATOM 6036 C CA . CYS B 1 344 ? -24.438 -33.25 -22.547 1 95.62 344 CYS B CA 1
ATOM 6037 C C . CYS B 1 344 ? -24.562 -32.719 -21.125 1 95.62 344 CYS B C 1
ATOM 6039 O O . CYS B 1 344 ? -23.594 -32.719 -20.375 1 95.62 344 CYS B O 1
ATOM 6041 N N . LYS B 1 345 ? -25.75 -32.312 -20.734 1 96 345 LYS B N 1
ATOM 6042 C CA . LYS B 1 345 ? -26 -31.844 -19.375 1 96 345 LYS B CA 1
ATOM 6043 C C . LYS B 1 345 ? -25.734 -32.938 -18.344 1 96 345 LYS B C 1
ATOM 6045 O O . LYS B 1 345 ? -25.109 -32.688 -17.312 1 96 345 LYS B O 1
ATOM 6050 N N . ARG B 1 346 ? -26.219 -34.062 -18.703 1 96.56 346 ARG B N 1
ATOM 6051 C CA . ARG B 1 346 ? -26.062 -35.188 -17.781 1 96.56 346 ARG B CA 1
ATOM 6052 C C . ARG B 1 346 ? -24.594 -35.562 -17.609 1 96.56 346 ARG B C 1
ATOM 6054 O O . ARG B 1 346 ? -24.156 -35.875 -16.5 1 96.56 346 ARG B O 1
ATOM 6061 N N . LEU B 1 347 ? -23.891 -35.625 -18.75 1 97.75 347 LEU B N 1
ATOM 6062 C CA . LEU B 1 347 ? -22.469 -35.938 -18.672 1 97.75 347 LEU B CA 1
ATOM 6063 C C . LEU B 1 347 ? -21.734 -34.906 -17.828 1 97.75 347 LEU B C 1
ATOM 6065 O O . LEU B 1 347 ? -20.891 -35.281 -16.984 1 97.75 347 LEU B O 1
ATOM 6069 N N . LEU B 1 348 ? -22.016 -33.625 -18.094 1 97.62 348 LEU B N 1
ATOM 6070 C CA . LEU B 1 348 ? -21.391 -32.562 -17.328 1 97.62 348 LEU B CA 1
ATOM 6071 C C . LEU B 1 348 ? -21.75 -32.656 -15.852 1 97.62 348 LEU B C 1
ATOM 6073 O O . LEU B 1 348 ? -20.891 -32.5 -14.984 1 97.62 348 LEU B O 1
ATOM 6077 N N . TYR B 1 349 ? -22.984 -32.969 -15.547 1 97.88 349 TYR B N 1
ATOM 6078 C CA . TYR B 1 349 ? -23.469 -33.125 -14.18 1 97.88 349 TYR B CA 1
ATOM 6079 C C . TYR B 1 349 ? -22.672 -34.219 -13.461 1 97.88 349 TYR B C 1
ATOM 6081 O O . TYR B 1 349 ? -22.172 -34 -12.352 1 97.88 349 TYR B O 1
ATOM 6089 N N . ASP B 1 350 ? -22.531 -35.344 -14.102 1 98 350 ASP B N 1
ATOM 6090 C CA . ASP B 1 350 ? -21.797 -36.438 -13.516 1 98 350 ASP B CA 1
ATOM 6091 C C . ASP B 1 350 ? -20.312 -36.094 -13.328 1 98 350 ASP B C 1
ATOM 6093 O O . ASP B 1 350 ? -19.688 -36.5 -12.344 1 98 350 ASP B O 1
ATOM 6097 N N . SER B 1 351 ? -19.781 -35.406 -14.258 1 98.31 351 SER B N 1
ATOM 6098 C CA . SER B 1 351 ? -18.391 -34.969 -14.172 1 98.31 351 SER B CA 1
ATOM 6099 C C . SER B 1 351 ? -18.156 -34.062 -12.969 1 98.31 351 SER B C 1
ATOM 6101 O O . SER B 1 351 ? -17.141 -34.188 -12.273 1 98.31 351 SER B O 1
ATOM 6103 N N . VAL B 1 352 ? -19.078 -33.125 -12.734 1 98.31 352 VAL B N 1
ATOM 6104 C CA . VAL B 1 352 ? -18.984 -32.219 -11.594 1 98.31 352 VAL B CA 1
ATOM 6105 C C . VAL B 1 352 ? -19.094 -33 -10.289 1 98.31 352 VAL B C 1
ATOM 6107 O O . VAL B 1 352 ? -18.328 -32.75 -9.352 1 98.31 352 VAL B O 1
ATOM 6110 N N . LEU B 1 353 ? -20 -33.938 -10.258 1 97.94 353 LEU B N 1
ATOM 6111 C CA . LEU B 1 353 ? -20.172 -34.75 -9.055 1 97.94 353 LEU B CA 1
ATOM 6112 C C . LEU B 1 353 ? -18.891 -35.531 -8.742 1 97.94 353 LEU B C 1
ATOM 6114 O O . LEU B 1 353 ? -18.469 -35.562 -7.59 1 97.94 353 LEU B O 1
ATOM 6118 N N . LEU B 1 354 ? -18.297 -36.125 -9.758 1 98.06 354 LEU B N 1
ATOM 6119 C CA . LEU B 1 354 ? -17.047 -36.844 -9.578 1 98.06 354 LEU B CA 1
ATOM 6120 C C . LEU B 1 354 ? -15.945 -35.906 -9.094 1 98.06 354 LEU B C 1
ATOM 6122 O O . LEU B 1 354 ? -15.117 -36.312 -8.266 1 98.06 354 LEU B O 1
ATOM 6126 N N . THR B 1 355 ? -15.898 -34.719 -9.641 1 98.38 355 THR B N 1
ATOM 6127 C CA . THR B 1 355 ? -14.914 -33.75 -9.227 1 98.38 355 THR B CA 1
ATOM 6128 C C . THR B 1 355 ? -15.102 -33.375 -7.754 1 98.38 355 THR B C 1
ATOM 6130 O O . THR B 1 355 ? -14.125 -33.312 -6.996 1 98.38 355 THR B O 1
ATOM 6133 N N . LEU B 1 356 ? -16.328 -33.156 -7.32 1 98.12 356 LEU B N 1
ATOM 6134 C CA . LEU B 1 356 ? -16.641 -32.781 -5.941 1 98.12 356 LEU B CA 1
ATOM 6135 C C . LEU B 1 356 ? -16.234 -33.875 -4.98 1 98.12 356 LEU B C 1
ATOM 6137 O O . LEU B 1 356 ? -15.844 -33.625 -3.84 1 98.12 356 LEU B O 1
ATOM 6141 N N . GLU B 1 357 ? -16.172 -35.094 -5.461 1 97.06 357 GLU B N 1
ATOM 6142 C CA . GLU B 1 357 ? -15.789 -36.219 -4.637 1 97.06 357 GLU B CA 1
ATOM 6143 C C . GLU B 1 357 ? -14.289 -36.219 -4.352 1 97.06 357 GLU B C 1
ATOM 6145 O O . GLU B 1 357 ? -13.82 -36.906 -3.434 1 97.06 357 GLU B O 1
ATOM 6150 N N . SER B 1 358 ? -13.586 -35.531 -5.141 1 96.25 358 SER B N 1
ATOM 6151 C CA . SER B 1 358 ? -12.133 -35.5 -4.969 1 96.25 358 SER B CA 1
ATOM 6152 C C . SER B 1 358 ? -11.734 -34.656 -3.779 1 96.25 358 SER B C 1
ATOM 6154 O O . SER B 1 358 ? -10.602 -34.719 -3.297 1 96.25 358 SER B O 1
ATOM 6156 N N . TYR B 1 359 ? -12.656 -33.812 -3.307 1 97 359 TYR B N 1
ATOM 6157 C CA . TYR B 1 359 ? -12.391 -33 -2.131 1 97 359 TYR B CA 1
ATOM 6158 C C . TYR B 1 359 ? -12.617 -33.781 -0.85 1 97 359 TYR B C 1
ATOM 6160 O O . TYR B 1 359 ? -13.391 -34.75 -0.839 1 97 359 TYR B O 1
ATOM 6168 N N . ARG B 1 360 ? -12.016 -33.344 0.173 1 92.25 360 ARG B N 1
ATOM 6169 C CA . ARG B 1 360 ? -12.117 -34.031 1.45 1 92.25 360 ARG B CA 1
ATOM 6170 C C . ARG B 1 360 ? -13.438 -33.75 2.141 1 92.25 360 ARG B C 1
ATOM 6172 O O . ARG B 1 360 ? -14.016 -34.594 2.811 1 92.25 360 ARG B O 1
ATOM 6179 N N . SER B 1 361 ? -13.883 -32.5 2.014 1 93.12 361 SER B N 1
ATOM 6180 C CA . SER B 1 361 ? -15.102 -32.062 2.695 1 93.12 361 SER B CA 1
ATOM 6181 C C . SER B 1 361 ? -16.141 -31.562 1.702 1 93.12 361 SER B C 1
ATOM 6183 O O . SER B 1 361 ? -15.828 -31.359 0.528 1 93.12 361 SER B O 1
ATOM 6185 N N . ASP B 1 362 ? -17.406 -31.438 2.225 1 94.81 362 ASP B N 1
ATOM 6186 C CA . ASP B 1 362 ? -18.453 -30.922 1.351 1 94.81 362 ASP B CA 1
ATOM 6187 C C . ASP B 1 362 ? -18.688 -29.438 1.579 1 94.81 362 ASP B C 1
ATOM 6189 O O . ASP B 1 362 ? -18.078 -28.828 2.467 1 94.81 362 ASP B O 1
ATOM 6193 N N . LEU B 1 363 ? -19.484 -28.891 0.705 1 96.12 363 LEU B N 1
ATOM 6194 C CA . LEU B 1 363 ? -19.703 -27.453 0.697 1 96.12 363 LEU B CA 1
ATOM 6195 C C . LEU B 1 363 ? -20.312 -26.984 2.018 1 96.12 363 LEU B C 1
ATOM 6197 O O . LEU B 1 363 ? -19.938 -25.938 2.537 1 96.12 363 LEU B O 1
ATOM 6201 N N . ARG B 1 364 ? -21.219 -27.703 2.559 1 94.69 364 ARG B N 1
ATOM 6202 C CA . ARG B 1 364 ? -21.875 -27.344 3.807 1 94.69 364 ARG B CA 1
ATOM 6203 C C . ARG B 1 364 ? -20.891 -27.281 4.957 1 94.69 364 ARG B C 1
ATOM 6205 O O . ARG B 1 364 ? -20.906 -26.344 5.758 1 94.69 364 ARG B O 1
ATOM 6212 N N . ALA B 1 365 ? -20.078 -28.25 5.043 1 94.25 365 ALA B N 1
ATOM 6213 C CA . ALA B 1 365 ? -19.047 -28.281 6.07 1 94.25 365 ALA B CA 1
ATOM 6214 C C . ALA B 1 365 ? -18.141 -27.047 5.973 1 94.25 365 ALA B C 1
ATOM 6216 O O . ALA B 1 365 ? -17.766 -26.469 6.992 1 94.25 365 ALA B O 1
ATOM 6217 N N . GLU B 1 366 ? -17.797 -26.719 4.746 1 95.19 366 GLU B N 1
ATOM 6218 C CA . GLU B 1 366 ? -16.969 -25.531 4.527 1 95.19 366 GLU B CA 1
ATOM 6219 C C . GLU B 1 366 ? -17.672 -24.266 4.98 1 95.19 366 GLU B C 1
ATOM 6221 O O . GLU B 1 366 ? -17.062 -23.391 5.582 1 95.19 366 GLU B O 1
ATOM 6226 N N . GLN B 1 367 ? -18.922 -24.172 4.645 1 94.19 367 GLN B N 1
ATOM 6227 C CA . GLN B 1 367 ? -19.719 -23 5.02 1 94.19 367 GLN B CA 1
ATOM 6228 C C . GLN B 1 367 ? -19.75 -22.828 6.535 1 94.19 367 GLN B C 1
ATOM 6230 O O . GLN B 1 367 ? -19.703 -21.703 7.039 1 94.19 367 GLN B O 1
ATOM 6235 N N . ASP B 1 368 ? -19.828 -23.891 7.219 1 94.75 368 ASP B N 1
ATOM 6236 C CA . ASP B 1 368 ? -19.844 -23.844 8.68 1 94.75 368 ASP B CA 1
ATOM 6237 C C . ASP B 1 368 ? -18.531 -23.297 9.227 1 94.75 368 ASP B C 1
ATOM 6239 O O . ASP B 1 368 ? -18.531 -22.594 10.242 1 94.75 368 ASP B O 1
ATOM 6243 N N . LEU B 1 369 ? -17.484 -23.562 8.617 1 94.19 369 LEU B N 1
ATOM 6244 C CA . LEU B 1 369 ? -16.172 -23.109 9.062 1 94.19 369 LEU B CA 1
ATOM 6245 C C . LEU B 1 369 ? -16.016 -21.609 8.844 1 94.19 369 LEU B C 1
ATOM 6247 O O . LEU B 1 369 ? -15.164 -20.969 9.461 1 94.19 369 LEU B O 1
ATOM 6251 N N . LEU B 1 370 ? -16.766 -21.047 7.945 1 92.44 370 LEU B N 1
ATOM 6252 C CA . LEU B 1 370 ? -16.672 -19.625 7.621 1 92.44 370 LEU B CA 1
ATOM 6253 C C . LEU B 1 370 ? -17.375 -18.781 8.672 1 92.44 370 LEU B C 1
ATOM 6255 O O . LEU B 1 370 ? -17.219 -17.547 8.695 1 92.44 370 LEU B O 1
ATOM 6259 N N . ASN B 1 371 ? -18.109 -19.484 9.523 1 90.06 371 ASN B N 1
ATOM 6260 C CA . ASN B 1 371 ? -18.688 -18.75 10.648 1 90.06 371 ASN B CA 1
ATOM 6261 C C . ASN B 1 371 ? -17.594 -18.094 11.508 1 90.06 371 ASN B C 1
ATOM 6263 O O . ASN B 1 371 ? -16.578 -18.719 11.797 1 90.06 371 ASN B O 1
ATOM 6267 N N . LYS B 1 372 ? -17.859 -16.875 11.945 1 84.19 372 LYS B N 1
ATOM 6268 C CA . LYS B 1 372 ? -16.844 -16.047 12.578 1 84.19 372 LYS B CA 1
ATOM 6269 C C . LYS B 1 372 ? -16.219 -16.766 13.773 1 84.19 372 LYS B C 1
ATOM 6271 O O . LYS B 1 372 ? -14.984 -16.781 13.914 1 84.19 372 LYS B O 1
ATOM 6276 N N . GLU B 1 373 ? -17 -17.344 14.648 1 87.12 373 GLU B N 1
ATOM 6277 C CA . GLU B 1 373 ? -16.516 -17.969 15.867 1 87.12 373 GLU B CA 1
ATOM 6278 C C . GLU B 1 373 ? -15.578 -19.141 15.555 1 87.12 373 GLU B C 1
ATOM 6280 O O . GLU B 1 373 ? -14.547 -19.312 16.203 1 87.12 373 GLU B O 1
ATOM 6285 N N . VAL B 1 374 ? -15.93 -19.875 14.586 1 90.38 374 VAL B N 1
ATOM 6286 C CA . VAL B 1 374 ? -15.141 -21.031 14.211 1 90.38 374 VAL B CA 1
ATOM 6287 C C . VAL B 1 374 ? -13.953 -20.594 13.367 1 90.38 374 VAL B C 1
ATOM 6289 O O . VAL B 1 374 ? -12.828 -21.078 13.562 1 90.38 374 VAL B O 1
ATOM 6292 N N . TYR B 1 375 ? -14.172 -19.719 12.516 1 91 375 TYR B N 1
ATOM 6293 C CA . TYR B 1 375 ? -13.172 -19.219 11.57 1 91 375 TYR B CA 1
ATOM 6294 C C . TYR B 1 375 ? -11.969 -18.641 12.305 1 91 375 TYR B C 1
ATOM 6296 O O . TYR B 1 375 ? -10.82 -18.891 11.922 1 91 375 TYR B O 1
ATOM 6304 N N . GLU B 1 376 ? -12.234 -17.938 13.344 1 87.44 376 GLU B N 1
ATOM 6305 C CA . GLU B 1 376 ? -11.18 -17.25 14.086 1 87.44 376 GLU B CA 1
ATOM 6306 C C . GLU B 1 376 ? -10.273 -18.234 14.805 1 87.44 376 GLU B C 1
ATOM 6308 O O . GLU B 1 376 ? -9.141 -17.906 15.172 1 87.44 376 GLU B O 1
ATOM 6313 N N . LYS B 1 377 ? -10.727 -19.391 14.984 1 92.5 377 LYS B N 1
ATOM 6314 C CA . LYS B 1 377 ? -9.953 -20.406 15.688 1 92.5 377 LYS B CA 1
ATOM 6315 C C . LYS B 1 377 ? -9.055 -21.172 14.727 1 92.5 377 LYS B C 1
ATOM 6317 O O . LYS B 1 377 ? -8.141 -21.891 15.156 1 92.5 377 LYS B O 1
ATOM 6322 N N . LEU B 1 378 ? -9.258 -21.031 13.469 1 93.69 378 LEU B N 1
ATOM 6323 C CA . LEU B 1 378 ? -8.461 -21.719 12.461 1 93.69 378 LEU B CA 1
ATOM 6324 C C . LEU B 1 378 ? -7.078 -21.078 12.336 1 93.69 378 LEU B C 1
ATOM 6326 O O . LEU B 1 378 ? -6.926 -19.875 12.531 1 93.69 378 LEU B O 1
ATOM 6330 N N . SER B 1 379 ? -6.125 -21.984 12.055 1 92.19 379 SER B N 1
ATOM 6331 C CA . SER B 1 379 ? -4.805 -21.453 11.734 1 92.19 379 SER B CA 1
ATOM 6332 C C . SER B 1 379 ? -4.816 -20.688 10.422 1 92.19 379 SER B C 1
ATOM 6334 O O . SER B 1 379 ? -5.77 -20.781 9.648 1 92.19 379 SER B O 1
ATOM 6336 N N . ARG B 1 380 ? -3.799 -19.984 10.125 1 88.62 380 ARG B N 1
ATOM 6337 C CA . ARG B 1 380 ? -3.693 -19.203 8.898 1 88.62 380 ARG B CA 1
ATOM 6338 C C . ARG B 1 380 ? -3.752 -20.109 7.672 1 88.62 380 ARG B C 1
ATOM 6340 O O . ARG B 1 380 ? -4.453 -19.797 6.703 1 88.62 380 ARG B O 1
ATOM 6347 N N . ARG B 1 381 ? -3.023 -21.188 7.723 1 94.81 381 ARG B N 1
ATOM 6348 C CA . ARG B 1 381 ? -3.018 -22.125 6.605 1 94.81 381 ARG B CA 1
ATOM 6349 C C . ARG B 1 381 ? -4.402 -22.719 6.387 1 94.81 381 ARG B C 1
ATOM 6351 O O . ARG B 1 381 ? -4.844 -22.891 5.246 1 94.81 381 ARG B O 1
ATOM 6358 N N . GLU B 1 382 ? -5.047 -22.969 7.484 1 96.31 382 GLU B N 1
ATOM 6359 C CA . GLU B 1 382 ? -6.402 -23.5 7.398 1 96.31 382 GLU B CA 1
ATOM 6360 C C . GLU B 1 382 ? -7.355 -22.484 6.77 1 96.31 382 GLU B C 1
ATOM 6362 O O . GLU B 1 382 ? -8.211 -22.859 5.965 1 96.31 382 GLU B O 1
ATOM 6367 N N . GLN B 1 383 ? -7.176 -21.312 7.141 1 93.94 383 GLN B N 1
ATOM 6368 C CA . GLN B 1 383 ? -8.023 -20.266 6.586 1 93.94 383 GLN B CA 1
ATOM 6369 C C . GLN B 1 383 ? -7.785 -20.109 5.086 1 93.94 383 GLN B C 1
ATOM 6371 O O . GLN B 1 383 ? -8.742 -20.016 4.309 1 93.94 383 GLN B O 1
ATOM 6376 N N . GLN B 1 384 ? -6.547 -20.094 4.688 1 94.5 384 GLN B N 1
ATOM 6377 C CA . GLN B 1 384 ? -6.207 -19.969 3.275 1 94.5 384 GLN B CA 1
ATOM 6378 C C . GLN B 1 384 ? -6.777 -21.125 2.459 1 94.5 384 GLN B C 1
ATOM 6380 O O . GLN B 1 384 ? -7.391 -20.906 1.413 1 94.5 384 GLN B O 1
ATOM 6385 N N . ALA B 1 385 ? -6.57 -22.25 2.994 1 97.56 385 ALA B N 1
ATOM 6386 C CA . ALA B 1 385 ? -7.059 -23.453 2.309 1 97.56 385 ALA B CA 1
ATOM 6387 C C . ALA B 1 385 ? -8.578 -23.438 2.203 1 97.56 385 ALA B C 1
ATOM 6389 O O . ALA B 1 385 ? -9.141 -23.828 1.173 1 97.56 385 ALA B O 1
ATOM 6390 N N . LEU B 1 386 ? -9.203 -22.984 3.244 1 97.19 386 LEU B N 1
ATOM 6391 C CA . LEU B 1 386 ? -10.664 -22.922 3.283 1 97.19 386 LEU B CA 1
ATOM 6392 C C . LEU B 1 386 ? -11.203 -22.031 2.17 1 97.19 386 LEU B C 1
ATOM 6394 O O . LEU B 1 386 ? -12.148 -22.406 1.475 1 97.19 386 LEU B O 1
ATOM 6398 N N . HIS B 1 387 ? -10.578 -20.922 1.95 1 95.56 387 HIS B N 1
ATOM 6399 C CA . HIS B 1 387 ? -11.047 -20 0.933 1 95.56 387 HIS B CA 1
ATOM 6400 C C . HIS B 1 387 ? -10.891 -20.578 -0.467 1 95.56 387 HIS B C 1
ATOM 6402 O O . HIS B 1 387 ? -11.727 -20.344 -1.342 1 95.56 387 HIS B O 1
ATOM 6408 N N . VAL B 1 388 ? -9.844 -21.328 -0.638 1 97.56 388 VAL B N 1
ATOM 6409 C CA . VAL B 1 388 ? -9.641 -21.953 -1.938 1 97.56 388 VAL B CA 1
ATOM 6410 C C . VAL B 1 388 ? -10.711 -23.016 -2.172 1 97.56 388 VAL B C 1
ATOM 6412 O O . VAL B 1 388 ? -11.414 -22.984 -3.186 1 97.56 388 VAL B O 1
ATOM 6415 N N . ARG B 1 389 ? -10.867 -23.906 -1.232 1 98.12 389 ARG B N 1
ATOM 6416 C CA . ARG B 1 389 ? -11.828 -25 -1.375 1 98.12 389 ARG B CA 1
ATOM 6417 C C . ARG B 1 389 ? -13.25 -24.469 -1.521 1 98.12 389 ARG B C 1
ATOM 6419 O O . ARG B 1 389 ? -13.992 -24.906 -2.396 1 98.12 389 ARG B O 1
ATOM 6426 N N . TYR B 1 390 ? -13.594 -23.547 -0.68 1 97.69 390 TYR B N 1
ATOM 6427 C CA . TYR B 1 390 ? -14.953 -23.016 -0.681 1 97.69 390 TYR B CA 1
ATOM 6428 C C . TYR B 1 390 ? -15.273 -22.359 -2.014 1 97.69 390 TYR B C 1
ATOM 6430 O O . TYR B 1 390 ? -16.344 -22.594 -2.59 1 97.69 390 TYR B O 1
ATOM 6438 N N . GLY B 1 391 ? -14.336 -21.547 -2.453 1 97.12 391 GLY B N 1
ATOM 6439 C CA . GLY B 1 391 ? -14.547 -20.891 -3.732 1 97.12 391 GLY B CA 1
ATOM 6440 C C . GLY B 1 391 ? -14.742 -21.859 -4.879 1 97.12 391 GLY B C 1
ATOM 6441 O O . GLY B 1 391 ? -15.672 -21.719 -5.672 1 97.12 391 GLY B O 1
ATOM 6442 N N . GLN B 1 392 ? -13.898 -22.828 -4.961 1 98.06 392 GLN B N 1
ATOM 6443 C CA . GLN B 1 392 ? -13.992 -23.828 -6.016 1 98.06 392 GLN B CA 1
ATOM 6444 C C . GLN B 1 392 ? -15.305 -24.609 -5.918 1 98.06 392 GLN B C 1
ATOM 6446 O O . GLN B 1 392 ? -16 -24.797 -6.918 1 98.06 392 GLN B O 1
ATOM 6451 N N . LYS B 1 393 ? -15.648 -25.062 -4.742 1 98.19 393 LYS B N 1
ATOM 6452 C CA . LYS B 1 393 ? -16.875 -25.844 -4.555 1 98.19 393 LYS B CA 1
ATOM 6453 C C . LYS B 1 393 ? -18.109 -25.016 -4.891 1 98.19 393 LYS B C 1
ATOM 6455 O O . LYS B 1 393 ? -19.078 -25.531 -5.449 1 98.19 393 LYS B O 1
ATOM 6460 N N . ARG B 1 394 ? -18.094 -23.781 -4.551 1 97.38 394 ARG B N 1
ATOM 6461 C CA . ARG B 1 394 ? -19.219 -22.906 -4.867 1 97.38 394 ARG B CA 1
ATOM 6462 C C . ARG B 1 394 ? -19.422 -22.812 -6.375 1 97.38 394 ARG B C 1
ATOM 6464 O O . ARG B 1 394 ? -20.562 -22.844 -6.859 1 97.38 394 ARG B O 1
ATOM 6471 N N . ILE B 1 395 ? -18.406 -22.688 -7.078 1 97.5 395 ILE B N 1
ATOM 6472 C CA . ILE B 1 395 ? -18.469 -22.609 -8.531 1 97.5 395 ILE B CA 1
ATOM 6473 C C . ILE B 1 395 ? -19.016 -23.922 -9.094 1 97.5 395 ILE B C 1
ATOM 6475 O O . ILE B 1 395 ? -19.875 -23.906 -9.977 1 97.5 395 ILE B O 1
ATOM 6479 N N . LEU B 1 396 ? -18.562 -25.031 -8.594 1 98 396 LEU B N 1
ATOM 6480 C CA . LEU B 1 396 ? -19 -26.359 -9.047 1 98 396 LEU B CA 1
ATOM 6481 C C . LEU B 1 396 ? -20.469 -26.578 -8.734 1 98 396 LEU B C 1
ATOM 6483 O O . LEU B 1 396 ? -21.219 -27.094 -9.57 1 98 396 LEU B O 1
ATOM 6487 N N . HIS B 1 397 ? -20.891 -26.141 -7.574 1 97.56 397 HIS B N 1
ATOM 6488 C CA . HIS B 1 397 ? -22.297 -26.297 -7.207 1 97.56 397 HIS B CA 1
ATOM 6489 C C . HIS B 1 397 ? -23.188 -25.406 -8.07 1 97.56 397 HIS B C 1
ATOM 6491 O O . HIS B 1 397 ? -24.312 -25.781 -8.406 1 97.56 397 HIS B O 1
ATOM 6497 N N . GLN B 1 398 ? -22.703 -24.25 -8.359 1 96.38 398 GLN B N 1
ATOM 6498 C CA . GLN B 1 398 ? -23.438 -23.406 -9.281 1 96.38 398 GLN B CA 1
ATOM 6499 C C . GLN B 1 398 ? -23.641 -24.094 -10.625 1 96.38 398 GLN B C 1
ATOM 6501 O O . GLN B 1 398 ? -24.719 -24.016 -11.211 1 96.38 398 GLN B O 1
ATOM 6506 N N . LEU B 1 399 ? -22.609 -24.688 -11.078 1 96.12 399 LEU B N 1
ATOM 6507 C CA . LEU B 1 399 ? -22.703 -25.422 -12.336 1 96.12 399 LEU B CA 1
ATOM 6508 C C . LEU B 1 399 ? -23.719 -26.562 -12.227 1 96.12 399 LEU B C 1
ATOM 6510 O O . LEU B 1 399 ? -24.484 -26.797 -13.164 1 96.12 399 LEU B O 1
ATOM 6514 N N . LEU B 1 400 ? -23.781 -27.266 -11.117 1 96.69 400 LEU B N 1
ATOM 6515 C CA . LEU B 1 400 ? -24.75 -28.328 -10.898 1 96.69 400 LEU B CA 1
ATOM 6516 C C . LEU B 1 400 ? -26.172 -27.797 -11.023 1 96.69 400 LEU B C 1
ATOM 6518 O O . LEU B 1 400 ? -27.031 -28.453 -11.633 1 96.69 400 LEU B O 1
ATOM 6522 N N . GLU B 1 401 ? -26.344 -26.656 -10.5 1 95.56 401 GLU B N 1
ATOM 6523 C CA . GLU B 1 401 ? -27.672 -26.047 -10.555 1 95.56 401 GLU B CA 1
ATOM 6524 C C . GLU B 1 401 ? -28.047 -25.672 -11.984 1 95.56 401 GLU B C 1
ATOM 6526 O O . GLU B 1 401 ? -29.219 -25.75 -12.367 1 95.56 401 GLU B O 1
ATOM 6531 N N . LEU B 1 402 ? -27.094 -25.297 -12.695 1 93.81 402 LEU B N 1
ATOM 6532 C CA . LEU B 1 402 ? -27.328 -24.859 -14.062 1 93.81 402 LEU B CA 1
ATOM 6533 C C . LEU B 1 402 ? -27.656 -26.031 -14.969 1 93.81 402 LEU B C 1
ATOM 6535 O O . LEU B 1 402 ? -28.438 -25.906 -15.914 1 93.81 402 LEU B O 1
ATOM 6539 N N . VAL B 1 403 ? -27.047 -27.172 -14.703 1 93.19 403 VAL B N 1
ATOM 6540 C CA . VAL B 1 403 ? -27.156 -28.281 -15.656 1 93.19 403 VAL B CA 1
ATOM 6541 C C . VAL B 1 403 ? -28.094 -29.359 -15.094 1 93.19 403 VAL B C 1
ATOM 6543 O O . VAL B 1 403 ? -28.219 -30.438 -15.672 1 93.19 403 VAL B O 1
ATOM 6546 N N . GLN B 1 404 ? -28.75 -29.031 -13.977 1 87.06 404 GLN B N 1
ATOM 6547 C CA . GLN B 1 404 ? -29.719 -29.969 -13.43 1 87.06 404 GLN B CA 1
ATOM 6548 C C . GLN B 1 404 ? -30.969 -30.062 -14.32 1 87.06 404 GLN B C 1
ATOM 6550 O O . GLN B 1 404 ? -31.406 -29.062 -14.891 1 87.06 404 GLN B O 1
#

Sequence (808 aa):
PKPNECKQTRIKHPGELLFSVPRSALLSQHTCAIRALLHDAQESLQSQSGWVPLLLALLHEYTTSTSRWQPYFSLWQDFSSLDHPMFWPEEERTKLLQGTGIPEAVDKDLANIQLEYSSIILPFMKSHPDIFDPELHTLELYKQLVAFVMAYSFQEPLEEEDEDEKGPNPPMMVPVADILNHVANHNASLEYAPRCLRMVTTQPISKGQEIFNTYGQMANWQLLHMYGFAEPYPGNTNDTADIQMVTVRKAALQRAKSKAQQQLVAEQWDFLCQLEMVGEEGAFVLGWDEVLTEEELSVTLKVLCMSEEEFKEYKEQDGWEDDSEEEENSTLSNAALSRLKAPCKRLLYDSVLLTLESYRSDLRAEQDLLNKEVYEKLSRREQQALHVRYGQKRILHQLLELVQPKPNECKQTRIKHPGELLFSVPRSALLSQHTCAIRALLHDAQESLQSQSGWVPLLLALLHEYTTSTSRWQPYFSLWQDFSSLDHPMFWPEEERTKLLQGTGIPEAVDKDLANIQLEYSSIILPFMKSHPDIFDPELHTLELYKQLVAFVMAYSFQEPLEEEDEDEKGPNPPMMVPVADILNHVANHNASLEYAPRCLRMVTTQPISKGQEIFNTYGQMANWQLLHMYGFAEPYPGNTNDTADIQMVTVRKAALQRAKSKAQQQLVAEQWDFLCQLEMVGEEGAFVLGWDEVLTEEELSVTLKVLCMSEEEFKEYKEQDGWEDDSEEEENSTLSNAALSRLKAPCKRLLYDSVLLTLESYRSDLRAEQDLLNKEVYEKLSRREQQALHVRYGQKRILHQLLELVQ

Nearest PDB structures (foldseek):
  3rc0-assembly2_B  TM=9.231E-01  e=6.172E-42  Homo sapiens
  3rc0-assembly1_A  TM=9.005E-01  e=8.635E-42  Homo sapiens
  3rc0-assembly2_B  TM=9.244E-01  e=5.374E-42  Homo sapiens
  3rc0-assembly1_A  TM=9.030E-01  e=1.055E-41  Homo sapiens
  3smt-assembly1_A  TM=7.016E-01  e=1.616E-11  Homo sapiens

Radius of gyration: 33.65 Å; Cα contacts (8 Å, |Δi|>4): 1073; chains: 2; bounding box: 68×106×85 Å

Secondary structure (DSSP, 8-state):
-----------PPTT-EEEEEEGGGSBSTTTSTTHHHHHHTTTTT--SSS-HHHHHHHHHHHH-TT-TTHHHHHTTGGGTT---GGGS-HHHHHHHHTTSSHHHHHHHHHHHHHHHIIIIIHHHHHH-TTT--TTTS-HHHHHHHHHHHHHHEE-PPPPGGGTTTSPPPPPEE-TTHHHHHHHSTT-EEEEE-SSEEEEEE-----TTS----TT-S--HHHHHHHHS--PPTTS-TT-EEEEEHHHHHHHHHHH--SHHHHHHHHHHHHHHHHTTS--TT-EEEEESSBBTTHHHHHHHHHHHT--HHHHHHHHHTTT-----STTSS---BHHHHHTS-HHHHHHHHHHHHHHHTTSSS-HHHHHHHTSHHHHTTS-HHHHHHHHHHHHHHHHHHHHHHHH-/-----------PPTT-EEEEEEGGGSBSTTTSTTHHHHHHTTTTT--SSS-HHHHHHHHHHHH-TT-TTHHHHHTTGGGTT---GGGS-HHHHHHHHTTSSHHHHHHHHHHHHHHHIIIIIHHHHHH-TTT--TTTS-HHHHHHHHHHHHHHEE-PPPPGGGTTTSPPPPPEE-TTHHHHHHHS-S-EEEEE-SSEEEEEE-----TTS----TT-S--HHHHHHHHS--PPTTS-TT-EEEEEHHHHHHHHHHH--SHHHHHHHHHHHHHHHHTTS--TT-EEEEESSBBTTHHHHHHHHHHHT--HHHHHHHHHTTT-----STTSS---BHHHHHTS-HHHHHHHHHHHHHHHTTSSS-HHHHHHHTSHHHHTTS-HHHHHHHHHHHHHHHHHHHHHHHH-

InterPro domains:
  IPR001214 SET domain [PF00856] (14-216)
  IPR001214 SET domain [PS50280] (1-216)
  IPR011383 N-lysine methyltransferase SETD6 [PIRSF011771] (15-402)
  IPR015353 Rubisco LSMT, substrate-binding domain [PF09273] (261-396)
  IPR036464 Rubisco LSMT, substrate-binding domain superfamily [G3DSA:3.90.1420.10] (231-404)
  IPR036464 Rubisco LSMT, substrate-binding domain superfamily [SSF81822] (227-402)
  IPR044430 SETD6, SET domain [cd19178] (15-232)
  IPR046341 SET domain superfamily [SSF82199] (13-233)
  IPR050600 SETD3/SETD6 methyltransferase [PTHR13271] (14-368)

Organism: Meleagris gallopavo (NCBI:txid9103)

Foldseek 3Di:
DPPPPPVDDPQPPFFAFPDWFFPCRWQACCNAPCVVVCVVCVPLLDDPVLARSSLLSCLQQCPDPPRPCVVLVVVCVLLVPQAFLLPDDLVVSCQLFFLLCLSVVSVVVLVRLVCSCVRRVVVVCVVPVVRDDCVSSDSVSSVSVQLVCLAQWDFDDDDPVCPVPDPGGHTIHDRPNSVCLVPVQLQWDWDDDPGIITITGHGPPPDPDDSQRNVGLDALSCCCNRHNFGDAPPPRQSHKAWQAPVLLLVLLCVVQPDPVSNVQSVVLVVVLVVVVLHDPGDIFIFGQWATPSVVSLVSSLVSSQDDPVRNVVCVVVVVPPPPPDDDPPDGRTLVVLLVDDLSSLSSLLSSLVSSQVSHPDALVVLVVCPPPVNVVPDDRSSNSSSRSNNRNRVRSVSSNVSSD/DPPPPPVDDPQPPFFAFPDWFFPLRWQACCNAPCVVVCVVCVPLLDDPVLARSSLLSCLQQCPDPPRPCVVLVVVCVLLVPQAFLLPDDLVVSCQLFFLLCLSVVSVVVLVRLVCSCVRRVVVVCVVPVVRDDCVSSDSVSSVSVQLVQLAQWDFDDDDPVCPVPDPGGHTIHDRPNSVCLVVPQLQWDWDDDPGIITITGHGPPPDPPDSCRNVGLDALSCCCNRHNFGDAPPPRQSHKAWQAPVLLLVLLCVVQPDPVLNVQSVVLVVVLVVVVLHDPGDIFIFGQWATPSVPSLVSSLVSSQDDPVRNVVCVVVVVPPPPDDDDPPDGRTLVVLLVDDLSSLVSLLSSLVSSQVSHPDALVVLVVCPPPVNVVPDDRSSNSSSRSNNRNRVRSVSSNVSSD

Solvent-accessible surface area (backbone atoms only — not comparable to full-atom values): 44802 Å² total; per-residue (Å²): 132,82,74,76,74,67,78,53,56,75,67,51,57,56,64,40,78,74,37,35,42,43,58,83,68,31,48,26,44,80,54,37,95,58,22,66,60,49,60,74,40,47,78,74,48,65,55,94,82,55,46,52,52,38,52,52,36,48,55,45,42,71,72,31,89,83,30,90,51,40,72,63,54,50,29,45,64,86,57,67,77,67,60,29,59,78,72,43,58,66,68,56,40,47,68,58,33,43,65,63,59,44,56,61,51,39,50,52,49,52,51,49,50,50,48,45,40,64,69,41,49,47,56,52,32,69,73,35,63,92,75,37,48,70,87,75,63,29,71,69,56,50,52,52,50,50,50,47,46,62,51,34,42,44,62,65,79,69,55,78,86,42,55,84,81,41,75,80,58,60,59,30,39,42,81,60,53,36,59,42,64,73,62,38,74,39,42,47,46,78,40,86,50,96,66,27,34,36,35,22,26,34,55,75,54,56,96,86,49,77,67,61,38,74,83,49,83,55,22,35,53,51,34,24,57,49,61,36,42,42,48,50,80,84,43,52,81,47,30,50,30,72,42,48,38,52,46,44,51,49,34,51,45,68,69,33,86,44,71,69,47,36,50,48,49,53,51,44,49,51,51,34,42,74,70,64,54,45,43,89,86,36,62,40,39,32,37,81,61,34,38,75,40,33,69,39,48,50,52,49,40,53,54,69,59,44,50,74,69,54,44,54,52,40,58,69,48,70,69,52,63,87,68,67,86,83,74,74,85,62,68,42,24,59,70,50,51,51,65,48,55,68,68,42,23,49,46,51,40,46,23,48,53,57,50,55,62,52,31,86,66,55,67,66,62,46,55,58,44,66,35,65,81,53,37,69,70,47,52,70,67,53,49,36,32,45,33,32,51,46,53,25,45,51,43,49,51,51,50,42,64,44,38,101,132,82,75,78,74,70,78,53,57,75,64,52,56,56,63,39,76,75,37,34,43,44,58,82,68,32,49,27,44,81,54,37,94,58,22,67,60,49,60,76,39,47,78,75,47,64,53,96,84,56,47,52,53,36,51,51,37,47,55,46,41,72,72,33,87,82,30,91,52,42,71,65,54,50,29,45,64,85,57,69,78,66,59,29,59,78,75,44,56,66,68,57,41,47,67,60,33,41,65,64,57,45,57,60,51,39,51,52,49,52,50,50,51,53,49,45,40,65,69,41,49,49,54,51,32,68,74,36,62,90,76,35,48,70,87,74,64,29,72,67,55,50,51,51,50,50,51,46,47,61,53,34,41,44,62,64,79,68,54,79,84,41,55,84,79,41,74,81,57,60,59,29,40,42,80,60,53,35,59,42,60,73,62,37,77,37,44,48,46,81,41,86,50,96,67,27,36,36,34,21,27,34,54,76,54,56,94,86,48,76,68,61,39,76,82,51,85,55,22,34,54,52,34,24,56,48,61,36,43,42,47,52,80,85,41,54,82,46,32,50,31,72,41,48,38,53,46,44,51,50,34,52,46,68,68,33,88,43,72,68,47,37,51,46,48,53,51,44,50,51,51,36,41,75,69,63,53,46,42,88,85,36,62,39,39,33,36,80,61,33,38,76,39,31,66,42,48,52,52,49,41,54,54,69,59,44,50,75,68,54,44,54,54,42,58,71,48,71,69,51,64,85,67,69,87,81,73,73,84,60,68,40,25,57,69,49,52,51,66,47,55,67,68,41,23,50,45,51,41,46,23,47,52,57,51,56,62,51,29,85,66,54,66,67,63,49,56,56,44,65,36,65,79,53,38,70,70,47,52,70,67,53,49,34,32,46,32,32,51,46,53,25,48,51,42,49,52,50,50,44,64,43,36,101